Protein AF-0000000080280272 (afdb_homodimer)

Solvent-accessible surface area (backbone atoms only — not comparable to full-atom values): 47771 Å² total; per-residue (Å²): 114,67,60,37,51,72,66,42,39,46,51,68,63,62,46,38,87,38,37,56,60,39,36,35,36,41,32,33,30,38,40,74,53,14,82,92,42,67,44,68,71,60,43,50,52,50,46,50,56,43,48,66,49,36,34,73,67,39,31,17,63,40,65,55,88,79,52,85,66,66,37,31,58,22,53,43,90,76,69,52,69,73,82,30,49,41,77,34,12,34,30,75,77,12,43,72,66,44,43,24,52,44,49,14,53,58,67,36,50,78,74,60,65,91,36,36,47,52,37,37,37,41,35,26,48,32,62,85,69,37,36,36,35,42,42,37,30,34,50,62,62,30,60,73,48,8,69,56,44,53,49,51,61,55,32,29,78,37,46,79,49,72,71,75,87,61,56,76,80,64,35,55,56,50,70,67,77,54,72,60,64,61,58,62,63,52,80,70,74,66,70,63,54,76,57,52,60,50,48,50,45,44,51,62,48,48,57,43,43,60,58,48,47,46,53,62,66,72,76,27,67,74,75,66,72,68,21,63,84,44,66,34,44,40,86,55,52,39,50,41,24,37,30,60,40,76,44,55,37,66,59,50,48,50,39,17,63,51,71,70,54,48,66,66,38,46,51,49,31,22,52,19,44,12,48,28,52,45,29,46,77,65,74,54,59,55,84,55,42,42,22,26,38,27,40,38,70,48,80,69,73,72,80,62,81,83,76,78,81,52,47,44,60,42,78,40,74,29,48,35,46,48,83,50,55,56,58,28,38,51,52,42,45,51,52,47,50,57,46,38,77,74,38,75,81,78,57,75,68,56,62,70,44,50,77,71,63,28,54,7,38,24,54,45,23,29,51,49,41,45,65,68,54,71,55,44,84,86,50,77,50,60,34,32,29,39,40,38,80,33,82,47,57,73,55,62,44,9,52,64,10,16,36,52,78,38,54,28,39,25,45,51,50,43,59,28,18,17,33,12,40,24,34,29,31,44,47,61,30,35,17,32,8,34,22,25,19,26,94,42,54,44,77,40,51,69,38,34,58,27,38,61,54,26,46,50,48,38,55,68,54,43,114,119,68,60,40,51,74,65,44,44,45,51,68,63,62,46,38,88,37,38,55,60,40,36,35,36,41,33,32,30,39,41,77,52,14,83,92,41,70,43,69,70,59,43,50,52,50,48,48,55,44,48,68,49,36,32,73,67,39,31,18,63,40,66,56,89,79,52,88,65,69,40,32,63,22,52,42,89,78,67,52,69,74,81,31,50,41,75,33,12,32,30,76,79,12,45,72,66,44,42,24,51,44,49,14,54,57,67,35,52,79,74,60,64,92,35,38,46,51,36,37,36,42,34,27,47,31,62,85,69,38,36,34,34,42,40,36,31,34,52,63,62,30,61,77,48,4,68,50,40,52,50,52,59,53,32,31,78,37,44,80,48,72,73,73,88,60,57,75,80,65,35,55,57,55,72,68,77,53,74,59,64,62,57,61,63,54,81,72,78,62,74,67,54,74,56,54,59,51,49,49,44,44,51,62,48,48,57,42,43,59,58,48,46,44,54,64,66,74,77,25,70,76,75,70,71,68,21,63,86,45,64,35,45,39,85,56,52,38,51,41,22,37,30,61,40,75,42,55,37,64,58,49,48,50,39,16,62,50,71,70,54,48,65,65,38,46,50,50,32,21,52,19,44,12,47,29,52,45,28,44,78,64,73,53,59,55,85,54,41,42,21,26,38,28,37,37,66,49,78,72,75,71,79,68,82,79,78,79,80,52,48,46,59,42,79,41,74,28,48,35,47,50,82,50,54,58,59,28,39,51,53,39,43,52,51,48,50,58,44,37,78,74,39,76,82,80,60,76,67,52,64,71,41,51,78,71,52,29,46,7,46,35,49,35,19,28,47,50,30,53,63,68,50,73,59,36,82,92,48,77,50,62,35,33,28,38,39,39,81,38,74,46,55,72,56,62,42,9,52,65,9,16,36,52,79,39,56,27,39,27,46,52,48,43,55,27,17,16,33,12,40,24,34,31,30,45,46,61,29,35,17,31,8,35,21,24,20,27,93,43,54,43,77,41,53,69,39,33,59,27,39,60,54,27,45,50,47,38,55,70,54,43,113

Sequence (926 aa):
MQRLSGLDASFLYLETPAQALHVCGLLILDGSTMPGGYEFARFKEKLAERVGLIPAFRRKLHNPLWNLTHPVWVEDEDFDLEAHVHRIGVPAPGDRRELAELCAHIAGQRLDRAKPLWQLHVIEGLADGGIAVLLKMHHASVDGVGGASLITALAGLEPDAPPPEIARDERRNADVPGRRALFGAGLTSFVKSPLELAKLLPDLFGLAPKWIAKALQGKGMPVPFTAPRTSLNGTITAHRSVAYASLGLDEVKQVKNAFGVTVNDVVLAVVSGALRRFLRDRDELPDDPLVATVPVSVHGRTGREHGSNKVSAFFASLPTHLEDPAARVFMLAESNRLSKDHHYDIDADMLGDWAQFSAATLFGLAVRAYSALRLAERHPVVHNLVVSNVPGPPMPLYLLGCRVTGLYPLGPVFHGAGLNVTVLSNAGRVDVGLLGARELTGDLWPLADHFQDALQELIKAAPMQRLSGLDASFLYLETPAQALHVCGLLILDGSTMPGGYEFARFKEKLAERVGLIPAFRRKLHNPLWNLTHPVWVEDEDFDLEAHVHRIGVPAPGDRRELAELCAHIAGQRLDRAKPLWQLHVIEGLADGGIAVLLKMHHASVDGVGGASLITALAGLEPDAPPPEIARDERRNADVPGRRALFGAGLTSFVKSPLELAKLLPDLFGLAPKWIAKALQGKGMPVPFTAPRTSLNGTITAHRSVAYASLGLDEVKQVKNAFGVTVNDVVLAVVSGALRRFLRDRDELPDDPLVATVPVSVHGRTGREHGSNKVSAFFASLPTHLEDPAARVFMLAESNRLSKDHHYDIDADMLGDWAQFSAATLFGLAVRAYSALRLAERHPVVHNLVVSNVPGPPMPLYLLGCRVTGLYPLGPVFHGAGLNVTVLSNAGRVDVGLLGARELTGDLWPLADHFQDALQELIKAAP

Structure (mmCIF, N/CA/C/O backbone):
data_AF-0000000080280272-model_v1
#
loop_
_entity.id
_entity.type
_entity.pdbx_description
1 polymer 'Diacylglycerol O-acyltransferase'
#
loop_
_atom_site.group_PDB
_atom_site.id
_atom_site.type_symbol
_atom_site.label_atom_id
_atom_site.label_alt_id
_atom_site.label_comp_id
_atom_site.label_asym_id
_atom_site.label_entity_id
_atom_site.label_seq_id
_atom_site.pdbx_PDB_ins_code
_atom_site.Cartn_x
_atom_site.Cartn_y
_atom_site.Cartn_z
_atom_site.occupancy
_atom_site.B_iso_or_equiv
_atom_site.auth_seq_id
_atom_site.auth_comp_id
_atom_site.auth_asym_id
_atom_site.auth_atom_id
_atom_site.pdbx_PDB_model_num
ATOM 1 N N . MET A 1 1 ? -10.555 -23.828 20.953 1 22.78 1 MET A N 1
ATOM 2 C CA . MET A 1 1 ? -9.25 -23.188 20.75 1 22.78 1 MET A CA 1
ATOM 3 C C . MET A 1 1 ? -8.5 -23.844 19.594 1 22.78 1 MET A C 1
ATOM 5 O O . MET A 1 1 ? -8.18 -25.031 19.656 1 22.78 1 MET A O 1
ATOM 9 N N . GLN A 1 2 ? -8.93 -23.656 18.531 1 28.88 2 GLN A N 1
ATOM 10 C CA . GLN A 1 2 ? -8.305 -24.516 17.531 1 28.88 2 GLN A CA 1
ATOM 11 C C . GLN A 1 2 ? -6.824 -24.188 17.375 1 28.88 2 GLN A C 1
ATOM 13 O O . GLN A 1 2 ? -6.469 -23.031 17.078 1 28.88 2 GLN A O 1
ATOM 18 N N . ARG A 1 3 ? -6.02 -24.859 18.094 1 30.73 3 ARG A N 1
ATOM 19 C CA . ARG A 1 3 ? -4.562 -24.828 18.109 1 30.73 3 ARG A CA 1
ATOM 20 C C . ARG A 1 3 ? -3.996 -24.891 16.703 1 30.73 3 ARG A C 1
ATOM 22 O O . ARG A 1 3 ? -4.559 -25.562 15.828 1 30.73 3 ARG A O 1
ATOM 29 N N . LEU A 1 4 ? -3.33 -23.844 16.422 1 39.28 4 LEU A N 1
ATOM 30 C CA . LEU A 1 4 ? -2.598 -24.031 15.18 1 39.28 4 LEU A CA 1
ATOM 31 C C . LEU A 1 4 ? -1.95 -25.406 15.125 1 39.28 4 LEU A C 1
ATOM 33 O O . LEU A 1 4 ? -1.438 -25.891 16.125 1 39.28 4 LEU A O 1
ATOM 37 N N . SER A 1 5 ? -2.312 -26.172 14.359 1 36.41 5 SER A N 1
ATOM 38 C CA . SER A 1 5 ? -1.513 -27.391 14.305 1 36.41 5 SER A CA 1
ATOM 39 C C . SER A 1 5 ? -0.021 -27.078 14.312 1 36.41 5 SER A C 1
ATOM 41 O O . SER A 1 5 ? 0.383 -25.969 13.953 1 36.41 5 SER A O 1
ATOM 43 N N . GLY A 1 6 ? 0.789 -27.734 15.133 1 34.16 6 GLY A N 1
ATOM 44 C CA . GLY A 1 6 ? 2.238 -27.625 15.188 1 34.16 6 GLY A CA 1
ATOM 45 C C . GLY A 1 6 ? 2.854 -27.234 13.859 1 34.16 6 GLY A C 1
ATOM 46 O O . GLY A 1 6 ? 3.803 -26.438 13.82 1 34.16 6 GLY A O 1
ATOM 47 N N . LEU A 1 7 ? 2.217 -27.656 12.828 1 34 7 LEU A N 1
ATOM 48 C CA . LEU A 1 7 ? 2.727 -27.391 11.492 1 34 7 LEU A CA 1
ATOM 49 C C . LEU A 1 7 ? 2.404 -25.969 11.062 1 34 7 LEU A C 1
ATOM 51 O O . LEU A 1 7 ? 3.238 -25.297 10.445 1 34 7 LEU A O 1
ATOM 55 N N . ASP A 1 8 ? 1.336 -25.453 11.484 1 39.09 8 ASP A N 1
ATOM 56 C CA . ASP A 1 8 ? 0.949 -24.094 11.141 1 39.09 8 ASP A CA 1
ATOM 57 C C . ASP A 1 8 ? 1.87 -23.078 11.82 1 39.09 8 ASP A C 1
ATOM 59 O O . ASP A 1 8 ? 2.234 -22.062 11.219 1 39.09 8 ASP A O 1
ATOM 63 N N . ALA A 1 9 ? 2.193 -23.438 13.008 1 38.38 9 ALA A N 1
ATOM 64 C CA . ALA A 1 9 ? 3.105 -22.578 13.758 1 38.38 9 ALA A CA 1
ATOM 65 C C . ALA A 1 9 ? 4.484 -22.547 13.109 1 38.38 9 ALA A C 1
ATOM 67 O O . ALA A 1 9 ? 5.16 -21.516 13.133 1 38.38 9 ALA A O 1
ATOM 68 N N . SER A 1 10 ? 4.863 -23.656 12.531 1 36.69 10 SER A N 1
ATOM 69 C CA . SER A 1 10 ? 6.18 -23.719 11.906 1 36.69 10 SER A CA 1
ATOM 70 C C . SER A 1 10 ? 6.266 -22.797 10.703 1 36.69 10 SER A C 1
ATOM 72 O O . SER A 1 10 ? 7.332 -22.234 10.414 1 36.69 10 SER A O 1
ATOM 74 N N . PHE A 1 11 ? 5.145 -22.594 10.188 1 42.34 11 PHE A N 1
ATOM 75 C CA . PHE A 1 11 ?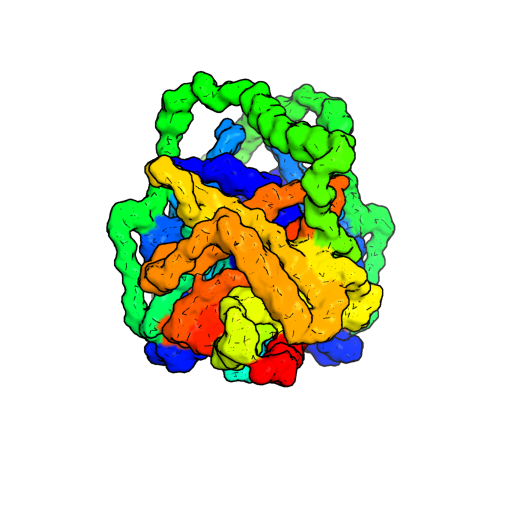 5.141 -21.719 9.023 1 42.34 11 PHE A CA 1
ATOM 76 C C . PHE A 1 11 ? 5.414 -20.281 9.414 1 42.34 11 PHE A C 1
ATOM 78 O O . PHE A 1 11 ? 6.102 -19.547 8.695 1 42.34 11 PHE A O 1
ATOM 85 N N . LEU A 1 12 ? 4.867 -19.875 10.461 1 42.5 12 LEU A N 1
ATOM 86 C CA . LEU A 1 12 ? 5.098 -18.531 10.953 1 42.5 12 LEU A CA 1
ATOM 87 C C . LEU A 1 12 ? 6.562 -18.328 11.32 1 42.5 12 LEU A C 1
ATOM 89 O O . LEU A 1 12 ? 7.117 -17.25 11.109 1 42.5 12 LEU A O 1
ATOM 93 N N . TYR A 1 13 ? 7.094 -19.594 11.719 1 38.53 13 TYR A N 1
ATOM 94 C CA . TYR A 1 13 ? 8.477 -19.5 12.172 1 38.53 13 TYR A CA 1
ATOM 95 C C . TYR A 1 13 ? 9.445 -19.562 11 1 38.53 13 TYR A C 1
ATOM 97 O O . TYR A 1 13 ? 10.562 -19.047 11.07 1 38.53 13 TYR A O 1
ATOM 105 N N . LEU A 1 14 ? 9.016 -20.141 9.969 1 41.66 14 LEU A N 1
ATOM 106 C CA . LEU A 1 14 ? 9.898 -20.297 8.82 1 41.66 14 LEU A CA 1
ATOM 107 C C . LEU A 1 14 ? 9.922 -19.031 7.973 1 41.66 14 LEU A C 1
ATOM 109 O O . LEU A 1 14 ? 10.734 -18.906 7.055 1 41.66 14 LEU A O 1
ATOM 113 N N . GLU A 1 15 ? 9.164 -18.141 8.375 1 47.12 15 GLU A N 1
ATOM 114 C CA . GLU A 1 15 ? 9.125 -16.922 7.57 1 47.12 15 GLU A CA 1
ATOM 115 C C . GLU A 1 15 ? 10.367 -16.062 7.805 1 47.12 15 GLU A C 1
ATOM 117 O O . GLU A 1 15 ? 10.766 -15.852 8.953 1 47.12 15 GLU A O 1
ATOM 122 N N . THR A 1 16 ? 11.188 -16.234 6.789 1 49.25 16 THR A N 1
ATOM 123 C CA . THR A 1 16 ? 12.258 -15.242 6.734 1 49.25 16 THR A CA 1
ATOM 124 C C . THR A 1 16 ? 11.836 -14.031 5.91 1 49.25 16 THR A C 1
ATOM 126 O O . THR A 1 16 ? 10.875 -14.102 5.137 1 49.25 16 THR A O 1
ATOM 129 N N . PRO A 1 17 ? 12.438 -12.984 6.246 1 51.25 17 PRO A N 1
ATOM 130 C CA . PRO A 1 17 ? 12.117 -11.812 5.426 1 51.25 17 PRO A CA 1
ATOM 131 C C . PRO A 1 17 ? 12.133 -12.125 3.93 1 51.25 17 PRO A C 1
ATOM 133 O O . PRO A 1 17 ? 11.414 -11.484 3.156 1 51.25 17 PRO A O 1
ATOM 136 N N . ALA A 1 18 ? 12.789 -13.18 3.604 1 50.41 18 ALA A N 1
ATOM 137 C CA . ALA A 1 18 ? 12.914 -13.484 2.182 1 50.41 18 ALA A CA 1
ATOM 138 C C . ALA A 1 18 ? 11.812 -14.438 1.725 1 50.41 18 ALA A C 1
ATOM 140 O O . ALA A 1 18 ? 11.445 -14.453 0.546 1 50.41 18 ALA A O 1
ATOM 141 N N . GLN A 1 19 ? 11.391 -15.062 2.691 1 57.31 19 GLN A N 1
ATOM 142 C CA . GLN A 1 19 ? 10.398 -16.062 2.307 1 57.31 19 GLN A CA 1
ATOM 143 C C . GLN A 1 19 ? 9.039 -15.758 2.912 1 57.31 19 GLN A C 1
ATOM 145 O O . GLN A 1 19 ? 8.719 -16.219 4.008 1 57.31 19 GLN A O 1
ATOM 150 N N . ALA A 1 20 ? 8.414 -14.883 2.217 1 61.28 20 ALA A N 1
ATOM 151 C CA . ALA A 1 20 ? 7.031 -14.641 2.627 1 61.28 20 ALA A CA 1
ATOM 152 C C . ALA A 1 20 ? 6.117 -15.773 2.172 1 61.28 20 ALA A C 1
ATOM 154 O O . ALA A 1 20 ? 6.141 -16.172 1.002 1 61.28 20 ALA A O 1
ATOM 155 N N . LEU A 1 21 ? 5.492 -16.484 3.033 1 69.56 21 LEU A N 1
ATOM 156 C CA . LEU A 1 21 ? 4.582 -17.578 2.699 1 69.56 21 LEU A CA 1
ATOM 157 C C . LEU A 1 21 ? 3.189 -17.031 2.379 1 69.56 21 LEU A C 1
ATOM 159 O O . LEU A 1 21 ? 2.211 -17.406 3.031 1 69.56 21 LEU A O 1
ATOM 163 N N . HIS A 1 22 ? 3.201 -16.188 1.346 1 78.5 22 HIS A N 1
ATOM 164 C CA . HIS A 1 22 ? 1.945 -15.602 0.898 1 78.5 22 HIS A CA 1
ATOM 165 C C . HIS A 1 22 ? 1.411 -16.312 -0.341 1 78.5 22 HIS A C 1
ATOM 167 O O . HIS A 1 22 ? 2.184 -16.703 -1.217 1 78.5 22 HIS A O 1
ATOM 173 N N . VAL A 1 23 ? 0.173 -16.547 -0.311 1 81.06 23 VAL A N 1
ATOM 174 C CA . VAL A 1 23 ? -0.555 -16.938 -1.515 1 81.06 23 VAL A CA 1
ATOM 175 C C . VAL A 1 23 ? -1.397 -15.766 -2.008 1 81.06 23 VAL A C 1
ATOM 177 O O . VAL A 1 23 ? -2.072 -15.102 -1.218 1 81.06 23 VAL A O 1
ATOM 180 N N . CYS A 1 24 ? -1.247 -15.555 -3.318 1 90.12 24 CYS A N 1
ATOM 181 C CA . CYS A 1 24 ? -2.018 -14.461 -3.893 1 90.12 24 CYS A CA 1
ATOM 182 C C . CYS A 1 24 ? -2.953 -14.961 -4.984 1 90.12 24 CYS A C 1
ATOM 184 O O . CYS A 1 24 ? -2.746 -16.047 -5.531 1 90.12 24 CYS A O 1
ATOM 186 N N . GLY A 1 25 ? -4.031 -14.328 -5.16 1 91.88 25 GLY A N 1
ATOM 187 C CA . GLY A 1 25 ? -4.938 -14.5 -6.285 1 91.88 25 GLY A CA 1
ATOM 188 C C . GLY A 1 25 ? -5.242 -13.195 -7.004 1 91.88 25 GLY A C 1
ATOM 189 O O . GLY A 1 25 ? -5.727 -12.242 -6.391 1 91.88 25 GLY A O 1
ATOM 190 N N . LEU A 1 26 ? -4.863 -13.164 -8.258 1 96.69 26 LEU A N 1
ATOM 191 C CA . LEU A 1 26 ? -5.195 -12.016 -9.094 1 96.69 26 LEU A CA 1
ATOM 192 C C . LEU A 1 26 ? -6.48 -12.266 -9.867 1 96.69 26 LEU A C 1
ATOM 194 O O . LEU A 1 26 ? -6.566 -13.211 -10.656 1 96.69 26 LEU A O 1
ATOM 198 N N . LEU A 1 27 ? -7.504 -11.461 -9.625 1 96.62 27 LEU A N 1
ATOM 199 C CA . LEU A 1 27 ? -8.781 -11.555 -10.32 1 96.62 27 LEU A CA 1
ATOM 200 C C . LEU A 1 27 ? -9.016 -10.336 -11.203 1 96.62 27 LEU A C 1
ATOM 202 O O . LEU A 1 27 ? -8.797 -9.203 -10.766 1 96.62 27 LEU A O 1
ATOM 206 N N . ILE A 1 28 ? -9.352 -10.609 -12.391 1 97.62 28 ILE A N 1
ATOM 207 C CA . ILE A 1 28 ? -9.836 -9.555 -13.273 1 97.62 28 ILE A CA 1
ATOM 208 C C . ILE A 1 28 ? -11.367 -9.547 -13.289 1 97.62 28 ILE A C 1
ATOM 210 O O . ILE A 1 28 ? -11.992 -10.594 -13.453 1 97.62 28 ILE A O 1
ATOM 214 N N . LEU A 1 29 ? -11.953 -8.328 -13.125 1 97.06 29 LEU A N 1
ATOM 215 C CA . LEU A 1 29 ? -13.398 -8.227 -12.922 1 97.06 29 LEU A CA 1
ATOM 216 C C . LEU A 1 29 ? -14.039 -7.328 -13.977 1 97.06 29 LEU A C 1
ATOM 218 O O . LEU A 1 29 ? -13.438 -6.332 -14.391 1 97.06 29 LEU A O 1
ATOM 222 N N . ASP A 1 30 ? -15.203 -7.75 -14.344 1 96.25 30 ASP A N 1
ATOM 223 C CA . ASP A 1 30 ? -16.094 -6.879 -15.117 1 96.25 30 ASP A CA 1
ATOM 224 C C . ASP A 1 30 ? -17.031 -6.102 -14.195 1 96.25 30 ASP A C 1
ATOM 226 O O . ASP A 1 30 ? -18.078 -6.617 -13.789 1 96.25 30 ASP A O 1
ATOM 230 N N . GLY A 1 31 ? -16.719 -4.875 -14 1 94.88 31 GLY A N 1
ATOM 231 C CA . GLY A 1 31 ? -17.453 -4.043 -13.07 1 94.88 31 GLY A CA 1
ATOM 232 C C . GLY A 1 31 ? -18.859 -3.725 -13.539 1 94.88 31 GLY A C 1
ATOM 233 O O . GLY A 1 31 ? -19.719 -3.34 -12.734 1 94.88 31 GLY A O 1
ATOM 234 N N . SER A 1 32 ? -19.156 -3.896 -14.828 1 94.75 32 SER A N 1
ATOM 235 C CA . SER A 1 32 ? -20.453 -3.547 -15.383 1 94.75 32 SER A CA 1
ATOM 236 C C . SER A 1 32 ? -21.531 -4.516 -14.906 1 94.75 32 SER A C 1
ATOM 238 O O . SER A 1 32 ? -22.719 -4.215 -14.984 1 94.75 32 SER A O 1
ATOM 240 N N . THR A 1 33 ? -21.141 -5.652 -14.414 1 95.5 33 THR A N 1
ATOM 241 C CA . THR A 1 33 ? -22.109 -6.668 -14.023 1 95.5 33 THR A CA 1
ATOM 242 C C . THR A 1 33 ? -22.625 -6.414 -12.609 1 95.5 33 THR A C 1
ATOM 244 O O . THR A 1 33 ? -23.625 -7.008 -12.188 1 95.5 33 THR A O 1
ATOM 247 N N . MET A 1 34 ? -21.938 -5.598 -11.859 1 94.81 34 MET A N 1
ATOM 248 C CA . MET A 1 34 ? -22.438 -5.254 -10.531 1 94.81 34 MET A CA 1
ATOM 249 C C . MET A 1 34 ? -23.766 -4.52 -10.625 1 94.81 34 MET A C 1
ATOM 251 O O . MET A 1 34 ? -23.906 -3.555 -11.383 1 94.81 34 MET A O 1
ATOM 255 N N . PRO A 1 35 ? -24.75 -5.008 -9.898 1 92.56 35 PRO A N 1
ATOM 256 C CA . PRO A 1 35 ? -26.016 -4.262 -9.922 1 92.56 35 PRO A CA 1
ATOM 257 C C . PRO A 1 35 ? -25.828 -2.783 -9.578 1 92.56 35 PRO A C 1
ATOM 259 O O . PRO A 1 35 ? -25.312 -2.453 -8.508 1 92.56 35 PRO A O 1
ATOM 262 N N . GLY A 1 36 ? -26.219 -1.897 -10.484 1 92.88 36 GLY A N 1
ATOM 263 C CA . GLY A 1 36 ? -26.047 -0.466 -10.281 1 92.88 36 GLY A CA 1
ATOM 264 C C . GLY A 1 36 ? -24.719 0.059 -10.766 1 92.88 36 GLY A C 1
ATOM 265 O O . GLY A 1 36 ? -24.453 1.259 -10.688 1 92.88 36 GLY A O 1
ATOM 266 N N . GLY A 1 37 ? -23.891 -0.809 -11.32 1 93.56 37 GLY A N 1
ATOM 267 C CA . GLY A 1 37 ? -22.578 -0.413 -11.781 1 93.56 37 GLY A CA 1
ATOM 268 C C . GLY A 1 37 ? -21.531 -0.425 -10.68 1 93.56 37 GLY A C 1
ATOM 269 O O . GLY A 1 37 ? -21.859 -0.282 -9.5 1 93.56 37 GLY A O 1
ATOM 270 N N . TYR A 1 38 ? -20.328 -0.482 -11.047 1 95 38 TYR A N 1
ATOM 271 C CA . TYR A 1 38 ? -19.25 -0.615 -10.07 1 95 38 TYR A CA 1
ATOM 272 C C . TYR A 1 38 ? -19.047 0.685 -9.305 1 95 38 TYR A C 1
ATOM 274 O O . TYR A 1 38 ? -18.953 1.758 -9.906 1 95 38 TYR A O 1
ATOM 282 N N . GLU A 1 39 ? -19.047 0.584 -8.117 1 94.81 39 GLU A N 1
ATOM 283 C CA . GLU A 1 39 ? -18.641 1.602 -7.152 1 94.81 39 GLU A CA 1
ATOM 284 C C . GLU A 1 39 ? -17.875 0.981 -5.988 1 94.81 39 GLU A C 1
ATOM 286 O O . GLU A 1 39 ? -18.344 0.012 -5.379 1 94.81 39 GLU A O 1
ATOM 291 N N . PHE A 1 40 ? -16.797 1.593 -5.738 1 95.69 40 PHE A N 1
ATOM 292 C CA . PHE A 1 40 ? -15.953 1.023 -4.699 1 95.69 40 PHE A CA 1
ATOM 293 C C . PHE A 1 40 ? -16.703 0.934 -3.375 1 95.69 40 PHE A C 1
ATOM 295 O O . PHE A 1 40 ? -16.562 -0.044 -2.639 1 95.69 40 PHE A O 1
ATOM 302 N N . ALA A 1 41 ? -17.406 1.962 -3.01 1 94.81 41 ALA A N 1
ATOM 303 C CA . ALA A 1 41 ? -18.141 1.965 -1.748 1 94.81 41 ALA A CA 1
ATOM 304 C C . ALA A 1 41 ? -19.094 0.768 -1.66 1 94.81 41 ALA A C 1
ATOM 306 O O . ALA A 1 41 ? -19.188 0.125 -0.612 1 94.81 41 ALA A O 1
ATOM 307 N N . ARG A 1 42 ? -19.797 0.475 -2.734 1 95 42 ARG A N 1
ATOM 308 C CA . ARG A 1 42 ? -20.703 -0.67 -2.783 1 95 42 ARG A CA 1
ATOM 309 C C . ARG A 1 42 ? -19.922 -1.981 -2.701 1 95 42 ARG A C 1
ATOM 311 O O . ARG A 1 42 ? -20.344 -2.912 -2.01 1 95 42 ARG A O 1
ATOM 318 N N . PHE A 1 43 ? -18.859 -2.08 -3.432 1 95.69 43 PHE A N 1
ATOM 319 C CA . PHE A 1 43 ? -17.984 -3.244 -3.393 1 95.69 43 PHE A CA 1
ATOM 320 C C . PHE A 1 43 ? -17.531 -3.527 -1.967 1 95.69 43 PHE A C 1
ATOM 322 O O . PHE A 1 43 ? -17.609 -4.664 -1.496 1 95.69 43 PHE A O 1
ATOM 329 N N . LYS A 1 44 ? -17.062 -2.492 -1.313 1 96.12 44 LYS A N 1
ATOM 330 C CA . LYS A 1 44 ? -16.562 -2.592 0.053 1 96.12 44 LYS A CA 1
ATOM 331 C C . LYS A 1 44 ? -17.656 -3.004 1.019 1 96.12 44 LYS A C 1
ATOM 333 O O . LYS A 1 44 ? -17.422 -3.773 1.952 1 96.12 44 LYS A O 1
ATOM 338 N N . GLU A 1 45 ? -18.844 -2.479 0.876 1 94.69 45 GLU A N 1
ATOM 339 C CA . GLU A 1 45 ? -19.969 -2.824 1.724 1 94.69 45 GLU A CA 1
ATOM 340 C C . GLU A 1 45 ? -20.312 -4.305 1.61 1 94.69 45 GLU A C 1
ATOM 342 O O . GLU A 1 45 ? -20.547 -4.973 2.621 1 94.69 45 GLU A O 1
ATOM 347 N N . LYS A 1 46 ? -20.359 -4.781 0.418 1 93.06 46 LYS A N 1
ATOM 348 C CA . LYS A 1 46 ? -20.641 -6.195 0.2 1 93.06 46 LYS A CA 1
ATOM 349 C C . LYS A 1 46 ? -19.547 -7.07 0.803 1 93.06 46 LYS A C 1
ATOM 351 O O . LYS A 1 46 ? -19.828 -8.125 1.367 1 93.06 46 LYS A O 1
ATOM 356 N N . LEU A 1 47 ? -18.312 -6.648 0.632 1 94.12 47 LEU A N 1
ATOM 357 C CA . LEU A 1 47 ? -17.188 -7.363 1.23 1 94.12 47 LEU A CA 1
ATOM 358 C C . LEU A 1 47 ? -17.312 -7.398 2.75 1 94.12 47 LEU A C 1
ATOM 360 O O . LEU A 1 47 ? -17.094 -8.438 3.373 1 94.12 47 LEU A O 1
ATOM 364 N N . ALA A 1 48 ? -17.656 -6.277 3.322 1 93.88 48 ALA A N 1
ATOM 365 C CA . ALA A 1 48 ? -17.812 -6.168 4.77 1 93.88 48 ALA A CA 1
ATOM 366 C C . ALA A 1 48 ? -18.859 -7.156 5.285 1 93.88 48 ALA A C 1
ATOM 368 O O . ALA A 1 48 ? -18.656 -7.785 6.328 1 93.88 48 ALA A O 1
ATOM 369 N N . GLU A 1 49 ? -19.906 -7.266 4.57 1 90.31 49 GLU A N 1
ATOM 370 C CA . GLU A 1 49 ? -20.984 -8.195 4.941 1 90.31 49 GLU A CA 1
ATOM 371 C C . GLU A 1 49 ? -20.469 -9.633 4.977 1 90.31 49 GLU A C 1
ATOM 373 O O . GLU A 1 49 ? -20.734 -10.359 5.934 1 90.31 49 GLU A O 1
ATOM 378 N N . ARG A 1 50 ? -19.766 -9.992 4.023 1 88.25 50 ARG A N 1
ATOM 379 C CA . ARG A 1 50 ? -19.297 -11.367 3.922 1 88.25 50 ARG A CA 1
ATOM 380 C C . ARG A 1 50 ? -18.172 -11.641 4.934 1 88.25 50 ARG A C 1
ATOM 382 O O . ARG A 1 50 ? -18.156 -12.695 5.562 1 88.25 50 ARG A O 1
ATOM 389 N N . VAL A 1 51 ? -17.266 -10.695 5.051 1 87.56 51 VAL A N 1
ATOM 390 C CA . VAL A 1 51 ? -16.172 -10.828 6.004 1 87.56 51 VAL A CA 1
ATOM 391 C C . VAL A 1 51 ? -16.734 -10.961 7.418 1 87.56 51 VAL A C 1
ATOM 393 O O . VAL A 1 51 ? -16.188 -11.695 8.242 1 87.56 51 VAL A O 1
ATOM 396 N N . GLY A 1 52 ? -17.828 -10.266 7.699 1 85.88 52 GLY A N 1
ATOM 397 C CA . GLY A 1 52 ? -18.484 -10.352 8.992 1 85.88 52 GLY A CA 1
ATOM 398 C C . GLY A 1 52 ? -19.016 -11.734 9.305 1 85.88 52 GLY A C 1
ATOM 399 O O . GLY A 1 52 ? -19.094 -12.133 10.469 1 85.88 52 GLY A O 1
ATOM 400 N N . LEU A 1 53 ? -19.281 -12.5 8.273 1 81.19 53 LEU A N 1
ATOM 401 C CA . LEU A 1 53 ? -19.906 -13.812 8.422 1 81.19 53 LEU A CA 1
ATOM 402 C C . LEU A 1 53 ? -18.844 -14.914 8.461 1 81.19 53 LEU A C 1
ATOM 404 O O . LEU A 1 53 ? -19.125 -16.031 8.898 1 81.19 53 LEU A O 1
ATOM 408 N N . ILE A 1 54 ? -17.672 -14.602 8.008 1 79.38 54 ILE A N 1
ATOM 409 C CA . ILE A 1 54 ? -16.625 -15.625 7.883 1 79.38 54 ILE A CA 1
ATOM 410 C C . ILE A 1 54 ? -15.539 -15.375 8.93 1 79.38 54 ILE A C 1
ATOM 412 O O . ILE A 1 54 ? -14.672 -14.523 8.742 1 79.38 54 ILE A O 1
ATOM 416 N N . PRO A 1 55 ? -15.453 -16.109 9.906 1 78.25 55 PRO A N 1
ATOM 417 C CA . PRO A 1 55 ? -14.539 -15.867 11.023 1 78.25 55 PRO A CA 1
ATOM 418 C C . PRO A 1 55 ? -13.07 -15.914 10.609 1 78.25 55 PRO A C 1
ATOM 420 O O . PRO A 1 55 ? -12.227 -15.258 11.234 1 78.25 55 PRO A O 1
ATOM 423 N N . ALA A 1 56 ? -12.797 -16.641 9.617 1 75.19 56 ALA A N 1
ATOM 424 C CA . ALA A 1 56 ? -11.414 -16.797 9.18 1 75.19 56 ALA A CA 1
ATOM 425 C C . ALA A 1 56 ? -10.797 -15.453 8.805 1 75.19 56 ALA A C 1
ATOM 427 O O . ALA A 1 56 ? -9.586 -15.266 8.938 1 75.19 56 ALA A O 1
ATOM 428 N N . PHE A 1 57 ? -11.594 -14.5 8.461 1 84.62 57 PHE A N 1
ATOM 429 C CA . PHE A 1 57 ? -11.102 -13.188 8.062 1 84.62 57 PHE A CA 1
ATOM 430 C C . PHE A 1 57 ? -10.797 -12.32 9.281 1 84.62 57 PHE A C 1
ATOM 432 O O . PHE A 1 57 ? -10.125 -11.289 9.164 1 84.62 57 PHE A O 1
ATOM 439 N N . ARG A 1 58 ? -11.203 -12.758 10.398 1 84.81 58 ARG A N 1
ATOM 440 C CA . ARG A 1 58 ? -11.078 -11.914 11.578 1 84.81 58 ARG A CA 1
ATOM 441 C C . ARG A 1 58 ? -10.195 -12.578 12.633 1 84.81 58 ARG A C 1
ATOM 443 O O . ARG A 1 58 ? -10.234 -12.195 13.805 1 84.81 58 ARG A O 1
ATOM 450 N N . ARG A 1 59 ? -9.461 -13.578 12.242 1 78 59 ARG A N 1
ATOM 451 C CA . ARG A 1 59 ? -8.586 -14.281 13.18 1 78 59 ARG A CA 1
ATOM 452 C C . ARG A 1 59 ? -7.141 -13.812 13.023 1 78 59 ARG A C 1
ATOM 454 O O . ARG A 1 59 ? -6.668 -13.594 11.906 1 78 59 ARG A O 1
ATOM 461 N N . LYS A 1 60 ? -6.605 -13.555 14.242 1 74.25 60 LYS A N 1
ATOM 462 C CA . LYS A 1 60 ? -5.195 -13.172 14.227 1 74.25 60 LYS A CA 1
ATOM 463 C C . LYS A 1 60 ? -4.363 -14.141 15.07 1 74.25 60 LYS A C 1
ATOM 465 O O . LYS A 1 60 ? -4.906 -14.898 15.875 1 74.25 60 LYS A O 1
ATOM 470 N N . LEU A 1 61 ? -3.059 -14.109 14.75 1 62.03 61 LEU A N 1
ATOM 471 C CA . LEU A 1 61 ? -2.119 -14.961 15.477 1 62.03 61 LEU A CA 1
ATOM 472 C C . LEU A 1 61 ? -1.806 -14.375 16.844 1 62.03 61 LEU A C 1
ATOM 474 O O . LEU A 1 61 ? -1.591 -13.164 16.984 1 62.03 61 LEU A O 1
ATOM 478 N N . HIS A 1 62 ? -2.195 -14.984 17.859 1 55.19 62 HIS A N 1
ATOM 479 C CA . HIS A 1 62 ? -1.852 -14.547 19.203 1 55.19 62 HIS A CA 1
ATOM 480 C C . HIS A 1 62 ? -0.701 -15.367 19.766 1 55.19 62 HIS A C 1
ATOM 482 O O . HIS A 1 62 ? -0.796 -16.594 19.859 1 55.19 62 HIS A O 1
ATOM 488 N N . ASN A 1 63 ? 0.505 -14.75 19.734 1 45.97 63 ASN A N 1
ATOM 489 C CA . ASN A 1 63 ? 1.606 -15.391 20.438 1 45.97 63 ASN A CA 1
ATOM 490 C C . ASN A 1 63 ? 1.702 -14.898 21.891 1 45.97 63 ASN A C 1
ATOM 492 O O . ASN A 1 63 ? 2.217 -13.812 22.141 1 45.97 63 ASN A O 1
ATOM 496 N N . PRO A 1 64 ? 1.021 -15.43 22.766 1 40 64 PRO A N 1
ATOM 497 C CA . PRO A 1 64 ? 1.245 -14.938 24.125 1 40 64 PRO A CA 1
ATOM 498 C C . PRO A 1 64 ? 2.715 -14.992 24.547 1 40 64 PRO A C 1
ATOM 500 O O . PRO A 1 64 ? 3.451 -15.875 24.094 1 40 64 PRO A O 1
ATOM 503 N N . LEU A 1 65 ? 3.352 -13.82 24.828 1 39.28 65 LEU A N 1
ATOM 504 C CA . LEU A 1 65 ? 4.727 -13.688 25.297 1 39.28 65 LEU A CA 1
ATOM 505 C C . LEU A 1 65 ? 5.152 -14.93 26.078 1 39.28 65 LEU A C 1
ATOM 507 O O . LEU A 1 65 ? 6.332 -15.297 26.078 1 39.28 65 LEU A O 1
ATOM 511 N N . TRP A 1 66 ? 4.387 -15.32 27 1 34.94 66 TRP A N 1
ATOM 512 C CA . TRP A 1 66 ? 4.82 -16.375 27.922 1 34.94 66 TRP A CA 1
ATOM 513 C C . TRP A 1 66 ? 4.656 -17.75 27.281 1 34.94 66 TRP A C 1
ATOM 515 O O . TRP A 1 66 ? 5.035 -18.766 27.875 1 34.94 66 TRP A O 1
ATOM 525 N N . ASN A 1 67 ? 3.709 -17.812 26.531 1 35.25 67 ASN A N 1
ATOM 526 C CA . ASN A 1 67 ? 3.453 -19.188 26.125 1 35.25 67 ASN A CA 1
ATOM 527 C C . ASN A 1 67 ? 4.367 -19.609 24.969 1 35.25 67 ASN A C 1
ATOM 529 O O . ASN A 1 67 ? 4.266 -19.078 23.859 1 35.25 67 ASN A O 1
ATOM 533 N N . LEU A 1 68 ? 5.605 -19.984 25.203 1 36.5 68 LEU A N 1
ATOM 534 C CA . LEU A 1 68 ? 6.609 -20.703 24.422 1 36.5 68 LEU A CA 1
ATOM 535 C C . LEU A 1 68 ? 5.949 -21.578 23.359 1 36.5 68 LEU A C 1
ATOM 537 O O . LEU A 1 68 ? 6.637 -22.219 22.562 1 36.5 68 LEU A O 1
ATOM 541 N N . THR A 1 69 ? 4.688 -22 23.484 1 40.16 69 THR A N 1
ATOM 542 C CA . THR A 1 69 ? 4.137 -23.016 22.594 1 40.16 69 THR A CA 1
ATOM 543 C C . THR A 1 69 ? 3.539 -22.391 21.344 1 40.16 69 THR A C 1
ATOM 545 O O . THR A 1 69 ? 3.768 -21.203 21.062 1 40.16 69 THR A O 1
ATOM 548 N N . HIS A 1 70 ? 2.344 -23.094 20.75 1 46.25 70 HIS A N 1
ATOM 549 C CA . HIS A 1 70 ? 1.7 -22.984 19.438 1 46.25 70 HIS A CA 1
ATOM 550 C C . HIS A 1 70 ? 0.826 -21.734 19.359 1 46.25 70 HIS A C 1
ATOM 552 O O . HIS A 1 70 ? 0.011 -21.484 20.25 1 46.25 70 HIS A O 1
ATOM 558 N N . PRO A 1 71 ? 1.325 -20.641 18.656 1 52.69 71 PRO A N 1
ATOM 559 C CA . PRO A 1 71 ? 0.428 -19.516 18.422 1 52.69 71 PRO A CA 1
ATOM 560 C C . PRO A 1 71 ? -1.019 -19.938 18.188 1 52.69 71 PRO A C 1
ATOM 562 O O . PRO A 1 71 ? -1.265 -21.031 17.656 1 52.69 71 PRO A O 1
ATOM 565 N N . VAL A 1 72 ? -1.927 -19.453 18.984 1 55.16 72 VAL A N 1
ATOM 566 C CA . VAL A 1 72 ? -3.346 -19.766 18.828 1 55.16 72 VAL A CA 1
ATOM 567 C C . VAL A 1 72 ? -4.039 -18.641 18.062 1 55.16 72 VAL A C 1
ATOM 569 O O . VAL A 1 72 ? -3.645 -17.469 18.156 1 55.16 72 VAL A O 1
ATOM 572 N N . TRP A 1 73 ? -4.879 -19.062 17.125 1 60.06 73 TRP A N 1
ATOM 573 C CA . TRP A 1 73 ? -5.711 -18.094 16.406 1 60.06 73 TRP A CA 1
ATOM 574 C C . TRP A 1 73 ? -6.789 -17.531 17.328 1 60.06 73 TRP A C 1
ATOM 576 O O . TRP A 1 73 ? -7.492 -18.281 18 1 60.06 73 TRP A O 1
ATOM 586 N N . VAL A 1 74 ? -6.77 -16.219 17.5 1 67.12 74 VAL A N 1
ATOM 587 C CA . VAL A 1 74 ? -7.785 -15.586 18.344 1 67.12 74 VAL A CA 1
ATOM 588 C C . VAL A 1 74 ? -8.531 -14.531 17.516 1 67.12 74 VAL A C 1
ATOM 590 O O . VAL A 1 74 ? -8.016 -14.023 16.531 1 67.12 74 VAL A O 1
ATOM 593 N N . GLU A 1 75 ? -9.734 -14.297 17.953 1 72.19 75 GLU A N 1
ATOM 594 C CA . GLU A 1 75 ? -10.508 -13.227 17.328 1 72.19 75 GLU A CA 1
ATOM 595 C C . GLU A 1 75 ? -9.82 -11.875 17.5 1 72.19 75 GLU A C 1
ATOM 597 O O . GLU A 1 75 ? -9.305 -11.57 18.578 1 72.19 75 GLU A O 1
ATOM 602 N N . ASP A 1 76 ? -9.781 -11.172 16.453 1 73.25 76 ASP A N 1
ATOM 603 C CA . ASP A 1 76 ? -9.273 -9.805 16.547 1 73.25 76 ASP A CA 1
ATOM 604 C C . ASP A 1 76 ? -10.359 -8.844 17.016 1 73.25 76 ASP A C 1
ATOM 606 O O . ASP A 1 76 ? -11.203 -8.406 16.234 1 73.25 76 ASP A O 1
ATOM 610 N N . GLU A 1 77 ? -10.344 -8.477 18.141 1 75 77 GLU A N 1
ATOM 611 C CA . GLU A 1 77 ? -11.352 -7.594 18.719 1 75 77 GLU A CA 1
ATOM 612 C C . GLU A 1 77 ? -11.297 -6.199 18.109 1 75 77 GLU A C 1
ATOM 614 O O . GLU A 1 77 ? -12.273 -5.453 18.156 1 75 77 GLU A O 1
ATOM 619 N N . ASP A 1 78 ? -10.266 -5.941 17.531 1 79.62 78 ASP A N 1
ATOM 620 C CA . ASP A 1 78 ? -10.078 -4.621 16.938 1 79.62 78 ASP A CA 1
ATOM 621 C C . ASP A 1 78 ? -10.078 -4.707 15.414 1 79.62 78 ASP A C 1
ATOM 623 O O . ASP A 1 78 ? -9.453 -3.889 14.742 1 79.62 78 ASP A O 1
ATOM 627 N N . PHE A 1 79 ? -10.828 -5.734 14.977 1 88.62 79 PHE A N 1
ATOM 628 C CA . PHE A 1 79 ? -10.836 -5.914 13.531 1 88.62 79 PHE A CA 1
ATOM 629 C C . PHE A 1 79 ? -11.359 -4.664 12.836 1 88.62 79 PHE A C 1
ATOM 631 O O . PHE A 1 79 ? -12.406 -4.137 13.195 1 88.62 79 PHE A O 1
ATOM 638 N N . ASP A 1 80 ? -10.578 -4.184 11.906 1 90.81 80 ASP A N 1
ATOM 639 C CA . ASP A 1 80 ? -10.922 -3.045 11.062 1 90.81 80 ASP A CA 1
ATOM 640 C C . ASP A 1 80 ? -10.727 -3.379 9.586 1 90.81 80 ASP A C 1
ATOM 642 O O . ASP A 1 80 ? -9.602 -3.568 9.125 1 90.81 80 ASP A O 1
ATOM 646 N N . LEU A 1 81 ? -11.812 -3.383 8.836 1 93.56 81 LEU A N 1
ATOM 647 C CA . LEU A 1 81 ? -11.781 -3.752 7.43 1 93.56 81 LEU A CA 1
ATOM 648 C C . LEU A 1 81 ? -10.852 -2.824 6.645 1 93.56 81 LEU A C 1
ATOM 650 O O . LEU A 1 81 ? -10.195 -3.254 5.699 1 93.56 81 LEU A O 1
ATOM 654 N N . GLU A 1 82 ? -10.742 -1.63 7.059 1 92.69 82 GLU A N 1
ATOM 655 C CA . GLU A 1 82 ? -9.953 -0.635 6.332 1 92.69 82 GLU A CA 1
ATOM 656 C C . GLU A 1 82 ? -8.461 -0.925 6.438 1 92.69 82 GLU A C 1
ATOM 658 O O . GLU A 1 82 ? -7.668 -0.417 5.645 1 92.69 82 GLU A O 1
ATOM 663 N N . ALA A 1 83 ? -8.133 -1.688 7.395 1 92.31 83 ALA A N 1
ATOM 664 C CA . ALA A 1 83 ? -6.738 -2.1 7.52 1 92.31 83 ALA A CA 1
ATOM 665 C C . ALA A 1 83 ? -6.391 -3.176 6.496 1 92.31 83 ALA A C 1
ATOM 667 O O . ALA A 1 83 ? -5.211 -3.455 6.254 1 92.31 83 ALA A O 1
ATOM 668 N N . HIS A 1 84 ? -7.375 -3.762 5.844 1 94.44 84 HIS A N 1
ATOM 669 C CA . HIS A 1 84 ? -7.164 -4.938 5.008 1 94.44 84 HIS A CA 1
ATOM 670 C C . HIS A 1 84 ? -7.508 -4.648 3.551 1 94.44 84 HIS A C 1
ATOM 672 O O . HIS A 1 84 ? -7.043 -5.352 2.648 1 94.44 84 HIS A O 1
ATOM 678 N N . VAL A 1 85 ? -8.352 -3.65 3.35 1 97 85 VAL A N 1
ATOM 679 C CA . VAL A 1 85 ? -8.852 -3.377 2.004 1 97 85 VAL A CA 1
ATOM 680 C C . VAL A 1 85 ? -8.25 -2.072 1.486 1 97 85 VAL A C 1
ATOM 682 O O . VAL A 1 85 ? -8.406 -1.019 2.107 1 97 85 VAL A O 1
ATOM 685 N N . HIS A 1 86 ? -7.574 -2.162 0.393 1 97.62 86 HIS A N 1
ATOM 686 C CA . HIS A 1 86 ? -6.863 -1.021 -0.169 1 97.62 86 HIS A CA 1
ATOM 687 C C . HIS A 1 86 ? -7.344 -0.71 -1.581 1 97.62 86 HIS A C 1
ATOM 689 O O . HIS A 1 86 ? -7.309 -1.575 -2.459 1 97.62 86 HIS A O 1
ATOM 695 N N . ARG A 1 87 ? -7.836 0.479 -1.77 1 98.06 87 ARG A N 1
ATOM 696 C CA . ARG A 1 87 ? -8.211 0.958 -3.096 1 98.06 87 ARG A CA 1
ATOM 697 C C . ARG A 1 87 ? -7.059 1.724 -3.746 1 98.06 87 ARG A C 1
ATOM 699 O O . ARG A 1 87 ? -6.664 2.787 -3.262 1 98.06 87 ARG A O 1
ATOM 706 N N . ILE A 1 88 ? -6.508 1.166 -4.824 1 97.62 88 ILE A N 1
ATOM 707 C CA . ILE A 1 88 ? -5.379 1.798 -5.5 1 97.62 88 ILE A CA 1
ATOM 708 C C . ILE A 1 88 ? -5.598 1.76 -7.012 1 97.62 88 ILE A C 1
ATOM 710 O O . ILE A 1 88 ? -6.516 1.097 -7.496 1 97.62 88 ILE A O 1
ATOM 714 N N . GLY A 1 89 ? -4.809 2.553 -7.734 1 96.25 89 GLY A N 1
ATOM 715 C CA . GLY A 1 89 ? -4.766 2.475 -9.188 1 96.25 89 GLY A CA 1
ATOM 716 C C . GLY A 1 89 ? -3.508 1.808 -9.711 1 96.25 89 GLY A C 1
ATOM 717 O O . GLY A 1 89 ? -2.521 1.669 -8.984 1 96.25 89 GLY A O 1
ATOM 718 N N . VAL A 1 90 ? -3.605 1.307 -10.867 1 95.62 90 VAL A N 1
ATOM 719 C CA . VAL A 1 90 ? -2.416 0.811 -11.555 1 95.62 90 VAL A CA 1
ATOM 720 C C . VAL A 1 90 ? -1.684 1.97 -12.227 1 95.62 90 VAL A C 1
ATOM 722 O O . VAL A 1 90 ? -2.314 2.863 -12.789 1 95.62 90 VAL A O 1
ATOM 725 N N . PRO A 1 91 ? -0.358 2.031 -12.047 1 93.12 91 PRO A N 1
ATOM 726 C CA . PRO A 1 91 ? 0.368 3.092 -12.75 1 93.12 91 PRO A CA 1
ATOM 727 C C . PRO A 1 91 ? 0.109 3.09 -14.258 1 93.12 91 PRO A C 1
ATOM 729 O O . PRO A 1 91 ? -0.229 2.049 -14.828 1 93.12 91 PRO A O 1
ATOM 732 N N . ALA A 1 92 ? 0.227 4.273 -14.859 1 86.56 92 ALA A N 1
ATOM 733 C CA . ALA A 1 92 ? 0.035 4.383 -16.297 1 86.56 92 ALA A CA 1
ATOM 734 C C . ALA A 1 92 ? 1.096 3.588 -17.062 1 86.56 92 ALA A C 1
ATOM 736 O O . ALA A 1 92 ? 2.238 3.479 -16.609 1 86.56 92 ALA A O 1
ATOM 737 N N . PRO A 1 93 ? 0.721 2.947 -18.188 1 89.5 93 PRO A N 1
ATOM 738 C CA . PRO A 1 93 ? -0.553 3.084 -18.891 1 89.5 93 PRO A CA 1
ATOM 739 C C . PRO A 1 93 ? -1.609 2.094 -18.406 1 89.5 93 PRO A C 1
ATOM 741 O O . PRO A 1 93 ? -2.732 2.084 -18.922 1 89.5 93 PRO A O 1
ATOM 744 N N . GLY A 1 94 ? -1.247 1.229 -17.5 1 92.19 94 GLY A N 1
ATOM 745 C CA . GLY A 1 94 ? -2.223 0.347 -16.875 1 92.19 94 GLY A CA 1
ATOM 746 C C . GLY A 1 94 ? -2.457 -0.929 -17.656 1 92.19 94 GLY A C 1
ATOM 747 O O . GLY A 1 94 ? -3.557 -1.487 -17.625 1 92.19 94 GLY A O 1
ATOM 748 N N . ASP A 1 95 ? -1.51 -1.353 -18.406 1 94.69 95 ASP A N 1
ATOM 749 C CA . ASP A 1 95 ? -1.587 -2.604 -19.156 1 94.69 95 ASP A CA 1
ATOM 750 C C . ASP A 1 95 ? -1.232 -3.795 -18.266 1 94.69 95 ASP A C 1
ATOM 752 O O . ASP A 1 95 ? -1.007 -3.637 -17.062 1 94.69 95 ASP A O 1
ATOM 756 N N . ARG A 1 96 ? -1.244 -4.926 -18.891 1 96.06 96 ARG A N 1
ATOM 757 C CA . ARG A 1 96 ? -1.021 -6.152 -18.125 1 96.06 96 ARG A CA 1
ATOM 758 C C . ARG A 1 96 ? 0.353 -6.145 -17.469 1 96.06 96 ARG A C 1
ATOM 760 O O . ARG A 1 96 ? 0.529 -6.703 -16.391 1 96.06 96 ARG A O 1
ATOM 767 N N . ARG A 1 97 ? 1.326 -5.492 -18.109 1 96.5 97 ARG A N 1
ATOM 768 C CA . ARG A 1 97 ? 2.68 -5.473 -17.562 1 96.5 97 ARG A CA 1
ATOM 769 C C . ARG A 1 97 ? 2.742 -4.645 -16.297 1 96.5 97 ARG A C 1
ATOM 771 O O . ARG A 1 97 ? 3.344 -5.066 -15.297 1 96.5 97 ARG A O 1
ATOM 778 N N . GLU A 1 98 ? 2.154 -3.445 -16.328 1 96.38 98 GLU A N 1
ATOM 779 C CA . GLU A 1 98 ? 2.137 -2.602 -15.133 1 96.38 98 GLU A CA 1
ATOM 780 C C . GLU A 1 98 ? 1.352 -3.26 -14 1 96.38 98 GLU A C 1
ATOM 782 O O . GLU A 1 98 ? 1.722 -3.145 -12.836 1 96.38 98 GLU A O 1
ATOM 787 N N . LEU A 1 99 ? 0.276 -3.891 -14.375 1 97.81 99 LEU A N 1
ATOM 788 C CA . LEU A 1 99 ? -0.509 -4.605 -13.375 1 97.81 99 LEU A CA 1
ATOM 789 C C . LEU A 1 99 ? 0.312 -5.715 -12.727 1 97.81 99 LEU A C 1
ATOM 791 O O . LEU A 1 99 ? 0.319 -5.859 -11.5 1 97.81 99 LEU A O 1
ATOM 795 N N . ALA A 1 100 ? 0.994 -6.492 -13.562 1 98.5 100 ALA A N 1
ATOM 796 C CA . ALA A 1 100 ? 1.824 -7.582 -13.055 1 98.5 100 ALA A CA 1
ATOM 797 C C . ALA A 1 100 ? 2.934 -7.055 -12.156 1 98.5 100 ALA A C 1
ATOM 799 O O . ALA A 1 100 ? 3.24 -7.652 -11.117 1 98.5 100 ALA A O 1
ATOM 800 N N . GLU A 1 101 ? 3.508 -5.953 -12.562 1 97.69 101 GLU A N 1
ATOM 801 C CA . GLU A 1 101 ? 4.555 -5.336 -11.75 1 97.69 101 GLU A CA 1
ATOM 802 C C . GLU A 1 101 ? 4.02 -4.906 -10.391 1 97.69 101 GLU A C 1
ATOM 804 O O . GLU A 1 101 ? 4.676 -5.105 -9.367 1 97.69 101 GLU A O 1
ATOM 809 N N . LEU A 1 102 ? 2.891 -4.297 -10.414 1 98 102 LEU A N 1
ATOM 810 C CA . LEU A 1 102 ? 2.25 -3.881 -9.172 1 98 102 LEU A CA 1
ATOM 811 C C . LEU A 1 102 ? 1.951 -5.082 -8.281 1 98 102 LEU A C 1
ATOM 813 O O . LEU A 1 102 ? 2.229 -5.059 -7.082 1 98 102 LEU A O 1
ATOM 817 N N . CYS A 1 103 ? 1.437 -6.129 -8.859 1 98.06 103 CYS A N 1
ATOM 818 C CA . CYS A 1 103 ? 1.12 -7.344 -8.117 1 98.06 103 CYS A CA 1
ATOM 819 C C . CYS A 1 103 ? 2.381 -7.973 -7.535 1 98.06 103 CYS A C 1
ATOM 821 O O . CYS A 1 103 ? 2.377 -8.445 -6.398 1 98.06 103 CYS A O 1
ATOM 823 N N . ALA A 1 104 ? 3.414 -8.008 -8.359 1 97.69 104 ALA A N 1
ATOM 824 C CA . ALA A 1 104 ? 4.684 -8.547 -7.887 1 97.69 104 ALA A CA 1
ATOM 825 C C . ALA A 1 104 ? 5.191 -7.785 -6.668 1 97.69 104 ALA A C 1
ATOM 827 O O . ALA A 1 104 ? 5.641 -8.391 -5.691 1 97.69 104 ALA A O 1
ATOM 828 N N . HIS A 1 105 ? 5.066 -6.52 -6.754 1 96.69 105 HIS A N 1
ATOM 829 C CA . HIS A 1 105 ? 5.516 -5.664 -5.66 1 96.69 105 HIS A CA 1
ATOM 830 C C . HIS A 1 105 ? 4.727 -5.941 -4.387 1 96.69 105 HIS A C 1
ATOM 832 O O . HIS A 1 105 ? 5.312 -6.094 -3.311 1 96.69 105 HIS A O 1
ATOM 838 N N . ILE A 1 106 ? 3.445 -5.984 -4.492 1 96.5 106 ILE A N 1
ATOM 839 C CA . ILE A 1 106 ? 2.574 -6.219 -3.346 1 96.5 106 ILE A CA 1
ATOM 840 C C . ILE A 1 106 ? 2.834 -7.613 -2.777 1 96.5 106 ILE A C 1
ATOM 842 O O . ILE A 1 106 ? 2.902 -7.793 -1.559 1 96.5 106 ILE A O 1
ATOM 846 N N . ALA A 1 107 ? 2.979 -8.562 -3.643 1 93.75 107 ALA A N 1
ATOM 847 C CA . ALA A 1 107 ? 3.217 -9.945 -3.225 1 93.75 107 ALA A CA 1
ATOM 848 C C . ALA A 1 107 ? 4.508 -10.055 -2.422 1 93.75 107 ALA A C 1
ATOM 850 O O . ALA A 1 107 ? 4.621 -10.906 -1.537 1 93.75 107 ALA A O 1
ATOM 851 N N . GLY A 1 108 ? 5.434 -9.242 -2.723 1 91.38 108 GLY A N 1
ATOM 852 C CA . GLY A 1 108 ? 6.734 -9.312 -2.076 1 91.38 108 GLY A CA 1
ATOM 853 C C . GLY A 1 108 ? 6.758 -8.648 -0.711 1 91.38 108 GLY A C 1
ATOM 854 O O . GLY A 1 108 ? 7.707 -8.828 0.056 1 91.38 108 GLY A O 1
ATOM 855 N N . GLN A 1 109 ? 5.73 -7.895 -0.423 1 90.62 109 GLN A N 1
ATOM 856 C CA . GLN A 1 109 ? 5.668 -7.207 0.862 1 90.62 109 GLN A CA 1
ATOM 857 C C . GLN A 1 109 ? 5.125 -8.125 1.953 1 90.62 109 GLN A C 1
ATOM 859 O O . GLN A 1 109 ? 4.172 -8.875 1.725 1 90.62 109 GLN A O 1
ATOM 864 N N . ARG A 1 110 ? 5.668 -8.07 3.133 1 84.69 110 ARG A N 1
ATOM 865 C CA . ARG A 1 110 ? 5.223 -8.922 4.234 1 84.69 110 ARG A CA 1
ATOM 866 C C . ARG A 1 110 ? 3.922 -8.398 4.836 1 84.69 110 ARG A C 1
ATOM 868 O O . ARG A 1 110 ? 3.641 -7.195 4.77 1 84.69 110 ARG A O 1
ATOM 875 N N . LEU A 1 111 ? 3.193 -9.289 5.426 1 86.88 111 LEU A N 1
ATOM 876 C CA . LEU A 1 111 ? 1.979 -8.938 6.152 1 86.88 111 LEU A CA 1
ATOM 877 C C . LEU A 1 111 ? 2.291 -8.625 7.613 1 86.88 111 LEU A C 1
ATOM 879 O O . LEU A 1 111 ? 3.219 -9.195 8.188 1 86.88 111 LEU A O 1
ATOM 883 N N . ASP A 1 112 ? 1.536 -7.719 8.141 1 80.44 112 ASP A N 1
ATOM 884 C CA . ASP A 1 112 ? 1.657 -7.375 9.555 1 80.44 112 ASP A CA 1
ATOM 885 C C . ASP A 1 112 ? 1.096 -8.484 10.438 1 80.44 112 ASP A C 1
ATOM 887 O O . ASP A 1 112 ? -0.113 -8.727 10.453 1 80.44 112 ASP A O 1
ATOM 891 N N . ARG A 1 113 ? 1.839 -8.992 11.289 1 76.44 113 ARG A N 1
ATOM 892 C CA . ARG A 1 113 ? 1.46 -10.156 12.078 1 76.44 113 ARG A CA 1
ATOM 893 C C . ARG A 1 113 ? 0.555 -9.758 13.242 1 76.44 113 ARG A C 1
ATOM 895 O O . ARG A 1 113 ? -0.051 -10.617 13.883 1 76.44 113 ARG A O 1
ATOM 902 N N . ALA A 1 114 ? 0.423 -8.508 13.422 1 74.38 114 ALA A N 1
ATOM 903 C CA . ALA A 1 114 ? -0.445 -8.039 14.5 1 74.38 114 ALA A CA 1
ATOM 904 C C . ALA A 1 114 ? -1.907 -8.031 14.062 1 74.38 114 ALA A C 1
ATOM 906 O O . ALA A 1 114 ? -2.805 -7.82 14.883 1 74.38 114 ALA A O 1
ATOM 907 N N . LYS A 1 115 ? -2.117 -8.367 12.828 1 84.56 115 LYS A N 1
ATOM 908 C CA . LYS A 1 115 ? -3.455 -8.391 12.25 1 84.56 115 LYS A CA 1
ATOM 909 C C . LYS A 1 115 ? -3.736 -9.727 11.57 1 84.56 115 LYS A C 1
ATOM 911 O O . LYS A 1 115 ? -2.824 -10.523 11.359 1 84.56 115 LYS A O 1
ATOM 916 N N . PRO A 1 116 ? -5.094 -9.914 11.344 1 85.31 116 PRO A N 1
ATOM 917 C CA . PRO A 1 116 ? -5.348 -11.062 10.484 1 85.31 116 PRO A CA 1
ATOM 918 C C . PRO A 1 116 ? -4.527 -11.039 9.195 1 85.31 116 PRO A C 1
ATOM 920 O O . PRO A 1 116 ? -4.336 -9.969 8.609 1 85.31 116 PRO A O 1
ATOM 923 N N . LEU A 1 117 ? -4.074 -12.078 8.766 1 85.81 117 LEU A N 1
ATOM 924 C CA . LEU A 1 117 ? -2.994 -12.133 7.789 1 85.81 117 LEU A CA 1
ATOM 925 C C . LEU A 1 117 ? -3.551 -12.203 6.367 1 85.81 117 LEU A C 1
ATOM 927 O O . LEU A 1 117 ? -3.295 -13.172 5.645 1 85.81 117 LEU A O 1
ATOM 931 N N . TRP A 1 118 ? -4.215 -11.164 5.969 1 89.12 118 TRP A N 1
ATOM 932 C CA . TRP A 1 118 ? -4.703 -11.039 4.602 1 89.12 118 TRP A CA 1
ATOM 933 C C . TRP A 1 118 ? -4.844 -9.57 4.203 1 89.12 118 TRP A C 1
ATOM 935 O O . TRP A 1 118 ? -4.918 -8.695 5.066 1 89.12 118 TRP A O 1
ATOM 945 N N . GLN A 1 119 ? -4.789 -9.344 2.926 1 94.5 119 GLN A N 1
ATOM 946 C CA . GLN A 1 119 ? -5.031 -8.047 2.307 1 94.5 119 GLN A CA 1
ATOM 947 C C . GLN A 1 119 ? -5.762 -8.195 0.977 1 94.5 119 GLN A C 1
ATOM 949 O O . GLN A 1 119 ? -5.559 -9.18 0.258 1 94.5 119 GLN A O 1
ATOM 954 N N . LEU A 1 120 ? -6.625 -7.301 0.763 1 96.19 120 LEU A N 1
ATOM 955 C CA . LEU A 1 120 ? -7.324 -7.223 -0.514 1 96.19 120 LEU A CA 1
ATOM 956 C C . LEU A 1 120 ? -7.094 -5.871 -1.181 1 96.19 120 LEU A C 1
ATOM 958 O O . LEU A 1 120 ? -7.441 -4.832 -0.618 1 96.19 120 LEU A O 1
ATOM 962 N N . HIS A 1 121 ? -6.465 -5.859 -2.314 1 98 121 HIS A N 1
ATOM 963 C CA . HIS A 1 121 ? -6.238 -4.645 -3.086 1 98 121 HIS A CA 1
ATOM 964 C C . HIS A 1 121 ? -7.199 -4.551 -4.262 1 98 121 HIS A C 1
ATOM 966 O O . HIS A 1 121 ? -7.219 -5.43 -5.129 1 98 121 HIS A O 1
ATOM 972 N N . VAL A 1 122 ? -8.031 -3.561 -4.23 1 98.12 122 VAL A N 1
ATOM 973 C CA . VAL A 1 122 ? -8.852 -3.229 -5.391 1 98.12 122 VAL A CA 1
ATOM 974 C C . VAL A 1 122 ? -8.086 -2.281 -6.309 1 98.12 122 VAL A C 1
ATOM 976 O O . VAL A 1 122 ? -7.805 -1.138 -5.941 1 98.12 122 VAL A O 1
ATOM 979 N N . ILE A 1 123 ? -7.766 -2.754 -7.469 1 98 123 ILE A N 1
ATOM 980 C CA . ILE A 1 123 ? -6.887 -2.029 -8.383 1 98 123 ILE A CA 1
ATOM 981 C C . ILE A 1 123 ? -7.699 -1.483 -9.555 1 98 123 ILE A C 1
ATOM 983 O O . ILE A 1 123 ? -8.203 -2.248 -10.375 1 98 123 ILE A O 1
ATOM 987 N N . GLU A 1 124 ? -7.777 -0.193 -9.648 1 96.56 124 GLU A N 1
ATOM 988 C CA . GLU A 1 124 ? -8.539 0.482 -10.695 1 96.56 124 GLU A CA 1
ATOM 989 C C . GLU A 1 124 ? -7.605 1.1 -11.734 1 96.56 124 GLU A C 1
ATOM 991 O O . GLU A 1 124 ? -6.383 1.085 -11.57 1 96.56 124 GLU A O 1
ATOM 996 N N . GLY A 1 125 ? -8.195 1.487 -12.883 1 91.25 125 GLY A N 1
ATOM 997 C CA . GLY A 1 125 ? -7.434 2.211 -13.891 1 91.25 125 GLY A CA 1
ATOM 998 C C . GLY A 1 125 ? -6.781 1.301 -14.914 1 91.25 125 GLY A C 1
ATOM 999 O O . GLY A 1 125 ? -5.766 1.659 -15.516 1 91.25 125 GLY A O 1
ATOM 1000 N N . LEU A 1 126 ? -7.254 0.103 -15.039 1 93.69 126 LEU A N 1
ATOM 1001 C CA . LEU A 1 126 ? -6.75 -0.75 -16.109 1 93.69 126 LEU A CA 1
ATOM 1002 C C . LEU A 1 126 ? -7.016 -0.123 -17.484 1 93.69 126 LEU A C 1
ATOM 1004 O O . LEU A 1 126 ? -8.031 0.552 -17.672 1 93.69 126 LEU A O 1
ATOM 1008 N N . ALA A 1 127 ? -6.168 -0.344 -18.406 1 90.88 127 ALA A N 1
ATOM 1009 C CA . ALA A 1 127 ? -6.242 0.266 -19.719 1 90.88 127 ALA A CA 1
ATOM 1010 C C . ALA A 1 127 ? -7.57 -0.067 -20.406 1 90.88 127 ALA A C 1
ATOM 1012 O O . ALA A 1 127 ? -8.117 0.754 -21.141 1 90.88 127 ALA A O 1
ATOM 1013 N N . ASP A 1 128 ? -8.102 -1.17 -20.141 1 90.19 128 ASP A N 1
ATOM 1014 C CA . ASP A 1 128 ? -9.336 -1.589 -20.797 1 90.19 128 ASP A CA 1
ATOM 1015 C C . ASP A 1 128 ? -10.562 -1.195 -19.969 1 90.19 128 ASP A C 1
ATOM 1017 O O . ASP A 1 128 ? -11.68 -1.6 -20.281 1 90.19 128 ASP A O 1
ATOM 1021 N N . GLY A 1 129 ? -10.305 -0.502 -18.875 1 86.81 129 GLY A N 1
ATOM 1022 C CA . GLY A 1 129 ? -11.414 -0.032 -18.062 1 86.81 129 GLY A CA 1
ATOM 1023 C C . GLY A 1 129 ? -11.859 -1.044 -17.016 1 86.81 129 GLY A C 1
ATOM 1024 O O . GLY A 1 129 ? -12.75 -0.763 -16.219 1 86.81 129 GLY A O 1
ATOM 1025 N N . GLY A 1 130 ? -11.289 -2.17 -17.031 1 90.94 130 GLY A N 1
ATOM 1026 C CA . GLY A 1 130 ? -11.625 -3.201 -16.062 1 90.94 130 GLY A CA 1
ATOM 1027 C C . GLY A 1 130 ? -11.062 -2.93 -14.672 1 90.94 130 GLY A C 1
ATOM 1028 O O . GLY A 1 130 ? -10.453 -1.882 -14.438 1 90.94 130 GLY A O 1
ATOM 1029 N N . ILE A 1 131 ? -11.453 -3.803 -13.734 1 96.19 131 ILE A N 1
ATOM 1030 C CA . ILE A 1 131 ? -10.992 -3.76 -12.352 1 96.19 131 ILE A CA 1
ATOM 1031 C C . ILE A 1 131 ? -10.242 -5.047 -12.016 1 96.19 131 ILE A C 1
ATOM 1033 O O . ILE A 1 131 ? -10.594 -6.121 -12.516 1 96.19 131 ILE A O 1
ATOM 1037 N N . ALA A 1 132 ? -9.188 -4.875 -11.305 1 98.19 132 ALA A N 1
ATOM 1038 C CA . ALA A 1 132 ? -8.484 -6.051 -10.805 1 98.19 132 ALA A CA 1
ATOM 1039 C C . ALA A 1 132 ? -8.523 -6.105 -9.281 1 98.19 132 ALA A C 1
ATOM 1041 O O . ALA A 1 132 ? -8.648 -5.074 -8.617 1 98.19 132 ALA A O 1
ATOM 1042 N N . VAL A 1 133 ? -8.531 -7.273 -8.758 1 97.62 133 VAL A N 1
ATOM 1043 C CA . VAL A 1 133 ? -8.438 -7.504 -7.32 1 97.62 133 VAL A CA 1
ATOM 1044 C C . VAL A 1 133 ? -7.285 -8.453 -7.023 1 97.62 133 VAL A C 1
ATOM 1046 O O . VAL A 1 133 ? -7.156 -9.508 -7.66 1 97.62 133 VAL A O 1
ATOM 1049 N N . LEU A 1 134 ? -6.371 -8.047 -6.184 1 97.38 134 LEU A N 1
ATOM 1050 C CA . LEU A 1 134 ? -5.332 -8.938 -5.672 1 97.38 134 LEU A CA 1
ATOM 1051 C C . LEU A 1 134 ? -5.613 -9.32 -4.223 1 97.38 134 LEU A C 1
ATOM 1053 O O . LEU A 1 134 ? -5.594 -8.469 -3.334 1 97.38 134 LEU A O 1
ATOM 1057 N N . LEU A 1 135 ? -5.969 -10.578 -4.035 1 93.56 135 LEU A N 1
ATOM 1058 C CA . LEU A 1 135 ? -6.137 -11.125 -2.691 1 93.56 135 LEU A CA 1
ATOM 1059 C C . LEU A 1 135 ? -4.855 -11.805 -2.215 1 93.56 135 LEU A C 1
ATOM 1061 O O . LEU A 1 135 ? -4.367 -12.734 -2.857 1 93.56 135 LEU A O 1
ATOM 1065 N N . LYS A 1 136 ? -4.316 -11.242 -1.173 1 91.81 136 LYS A N 1
ATOM 1066 C CA . LYS A 1 136 ? -3.09 -11.758 -0.576 1 91.81 136 LYS A CA 1
ATOM 1067 C C . LYS A 1 136 ? -3.355 -12.344 0.807 1 91.81 136 LYS A C 1
ATOM 1069 O O . LYS A 1 136 ? -3.965 -11.695 1.658 1 91.81 136 LYS A O 1
ATOM 1074 N N . MET A 1 137 ? -2.928 -13.555 1.016 1 84.38 137 MET A N 1
ATOM 1075 C CA . MET A 1 137 ? -3.143 -14.211 2.301 1 84.38 137 MET A CA 1
ATOM 1076 C C . MET A 1 137 ? -1.91 -15.016 2.715 1 84.38 137 MET A C 1
ATOM 1078 O O . MET A 1 137 ? -1.186 -15.531 1.863 1 84.38 137 MET A O 1
ATOM 1082 N N . HIS A 1 138 ? -1.757 -14.914 4 1 78.88 138 HIS A N 1
ATOM 1083 C CA . HIS A 1 138 ? -0.712 -15.797 4.512 1 78.88 138 HIS A CA 1
ATOM 1084 C C . HIS A 1 138 ? -1.134 -17.266 4.426 1 78.88 138 HIS A C 1
ATOM 1086 O O . HIS A 1 138 ? -2.287 -17.594 4.699 1 78.88 138 HIS A O 1
ATOM 1092 N N . HIS A 1 139 ? -0.23 -17.969 4.168 1 64.31 139 HIS A N 1
ATOM 1093 C CA . HIS A 1 139 ? -0.521 -19.391 3.977 1 64.31 139 HIS A CA 1
ATOM 1094 C C . HIS A 1 139 ? -1.07 -20.016 5.254 1 64.31 139 HIS A C 1
ATOM 1096 O O . HIS A 1 139 ? -1.885 -20.938 5.195 1 64.31 139 HIS A O 1
ATOM 1102 N N . ALA A 1 140 ? -0.666 -19.531 6.426 1 61.91 140 ALA A N 1
ATOM 1103 C CA . ALA A 1 140 ? -1.073 -20.078 7.715 1 61.91 140 ALA A CA 1
ATOM 1104 C C . ALA A 1 140 ? -2.531 -19.75 8.023 1 61.91 140 ALA A C 1
ATOM 1106 O O . ALA A 1 140 ? -3.164 -20.406 8.852 1 61.91 140 ALA A O 1
ATOM 1107 N N . SER A 1 141 ? -2.92 -18.625 7.605 1 59.09 141 SER A N 1
ATOM 1108 C CA . SER A 1 141 ? -4.293 -18.203 7.871 1 59.09 141 SER A CA 1
ATOM 1109 C C . SER A 1 141 ? -5.293 -19.078 7.121 1 59.09 141 SER A C 1
ATOM 1111 O O . SER A 1 141 ? -6.48 -19.094 7.445 1 59.09 141 SER A O 1
ATOM 1113 N N . VAL A 1 142 ? -4.867 -19.625 6.16 1 49.62 142 VAL A N 1
ATOM 1114 C CA . VAL A 1 142 ? -5.754 -20.453 5.344 1 49.62 142 VAL A CA 1
ATOM 1115 C C . VAL A 1 142 ? -5.809 -21.859 5.918 1 49.62 142 VAL A C 1
ATOM 1117 O O . VAL A 1 142 ? -4.918 -22.672 5.668 1 49.62 142 VAL A O 1
ATOM 1120 N N . ASP A 1 143 ? -6.086 -21.719 7.359 1 41.25 143 ASP A N 1
ATOM 1121 C CA . ASP A 1 143 ? -6.242 -23 8.023 1 41.25 143 ASP A CA 1
ATOM 1122 C C . ASP A 1 143 ? -7.078 -23.969 7.176 1 41.25 143 ASP A C 1
ATOM 1124 O O . ASP A 1 143 ? -8.273 -23.75 6.988 1 41.25 143 ASP A O 1
ATOM 1128 N N . GLY A 1 144 ? -6.559 -24.781 6.598 1 39.25 144 GLY A N 1
ATOM 1129 C CA . GLY A 1 144 ? -7.219 -25.906 5.945 1 39.25 144 GLY A CA 1
ATOM 1130 C C . GLY A 1 144 ? -8.195 -25.469 4.863 1 39.25 144 GLY A C 1
ATOM 1131 O O . GLY A 1 144 ? -8.664 -26.312 4.082 1 39.25 144 GLY A O 1
ATOM 1132 N N . VAL A 1 145 ? -8.766 -24.328 5.148 1 39.19 145 VAL A N 1
ATOM 1133 C CA . VAL A 1 145 ? -9.695 -23.953 4.086 1 39.19 145 VAL A CA 1
ATOM 1134 C C . VAL A 1 145 ? -8.953 -23.172 3.002 1 39.19 145 VAL A C 1
ATOM 1136 O O . VAL A 1 145 ? -8.234 -22.219 3.299 1 39.19 145 VAL A O 1
ATOM 1139 N N . GLY A 1 146 ? -8.219 -23.609 2.086 1 45.25 146 GLY A N 1
ATOM 1140 C CA . GLY A 1 146 ? -7.438 -23.125 0.957 1 45.25 146 GLY A CA 1
ATOM 1141 C C . GLY A 1 146 ? -7.824 -21.734 0.516 1 45.25 146 GLY A C 1
ATOM 1142 O O . GLY A 1 146 ? -8.945 -21.281 0.755 1 45.25 146 GLY A O 1
ATOM 1143 N N . GLY A 1 147 ? -6.84 -20.672 0.286 1 50.41 147 GLY A N 1
ATOM 1144 C CA . GLY A 1 147 ? -7.059 -19.359 -0.3 1 50.41 147 GLY A CA 1
ATOM 1145 C C . GLY A 1 147 ? -8.211 -19.328 -1.291 1 50.41 147 GLY A C 1
ATOM 1146 O O . GLY A 1 147 ? -9.023 -18.406 -1.274 1 50.41 147 GLY A O 1
ATOM 1147 N N . ALA A 1 148 ? -8.391 -20.359 -2.094 1 52.84 148 ALA A N 1
ATOM 1148 C CA . ALA A 1 148 ? -9.492 -20.453 -3.051 1 52.84 148 ALA A CA 1
ATOM 1149 C C . ALA A 1 148 ? -10.836 -20.547 -2.338 1 52.84 148 ALA A C 1
ATOM 1151 O O . ALA A 1 148 ? -11.836 -20 -2.812 1 52.84 148 ALA A O 1
ATOM 1152 N N . SER A 1 149 ? -10.734 -21.125 -1.086 1 58.66 149 SER A N 1
ATOM 1153 C CA . SER A 1 149 ? -11.969 -21.203 -0.304 1 58.66 149 SER A CA 1
ATOM 1154 C C . SER A 1 149 ? -12.414 -19.812 0.151 1 58.66 149 SER A C 1
ATOM 1156 O O . SER A 1 149 ? -13.609 -19.531 0.213 1 58.66 149 SER A O 1
ATOM 1158 N N . LEU A 1 150 ? -11.391 -19.156 0.23 1 65.94 150 LEU A N 1
ATOM 1159 C CA . LEU A 1 150 ? -11.742 -17.812 0.69 1 65.94 150 LEU A CA 1
ATOM 1160 C C . LEU A 1 150 ? -12.32 -16.984 -0.451 1 65.94 150 LEU A C 1
ATOM 1162 O O . LEU A 1 150 ? -13.273 -16.234 -0.253 1 65.94 150 LEU A O 1
ATOM 1166 N N . ILE A 1 151 ? -11.797 -17.234 -1.638 1 73.5 151 ILE A N 1
ATOM 1167 C CA . ILE A 1 151 ? -12.336 -16.547 -2.803 1 73.5 151 ILE A CA 1
ATOM 1168 C C . ILE A 1 151 ? -13.758 -17.031 -3.076 1 73.5 151 ILE A C 1
ATOM 1170 O O . ILE A 1 151 ? -14.648 -16.219 -3.375 1 73.5 151 ILE A O 1
ATOM 1174 N N . THR A 1 152 ? -13.914 -18.281 -2.877 1 69.56 152 THR A N 1
ATOM 1175 C CA . THR A 1 152 ? -15.234 -18.844 -3.117 1 69.56 152 THR A CA 1
ATOM 1176 C C . THR A 1 152 ? -16.234 -18.344 -2.076 1 69.56 152 THR A C 1
ATOM 1178 O O . THR A 1 152 ? -17.406 -18.125 -2.387 1 69.56 152 THR A O 1
ATOM 1181 N N . ALA A 1 153 ? -15.68 -18.172 -0.947 1 73.62 153 ALA A N 1
ATOM 1182 C CA . ALA A 1 153 ? -16.547 -17.656 0.11 1 73.62 153 ALA A CA 1
ATOM 1183 C C . ALA A 1 153 ? -16.953 -16.219 -0.176 1 73.62 153 ALA A C 1
ATOM 1185 O O . ALA A 1 153 ? -18.031 -15.773 0.239 1 73.62 153 ALA A O 1
ATOM 1186 N N . LEU A 1 154 ? -16.125 -15.594 -0.886 1 84.06 154 LEU A N 1
ATOM 1187 C CA . LEU A 1 154 ? -16.406 -14.195 -1.202 1 84.06 154 LEU A CA 1
ATOM 1188 C C . LEU A 1 154 ? -17.172 -14.078 -2.52 1 84.06 154 LEU A C 1
ATOM 1190 O O . LEU A 1 154 ? -17.75 -13.031 -2.812 1 84.06 154 LEU A O 1
ATOM 1194 N N . ALA A 1 155 ? -17.156 -15.188 -3.275 1 83.75 155 ALA A N 1
ATOM 1195 C CA . ALA A 1 155 ? -17.734 -15.148 -4.613 1 83.75 155 ALA A CA 1
ATOM 1196 C C . ALA A 1 155 ? -19.094 -15.852 -4.645 1 83.75 155 ALA A C 1
ATOM 1198 O O . ALA A 1 155 ? -19.469 -16.516 -3.676 1 83.75 155 ALA A O 1
ATOM 1199 N N . GLY A 1 156 ? -19.875 -15.578 -5.73 1 81.44 156 GLY A N 1
ATOM 1200 C CA . GLY A 1 156 ? -21.156 -16.219 -6.004 1 81.44 156 GLY A CA 1
ATOM 1201 C C . GLY A 1 156 ? -21.328 -16.594 -7.461 1 81.44 156 GLY A C 1
ATOM 1202 O O . GLY A 1 156 ? -20.469 -16.312 -8.289 1 81.44 156 GLY A O 1
ATOM 1203 N N . LEU A 1 157 ? -22.484 -17.266 -7.68 1 85.06 157 LEU A N 1
ATOM 1204 C CA . LEU A 1 157 ? -22.75 -17.734 -9.031 1 85.06 157 LEU A CA 1
ATOM 1205 C C . LEU A 1 157 ? -23.609 -16.734 -9.797 1 85.06 157 LEU A C 1
ATOM 1207 O O . LEU A 1 157 ? -23.828 -16.891 -11 1 85.06 157 LEU A O 1
ATOM 1211 N N . GLU A 1 158 ? -24.062 -15.75 -9.031 1 87.94 158 GLU A N 1
ATOM 1212 C CA . GLU A 1 158 ? -24.844 -14.672 -9.617 1 87.94 158 GLU A CA 1
ATOM 1213 C C . GLU A 1 158 ? -24.391 -13.305 -9.102 1 87.94 158 GLU A C 1
ATOM 1215 O O . GLU A 1 158 ? -23.828 -13.211 -8.008 1 87.94 158 GLU A O 1
ATOM 1220 N N . PRO A 1 159 ? -24.609 -12.281 -9.898 1 87.56 159 PRO A N 1
ATOM 1221 C CA . PRO A 1 159 ? -24.172 -10.953 -9.477 1 87.56 159 PRO A CA 1
ATOM 1222 C C . PRO A 1 159 ? -24.781 -10.531 -8.133 1 87.56 159 PRO A C 1
ATOM 1224 O O . PRO A 1 159 ? -24.141 -9.82 -7.359 1 87.56 159 PRO A O 1
ATOM 1227 N N . ASP A 1 160 ? -25.953 -10.945 -7.898 1 83.69 160 ASP A N 1
ATOM 1228 C CA . ASP A 1 160 ? -26.625 -10.562 -6.656 1 83.69 160 ASP A CA 1
ATOM 1229 C C . ASP A 1 160 ? -26.734 -11.758 -5.711 1 83.69 160 ASP A C 1
ATOM 1231 O O . ASP A 1 160 ? -27.688 -11.836 -4.922 1 83.69 160 ASP A O 1
ATOM 1235 N N . ALA A 1 161 ? -25.828 -12.656 -5.797 1 80.19 161 ALA A N 1
ATOM 1236 C CA . ALA A 1 161 ? -25.859 -13.828 -4.922 1 80.19 161 ALA A CA 1
ATOM 1237 C C . ALA A 1 161 ? -25.812 -13.414 -3.453 1 80.19 161 ALA A C 1
ATOM 1239 O O . ALA A 1 161 ? -25.047 -12.531 -3.074 1 80.19 161 ALA A O 1
ATOM 1240 N N . PRO A 1 162 ? -26.672 -14 -2.721 1 77 162 PRO A N 1
ATOM 1241 C CA . PRO A 1 162 ? -26.625 -13.695 -1.288 1 77 162 PRO A CA 1
ATOM 1242 C C . PRO A 1 162 ? -25.359 -14.211 -0.604 1 77 162 PRO A C 1
ATOM 1244 O O . PRO A 1 162 ? -24.688 -15.094 -1.137 1 77 162 PRO A O 1
ATOM 1247 N N . PRO A 1 163 ? -25.062 -13.609 0.51 1 75.81 163 PRO A N 1
ATOM 1248 C CA . PRO A 1 163 ? -23.922 -14.125 1.272 1 75.81 163 PRO A CA 1
ATOM 1249 C C . PRO A 1 163 ? -24.109 -15.578 1.7 1 75.81 163 PRO A C 1
ATOM 1251 O O . PRO A 1 163 ? -25.234 -16.062 1.77 1 75.81 163 PRO A O 1
ATOM 1254 N N . PRO A 1 164 ? -23 -16.25 1.853 1 67.44 164 PRO A N 1
ATOM 1255 C CA . PRO A 1 164 ? -23.094 -17.656 2.27 1 67.44 164 PRO A CA 1
ATOM 1256 C C . PRO A 1 164 ? -23.828 -17.812 3.602 1 67.44 164 PRO A C 1
ATOM 1258 O O . PRO A 1 164 ? -23.734 -16.938 4.473 1 67.44 164 PRO A O 1
ATOM 1261 N N . GLU A 1 165 ? -24.625 -18.781 3.57 1 64.44 165 GLU A N 1
ATOM 1262 C CA . GLU A 1 165 ? -25.312 -19.094 4.824 1 64.44 165 GLU A CA 1
ATOM 1263 C C . GLU A 1 165 ? -24.375 -19.828 5.781 1 64.44 165 GLU A C 1
ATOM 1265 O O . GLU A 1 165 ? -23.953 -20.953 5.508 1 64.44 165 GLU A O 1
ATOM 1270 N N . ILE A 1 166 ? -23.734 -19.125 6.598 1 63.09 166 ILE A N 1
ATOM 1271 C CA . ILE A 1 166 ? -22.906 -19.734 7.637 1 63.09 166 ILE A CA 1
ATOM 1272 C C . ILE A 1 166 ? -23.703 -19.828 8.938 1 63.09 166 ILE A C 1
ATOM 1274 O O . ILE A 1 166 ? -24.297 -18.828 9.383 1 63.09 166 ILE A O 1
ATOM 1278 N N . ALA A 1 167 ? -23.703 -21.109 9.438 1 56.75 167 ALA A N 1
ATOM 1279 C CA . ALA A 1 167 ? -24.422 -21.328 10.688 1 56.75 167 ALA A CA 1
ATOM 1280 C C . ALA A 1 167 ? -23.891 -20.422 11.797 1 56.75 167 ALA A C 1
ATOM 1282 O O . ALA A 1 167 ? -22.703 -20.109 11.828 1 56.75 167 ALA A O 1
ATOM 1283 N N . ARG A 1 168 ? -24.797 -19.969 12.602 1 53.84 168 ARG A N 1
ATOM 1284 C CA . ARG A 1 168 ? -24.516 -19 13.664 1 53.84 168 ARG A CA 1
ATOM 1285 C C . ARG A 1 168 ? -23.344 -19.469 14.531 1 53.84 168 ARG A C 1
ATOM 1287 O O . ARG A 1 168 ? -22.531 -18.672 14.961 1 53.84 168 ARG A O 1
ATOM 1294 N N . ASP A 1 169 ? -23.328 -20.75 14.789 1 52.41 169 ASP A N 1
ATOM 1295 C CA . ASP A 1 169 ? -22.312 -21.297 15.68 1 52.41 169 ASP A CA 1
ATOM 1296 C C . ASP A 1 169 ? -20.938 -21.266 15.016 1 52.41 169 ASP A C 1
ATOM 1298 O O . ASP A 1 169 ? -19.906 -21.281 15.703 1 52.41 169 ASP A O 1
ATOM 1302 N N . GLU A 1 170 ? -20.922 -21.172 13.742 1 51.59 170 GLU A N 1
ATOM 1303 C CA . GLU A 1 170 ? -19.656 -21.203 13.016 1 51.59 170 GLU A CA 1
ATOM 1304 C C . GLU A 1 170 ? -19.156 -19.797 12.703 1 51.59 170 GLU A C 1
ATOM 1306 O O . GLU A 1 170 ? -18.062 -19.625 12.148 1 51.59 170 GLU A O 1
ATOM 1311 N N . ARG A 1 171 ? -19.938 -18.922 13.172 1 53.34 171 ARG A N 1
ATOM 1312 C CA . ARG A 1 171 ? -19.609 -17.547 12.82 1 53.34 171 ARG A CA 1
ATOM 1313 C C . ARG A 1 171 ? -18.672 -16.922 13.852 1 53.34 171 ARG A C 1
ATOM 1315 O O . ARG A 1 171 ? -18.203 -15.797 13.68 1 53.34 171 ARG A O 1
ATOM 1322 N N . ARG A 1 172 ? -18.469 -17.75 14.875 1 56.88 172 ARG A N 1
ATOM 1323 C CA . ARG A 1 172 ? -17.672 -17.141 15.945 1 56.88 172 ARG A CA 1
ATOM 1324 C C . ARG A 1 172 ? -16.328 -17.844 16.094 1 56.88 172 ARG A C 1
ATOM 1326 O O . ARG A 1 172 ? -16.25 -19.062 15.992 1 56.88 172 ARG A O 1
ATOM 1333 N N . ASN A 1 173 ? -15.25 -16.938 16.094 1 58.47 173 ASN A N 1
ATOM 1334 C CA . ASN A 1 173 ? -13.945 -17.438 16.5 1 58.47 173 ASN A CA 1
ATOM 1335 C C . ASN A 1 173 ? -13.883 -17.703 18 1 58.47 173 ASN A C 1
ATOM 1337 O O . ASN A 1 173 ? -14.688 -17.156 18.766 1 58.47 173 ASN A O 1
ATOM 1341 N N . ALA A 1 174 ? -13.164 -18.859 18.359 1 49.66 174 ALA A N 1
ATOM 1342 C CA . ALA A 1 174 ? -12.977 -19.062 19.797 1 49.66 174 ALA A CA 1
ATOM 1343 C C . ALA A 1 174 ? -12.477 -17.797 20.484 1 49.66 174 ALA A C 1
ATOM 1345 O O . ALA A 1 174 ? -11.727 -17.016 19.891 1 49.66 174 ALA A O 1
ATOM 1346 N N . ASP A 1 175 ? -13.148 -17.359 21.656 1 45.5 175 ASP A N 1
ATOM 1347 C CA . ASP A 1 175 ? -12.766 -16.203 22.453 1 45.5 175 ASP A CA 1
ATOM 1348 C C . ASP A 1 175 ? -11.312 -16.312 22.922 1 45.5 175 ASP A C 1
ATOM 1350 O O . ASP A 1 175 ? -10.742 -17.406 22.938 1 45.5 175 ASP A O 1
ATOM 1354 N N . VAL A 1 176 ? -10.586 -15.203 23.078 1 42.97 176 VAL A N 1
ATOM 1355 C CA . VAL A 1 176 ? -9.305 -15.188 23.781 1 42.97 176 VAL A CA 1
ATOM 1356 C C . VAL A 1 176 ? -9.414 -15.969 25.078 1 42.97 176 VAL A C 1
ATOM 1358 O O . VAL A 1 176 ? -10.344 -15.758 25.859 1 42.97 176 VAL A O 1
ATOM 1361 N N . PRO A 1 177 ? -8.898 -17.141 25.297 1 41.88 177 PRO A N 1
ATOM 1362 C CA . PRO A 1 177 ? -8.984 -17.734 26.625 1 41.88 177 PRO A CA 1
ATOM 1363 C C . PRO A 1 177 ? -8.773 -16.719 27.75 1 41.88 177 PRO A C 1
ATOM 1365 O O . PRO A 1 177 ? -7.93 -15.828 27.609 1 41.88 177 PRO A O 1
ATOM 1368 N N . GLY A 1 178 ? -9.758 -16.391 28.594 1 36.41 178 GLY A N 1
ATOM 1369 C CA . GLY A 1 178 ? -9.57 -15.539 29.75 1 36.41 178 GLY A CA 1
ATOM 1370 C C . GLY A 1 178 ? -8.25 -15.773 30.469 1 36.41 178 GLY A C 1
ATOM 1371 O O . GLY A 1 178 ? -7.652 -16.844 30.328 1 36.41 178 GLY A O 1
ATOM 1372 N N . ARG A 1 179 ? -7.621 -14.766 30.984 1 36.16 179 ARG A N 1
ATOM 1373 C CA . ARG A 1 179 ? -6.395 -14.812 31.781 1 36.16 179 ARG A CA 1
ATOM 1374 C C . ARG A 1 179 ? -6.422 -15.977 32.75 1 36.16 179 ARG A C 1
ATOM 1376 O O . ARG A 1 179 ? -5.371 -16.438 33.219 1 36.16 179 ARG A O 1
ATOM 1383 N N . ARG A 1 180 ? -7.582 -16.266 33.375 1 32.97 180 ARG A N 1
ATOM 1384 C CA . ARG A 1 180 ? -7.637 -17.234 34.438 1 32.97 180 ARG A CA 1
ATOM 1385 C C . ARG A 1 180 ? -7.449 -18.656 33.938 1 32.97 180 ARG A C 1
ATOM 1387 O O . ARG A 1 180 ? -6.992 -19.547 34.656 1 32.97 180 ARG A O 1
ATOM 1394 N N . ALA A 1 181 ? -8.141 -18.969 32.875 1 33.22 181 ALA A N 1
ATOM 1395 C CA . ALA A 1 181 ? -7.961 -20.344 32.406 1 33.22 181 ALA A CA 1
ATOM 1396 C C . ALA A 1 181 ? -6.551 -20.562 31.859 1 33.22 181 ALA A C 1
ATOM 1398 O O . ALA A 1 181 ? -6.047 -21.688 31.859 1 33.22 181 ALA A O 1
ATOM 1399 N N . LEU A 1 182 ? -5.992 -19.469 31.375 1 33.94 182 LEU A N 1
ATOM 1400 C CA . LEU A 1 182 ? -4.59 -19.609 31.016 1 33.94 182 LEU A CA 1
ATOM 1401 C C . LEU A 1 182 ? -3.717 -19.797 32.25 1 33.94 182 LEU A C 1
ATOM 1403 O O . LEU A 1 182 ? -2.697 -20.484 32.188 1 33.94 182 LEU A O 1
ATOM 1407 N N . PHE A 1 183 ? -4.125 -19.094 33.406 1 32.34 183 PHE A N 1
ATOM 1408 C CA . PHE A 1 183 ? -3.342 -19.281 34.625 1 32.34 183 PHE A CA 1
ATOM 1409 C C . PHE A 1 183 ? -3.633 -20.625 35.25 1 32.34 183 PHE A C 1
ATOM 1411 O O . PHE A 1 183 ? -2.795 -21.172 35.969 1 32.34 183 PHE A O 1
ATOM 1418 N N . GLY A 1 184 ? -4.879 -21.109 35.344 1 30.44 184 GLY A N 1
ATOM 1419 C CA . GLY A 1 184 ? -5.055 -22.359 36.062 1 30.44 184 GLY A CA 1
ATOM 1420 C C . GLY A 1 184 ? -4.559 -23.562 35.281 1 30.44 184 GLY A C 1
ATOM 1421 O O . GLY A 1 184 ? -4.586 -24.688 35.812 1 30.44 184 GLY A O 1
ATOM 1422 N N . ALA A 1 185 ? -4.852 -23.797 34.031 1 31.42 185 ALA A N 1
ATOM 1423 C CA . ALA A 1 185 ? -4.129 -24.953 33.5 1 31.42 185 ALA A CA 1
ATOM 1424 C C . ALA A 1 185 ? -2.625 -24.797 33.688 1 31.42 185 ALA A C 1
ATOM 1426 O O . ALA A 1 185 ? -2.02 -23.875 33.156 1 31.42 185 ALA A O 1
ATOM 1427 N N . GLY A 1 186 ? -2.111 -24.875 34.938 1 27.81 186 GLY A N 1
ATOM 1428 C CA . GLY A 1 186 ? -0.808 -24.953 35.562 1 27.81 186 GLY A CA 1
ATOM 1429 C C . GLY A 1 186 ? 0.311 -25.312 34.594 1 27.81 186 GLY A C 1
ATOM 1430 O O . GLY A 1 186 ? 0.062 -25.844 33.531 1 27.81 186 GLY A O 1
ATOM 1431 N N . LEU A 1 187 ? 1.566 -24.688 34.812 1 29.91 187 LEU A N 1
ATOM 1432 C CA . LEU A 1 187 ? 2.965 -24.906 34.469 1 29.91 187 LEU A CA 1
ATOM 1433 C C . LEU A 1 187 ? 3.27 -26.391 34.312 1 29.91 187 LEU A C 1
ATOM 1435 O O . LEU A 1 187 ? 4.418 -26.766 34.094 1 29.91 187 LEU A O 1
ATOM 1439 N N . THR A 1 188 ? 2.486 -27.234 35.031 1 27.45 188 THR A N 1
ATOM 1440 C CA . THR A 1 188 ? 3.027 -28.578 35.125 1 27.45 188 THR A CA 1
ATOM 1441 C C . THR A 1 188 ? 3.166 -29.234 33.75 1 27.45 188 THR A C 1
ATOM 1443 O O . THR A 1 188 ? 4.09 -30.016 33.531 1 27.45 188 THR A O 1
ATOM 1446 N N . SER A 1 189 ? 2.045 -29.406 33.156 1 29 189 SER A N 1
ATOM 1447 C CA . SER A 1 189 ? 2.189 -30.359 32.062 1 29 189 SER A CA 1
ATOM 1448 C C . SER A 1 189 ? 2.947 -29.75 30.891 1 29 189 SER A C 1
ATOM 1450 O O . SER A 1 189 ? 3.025 -30.328 29.812 1 29 189 SER A O 1
ATOM 1452 N N . PHE A 1 190 ? 3.07 -28.438 30.984 1 28.59 190 PHE A N 1
ATOM 1453 C CA . PHE A 1 190 ? 3.381 -27.797 29.719 1 28.59 190 PHE A CA 1
ATOM 1454 C C . PHE A 1 190 ? 4.734 -28.266 29.188 1 28.59 190 PHE A C 1
ATOM 1456 O O . PHE A 1 190 ? 4.895 -28.469 27.984 1 28.59 190 PHE A O 1
ATOM 1463 N N . VAL A 1 191 ? 5.797 -27.969 30.094 1 29.72 191 VAL A N 1
ATOM 1464 C CA . VAL A 1 191 ? 7.137 -28.078 29.531 1 29.72 191 VAL A CA 1
ATOM 1465 C C . VAL A 1 191 ? 7.477 -29.547 29.281 1 29.72 191 VAL A C 1
ATOM 1467 O O . VAL A 1 191 ? 7.938 -30.25 30.188 1 29.72 191 VAL A O 1
ATOM 1470 N N . LYS A 1 192 ? 6.633 -30.406 29.031 1 29.16 192 LYS A N 1
ATOM 1471 C CA . LYS A 1 192 ? 7.34 -31.656 28.719 1 29.16 192 LYS A CA 1
ATOM 1472 C C . LYS A 1 192 ? 8.602 -31.375 27.906 1 29.16 192 LYS A C 1
ATOM 1474 O O . LYS A 1 192 ? 8.656 -30.422 27.141 1 29.16 192 LYS A O 1
ATOM 1479 N N . SER A 1 193 ? 9.82 -32.062 28.234 1 28.45 193 SER A N 1
ATOM 1480 C CA . SER A 1 193 ? 11.258 -31.891 28.094 1 28.45 193 SER A CA 1
ATOM 1481 C C . SER A 1 193 ? 11.641 -31.5 26.672 1 28.45 193 SER A C 1
ATOM 1483 O O . SER A 1 193 ? 10.969 -31.891 25.719 1 28.45 193 SER A O 1
ATOM 1485 N N . PRO A 1 194 ? 12.367 -30.453 26.484 1 32.78 194 PRO A N 1
ATOM 1486 C CA . PRO A 1 194 ? 13.18 -30.281 25.281 1 32.78 194 PRO A CA 1
ATOM 1487 C C . PRO A 1 194 ? 13.625 -31.609 24.672 1 32.78 194 PRO A C 1
ATOM 1489 O O . PRO A 1 194 ? 13.984 -31.656 23.5 1 32.78 194 PRO A O 1
ATOM 1492 N N . LEU A 1 195 ? 13.641 -32.656 25.531 1 29.73 195 LEU A N 1
ATOM 1493 C CA . LEU A 1 195 ? 14.039 -34 25.125 1 29.73 195 LEU A CA 1
ATOM 1494 C C . LEU A 1 195 ? 13.008 -34.625 24.188 1 29.73 195 LEU A C 1
ATOM 1496 O O . LEU A 1 195 ? 13.352 -35.438 23.344 1 29.73 195 LEU A O 1
ATOM 1500 N N . GLU A 1 196 ? 11.727 -34.281 24.484 1 30.78 196 GLU A N 1
ATOM 1501 C CA . GLU A 1 196 ? 10.773 -34.906 23.578 1 30.78 196 GLU A CA 1
ATOM 1502 C C . GLU A 1 196 ? 10.75 -34.219 22.219 1 30.78 196 GLU A C 1
ATOM 1504 O O . GLU A 1 196 ? 10.539 -34.875 21.188 1 30.78 196 GLU A O 1
ATOM 1509 N N . LEU A 1 197 ? 10.922 -32.906 22.219 1 30.58 197 LEU A N 1
ATOM 1510 C CA . LEU A 1 197 ? 11.18 -32.312 20.906 1 30.58 197 LEU A CA 1
ATOM 1511 C C . LEU A 1 197 ? 12.484 -32.844 20.328 1 30.58 197 LEU A C 1
ATOM 1513 O O . LEU A 1 197 ? 12.578 -33.062 19.109 1 30.58 197 LEU A O 1
ATOM 1517 N N . ALA A 1 198 ? 13.492 -33.094 21.219 1 32.81 198 ALA A N 1
ATOM 1518 C CA . ALA A 1 198 ? 14.711 -33.812 20.812 1 32.81 198 ALA A CA 1
ATOM 1519 C C . ALA A 1 198 ? 14.391 -35.219 20.359 1 32.81 198 ALA A C 1
ATOM 1521 O O . ALA A 1 198 ? 15.164 -35.844 19.625 1 32.81 198 ALA A O 1
ATOM 1522 N N . LYS A 1 199 ? 13.344 -35.812 21 1 33.16 199 LYS A N 1
ATOM 1523 C CA . LYS A 1 199 ? 12.961 -37.156 20.578 1 33.16 199 LYS A CA 1
ATOM 1524 C C . LYS A 1 199 ? 12.234 -37.125 19.234 1 33.16 199 LYS A C 1
ATOM 1526 O O . LYS A 1 199 ? 12.102 -38.156 18.562 1 33.16 199 LYS A O 1
ATOM 1531 N N . LEU A 1 200 ? 11.492 -36 19.094 1 30.06 200 LEU A N 1
ATOM 1532 C CA . LEU A 1 200 ? 10.859 -35.906 17.781 1 30.06 200 LEU A CA 1
ATOM 1533 C C . LEU A 1 200 ? 11.906 -35.688 16.688 1 30.06 200 LEU A C 1
ATOM 1535 O O . LEU A 1 200 ? 11.703 -36.062 15.531 1 30.06 200 LEU A O 1
ATOM 1539 N N . LEU A 1 201 ? 12.992 -35.125 17.141 1 30.81 201 LEU A N 1
ATOM 1540 C CA . LEU A 1 201 ? 14.094 -34.906 16.203 1 30.81 201 LEU A CA 1
ATOM 1541 C C . LEU A 1 201 ? 14.68 -36.25 15.766 1 30.81 201 LEU A C 1
ATOM 1543 O O . LEU A 1 201 ? 15.133 -36.406 14.625 1 30.81 201 LEU A O 1
ATOM 1547 N N . PRO A 1 202 ? 14.805 -37.156 16.781 1 31.92 202 PRO A N 1
ATOM 1548 C CA . PRO A 1 202 ? 15.398 -38.406 16.312 1 31.92 202 PRO A CA 1
ATOM 1549 C C . PRO A 1 202 ? 14.539 -39.125 15.25 1 31.92 202 PRO A C 1
ATOM 1551 O O . PRO A 1 202 ? 15.078 -39.781 14.352 1 31.92 202 PRO A O 1
ATOM 1554 N N . ASP A 1 203 ? 13.227 -39.094 15.531 1 31.89 203 ASP A N 1
ATOM 1555 C CA . ASP A 1 203 ? 12.438 -39.844 14.555 1 31.89 203 ASP A CA 1
ATOM 1556 C C . ASP A 1 203 ? 12.445 -39.156 13.195 1 31.89 203 ASP A C 1
ATOM 1558 O O . ASP A 1 203 ? 12.32 -39.812 12.156 1 31.89 203 ASP A O 1
ATOM 1562 N N . LEU A 1 204 ? 12.391 -37.812 13.242 1 30.23 204 LEU A N 1
ATOM 1563 C CA . LEU A 1 204 ? 12.594 -37.188 11.938 1 30.23 204 LEU A CA 1
ATOM 1564 C C . LEU A 1 204 ? 13.969 -37.531 11.383 1 30.23 204 LEU A C 1
ATOM 1566 O O . LEU A 1 204 ? 14.125 -37.688 10.172 1 30.23 204 LEU A O 1
ATOM 1570 N N . PHE A 1 205 ? 14.969 -37.625 12.312 1 29.77 205 PHE A N 1
ATOM 1571 C CA . PHE A 1 205 ? 16.281 -38.094 11.891 1 29.77 205 PHE A CA 1
ATOM 1572 C C . PHE A 1 205 ? 16.234 -39.594 11.594 1 29.77 205 PHE A C 1
ATOM 1574 O O . PHE A 1 205 ? 17.109 -40.125 10.922 1 29.77 205 PHE A O 1
ATOM 1581 N N . GLY A 1 206 ? 15.375 -40.281 12.398 1 30.72 206 GLY A N 1
ATOM 1582 C CA . GLY A 1 206 ? 15.328 -41.688 12.117 1 30.72 206 GLY A CA 1
ATOM 1583 C C . GLY A 1 206 ? 14.82 -42 10.719 1 30.72 206 GLY A C 1
ATOM 1584 O O . GLY A 1 206 ? 14.867 -43.156 10.289 1 30.72 206 GLY A O 1
ATOM 1585 N N . LEU A 1 207 ? 13.867 -41.156 10.375 1 30.11 207 LEU A N 1
ATOM 1586 C CA . LEU A 1 207 ? 13.414 -41.469 9.031 1 30.11 207 LEU A CA 1
ATOM 1587 C C . LEU A 1 207 ? 14.531 -41.25 8.016 1 30.11 207 LEU A C 1
ATOM 1589 O O . LEU A 1 207 ? 14.461 -41.781 6.891 1 30.11 207 LEU A O 1
ATOM 1593 N N . ALA A 1 208 ? 15.555 -40.5 8.445 1 30.75 208 ALA A N 1
ATOM 1594 C CA . ALA A 1 208 ? 16.703 -40.281 7.578 1 30.75 208 ALA A CA 1
ATOM 1595 C C . ALA A 1 208 ? 17.531 -41.562 7.438 1 30.75 208 ALA A C 1
ATOM 1597 O O . ALA A 1 208 ? 18.188 -41.781 6.414 1 30.75 208 ALA A O 1
ATOM 1598 N N . PRO A 1 209 ? 17.547 -42.375 8.547 1 32.62 209 PRO A N 1
ATOM 1599 C CA . PRO A 1 209 ? 18.516 -43.438 8.344 1 32.62 209 PRO A CA 1
ATOM 1600 C C . PRO A 1 209 ? 18.109 -44.406 7.242 1 32.62 209 PRO A C 1
ATOM 1602 O O . PRO A 1 209 ? 18.969 -44.906 6.512 1 32.62 209 PRO A O 1
ATOM 1605 N N . LYS A 1 210 ? 16.844 -44.844 7.355 1 34.12 210 LYS A N 1
ATOM 1606 C CA . LYS A 1 210 ? 16.562 -45.938 6.41 1 34.12 210 LYS A CA 1
ATOM 1607 C C . LYS A 1 210 ? 16.688 -45.438 4.969 1 34.12 210 LYS A C 1
ATOM 1609 O O . LYS A 1 210 ? 17.125 -46.188 4.09 1 34.12 210 LYS A O 1
ATOM 1614 N N . TRP A 1 211 ? 16.281 -44.156 4.797 1 32.88 211 TRP A N 1
ATOM 1615 C CA . TRP A 1 211 ? 16.438 -43.688 3.426 1 32.88 211 TRP A CA 1
ATOM 1616 C C . TRP A 1 211 ? 17.906 -43.438 3.102 1 32.88 211 TRP A C 1
ATOM 1618 O O . TRP A 1 211 ? 18.359 -43.75 2.002 1 32.88 211 TRP A O 1
ATOM 1628 N N . ILE A 1 212 ? 18.688 -43.031 4.078 1 33.62 212 ILE A N 1
ATOM 1629 C CA . ILE A 1 212 ? 20.125 -42.875 3.854 1 33.62 212 ILE A CA 1
ATOM 1630 C C . ILE A 1 212 ? 20.766 -44.25 3.754 1 33.62 212 ILE A C 1
ATOM 1632 O O . ILE A 1 212 ? 21.625 -44.5 2.891 1 33.62 212 ILE A O 1
ATOM 1636 N N . ALA A 1 213 ? 20.391 -45.156 4.641 1 33.47 213 ALA A N 1
ATOM 1637 C CA . ALA A 1 213 ? 21.031 -46.469 4.602 1 33.47 213 ALA A CA 1
ATOM 1638 C C . ALA A 1 213 ? 20.75 -47.156 3.281 1 33.47 213 ALA A C 1
ATOM 1640 O O . ALA A 1 213 ? 21.625 -47.812 2.713 1 33.47 213 ALA A O 1
ATOM 1641 N N . LYS A 1 214 ? 19.469 -47.25 2.873 1 35.41 214 LYS A N 1
ATOM 1642 C CA . LYS A 1 214 ? 19.219 -47.938 1.596 1 35.41 214 LYS A CA 1
ATOM 1643 C C . LYS A 1 214 ? 19.922 -47.188 0.456 1 35.41 214 LYS A C 1
ATOM 1645 O O . LYS A 1 214 ? 20.391 -47.812 -0.5 1 35.41 214 LYS A O 1
ATOM 1650 N N . ALA A 1 215 ? 20.172 -45.875 0.579 1 33.91 215 ALA A N 1
ATOM 1651 C CA . ALA A 1 215 ? 20.984 -45.156 -0.399 1 33.91 215 ALA A CA 1
ATOM 1652 C C . ALA A 1 215 ? 22.438 -45.625 -0.331 1 33.91 215 ALA A C 1
ATOM 1654 O O . ALA A 1 215 ? 23.125 -45.688 -1.354 1 33.91 215 ALA A O 1
ATOM 1655 N N . LEU A 1 216 ? 22.906 -45.938 0.763 1 32.31 216 LEU A N 1
ATOM 1656 C CA . LEU A 1 216 ? 24.281 -46.375 0.896 1 32.31 216 LEU A CA 1
ATOM 1657 C C . LEU A 1 216 ? 24.438 -47.812 0.375 1 32.31 216 LEU A C 1
ATOM 1659 O O . LEU A 1 216 ? 25.562 -48.25 0.117 1 32.31 216 LEU A O 1
ATOM 1663 N N . GLN A 1 217 ? 23.578 -48.688 0.791 1 33.62 217 GLN A N 1
ATOM 1664 C CA . GLN A 1 217 ? 23.875 -50.094 0.462 1 33.62 217 GLN A CA 1
ATOM 1665 C C . GLN A 1 217 ? 23.672 -50.344 -1.026 1 33.62 217 GLN A C 1
ATOM 1667 O O . GLN A 1 217 ? 23.766 -51.5 -1.476 1 33.62 217 GLN A O 1
ATOM 1672 N N . GLY A 1 218 ? 24.281 -49.688 -1.965 1 33.84 218 GLY A N 1
ATOM 1673 C CA . GLY A 1 218 ? 24.547 -49.812 -3.389 1 33.84 218 GLY A CA 1
ATOM 1674 C C . GLY A 1 218 ? 23.297 -50.062 -4.207 1 33.84 218 GLY A C 1
ATOM 1675 O O . GLY A 1 218 ? 23.359 -50.188 -5.43 1 33.84 218 GLY A O 1
ATOM 1676 N N . LYS A 1 219 ? 22.562 -51.062 -3.863 1 35.16 219 LYS A N 1
ATOM 1677 C CA . LYS A 1 219 ? 21.328 -51.375 -4.602 1 35.16 219 LYS A CA 1
ATOM 1678 C C . LYS A 1 219 ? 20.328 -50.219 -4.512 1 35.16 219 LYS A C 1
ATOM 1680 O O . LYS A 1 219 ? 19.312 -50.344 -3.836 1 35.16 219 LYS A O 1
ATOM 1685 N N . GLY A 1 220 ? 20.781 -49.062 -4.156 1 32.03 220 GLY A N 1
ATOM 1686 C CA . GLY A 1 220 ? 20.062 -47.844 -3.793 1 32.03 220 GLY A CA 1
ATOM 1687 C C . GLY A 1 220 ? 18.953 -47.5 -4.762 1 32.03 220 GLY A C 1
ATOM 1688 O O . GLY A 1 220 ? 18.969 -47.938 -5.918 1 32.03 220 GLY A O 1
ATOM 1689 N N . MET A 1 221 ? 17.656 -47.688 -4.383 1 31.94 221 MET A N 1
ATOM 1690 C CA . MET A 1 221 ? 16.641 -47.125 -5.281 1 31.94 221 MET A CA 1
ATOM 1691 C C . MET A 1 221 ? 17.234 -46.031 -6.16 1 31.94 221 MET A C 1
ATOM 1693 O O . MET A 1 221 ? 18.156 -45.312 -5.738 1 31.94 221 MET A O 1
ATOM 1697 N N . PRO A 1 222 ? 17.234 -46.219 -7.574 1 32.69 222 PRO A N 1
ATOM 1698 C CA . PRO A 1 222 ? 17.719 -45.062 -8.312 1 32.69 222 PRO A CA 1
ATOM 1699 C C . PRO A 1 222 ? 17.688 -43.781 -7.496 1 32.69 222 PRO A C 1
ATOM 1701 O O . PRO A 1 222 ? 16.828 -43.625 -6.617 1 32.69 222 PRO A O 1
ATOM 1704 N N . VAL A 1 223 ? 18.812 -43.375 -6.941 1 37.09 223 VAL A N 1
ATOM 1705 C CA . VAL A 1 223 ? 18.953 -42.031 -6.371 1 37.09 223 VAL A CA 1
ATOM 1706 C C . VAL A 1 223 ? 17.75 -41.188 -6.746 1 37.09 223 VAL A C 1
ATOM 1708 O O . VAL A 1 223 ? 17.453 -41 -7.93 1 37.09 223 VAL A O 1
ATOM 1711 N N . PRO A 1 224 ? 16.766 -41.156 -5.875 1 42.12 224 PRO A N 1
ATOM 1712 C CA . PRO A 1 224 ? 15.578 -40.344 -6.109 1 42.12 224 PRO A CA 1
ATOM 1713 C C . PRO A 1 224 ? 15.828 -39.219 -7.109 1 42.12 224 PRO A C 1
ATOM 1715 O O . PRO A 1 224 ? 16.984 -38.906 -7.43 1 42.12 224 PRO A O 1
ATOM 1718 N N . PHE A 1 225 ? 14.75 -38.438 -7.574 1 47.59 225 PHE A N 1
ATOM 1719 C CA . PHE A 1 225 ? 14.648 -37.375 -8.57 1 47.59 225 PHE A CA 1
ATOM 1720 C C . PHE A 1 225 ? 15.719 -36.312 -8.336 1 47.59 225 PHE A C 1
ATOM 1722 O O . PHE A 1 225 ? 15.812 -35.75 -7.25 1 47.59 225 PHE A O 1
ATOM 1729 N N . THR A 1 226 ? 16.922 -36.562 -8.781 1 62.94 226 THR A N 1
ATOM 1730 C CA . THR A 1 226 ? 17.812 -35.406 -8.844 1 62.94 226 THR A CA 1
ATOM 1731 C C . THR A 1 226 ? 17.391 -34.438 -9.961 1 62.94 226 THR A C 1
ATOM 1733 O O . THR A 1 226 ? 17.391 -34.844 -11.133 1 62.94 226 THR A O 1
ATOM 1736 N N . ALA A 1 227 ? 16.781 -33.469 -9.758 1 78.38 227 ALA A N 1
ATOM 1737 C CA . ALA A 1 227 ? 16.422 -32.438 -10.719 1 78.38 227 ALA A CA 1
ATOM 1738 C C . ALA A 1 227 ? 17.656 -31.688 -11.203 1 78.38 227 ALA A C 1
ATOM 1740 O O . ALA A 1 227 ? 18.594 -31.453 -10.438 1 78.38 227 ALA A O 1
ATOM 1741 N N . PRO A 1 228 ? 17.781 -31.531 -12.5 1 89.62 228 PRO A N 1
ATOM 1742 C CA . PRO A 1 228 ? 18.875 -30.703 -13 1 89.62 228 PRO A CA 1
ATOM 1743 C C . PRO A 1 228 ? 18.859 -29.281 -12.438 1 89.62 228 PRO A C 1
ATOM 1745 O O . PRO A 1 228 ? 17.797 -28.703 -12.234 1 89.62 228 PRO A O 1
ATOM 1748 N N . ARG A 1 229 ? 20.031 -28.812 -12.219 1 89.19 229 ARG A N 1
ATOM 1749 C CA . ARG A 1 229 ? 20.109 -27.453 -11.688 1 89.19 229 ARG A CA 1
ATOM 1750 C C . ARG A 1 229 ? 19.938 -26.422 -12.797 1 89.19 229 ARG A C 1
ATOM 1752 O O . ARG A 1 229 ? 20.484 -26.578 -13.891 1 89.19 229 ARG A O 1
ATOM 1759 N N . THR A 1 230 ? 19.141 -25.422 -12.602 1 93.06 230 THR A N 1
ATOM 1760 C CA . THR A 1 230 ? 18.938 -24.25 -13.453 1 93.06 230 THR A CA 1
ATOM 1761 C C . THR A 1 230 ? 18.969 -22.969 -12.633 1 93.06 230 THR A C 1
ATOM 1763 O O . THR A 1 230 ? 19.141 -23.016 -11.414 1 93.06 230 THR A O 1
ATOM 1766 N N . SER A 1 231 ? 18.828 -21.844 -13.32 1 93.75 231 SER A N 1
ATOM 1767 C CA . SER A 1 231 ? 18.781 -20.562 -12.641 1 93.75 231 SER A CA 1
ATOM 1768 C C . SER A 1 231 ? 17.594 -20.469 -11.688 1 93.75 231 SER A C 1
ATOM 1770 O O . SER A 1 231 ? 17.578 -19.641 -10.781 1 93.75 231 SER A O 1
ATOM 1772 N N . LEU A 1 232 ? 16.625 -21.328 -11.867 1 94.25 232 LEU A N 1
ATOM 1773 C CA . LEU A 1 232 ? 15.414 -21.312 -11.055 1 94.25 232 LEU A CA 1
ATOM 1774 C C . LEU A 1 232 ? 15.703 -21.844 -9.648 1 94.25 232 LEU A C 1
ATOM 1776 O O . LEU A 1 232 ? 14.859 -21.734 -8.758 1 94.25 232 LEU A O 1
ATOM 1780 N N . ASN A 1 233 ? 16.891 -22.406 -9.516 1 90.62 233 ASN A N 1
ATOM 1781 C CA . ASN A 1 233 ? 17.203 -23.109 -8.281 1 90.62 233 ASN A CA 1
ATOM 1782 C C . ASN A 1 233 ? 18.281 -22.375 -7.48 1 90.62 233 ASN A C 1
ATOM 1784 O O . ASN A 1 233 ? 19.469 -22.578 -7.707 1 90.62 233 ASN A O 1
ATOM 1788 N N . GLY A 1 234 ? 17.969 -21.391 -6.684 1 85.44 234 GLY A N 1
ATOM 1789 C CA . GLY A 1 234 ? 18.844 -20.594 -5.84 1 85.44 234 GLY A CA 1
ATOM 1790 C C . GLY A 1 234 ? 18.156 -20.016 -4.621 1 85.44 234 GLY A C 1
ATOM 1791 O O . GLY A 1 234 ? 17 -20.375 -4.332 1 85.44 234 GLY A O 1
ATOM 1792 N N . THR A 1 235 ? 18.938 -19.266 -3.977 1 84.69 235 THR A N 1
ATOM 1793 C CA . THR A 1 235 ? 18.375 -18.547 -2.84 1 84.69 235 THR A CA 1
ATOM 1794 C C . THR A 1 235 ? 17.469 -17.406 -3.314 1 84.69 235 THR A C 1
ATOM 1796 O O . THR A 1 235 ? 17.781 -16.734 -4.293 1 84.69 235 THR A O 1
ATOM 1799 N N . ILE A 1 236 ? 16.406 -17.266 -2.584 1 85.5 236 ILE A N 1
ATOM 1800 C CA . ILE A 1 236 ? 15.438 -16.266 -3.037 1 85.5 236 ILE A CA 1
ATOM 1801 C C . ILE A 1 236 ? 15.469 -15.062 -2.107 1 85.5 236 ILE A C 1
ATOM 1803 O O . ILE A 1 236 ? 15.977 -15.148 -0.986 1 85.5 236 ILE A O 1
ATOM 1807 N N . THR A 1 237 ? 15.047 -13.898 -2.633 1 87.81 237 THR A N 1
ATOM 1808 C CA . THR A 1 237 ? 14.844 -12.664 -1.88 1 87.81 237 THR A CA 1
ATOM 1809 C C . THR A 1 237 ? 13.359 -12.328 -1.792 1 87.81 237 THR A C 1
ATOM 1811 O O . THR A 1 237 ? 12.508 -13.156 -2.105 1 87.81 237 THR A O 1
ATOM 1814 N N . ALA A 1 238 ? 13.078 -11.102 -1.324 1 88.19 238 ALA A N 1
ATOM 1815 C CA . ALA A 1 238 ? 11.688 -10.672 -1.177 1 88.19 238 ALA A CA 1
ATOM 1816 C C . ALA A 1 238 ? 11.117 -10.18 -2.506 1 88.19 238 ALA A C 1
ATOM 1818 O O . ALA A 1 238 ? 9.906 -10.008 -2.645 1 88.19 238 ALA A O 1
ATOM 1819 N N . HIS A 1 239 ? 11.945 -10.031 -3.477 1 93.19 239 HIS A N 1
ATOM 1820 C CA . HIS A 1 239 ? 11.508 -9.484 -4.758 1 93.19 239 HIS A CA 1
ATOM 1821 C C . HIS A 1 239 ? 10.836 -10.555 -5.609 1 93.19 239 HIS A C 1
ATOM 1823 O O . HIS A 1 239 ? 11.297 -11.695 -5.664 1 93.19 239 HIS A O 1
ATOM 1829 N N . ARG A 1 240 ? 9.75 -10.156 -6.203 1 96.38 240 ARG A N 1
ATOM 1830 C CA . ARG A 1 240 ? 8.969 -11.109 -6.988 1 96.38 240 ARG A CA 1
ATOM 1831 C C . ARG A 1 240 ? 8.797 -10.625 -8.422 1 96.38 240 ARG A C 1
ATOM 1833 O O . ARG A 1 240 ? 8.969 -9.438 -8.703 1 96.38 240 ARG A O 1
ATOM 1840 N N . SER A 1 241 ? 8.562 -11.586 -9.234 1 97.75 241 SER A N 1
ATOM 1841 C CA . SER A 1 241 ? 8.102 -11.375 -10.602 1 97.75 241 SER A CA 1
ATOM 1842 C C . SER A 1 241 ? 6.773 -12.086 -10.859 1 97.75 241 SER A C 1
ATOM 1844 O O . SER A 1 241 ? 6.562 -13.203 -10.383 1 97.75 241 SER A O 1
ATOM 1846 N N . VAL A 1 242 ? 5.914 -11.391 -11.547 1 98.44 242 VAL A N 1
ATOM 1847 C CA . VAL A 1 242 ? 4.594 -11.945 -11.82 1 98.44 242 VAL A CA 1
ATOM 1848 C C . VAL A 1 242 ? 4.297 -11.836 -13.32 1 98.44 242 VAL A C 1
ATOM 1850 O O . VAL A 1 242 ? 4.664 -10.852 -13.961 1 98.44 242 VAL A O 1
ATOM 1853 N N . ALA A 1 243 ? 3.717 -12.789 -13.875 1 98.69 243 ALA A N 1
ATOM 1854 C CA . ALA A 1 243 ? 3.09 -12.812 -15.195 1 98.69 243 ALA A CA 1
ATOM 1855 C C . ALA A 1 243 ? 1.913 -13.781 -15.227 1 98.69 243 ALA A C 1
ATOM 1857 O O . ALA A 1 243 ? 1.691 -14.531 -14.266 1 98.69 243 ALA A O 1
ATOM 1858 N N . TYR A 1 244 ? 1.147 -13.695 -16.234 1 98.44 244 TYR A N 1
ATOM 1859 C CA . TYR A 1 244 ? -0.014 -14.578 -16.328 1 98.44 244 TYR A CA 1
ATOM 1860 C C . TYR A 1 244 ? -0.444 -14.773 -17.766 1 98.44 244 TYR A C 1
ATOM 1862 O O . TYR A 1 244 ? -0.105 -13.961 -18.641 1 98.44 244 TYR A O 1
ATOM 1870 N N . ALA A 1 245 ? -1.099 -15.852 -18 1 98.19 245 ALA A N 1
ATOM 1871 C CA . ALA A 1 245 ? -1.61 -16.219 -19.328 1 98.19 245 ALA A CA 1
ATOM 1872 C C . ALA A 1 245 ? -2.963 -16.922 -19.219 1 98.19 245 ALA A C 1
ATOM 1874 O O . ALA A 1 245 ? -3.355 -17.344 -18.125 1 98.19 245 ALA A O 1
ATOM 1875 N N . SER A 1 246 ? -3.666 -16.906 -20.281 1 97.88 246 SER A N 1
ATOM 1876 C CA . SER A 1 246 ? -4.957 -17.578 -20.359 1 97.88 246 SER A CA 1
ATOM 1877 C C . SER A 1 246 ? -5.062 -18.438 -21.609 1 97.88 246 SER A C 1
ATOM 1879 O O . SER A 1 246 ? -4.684 -18 -22.703 1 97.88 246 SER A O 1
ATOM 1881 N N . LEU A 1 247 ? -5.461 -19.688 -21.422 1 97.94 247 LEU A N 1
ATOM 1882 C CA . LEU A 1 247 ? -5.695 -20.625 -22.516 1 97.94 247 LEU A CA 1
ATOM 1883 C C . LEU A 1 247 ? -7.168 -21 -22.609 1 97.94 247 LEU A C 1
ATOM 1885 O O . LEU A 1 247 ? -7.91 -20.844 -21.625 1 97.94 247 LEU A O 1
ATOM 1889 N N . GLY A 1 248 ? -7.527 -21.453 -23.828 1 97.06 248 GLY A N 1
ATOM 1890 C CA . GLY A 1 248 ? -8.891 -21.938 -23.984 1 97.06 248 GLY A CA 1
ATOM 1891 C C . GLY A 1 248 ? -9.07 -23.375 -23.531 1 97.06 248 GLY A C 1
ATOM 1892 O O . GLY A 1 248 ? -8.305 -24.25 -23.938 1 97.06 248 GLY A O 1
ATOM 1893 N N . LEU A 1 249 ? -10.055 -23.578 -22.672 1 95.12 249 LEU A N 1
ATOM 1894 C CA . LEU A 1 249 ? -10.32 -24.922 -22.203 1 95.12 249 LEU A CA 1
ATOM 1895 C C . LEU A 1 249 ? -10.719 -25.844 -23.344 1 95.12 249 LEU A C 1
ATOM 1897 O O . LEU A 1 249 ? -10.383 -27.031 -23.344 1 95.12 249 LEU A O 1
ATOM 1901 N N . ASP A 1 250 ? -11.414 -25.297 -24.344 1 95.75 250 ASP A N 1
ATOM 1902 C CA . ASP A 1 250 ? -11.828 -26.078 -25.5 1 95.75 250 ASP A CA 1
ATOM 1903 C C . ASP A 1 250 ? -10.625 -26.609 -26.266 1 95.75 250 ASP A C 1
ATOM 1905 O O . ASP A 1 250 ? -10.633 -27.75 -26.719 1 95.75 250 ASP A O 1
ATOM 1909 N N . GLU A 1 251 ? -9.703 -25.797 -26.375 1 97.38 251 GLU A N 1
ATOM 1910 C CA . GLU A 1 251 ? -8.492 -26.219 -27.062 1 97.38 251 GLU A CA 1
ATOM 1911 C C . GLU A 1 251 ? -7.754 -27.297 -26.266 1 97.38 251 GLU A C 1
ATOM 1913 O O . GLU A 1 251 ? -7.223 -28.25 -26.844 1 97.38 251 GLU A O 1
ATOM 1918 N N . VAL A 1 252 ? -7.715 -27.125 -25 1 96.5 252 VAL A N 1
ATOM 1919 C CA . VAL A 1 252 ? -7.09 -28.125 -24.125 1 96.5 252 VAL A CA 1
ATOM 1920 C C . VAL A 1 252 ? -7.816 -29.453 -24.266 1 96.5 252 VAL A C 1
ATOM 1922 O O . VAL A 1 252 ? -7.184 -30.5 -24.375 1 96.5 252 VAL A O 1
ATOM 1925 N N . LYS A 1 253 ? -9.078 -29.406 -24.312 1 94.81 253 LYS A N 1
ATOM 1926 C CA . LYS A 1 253 ? -9.891 -30.625 -24.453 1 94.81 253 LYS A CA 1
ATOM 1927 C C . LYS A 1 253 ? -9.688 -31.266 -25.812 1 94.81 253 LYS A C 1
ATOM 1929 O O . LYS A 1 253 ? -9.727 -32.5 -25.938 1 94.81 253 LYS A O 1
ATOM 1934 N N . GLN A 1 254 ? -9.547 -30.453 -26.766 1 97 254 GLN A N 1
ATOM 1935 C CA . GLN A 1 254 ? -9.258 -30.969 -28.094 1 97 254 GLN A CA 1
ATOM 1936 C C . GLN A 1 254 ? -7.996 -31.828 -28.078 1 97 254 GLN A C 1
ATOM 1938 O O . GLN A 1 254 ? -7.98 -32.938 -28.641 1 97 254 GLN A O 1
ATOM 1943 N N . VAL A 1 255 ? -6.988 -31.312 -27.453 1 97 255 VAL A N 1
ATOM 1944 C CA . VAL A 1 255 ? -5.727 -32.062 -27.375 1 97 255 VAL A CA 1
ATOM 1945 C C . VAL A 1 255 ? -5.918 -33.312 -26.547 1 97 255 VAL A C 1
ATOM 1947 O O . VAL A 1 255 ? -5.457 -34.406 -26.938 1 97 255 VAL A O 1
ATOM 1950 N N . LYS A 1 256 ? -6.555 -33.219 -25.422 1 95.38 256 LYS A N 1
ATOM 1951 C CA . LYS A 1 256 ? -6.863 -34.344 -24.547 1 95.38 256 LYS A CA 1
ATOM 1952 C C . LYS A 1 256 ? -7.543 -35.469 -25.328 1 95.38 256 LYS A C 1
ATOM 1954 O O . LYS A 1 256 ? -7.145 -36.625 -25.219 1 95.38 256 LYS A O 1
ATOM 1959 N N . ASN A 1 257 ? -8.516 -35.156 -26.109 1 95.88 257 ASN A N 1
ATOM 1960 C CA . ASN A 1 257 ? -9.289 -36.125 -26.859 1 95.88 257 ASN A CA 1
ATOM 1961 C C . ASN A 1 257 ? -8.469 -36.75 -28 1 95.88 257 ASN A C 1
ATOM 1963 O O . ASN A 1 257 ? -8.555 -37.938 -28.25 1 95.88 257 ASN A O 1
ATOM 1967 N N . ALA A 1 258 ? -7.762 -35.938 -28.609 1 96.62 258 ALA A N 1
ATOM 1968 C CA . ALA A 1 258 ? -6.965 -36.438 -29.75 1 96.62 258 ALA A CA 1
ATOM 1969 C C . ALA A 1 258 ? -5.906 -37.438 -29.297 1 96.62 258 ALA A C 1
ATOM 1971 O O . ALA A 1 258 ? -5.645 -38.406 -29.984 1 96.62 258 ALA A O 1
ATOM 1972 N N . PHE A 1 259 ? -5.27 -37.188 -28.156 1 95.19 259 PHE A N 1
ATOM 1973 C CA . PHE A 1 259 ? -4.188 -38.031 -27.672 1 95.19 259 PHE A CA 1
ATOM 1974 C C . PHE A 1 259 ? -4.727 -39.125 -26.75 1 95.19 259 PHE A C 1
ATOM 1976 O O . PHE A 1 259 ? -4.016 -40.062 -26.438 1 95.19 259 PHE A O 1
ATOM 1983 N N . GLY A 1 260 ? -5.969 -39.031 -26.25 1 93.81 260 GLY A N 1
ATOM 1984 C CA . GLY A 1 260 ? -6.551 -39.969 -25.297 1 93.81 260 GLY A CA 1
ATOM 1985 C C . GLY A 1 260 ? -5.938 -39.875 -23.922 1 93.81 260 GLY A C 1
ATOM 1986 O O . GLY A 1 260 ? -5.637 -40.906 -23.297 1 93.81 260 GLY A O 1
ATOM 1987 N N . VAL A 1 261 ? -5.641 -38.719 -23.453 1 91.56 261 VAL A N 1
ATOM 1988 C CA . VAL A 1 261 ? -5.02 -38.5 -22.156 1 91.56 261 VAL A CA 1
ATOM 1989 C C . VAL A 1 261 ? -5.922 -37.594 -21.312 1 91.56 261 VAL A C 1
ATOM 1991 O O . VAL A 1 261 ? -7.078 -37.344 -21.656 1 91.56 261 VAL A O 1
ATOM 1994 N N . THR A 1 262 ? -5.484 -37.219 -20.094 1 89.06 262 THR A N 1
ATOM 1995 C CA . THR A 1 262 ? -6.285 -36.406 -19.203 1 89.06 262 THR A CA 1
ATOM 1996 C C . THR A 1 262 ? -5.961 -34.938 -19.406 1 89.06 262 THR A C 1
ATOM 1998 O O . THR A 1 262 ? -4.957 -34.594 -20.031 1 89.06 262 THR A O 1
ATOM 2001 N N . VAL A 1 263 ? -6.816 -34.031 -18.891 1 88.88 263 VAL A N 1
ATOM 2002 C CA . VAL A 1 263 ? -6.586 -32.594 -18.922 1 88.88 263 VAL A CA 1
ATOM 2003 C C . VAL A 1 263 ? -5.281 -32.25 -18.203 1 88.88 263 VAL A C 1
ATOM 2005 O O . VAL A 1 263 ? -4.516 -31.406 -18.656 1 88.88 263 VAL A O 1
ATOM 2008 N N . ASN A 1 264 ? -5.02 -32.906 -17.094 1 85.94 264 ASN A N 1
ATOM 2009 C CA . ASN A 1 264 ? -3.795 -32.688 -16.344 1 85.94 264 ASN A CA 1
ATOM 2010 C C . ASN A 1 264 ? -2.555 -32.969 -17.172 1 85.94 264 ASN A C 1
ATOM 2012 O O . ASN A 1 264 ? -1.561 -32.25 -17.109 1 85.94 264 ASN A O 1
ATOM 2016 N N . ASP A 1 265 ? -2.617 -34.094 -17.938 1 89.88 265 ASP A N 1
ATOM 2017 C CA . ASP A 1 265 ? -1.502 -34.438 -18.812 1 89.88 265 ASP A CA 1
ATOM 2018 C C . ASP A 1 265 ? -1.227 -33.344 -19.828 1 89.88 265 ASP A C 1
ATOM 2020 O O . ASP A 1 265 ? -0.07 -33 -20.078 1 89.88 265 ASP A O 1
ATOM 2024 N N . VAL A 1 266 ? -2.324 -32.844 -20.359 1 94.75 266 VAL A N 1
ATOM 2025 C CA . VAL A 1 266 ? -2.188 -31.812 -21.375 1 94.75 266 VAL A CA 1
ATOM 2026 C C . VAL A 1 266 ? -1.592 -30.547 -20.734 1 94.75 266 VAL A C 1
ATOM 2028 O O . VAL A 1 266 ? -0.681 -29.938 -21.297 1 94.75 266 VAL A O 1
ATOM 2031 N N . VAL A 1 267 ? -2.098 -30.172 -19.547 1 93.81 267 VAL A N 1
ATOM 2032 C CA . VAL A 1 267 ? -1.618 -28.984 -18.859 1 93.81 267 VAL A CA 1
ATOM 2033 C C . VAL A 1 267 ? -0.13 -29.125 -18.547 1 93.81 267 VAL A C 1
ATOM 2035 O O . VAL A 1 267 ? 0.655 -28.203 -18.812 1 93.81 267 VAL A O 1
ATOM 2038 N N . LEU A 1 268 ? 0.285 -30.234 -18.062 1 93.81 268 LEU A N 1
ATOM 2039 C CA . LEU A 1 268 ? 1.69 -30.453 -17.75 1 93.81 268 LEU A CA 1
ATOM 2040 C C . LEU A 1 268 ? 2.545 -30.438 -19 1 93.81 268 LEU A C 1
ATOM 2042 O O . LEU A 1 268 ? 3.695 -30 -18.984 1 93.81 268 LEU A O 1
ATOM 2046 N N . ALA A 1 269 ? 2.006 -30.969 -20.078 1 96.56 269 ALA A N 1
ATOM 2047 C CA . ALA A 1 269 ? 2.721 -30.938 -21.359 1 96.56 269 ALA A CA 1
ATOM 2048 C C . ALA A 1 269 ? 2.912 -29.5 -21.828 1 96.56 269 ALA A C 1
ATOM 2050 O O . ALA A 1 269 ? 3.977 -29.141 -22.344 1 96.56 269 ALA A O 1
ATOM 2051 N N . VAL A 1 270 ? 1.854 -28.734 -21.672 1 98.06 270 VAL A N 1
ATOM 2052 C CA . VAL A 1 270 ? 1.931 -27.312 -22.047 1 98.06 270 VAL A CA 1
ATOM 2053 C C . VAL A 1 270 ? 2.967 -26.609 -21.172 1 98.06 270 VAL A C 1
ATOM 2055 O O . VAL A 1 270 ? 3.799 -25.859 -21.672 1 98.06 270 VAL A O 1
ATOM 2058 N N . VAL A 1 271 ? 2.908 -26.844 -19.875 1 97.75 271 VAL A N 1
ATOM 2059 C CA . VAL A 1 271 ? 3.877 -26.25 -18.953 1 97.75 271 VAL A CA 1
ATOM 2060 C C . VAL A 1 271 ? 5.289 -26.672 -19.359 1 97.75 271 VAL A C 1
ATOM 2062 O O . VAL A 1 271 ? 6.199 -25.828 -19.391 1 97.75 271 VAL A O 1
ATOM 2065 N N . SER A 1 272 ? 5.504 -27.938 -19.703 1 97.5 272 SER A N 1
ATOM 2066 C CA . SER A 1 272 ? 6.805 -28.453 -20.109 1 97.5 272 SER A CA 1
ATOM 2067 C C . SER A 1 272 ? 7.301 -27.75 -21.375 1 97.5 272 SER A C 1
ATOM 2069 O O . SER A 1 272 ? 8.477 -27.391 -21.469 1 97.5 272 SER A O 1
ATOM 2071 N N . GLY A 1 273 ? 6.402 -27.672 -22.297 1 98.25 273 GLY A N 1
ATOM 2072 C CA . GLY A 1 273 ? 6.77 -27 -23.531 1 98.25 273 GLY A CA 1
ATOM 2073 C C . GLY A 1 273 ? 7.152 -25.547 -23.328 1 98.25 273 GLY A C 1
ATOM 2074 O O . GLY A 1 273 ? 8.133 -25.062 -23.906 1 98.25 273 GLY A O 1
ATOM 2075 N N . ALA A 1 274 ? 6.328 -24.828 -22.578 1 98.56 274 ALA A N 1
ATOM 2076 C CA . ALA A 1 274 ? 6.609 -23.422 -22.297 1 98.56 274 ALA A CA 1
ATOM 2077 C C . ALA A 1 274 ? 7.945 -23.266 -21.578 1 98.56 274 ALA A C 1
ATOM 2079 O O . ALA A 1 274 ? 8.75 -22.406 -21.938 1 98.56 274 ALA A O 1
ATOM 2080 N N . LEU A 1 275 ? 8.211 -24.109 -20.578 1 98.31 275 LEU A N 1
ATOM 2081 C CA . LEU A 1 275 ? 9.453 -24.062 -19.812 1 98.31 275 LEU A CA 1
ATOM 2082 C C . LEU A 1 275 ? 10.648 -24.391 -20.703 1 98.31 275 LEU A C 1
ATOM 2084 O O . LEU A 1 275 ? 11.711 -23.797 -20.562 1 98.31 275 LEU A O 1
ATOM 2088 N N . ARG A 1 276 ? 10.516 -25.406 -21.547 1 98.12 276 ARG A N 1
ATOM 2089 C CA . ARG A 1 276 ? 11.586 -25.766 -22.484 1 98.12 276 ARG A CA 1
ATOM 2090 C C . ARG A 1 276 ? 12.031 -24.562 -23.297 1 98.12 276 ARG A C 1
ATOM 2092 O O . ARG A 1 276 ? 13.227 -24.266 -23.375 1 98.12 276 ARG A O 1
ATOM 2099 N N . ARG A 1 277 ? 11.078 -23.906 -23.891 1 97.94 277 ARG A N 1
ATOM 2100 C CA . ARG A 1 277 ? 11.406 -22.75 -24.719 1 97.94 277 ARG A CA 1
ATOM 2101 C C . ARG A 1 277 ? 12.023 -21.641 -23.875 1 97.94 277 ARG A C 1
ATOM 2103 O O . ARG A 1 277 ? 12.984 -21 -24.297 1 97.94 277 ARG A O 1
ATOM 2110 N N . PHE A 1 278 ? 11.438 -21.422 -22.734 1 98 278 PHE A N 1
ATOM 2111 C CA . PHE A 1 278 ? 11.914 -20.391 -21.828 1 98 278 PHE A CA 1
ATOM 2112 C C . PHE A 1 278 ? 13.375 -20.625 -21.453 1 98 278 PHE A C 1
ATOM 2114 O O . PHE A 1 278 ? 14.188 -19.703 -21.5 1 98 278 PHE A O 1
ATOM 2121 N N . LEU A 1 279 ? 13.75 -21.828 -21.094 1 97.75 279 LEU A N 1
ATOM 2122 C CA . LEU A 1 279 ? 15.109 -22.172 -20.688 1 97.75 279 LEU A CA 1
ATOM 2123 C C . LEU A 1 279 ? 16.047 -22.203 -21.891 1 97.75 279 LEU A C 1
ATOM 2125 O O . LEU A 1 279 ? 17.219 -21.859 -21.781 1 97.75 279 LEU A O 1
ATOM 2129 N N . ARG A 1 280 ? 15.516 -22.609 -23 1 97.56 280 ARG A N 1
ATOM 2130 C CA . ARG A 1 280 ? 16.312 -22.609 -24.234 1 97.56 280 ARG A CA 1
ATOM 2131 C C . ARG A 1 280 ? 16.703 -21.188 -24.609 1 97.56 280 ARG A C 1
ATOM 2133 O O . ARG A 1 280 ? 17.859 -20.922 -24.969 1 97.56 280 ARG A O 1
ATOM 2140 N N . ASP A 1 281 ? 15.75 -20.312 -24.547 1 96.88 281 ASP A N 1
ATOM 2141 C CA . ASP A 1 281 ? 16 -18.906 -24.891 1 96.88 281 ASP A CA 1
ATOM 2142 C C . ASP A 1 281 ? 17.062 -18.312 -23.969 1 96.88 281 ASP A C 1
ATOM 2144 O O . ASP A 1 281 ? 17.75 -17.359 -24.344 1 96.88 281 ASP A O 1
ATOM 2148 N N . ARG A 1 282 ? 17.203 -18.906 -22.859 1 95.69 282 ARG A N 1
ATOM 2149 C CA . ARG A 1 282 ? 18.156 -18.422 -21.859 1 95.69 282 ARG A CA 1
ATOM 2150 C C . ARG A 1 282 ? 19.438 -19.234 -21.906 1 95.69 282 ARG A C 1
ATOM 2152 O O . ARG A 1 282 ? 20.328 -19.047 -21.078 1 95.69 282 ARG A O 1
ATOM 2159 N N . ASP A 1 283 ? 19.562 -20.172 -22.75 1 96.06 283 ASP A N 1
ATOM 2160 C CA . ASP A 1 283 ? 20.703 -21.078 -22.891 1 96.06 283 ASP A CA 1
ATOM 2161 C C . ASP A 1 283 ? 20.938 -21.875 -21.609 1 96.06 283 ASP A C 1
ATOM 2163 O O . ASP A 1 283 ? 22.078 -22.031 -21.172 1 96.06 283 ASP A O 1
ATOM 2167 N N . GLU A 1 284 ? 19.812 -22.344 -20.969 1 95.88 284 GLU A N 1
ATOM 2168 C CA . GLU A 1 284 ? 19.891 -23.062 -19.703 1 95.88 284 GLU A CA 1
ATOM 2169 C C . GLU A 1 284 ? 19.141 -24.375 -19.781 1 95.88 284 GLU A C 1
ATOM 2171 O O . GLU A 1 284 ? 18.875 -25.016 -18.75 1 95.88 284 GLU A O 1
ATOM 2176 N N . LEU A 1 285 ? 18.75 -24.781 -20.953 1 97.25 285 LEU A N 1
ATOM 2177 C CA . LEU A 1 285 ? 17.938 -25.984 -21.078 1 97.25 285 LEU A CA 1
ATOM 2178 C C . LEU A 1 285 ? 18.766 -27.234 -20.766 1 97.25 285 LEU A C 1
ATOM 2180 O O . LEU A 1 285 ? 19.719 -27.547 -21.469 1 97.25 285 LEU A O 1
ATOM 2184 N N . PRO A 1 286 ? 18.359 -27.953 -19.766 1 95.62 286 PRO A N 1
ATOM 2185 C CA . PRO A 1 286 ? 19.094 -29.172 -19.422 1 95.62 286 PRO A CA 1
ATOM 2186 C C . PRO A 1 286 ? 18.766 -30.328 -20.359 1 95.62 286 PRO A C 1
ATOM 2188 O O . PRO A 1 286 ? 17.734 -30.328 -21.031 1 95.62 286 PRO A O 1
ATOM 2191 N N . ASP A 1 287 ? 19.594 -31.359 -20.281 1 94.5 287 ASP A N 1
ATOM 2192 C CA . ASP A 1 287 ? 19.375 -32.562 -21.047 1 94.5 287 ASP A CA 1
ATOM 2193 C C . ASP A 1 287 ? 18.406 -33.5 -20.344 1 94.5 287 ASP A C 1
ATOM 2195 O O . ASP A 1 287 ? 17.844 -34.406 -20.969 1 94.5 287 ASP A O 1
ATOM 2199 N N . ASP A 1 288 ? 18.219 -33.281 -19.078 1 93.75 288 ASP A N 1
ATOM 2200 C CA . ASP A 1 288 ? 17.297 -34.094 -18.281 1 93.75 288 ASP A CA 1
ATOM 2201 C C . ASP A 1 288 ? 15.984 -33.344 -18.047 1 93.75 288 ASP A C 1
ATOM 2203 O O . ASP A 1 288 ? 15.938 -32.125 -18.109 1 93.75 288 ASP A O 1
ATOM 2207 N N . PRO A 1 289 ? 14.914 -34.125 -17.906 1 93.81 289 PRO A N 1
ATOM 2208 C CA . PRO A 1 289 ? 13.648 -33.469 -17.594 1 93.81 289 PRO A CA 1
ATOM 2209 C C . PRO A 1 289 ? 13.688 -32.688 -16.281 1 93.81 289 PRO A C 1
ATOM 2211 O O . PRO A 1 289 ? 14.391 -33.062 -15.352 1 93.81 289 PRO A O 1
ATOM 2214 N N . LEU A 1 290 ? 12.992 -31.531 -16.266 1 94.25 290 LEU A N 1
ATOM 2215 C CA . LEU A 1 290 ? 12.805 -30.844 -15 1 94.25 290 LEU A CA 1
ATOM 2216 C C . LEU A 1 290 ? 11.906 -31.641 -14.07 1 94.25 290 LEU A C 1
ATOM 2218 O O . LEU A 1 290 ? 11.188 -32.531 -14.516 1 94.25 290 LEU A O 1
ATOM 2222 N N . VAL A 1 291 ? 12.039 -31.375 -12.797 1 88.81 291 VAL A N 1
ATOM 2223 C CA . VAL A 1 291 ? 11.219 -32.031 -11.789 1 88.81 291 VAL A CA 1
ATOM 2224 C C . VAL A 1 291 ? 10.375 -30.984 -11.055 1 88.81 291 VAL A C 1
ATOM 2226 O O . VAL A 1 291 ? 10.906 -30 -10.555 1 88.81 291 VAL A O 1
ATOM 2229 N N . ALA A 1 292 ? 9.078 -31.203 -11.086 1 87.44 292 ALA A N 1
ATOM 2230 C CA . ALA A 1 292 ? 8.164 -30.297 -10.398 1 87.44 292 ALA A CA 1
ATOM 2231 C C . ALA A 1 292 ? 7.543 -30.969 -9.18 1 87.44 292 ALA A C 1
ATOM 2233 O O . ALA A 1 292 ? 7.32 -32.188 -9.172 1 87.44 292 ALA A O 1
ATOM 2234 N N . THR A 1 293 ? 7.398 -30.156 -8.172 1 78.5 293 THR A N 1
ATOM 2235 C CA . THR A 1 293 ? 6.543 -30.578 -7.07 1 78.5 293 THR A CA 1
ATOM 2236 C C . THR A 1 293 ? 5.086 -30.219 -7.344 1 78.5 293 THR A C 1
ATOM 2238 O O . THR A 1 293 ? 4.773 -29.078 -7.66 1 78.5 293 THR A O 1
ATOM 2241 N N . VAL A 1 294 ? 4.273 -31.234 -7.371 1 64.25 294 VAL A N 1
ATOM 2242 C CA . VAL A 1 294 ? 2.85 -31.047 -7.621 1 64.25 294 VAL A CA 1
ATOM 2243 C C . VAL A 1 294 ? 2.053 -31.422 -6.375 1 64.25 294 VAL A C 1
ATOM 2245 O O . VAL A 1 294 ? 1.958 -32.594 -6.016 1 64.25 294 VAL A O 1
ATOM 2248 N N . PRO A 1 295 ? 1.557 -30.375 -5.766 1 56.81 295 PRO A N 1
ATOM 2249 C CA . PRO A 1 295 ? 0.757 -30.719 -4.586 1 56.81 295 PRO A CA 1
ATOM 2250 C C . PRO A 1 295 ? -0.542 -31.438 -4.941 1 56.81 295 PRO A C 1
ATOM 2252 O O . PRO A 1 295 ? -1.225 -31.062 -5.895 1 56.81 295 PRO A O 1
ATOM 2255 N N . VAL A 1 296 ? -0.686 -32.875 -4.594 1 45.53 296 VAL A N 1
ATOM 2256 C CA . VAL A 1 296 ? -1.92 -33.594 -4.859 1 45.53 296 VAL A CA 1
ATOM 2257 C C . VAL A 1 296 ? -2.619 -33.938 -3.545 1 45.53 296 VAL A C 1
ATOM 2259 O O . VAL A 1 296 ? -1.964 -34.188 -2.527 1 45.53 296 VAL A O 1
ATOM 2262 N N . SER A 1 297 ? -3.879 -33.625 -3.484 1 39.94 297 SER A N 1
ATOM 2263 C CA . SER A 1 297 ? -4.672 -34.094 -2.346 1 39.94 297 SER A CA 1
ATOM 2264 C C . SER A 1 297 ? -4.785 -35.594 -2.32 1 39.94 297 SER A C 1
ATOM 2266 O O . SER A 1 297 ? -5.156 -36.219 -3.32 1 39.94 297 SER A O 1
ATOM 2268 N N . VAL A 1 298 ? -4.043 -36.406 -1.573 1 34.75 298 VAL A N 1
ATOM 2269 C CA . VAL A 1 298 ? -4.281 -37.844 -1.474 1 34.75 298 VAL A CA 1
ATOM 2270 C C . VAL A 1 298 ? -5.383 -38.094 -0.451 1 34.75 298 VAL A C 1
ATOM 2272 O O . VAL A 1 298 ? -5.238 -37.781 0.729 1 34.75 298 VAL A O 1
ATOM 2275 N N . HIS A 1 299 ? -6.633 -38.031 -0.803 1 36.38 299 HIS A N 1
ATOM 2276 C CA . HIS A 1 299 ? -7.648 -38.562 0.094 1 36.38 299 HIS A CA 1
ATOM 2277 C C . HIS A 1 299 ? -7.449 -40.062 0.314 1 36.38 299 HIS A C 1
ATOM 2279 O O . HIS A 1 299 ? -7.734 -40.875 -0.575 1 36.38 299 HIS A O 1
ATOM 2285 N N . GLY A 1 300 ? -6.445 -40.656 0.429 1 33 300 GLY A N 1
ATOM 2286 C CA . GLY A 1 300 ? -6.457 -42.125 0.562 1 33 300 GLY A CA 1
ATOM 2287 C C . GLY A 1 300 ? -7.312 -42.594 1.718 1 33 300 GLY A C 1
ATOM 2288 O O . GLY A 1 300 ? -7.645 -41.812 2.617 1 33 300 GLY A O 1
ATOM 2289 N N . ARG A 1 301 ? -7.699 -44.031 1.525 1 34.94 301 ARG A N 1
ATOM 2290 C CA . ARG A 1 301 ? -8.5 -45.094 2.137 1 34.94 301 ARG A CA 1
ATOM 2291 C C . ARG A 1 301 ? -8.109 -45.281 3.598 1 34.94 301 ARG A C 1
ATOM 2293 O O . ARG A 1 301 ? -8.516 -46.281 4.223 1 34.94 301 ARG A O 1
ATOM 2300 N N . THR A 1 302 ? -7.082 -44.812 4.129 1 32.06 302 THR A N 1
ATOM 2301 C CA . THR A 1 302 ? -7.023 -45.594 5.359 1 32.06 302 THR A CA 1
ATOM 2302 C C . THR A 1 302 ? -8.32 -45.438 6.156 1 32.06 302 THR A C 1
ATOM 2304 O O . THR A 1 302 ? -8.828 -44.344 6.312 1 32.06 302 THR A O 1
ATOM 2307 N N . GLY A 1 303 ? -9.219 -46.406 6.062 1 30.73 303 GLY A N 1
ATOM 2308 C CA . GLY A 1 303 ? -10.352 -46.688 6.93 1 30.73 303 GLY A CA 1
ATOM 2309 C C . GLY A 1 303 ? -10.258 -45.969 8.266 1 30.73 303 GLY A C 1
ATOM 2310 O O . GLY A 1 303 ? -11.047 -46.25 9.18 1 30.73 303 GLY A O 1
ATOM 2311 N N . ARG A 1 304 ? -9.109 -45.906 8.734 1 33.31 304 ARG A N 1
ATOM 2312 C CA . ARG A 1 304 ? -9.227 -45.406 10.102 1 33.31 304 ARG A CA 1
ATOM 2313 C C . ARG A 1 304 ? -9.781 -44 10.125 1 33.31 304 ARG A C 1
ATOM 2315 O O . ARG A 1 304 ? -9.617 -43.25 9.164 1 33.31 304 ARG A O 1
ATOM 2322 N N . GLU A 1 305 ? -10.461 -43.594 11.148 1 31.95 305 GLU A N 1
ATOM 2323 C CA . GLU A 1 305 ? -11.297 -42.469 11.516 1 31.95 305 GLU A CA 1
ATOM 2324 C C . GLU A 1 305 ? -10.805 -41.156 10.875 1 31.95 305 GLU A C 1
ATOM 2326 O O . GLU A 1 305 ? -10.617 -41.094 9.664 1 31.95 305 GLU A O 1
ATOM 2331 N N . HIS A 1 306 ? -10.859 -40.062 11.609 1 33.19 306 HIS A N 1
ATOM 2332 C CA . HIS A 1 306 ? -10.984 -38.594 11.562 1 33.19 306 HIS A CA 1
ATOM 2333 C C . HIS A 1 306 ? -9.75 -37.969 10.93 1 33.19 306 HIS A C 1
ATOM 2335 O O . HIS A 1 306 ? -9.641 -36.719 10.883 1 33.19 306 HIS A O 1
ATOM 2341 N N . GLY A 1 307 ? -8.602 -38.562 11.047 1 29.75 307 GLY A N 1
ATOM 2342 C CA . GLY A 1 307 ? -7.477 -37.656 11.242 1 29.75 307 GLY A CA 1
ATOM 2343 C C . GLY A 1 307 ? -7.102 -36.906 9.984 1 29.75 307 GLY A C 1
ATOM 2344 O O . GLY A 1 307 ? -7.828 -36.938 8.984 1 29.75 307 GLY A O 1
ATOM 2345 N N . SER A 1 308 ? -5.664 -36.844 9.711 1 30.59 308 SER A N 1
ATOM 2346 C CA . SER A 1 308 ? -4.781 -35.844 9.141 1 30.59 308 SER A CA 1
ATOM 2347 C C . SER A 1 308 ? -4.781 -35.906 7.617 1 30.59 308 SER A C 1
ATOM 2349 O O . SER A 1 308 ? -4.691 -36.969 7.031 1 30.59 308 SER A O 1
ATOM 2351 N N . ASN A 1 309 ? -5.527 -35.188 6.945 1 34.03 309 ASN A N 1
ATOM 2352 C CA . ASN A 1 309 ? -5.398 -34.844 5.535 1 34.03 309 ASN A CA 1
ATOM 2353 C C . ASN A 1 309 ? -3.941 -34.875 5.082 1 34.03 309 ASN A C 1
ATOM 2355 O O . ASN A 1 309 ? -3.133 -34.062 5.535 1 34.03 309 ASN A O 1
ATOM 2359 N N . LYS A 1 310 ? -3.432 -36.062 4.797 1 35.06 310 LYS A N 1
ATOM 2360 C CA . LYS A 1 310 ? -2.045 -36.219 4.375 1 35.06 310 LYS A CA 1
ATOM 2361 C C . LYS A 1 310 ? -1.807 -35.562 3.01 1 35.06 310 LYS A C 1
ATOM 2363 O O . LYS A 1 310 ? -2.518 -35.875 2.047 1 35.06 310 LYS A O 1
ATOM 2368 N N . VAL A 1 311 ? -1.441 -34.312 2.9 1 38.84 311 VAL A N 1
ATOM 2369 C CA . VAL A 1 311 ? -0.952 -33.625 1.711 1 38.84 311 VAL A CA 1
ATOM 2370 C C . VAL A 1 311 ? 0.274 -34.344 1.161 1 38.84 311 VAL A C 1
ATOM 2372 O O . VAL A 1 311 ? 1.24 -34.594 1.89 1 38.84 311 VAL A O 1
ATOM 2375 N N . SER A 1 312 ? 0.125 -35.312 0.14 1 40.59 312 SER A N 1
ATOM 2376 C CA . SER A 1 312 ? 1.292 -35.938 -0.468 1 40.59 312 SER A CA 1
ATOM 2377 C C . SER A 1 312 ? 1.774 -35.156 -1.685 1 40.59 312 SER A C 1
ATOM 2379 O O . SER A 1 312 ? 0.965 -34.656 -2.459 1 40.59 312 SER A O 1
ATOM 2381 N N . ALA A 1 313 ? 2.951 -34.344 -1.561 1 50.22 313 ALA A N 1
ATOM 2382 C CA . ALA A 1 313 ? 3.635 -33.781 -2.715 1 50.22 313 ALA A CA 1
ATOM 2383 C C . ALA A 1 313 ? 4.23 -34.875 -3.604 1 50.22 313 ALA A C 1
ATOM 2385 O O . ALA A 1 313 ? 4.84 -35.812 -3.105 1 50.22 313 ALA A O 1
ATOM 2386 N N . PHE A 1 314 ? 3.588 -34.969 -4.875 1 58.34 314 PHE A N 1
ATOM 2387 C CA . PHE A 1 314 ? 4.211 -35.875 -5.844 1 58.34 314 PHE A CA 1
ATOM 2388 C C . PHE A 1 314 ? 5.191 -35.125 -6.727 1 58.34 314 PHE A C 1
ATOM 2390 O O . PHE A 1 314 ? 4.984 -33.938 -7.031 1 58.34 314 PHE A O 1
ATOM 2397 N N . PHE A 1 315 ? 6.379 -35.688 -6.871 1 70.94 315 PHE A N 1
ATOM 2398 C CA . PHE A 1 315 ? 7.336 -35.188 -7.836 1 70.94 315 PHE A CA 1
ATOM 2399 C C . PHE A 1 315 ? 6.977 -35.625 -9.25 1 70.94 315 PHE A C 1
ATOM 2401 O O . PHE A 1 315 ? 6.707 -36.781 -9.492 1 70.94 315 PHE A O 1
ATOM 2408 N N . ALA A 1 316 ? 6.684 -34.688 -10.086 1 78.25 316 ALA A N 1
ATOM 2409 C CA . ALA A 1 316 ? 6.375 -34.969 -11.484 1 78.25 316 ALA A CA 1
ATOM 2410 C C . ALA A 1 316 ? 7.543 -34.594 -12.391 1 78.25 316 ALA A C 1
ATOM 2412 O O . ALA A 1 316 ? 8.094 -33.5 -12.281 1 78.25 316 ALA A O 1
ATOM 2413 N N . SER A 1 317 ? 7.918 -35.531 -13.164 1 87.44 317 SER A N 1
ATOM 2414 C CA . SER A 1 317 ? 8.914 -35.25 -14.188 1 87.44 317 SER A CA 1
ATOM 2415 C C . SER A 1 317 ? 8.305 -34.469 -15.352 1 87.44 317 SER A C 1
ATOM 2417 O O . SER A 1 317 ? 7.332 -34.906 -15.953 1 87.44 317 SER A O 1
ATOM 2419 N N . LEU A 1 318 ? 8.844 -33.25 -15.625 1 94 318 LEU A N 1
ATOM 2420 C CA . LEU A 1 318 ? 8.438 -32.469 -16.766 1 94 318 LEU A CA 1
ATOM 2421 C C . LEU A 1 318 ? 9.375 -32.688 -17.953 1 94 318 LEU A C 1
ATOM 2423 O O . LEU A 1 318 ? 10.547 -32.312 -17.891 1 94 318 LEU A O 1
ATOM 2427 N N . PRO A 1 319 ? 8.883 -33.25 -19 1 95.75 319 PRO A N 1
ATOM 2428 C CA . PRO A 1 319 ? 9.766 -33.656 -20.094 1 95.75 319 PRO A CA 1
ATOM 2429 C C . PRO A 1 319 ? 10.227 -32.469 -20.938 1 95.75 319 PRO A C 1
ATOM 2431 O O . PRO A 1 319 ? 10.039 -32.469 -22.156 1 95.75 319 PRO A O 1
ATOM 2434 N N . THR A 1 320 ? 10.898 -31.578 -20.328 1 97 320 THR A N 1
ATOM 2435 C CA . THR A 1 320 ? 11.414 -30.391 -21 1 97 320 THR A CA 1
ATOM 2436 C C . THR A 1 320 ? 12.523 -30.766 -21.984 1 97 320 THR A C 1
ATOM 2438 O O . THR A 1 320 ? 12.836 -30 -22.891 1 97 320 THR A O 1
ATOM 2441 N N . HIS A 1 321 ? 13.141 -31.953 -21.812 1 95.06 321 HIS A N 1
ATOM 2442 C CA . HIS A 1 321 ? 14.25 -32.375 -22.656 1 95.06 321 HIS A CA 1
ATOM 2443 C C . HIS A 1 321 ? 13.75 -32.844 -24.016 1 95.06 321 HIS A C 1
ATOM 2445 O O . HIS A 1 321 ? 14.531 -32.969 -24.953 1 95.06 321 HIS A O 1
ATOM 2451 N N . LEU A 1 322 ? 12.508 -33.156 -24.141 1 96.5 322 LEU A N 1
ATOM 2452 C CA . LEU A 1 322 ? 11.938 -33.688 -25.375 1 96.5 322 LEU A CA 1
ATOM 2453 C C . LEU A 1 322 ? 11.477 -32.531 -26.281 1 96.5 322 LEU A C 1
ATOM 2455 O O . LEU A 1 322 ? 10.625 -31.734 -25.891 1 96.5 322 LEU A O 1
ATOM 2459 N N . GLU A 1 323 ? 11.945 -32.438 -27.453 1 95.75 323 GLU A N 1
ATOM 2460 C CA . GLU A 1 323 ? 11.586 -31.406 -28.406 1 95.75 323 GLU A CA 1
ATOM 2461 C C . GLU A 1 323 ? 10.219 -31.688 -29.031 1 95.75 323 GLU A C 1
ATOM 2463 O O . GLU A 1 323 ? 9.453 -30.75 -29.281 1 95.75 323 GLU A O 1
ATOM 2468 N N . ASP A 1 324 ? 9.914 -32.906 -29.266 1 96.06 324 ASP A N 1
ATOM 2469 C CA . ASP A 1 324 ? 8.664 -33.312 -29.906 1 96.06 324 ASP A CA 1
ATOM 2470 C C . ASP A 1 324 ? 7.492 -33.188 -28.938 1 96.06 324 ASP A C 1
ATOM 2472 O O . ASP A 1 324 ? 7.449 -33.875 -27.922 1 96.06 324 ASP A O 1
ATOM 2476 N N . PRO A 1 325 ? 6.523 -32.406 -29.312 1 96.81 325 PRO A N 1
ATOM 2477 C CA . PRO A 1 325 ? 5.406 -32.188 -28.391 1 96.81 325 PRO A CA 1
ATOM 2478 C C . PRO A 1 325 ? 4.605 -33.438 -28.109 1 96.81 325 PRO A C 1
ATOM 2480 O O . PRO A 1 325 ? 4.141 -33.656 -26.984 1 96.81 325 PRO A O 1
ATOM 2483 N N . ALA A 1 326 ? 4.406 -34.281 -29.078 1 96.12 326 ALA A N 1
ATOM 2484 C CA . ALA A 1 326 ? 3.66 -35.531 -28.875 1 96.12 326 ALA A CA 1
ATOM 2485 C C . ALA A 1 326 ? 4.387 -36.438 -27.891 1 96.12 326 ALA A C 1
ATOM 2487 O O . ALA A 1 326 ? 3.756 -37.094 -27.062 1 96.12 326 ALA A O 1
ATOM 2488 N N . ALA A 1 327 ? 5.688 -36.5 -28.062 1 96 327 ALA A N 1
ATOM 2489 C CA . ALA A 1 327 ? 6.496 -37.312 -27.156 1 96 327 ALA A CA 1
ATOM 2490 C C . ALA A 1 327 ? 6.34 -36.875 -25.719 1 96 327 ALA A C 1
ATOM 2492 O O . ALA A 1 327 ? 6.344 -37.688 -24.797 1 96 327 ALA A O 1
ATOM 2493 N N . ARG A 1 328 ? 6.254 -35.562 -25.484 1 96 328 ARG A N 1
ATOM 2494 C CA . ARG A 1 328 ? 6.07 -35.031 -24.141 1 96 328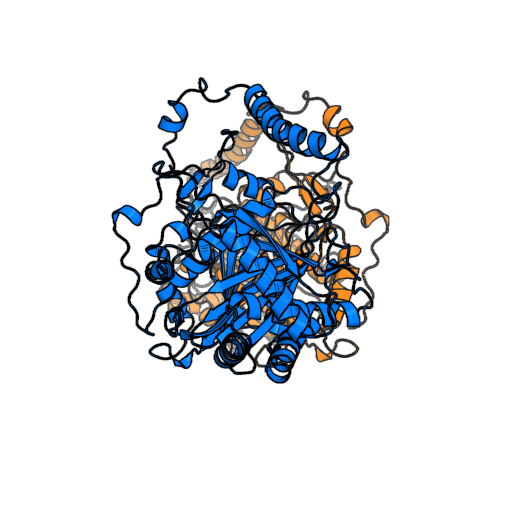 ARG A CA 1
ATOM 2495 C C . ARG A 1 328 ? 4.75 -35.5 -23.547 1 96 328 ARG A C 1
ATOM 2497 O O . ARG A 1 328 ? 4.703 -35.906 -22.375 1 96 328 ARG A O 1
ATOM 2504 N N . VAL A 1 329 ? 3.666 -35.438 -24.328 1 94.81 329 VAL A N 1
ATOM 2505 C CA . VAL A 1 329 ? 2.348 -35.875 -23.875 1 94.81 329 VAL A CA 1
ATOM 2506 C C . VAL A 1 329 ? 2.383 -37.344 -23.484 1 94.81 329 VAL A C 1
ATOM 2508 O O . VAL A 1 329 ? 1.872 -37.719 -22.422 1 94.81 329 VAL A O 1
ATOM 2511 N N . PHE A 1 330 ? 3.016 -38.156 -24.281 1 92.94 330 PHE A N 1
ATOM 2512 C CA . PHE A 1 330 ? 3.045 -39.625 -24.047 1 92.94 330 PHE A CA 1
ATOM 2513 C C . PHE A 1 330 ? 3.861 -39.938 -22.812 1 92.94 330 PHE A C 1
ATOM 2515 O O . PHE A 1 330 ? 3.479 -40.812 -22.016 1 92.94 330 PHE A O 1
ATOM 2522 N N . MET A 1 331 ? 4.934 -39.312 -22.672 1 92.56 331 MET A N 1
ATOM 2523 C CA . MET A 1 331 ? 5.758 -39.562 -21.484 1 92.56 331 MET A CA 1
ATOM 2524 C C . MET A 1 331 ? 4.996 -39.219 -20.203 1 92.56 331 MET A C 1
ATOM 2526 O O . MET A 1 331 ? 5.066 -39.938 -19.219 1 92.56 331 MET A O 1
ATOM 2530 N N . LEU A 1 332 ? 4.375 -38.125 -20.219 1 90.44 332 LEU A N 1
ATOM 2531 C CA . LEU A 1 332 ? 3.607 -37.688 -19.062 1 90.44 332 LEU A CA 1
ATOM 2532 C C . LEU A 1 332 ? 2.445 -38.625 -18.797 1 90.44 332 LEU A C 1
ATOM 2534 O O . LEU A 1 332 ? 2.162 -38.969 -17.641 1 90.44 332 LEU A O 1
ATOM 2538 N N . ALA A 1 333 ? 1.741 -39.062 -19.828 1 87 333 ALA A N 1
ATOM 2539 C CA . ALA A 1 333 ? 0.632 -40 -19.688 1 87 333 ALA A CA 1
ATOM 2540 C C . ALA A 1 333 ? 1.103 -41.312 -19.078 1 87 333 ALA A C 1
ATOM 2542 O O . ALA A 1 333 ? 0.424 -41.875 -18.219 1 87 333 ALA A O 1
ATOM 2543 N N . GLU A 1 334 ? 2.229 -41.75 -19.516 1 83.56 334 GLU A N 1
ATOM 2544 C CA . GLU A 1 334 ? 2.799 -43 -19 1 83.56 334 GLU A CA 1
ATOM 2545 C C . GLU A 1 334 ? 3.197 -42.875 -17.531 1 83.56 334 GLU A C 1
ATOM 2547 O O . GLU A 1 334 ? 2.957 -43.781 -16.734 1 83.56 334 GLU A O 1
ATOM 2552 N N . SER A 1 335 ? 3.803 -41.812 -17.234 1 77.31 335 SER A N 1
ATOM 2553 C CA . SER A 1 335 ? 4.223 -41.562 -15.867 1 77.31 335 SER A CA 1
ATOM 2554 C C . SER A 1 335 ? 3.023 -41.469 -14.93 1 77.31 335 SER A C 1
ATOM 2556 O O . SER A 1 335 ? 3.072 -41.938 -13.797 1 77.31 335 SER A O 1
ATOM 2558 N N . ASN A 1 336 ? 2.041 -40.75 -15.375 1 71.88 336 ASN A N 1
ATOM 2559 C CA . ASN A 1 336 ? 0.838 -40.594 -14.562 1 71.88 336 ASN A CA 1
ATOM 2560 C C . ASN A 1 336 ? 0.093 -41.906 -14.391 1 71.88 336 ASN A C 1
ATOM 2562 O O . ASN A 1 336 ? -0.48 -42.156 -13.328 1 71.88 336 ASN A O 1
ATOM 2566 N N . ARG A 1 337 ? 0.029 -42.656 -15.445 1 62.59 337 ARG A N 1
ATOM 2567 C CA . ARG A 1 337 ? -0.583 -44 -15.359 1 62.59 337 ARG A CA 1
ATOM 2568 C C . ARG A 1 337 ? 0.137 -44.844 -14.336 1 62.59 337 ARG A C 1
ATOM 2570 O O . ARG A 1 337 ? -0.503 -45.562 -13.547 1 62.59 337 ARG A O 1
ATOM 2577 N N . LEU A 1 338 ? 1.416 -44.75 -14.312 1 53.62 338 LEU A N 1
ATOM 2578 C CA . LEU A 1 338 ? 2.225 -45.531 -13.391 1 53.62 338 LEU A CA 1
ATOM 2579 C C . LEU A 1 338 ? 2.014 -45.062 -11.953 1 53.62 338 LEU A C 1
ATOM 2581 O O . LEU A 1 338 ? 2.01 -45.875 -11.023 1 53.62 338 LEU A O 1
ATOM 2585 N N . SER A 1 339 ? 1.85 -43.75 -11.867 1 54.19 339 SER A N 1
ATOM 2586 C CA . SER A 1 339 ? 1.609 -43.188 -10.539 1 54.19 339 SER A CA 1
ATOM 2587 C C . SER A 1 339 ? 0.206 -43.531 -10.047 1 54.19 339 SER A C 1
ATOM 2589 O O . SER A 1 339 ? -0.004 -43.719 -8.852 1 54.19 339 SER A O 1
ATOM 2591 N N . LYS A 1 340 ? -0.83 -43.438 -10.961 1 49.16 340 LYS A N 1
ATOM 2592 C CA . LYS A 1 340 ? -2.191 -43.844 -10.609 1 49.16 340 LYS A CA 1
ATOM 2593 C C . LYS A 1 340 ? -2.26 -45.312 -10.25 1 49.16 340 LYS A C 1
ATOM 2595 O O . LYS A 1 340 ? -3.049 -45.719 -9.391 1 49.16 340 LYS A O 1
ATOM 2600 N N . ASP A 1 341 ? -1.589 -46.188 -11.062 1 41.84 341 ASP A N 1
ATOM 2601 C CA . ASP A 1 341 ? -1.575 -47.562 -10.664 1 41.84 341 ASP A CA 1
ATOM 2602 C C . ASP A 1 341 ? -1.05 -47.75 -9.242 1 41.84 341 ASP A C 1
ATOM 2604 O O . ASP A 1 341 ? -1.382 -48.719 -8.555 1 41.84 341 ASP A O 1
ATOM 2608 N N . HIS A 1 342 ? -0.156 -46.875 -8.734 1 34.56 342 HIS A N 1
ATOM 2609 C CA . HIS A 1 342 ? 0.208 -46.844 -7.32 1 34.56 342 HIS A CA 1
ATOM 2610 C C . HIS A 1 342 ? -0.735 -45.938 -6.527 1 34.56 342 HIS A C 1
ATOM 2612 O O . HIS A 1 342 ? -0.799 -46.031 -5.297 1 34.56 342 HIS A O 1
ATOM 2618 N N . HIS A 1 343 ? -1.22 -44.812 -7.086 1 35.44 343 HIS A N 1
ATOM 2619 C CA . HIS A 1 343 ? -2.176 -43.906 -6.48 1 35.44 343 HIS A CA 1
ATOM 2620 C C . HIS A 1 343 ? -3.592 -44.156 -6.98 1 35.44 343 HIS A C 1
ATOM 2622 O O . HIS A 1 343 ? -3.797 -44.406 -8.172 1 35.44 343 HIS A O 1
ATOM 2628 N N . TYR A 1 344 ? -4.477 -44.906 -6.199 1 29.67 344 TYR A N 1
ATOM 2629 C CA . TYR A 1 344 ? -5.852 -45.312 -6.469 1 29.67 344 TYR A CA 1
ATOM 2630 C C . TYR A 1 344 ? -6.605 -44.188 -7.195 1 29.67 344 TYR A C 1
ATOM 2632 O O . TYR A 1 344 ? -6.25 -43.031 -7.086 1 29.67 344 TYR A O 1
ATOM 2640 N N . ASP A 1 345 ? -7.574 -44.594 -8.094 1 28.19 345 ASP A N 1
ATOM 2641 C CA . ASP A 1 345 ? -8.547 -43.875 -8.906 1 28.19 345 ASP A CA 1
ATOM 2642 C C . ASP A 1 345 ? -9.219 -42.75 -8.094 1 28.19 345 ASP A C 1
ATOM 2644 O O . ASP A 1 345 ? -9.891 -43.031 -7.102 1 28.19 345 ASP A O 1
ATOM 2648 N N . ILE A 1 346 ? -8.695 -41.656 -7.887 1 30.8 346 ILE A N 1
ATOM 2649 C CA . ILE A 1 346 ? -9.523 -40.562 -7.422 1 30.8 346 ILE A CA 1
ATOM 2650 C C . ILE A 1 346 ? -10.828 -40.531 -8.227 1 30.8 346 ILE A C 1
ATOM 2652 O O . ILE A 1 346 ? -10.805 -40.312 -9.438 1 30.8 346 ILE A O 1
ATOM 2656 N N . ASP A 1 347 ? -11.859 -41.375 -7.953 1 27.3 347 ASP A N 1
ATOM 2657 C CA . ASP A 1 347 ? -13.195 -41.469 -8.539 1 27.3 347 ASP A CA 1
ATOM 2658 C C . ASP A 1 347 ? -13.734 -40.094 -8.938 1 27.3 347 ASP A C 1
ATOM 2660 O O . ASP A 1 347 ? -13.484 -39.094 -8.242 1 27.3 347 ASP A O 1
ATOM 2664 N N . ALA A 1 348 ? -14.203 -39.969 -10.172 1 31.03 348 ALA A N 1
ATOM 2665 C CA . ALA A 1 348 ? -14.992 -38.938 -10.852 1 31.03 348 ALA A CA 1
ATOM 2666 C C . ALA A 1 348 ? -15.977 -38.281 -9.891 1 31.03 348 ALA A C 1
ATOM 2668 O O . ALA A 1 348 ? -16.422 -37.156 -10.117 1 31.03 348 ALA A O 1
ATOM 2669 N N . ASP A 1 349 ? -16.547 -39.094 -8.969 1 28.56 349 ASP A N 1
ATOM 2670 C CA . ASP A 1 349 ? -17.578 -38.594 -8.055 1 28.56 349 ASP A CA 1
ATOM 2671 C C . ASP A 1 349 ? -17.016 -37.531 -7.125 1 28.56 349 ASP A C 1
ATOM 2673 O O . ASP A 1 349 ? -17.734 -36.969 -6.281 1 28.56 349 ASP A O 1
ATOM 2677 N N . MET A 1 350 ? -15.781 -37.562 -6.969 1 28.62 350 MET A N 1
ATOM 2678 C CA . MET A 1 350 ? -15.219 -36.531 -6.129 1 28.62 350 MET A CA 1
ATOM 2679 C C . MET A 1 350 ? -15.367 -35.156 -6.785 1 28.62 350 MET A C 1
ATOM 2681 O O . MET A 1 350 ? -14.984 -34.125 -6.207 1 28.62 350 MET A O 1
ATOM 2685 N N . LEU A 1 351 ? -15.789 -35.188 -8.078 1 29.09 351 LEU A N 1
ATOM 2686 C CA . LEU A 1 351 ? -16.188 -33.938 -8.711 1 29.09 351 LEU A CA 1
ATOM 2687 C C . LEU A 1 351 ? -17.375 -33.312 -7.992 1 29.09 351 LEU A C 1
ATOM 2689 O O . LEU A 1 351 ? -17.672 -32.125 -8.172 1 29.09 351 LEU A O 1
ATOM 2693 N N . GLY A 1 352 ? -18.281 -34.281 -7.57 1 28.78 352 GLY A N 1
ATOM 2694 C CA . GLY A 1 352 ? -19.422 -33.688 -6.871 1 28.78 352 GLY A CA 1
ATOM 2695 C C . GLY A 1 352 ? -19.016 -32.781 -5.719 1 28.78 352 GLY A C 1
ATOM 2696 O O . GLY A 1 352 ? -19.734 -31.844 -5.395 1 28.78 352 GLY A O 1
ATOM 2697 N N . ASP A 1 353 ? -18.219 -33.438 -4.723 1 29.12 353 ASP A N 1
ATOM 2698 C CA . ASP A 1 353 ? -17.922 -32.625 -3.551 1 29.12 353 ASP A CA 1
ATOM 2699 C C . ASP A 1 353 ? -16.891 -31.547 -3.877 1 29.12 353 ASP A C 1
ATOM 2701 O O . ASP A 1 353 ? -15.695 -31.719 -3.6 1 29.12 353 ASP A O 1
ATOM 2705 N N . TRP A 1 354 ? -16.891 -31.094 -5.023 1 30.58 354 TRP A N 1
ATOM 2706 C CA . TRP A 1 354 ? -16.156 -29.859 -5.324 1 30.58 354 TRP A CA 1
ATOM 2707 C C . TRP A 1 354 ? -16.047 -28.984 -4.086 1 30.58 354 TRP A C 1
ATOM 2709 O O . TRP A 1 354 ? -15.18 -28.094 -4.02 1 30.58 354 TRP A O 1
ATOM 2719 N N . ALA A 1 355 ? -17.141 -29.094 -3.271 1 31.38 355 ALA A N 1
ATOM 2720 C CA . ALA A 1 355 ? -17.094 -28.359 -2.004 1 31.38 355 ALA A CA 1
ATOM 2721 C C . ALA A 1 355 ? -15.844 -28.719 -1.211 1 31.38 355 ALA A C 1
ATOM 2723 O O . ALA A 1 355 ? -15.258 -27.859 -0.547 1 31.38 355 ALA A O 1
ATOM 2724 N N . GLN A 1 356 ? -15.562 -30.062 -1.007 1 31.95 356 GLN A N 1
ATOM 2725 C CA . GLN A 1 356 ? -14.516 -30.516 -0.099 1 31.95 356 GLN A CA 1
ATOM 2726 C C . GLN A 1 356 ? -13.141 -30.438 -0.765 1 31.95 356 GLN A C 1
ATOM 2728 O O . GLN A 1 356 ? -12.117 -30.422 -0.084 1 31.95 356 GLN A O 1
ATOM 2733 N N . PHE A 1 357 ? -12.961 -31.031 -1.95 1 32.84 357 PHE A N 1
ATOM 2734 C CA . PHE A 1 357 ? -11.656 -31 -2.59 1 32.84 357 PHE A CA 1
ATOM 2735 C C . PHE A 1 357 ? -11.211 -29.562 -2.83 1 32.84 357 PHE A C 1
ATOM 2737 O O . PHE A 1 357 ? -11.461 -29 -3.9 1 32.84 357 PHE A O 1
ATOM 2744 N N . SER A 1 358 ? -11.516 -28.75 -1.938 1 36.16 358 SER A N 1
ATOM 2745 C CA . SER A 1 358 ? -11.18 -27.344 -2.148 1 36.16 358 SER A CA 1
ATOM 2746 C C . SER A 1 358 ? -9.758 -27.188 -2.676 1 36.16 358 SER A C 1
ATOM 2748 O O . SER A 1 358 ? -8.836 -27.844 -2.186 1 36.16 358 SER A O 1
ATOM 2750 N N . ALA A 1 359 ? -9.594 -27.047 -3.969 1 36.78 359 ALA A N 1
ATOM 2751 C CA . ALA A 1 359 ? -8.375 -26.469 -4.539 1 36.78 359 ALA A CA 1
ATOM 2752 C C . ALA A 1 359 ? -7.527 -25.797 -3.467 1 36.78 359 ALA A C 1
ATOM 2754 O O . ALA A 1 359 ? -6.297 -25.828 -3.523 1 36.78 359 ALA A O 1
ATOM 2755 N N . ALA A 1 360 ? -8.258 -25.359 -2.48 1 37.06 360 ALA A N 1
ATOM 2756 C CA . ALA A 1 360 ? -7.676 -24.656 -1.338 1 37.06 360 ALA A CA 1
ATOM 2757 C C . ALA A 1 360 ? -6.809 -25.594 -0.503 1 37.06 360 ALA A C 1
ATOM 2759 O O . ALA A 1 360 ? -5.711 -25.219 -0.08 1 37.06 360 ALA A O 1
ATOM 2760 N N . THR A 1 361 ? -7.418 -26.812 -0.273 1 38.41 361 THR A N 1
ATOM 2761 C CA . THR A 1 361 ? -6.691 -27.781 0.544 1 38.41 361 THR A CA 1
ATOM 2762 C C . THR A 1 361 ? -5.43 -28.25 -0.17 1 38.41 361 THR A C 1
ATOM 2764 O O . THR A 1 361 ? -4.375 -28.391 0.453 1 38.41 361 THR A O 1
ATOM 2767 N N . LEU A 1 362 ? -5.625 -28.281 -1.404 1 39.75 362 LEU A N 1
ATOM 2768 C CA . LEU A 1 362 ? -4.477 -28.828 -2.121 1 39.75 362 LEU A CA 1
ATOM 2769 C C . LEU A 1 362 ? -3.344 -27.812 -2.18 1 39.75 362 LEU A C 1
ATOM 2771 O O . LEU A 1 362 ? -2.172 -28.172 -2.033 1 39.75 362 LEU A O 1
ATOM 2775 N N . PHE A 1 363 ? -3.721 -26.5 -2.354 1 41 363 PHE A N 1
ATOM 2776 C CA . PHE A 1 363 ? -2.703 -25.453 -2.375 1 41 363 PHE A CA 1
ATOM 2777 C C . PHE A 1 363 ? -2.016 -25.344 -1.02 1 41 363 PHE A C 1
ATOM 2779 O O . PHE A 1 363 ? -0.792 -25.219 -0.948 1 41 363 PHE A O 1
ATOM 2786 N N . GLY A 1 364 ? -2.848 -25.375 0.045 1 41 364 GLY A N 1
ATOM 2787 C CA . GLY A 1 364 ? -2.281 -25.391 1.385 1 41 364 GLY A CA 1
ATOM 2788 C C . GLY A 1 364 ? -1.391 -26.594 1.64 1 41 364 GLY A C 1
ATOM 2789 O O . GLY A 1 364 ? -0.346 -26.469 2.283 1 41 364 GLY A O 1
ATOM 2790 N N . LEU A 1 365 ? -1.803 -27.703 1.082 1 39.66 365 LEU A N 1
ATOM 2791 C CA . LEU A 1 365 ? -1.049 -28.938 1.285 1 39.66 365 LEU A CA 1
ATOM 2792 C C . LEU A 1 365 ? 0.265 -28.906 0.511 1 39.66 365 LEU A C 1
ATOM 2794 O O . LEU A 1 365 ? 1.292 -29.375 1.003 1 39.66 365 LEU A O 1
ATOM 2798 N N . ALA A 1 366 ? 0.205 -28.359 -0.598 1 41.53 366 ALA A N 1
ATOM 2799 C CA . ALA A 1 366 ? 1.427 -28.281 -1.393 1 41.53 366 ALA A CA 1
ATOM 2800 C C . ALA A 1 366 ? 2.465 -27.391 -0.706 1 41.53 366 ALA A C 1
ATOM 2802 O O . ALA A 1 366 ? 3.646 -27.734 -0.65 1 41.53 366 ALA A O 1
ATOM 2803 N N . VAL A 1 367 ? 1.963 -26.391 -0.192 1 41.34 367 VAL A N 1
ATOM 2804 C CA . VAL A 1 367 ? 2.842 -25.453 0.518 1 41.34 367 VAL A CA 1
ATOM 2805 C C . VAL A 1 367 ? 3.375 -26.125 1.785 1 41.34 367 VAL A C 1
ATOM 2807 O O . VAL A 1 367 ? 4.559 -25.984 2.111 1 41.34 367 VAL A O 1
ATOM 2810 N N . ARG A 1 368 ? 2.43 -26.891 2.428 1 42.03 368 ARG A N 1
ATOM 2811 C CA . ARG A 1 368 ? 2.846 -27.609 3.625 1 42.03 368 ARG A CA 1
ATOM 2812 C C . ARG A 1 368 ? 3.92 -28.641 3.297 1 42.03 368 ARG A C 1
ATOM 2814 O O . ARG A 1 368 ? 4.859 -28.844 4.07 1 42.03 368 ARG A O 1
ATOM 2821 N N . ALA A 1 369 ? 3.639 -29.281 2.301 1 39.31 369 ALA A N 1
ATOM 2822 C CA . ALA A 1 369 ? 4.617 -30.297 1.935 1 39.31 369 ALA A CA 1
ATOM 2823 C C . ALA A 1 369 ? 5.992 -29.672 1.689 1 39.31 369 ALA A C 1
ATOM 2825 O O . ALA A 1 369 ? 7.008 -30.219 2.125 1 39.31 369 ALA A O 1
ATOM 2826 N N . TYR A 1 370 ? 5.945 -28.625 1.101 1 39.91 370 TYR A N 1
ATOM 2827 C CA . TYR A 1 370 ? 7.211 -28 0.716 1 39.91 370 TYR A CA 1
ATOM 2828 C C . TYR A 1 370 ? 7.918 -27.406 1.926 1 39.91 370 TYR A C 1
ATOM 2830 O O . TYR A 1 370 ? 9.141 -27.516 2.057 1 39.91 370 TYR A O 1
ATOM 2838 N N . SER A 1 371 ? 7.148 -26.672 2.697 1 38.84 371 SER A N 1
ATOM 2839 C CA . SER A 1 371 ? 7.773 -26.078 3.879 1 38.84 371 SER A CA 1
ATOM 2840 C C . SER A 1 371 ? 8.414 -27.141 4.754 1 38.84 371 SER A C 1
ATOM 2842 O O . SER A 1 371 ? 9.383 -26.875 5.469 1 38.84 371 SER A O 1
ATOM 2844 N N . ALA A 1 372 ? 7.828 -28.203 4.723 1 35.06 372 ALA A N 1
ATOM 2845 C CA . ALA A 1 372 ? 8.43 -29.312 5.457 1 35.06 372 ALA A CA 1
ATOM 2846 C C . ALA A 1 372 ? 9.742 -29.75 4.816 1 35.06 372 ALA A C 1
ATOM 2848 O O . ALA A 1 372 ? 10.609 -30.328 5.48 1 35.06 372 ALA A O 1
ATOM 2849 N N . LEU A 1 373 ? 9.859 -29.453 3.545 1 36.56 373 LEU A N 1
ATOM 2850 C CA . LEU A 1 373 ? 11.102 -29.891 2.908 1 36.56 373 LEU A CA 1
ATOM 2851 C C . LEU A 1 373 ? 12.195 -28.844 3.064 1 36.56 373 LEU A C 1
ATOM 2853 O O . LEU A 1 373 ? 12.148 -27.797 2.422 1 36.56 373 LEU A O 1
ATOM 2857 N N . ARG A 1 374 ? 12.461 -28.219 4.129 1 37.47 374 ARG A N 1
ATOM 2858 C CA . ARG A 1 374 ? 13.602 -27.406 4.531 1 37.47 374 ARG A CA 1
ATOM 2859 C C . ARG A 1 374 ? 14.844 -27.75 3.725 1 37.47 374 ARG A C 1
ATOM 2861 O O . ARG A 1 374 ? 15.969 -27.438 4.125 1 37.47 374 ARG A O 1
ATOM 2868 N N . LEU A 1 375 ? 14.867 -28.484 2.68 1 36.12 375 LEU A N 1
ATOM 2869 C CA . LEU A 1 375 ? 16.078 -29.109 2.148 1 36.12 375 LEU A CA 1
ATOM 2870 C C . LEU A 1 375 ? 16.859 -28.125 1.3 1 36.12 375 LEU A C 1
ATOM 2872 O O . LEU A 1 375 ? 17.812 -28.5 0.61 1 36.12 375 LEU A O 1
ATOM 2876 N N . ALA A 1 376 ? 16.641 -26.844 1.252 1 37.09 376 ALA A N 1
ATOM 2877 C CA . ALA A 1 376 ? 17.203 -26.078 0.144 1 37.09 376 ALA A CA 1
ATOM 2878 C C . ALA A 1 376 ? 18.719 -25.891 0.315 1 37.09 376 ALA A C 1
ATOM 2880 O O . ALA A 1 376 ? 19.453 -25.844 -0.669 1 37.09 376 ALA A O 1
ATOM 2881 N N . GLU A 1 377 ? 19.156 -25.453 1.432 1 36.72 377 GLU A N 1
ATOM 2882 C CA . GLU A 1 377 ? 20.531 -24.953 1.391 1 36.72 377 GLU A CA 1
ATOM 2883 C C . GLU A 1 377 ? 21.5 -26.047 0.94 1 36.72 377 GLU A C 1
ATOM 2885 O O . GLU A 1 377 ? 22.578 -25.75 0.421 1 36.72 377 GLU A O 1
ATOM 2890 N N . ARG A 1 378 ? 21.672 -27.109 1.772 1 36.94 378 ARG A N 1
ATOM 2891 C CA . ARG A 1 378 ? 22.844 -27.969 1.593 1 36.94 378 ARG A CA 1
ATOM 2892 C C . ARG A 1 378 ? 22.547 -29.062 0.579 1 36.94 378 ARG A C 1
ATOM 2894 O O . ARG A 1 378 ? 23.391 -29.938 0.345 1 36.94 378 ARG A O 1
ATOM 2901 N N . HIS A 1 379 ? 21.391 -29.547 0.36 1 43.72 379 HIS A N 1
ATOM 2902 C CA . HIS A 1 379 ? 21.172 -30.828 -0.276 1 43.72 379 HIS A CA 1
ATOM 2903 C C . HIS A 1 379 ? 20.891 -30.672 -1.77 1 43.72 379 HIS A C 1
ATOM 2905 O O . HIS A 1 379 ? 20.578 -29.578 -2.234 1 43.72 379 HIS A O 1
ATOM 2911 N N . PRO A 1 380 ? 21.172 -31.688 -2.664 1 48.72 380 PRO A N 1
ATOM 2912 C CA . PRO A 1 380 ? 20.859 -31.812 -4.094 1 48.72 380 PRO A CA 1
ATOM 2913 C C . PRO A 1 380 ? 19.469 -31.297 -4.445 1 48.72 380 PRO A C 1
ATOM 2915 O O . PRO A 1 380 ? 18.578 -31.312 -3.602 1 48.72 380 PRO A O 1
ATOM 2918 N N . VAL A 1 381 ? 19.453 -30.375 -5.414 1 57.34 381 VAL A N 1
ATOM 2919 C CA . VAL A 1 381 ? 18.188 -29.859 -5.945 1 57.34 381 VAL A CA 1
ATOM 2920 C C . VAL A 1 381 ? 17.188 -31 -6.074 1 57.34 381 VAL A C 1
ATOM 2922 O O . VAL A 1 381 ? 17.391 -31.922 -6.855 1 57.34 381 VAL A O 1
ATOM 2925 N N . VAL A 1 382 ? 16.234 -31.109 -5.254 1 66.69 382 VAL A N 1
ATOM 2926 C CA . VAL A 1 382 ? 15.242 -32.188 -5.262 1 66.69 382 VAL A CA 1
ATOM 2927 C C . VAL A 1 382 ? 14.141 -31.844 -6.266 1 66.69 382 VAL A C 1
ATOM 2929 O O . VAL A 1 382 ? 13.625 -32.75 -6.941 1 66.69 382 VAL A O 1
ATOM 2932 N N . HIS A 1 383 ? 13.906 -30.562 -6.539 1 80.06 383 HIS A N 1
ATOM 2933 C CA . HIS A 1 383 ? 12.906 -30.109 -7.504 1 80.06 383 HIS A CA 1
ATOM 2934 C C . HIS A 1 383 ? 13.25 -28.734 -8.062 1 80.06 383 HIS A C 1
ATOM 2936 O O . HIS A 1 383 ? 14.047 -28 -7.469 1 80.06 383 HIS A O 1
ATOM 2942 N N . ASN A 1 384 ? 12.766 -28.516 -9.211 1 89.5 384 ASN A N 1
ATOM 2943 C CA . ASN A 1 384 ? 13.117 -27.281 -9.891 1 89.5 384 ASN A CA 1
ATOM 2944 C C . ASN A 1 384 ? 12.094 -26.188 -9.617 1 89.5 384 ASN A C 1
ATOM 2946 O O . ASN A 1 384 ? 12.445 -25 -9.523 1 89.5 384 ASN A O 1
ATOM 2950 N N . LEU A 1 385 ? 10.844 -26.578 -9.578 1 90.62 385 LEU A N 1
ATOM 2951 C CA . LEU A 1 385 ? 9.773 -25.594 -9.445 1 90.62 385 LEU A CA 1
ATOM 2952 C C . LEU A 1 385 ? 8.516 -26.25 -8.883 1 90.62 385 LEU A C 1
ATOM 2954 O O . LEU A 1 385 ? 8.461 -27.469 -8.727 1 90.62 385 LEU A O 1
ATOM 2958 N N . VAL A 1 386 ? 7.555 -25.391 -8.57 1 86.06 386 VAL A N 1
ATOM 2959 C CA . VAL A 1 386 ? 6.262 -25.875 -8.102 1 86.06 386 VAL A CA 1
ATOM 2960 C C . VAL A 1 386 ? 5.207 -25.688 -9.188 1 86.06 386 VAL A C 1
ATOM 2962 O O . VAL A 1 386 ? 5.141 -24.609 -9.812 1 86.06 386 VAL A O 1
ATOM 2965 N N . VAL A 1 387 ? 4.465 -26.75 -9.477 1 89.19 387 VAL A N 1
ATOM 2966 C CA . VAL A 1 387 ? 3.369 -26.688 -10.438 1 89.19 387 VAL A CA 1
ATOM 2967 C C . VAL A 1 387 ? 2.086 -27.203 -9.797 1 89.19 387 VAL A C 1
ATOM 2969 O O . VAL A 1 387 ? 2.084 -28.281 -9.188 1 89.19 387 VAL A O 1
ATOM 2972 N N . SER A 1 388 ? 1.052 -26.375 -9.922 1 83.5 388 SER A N 1
ATOM 2973 C CA . SER A 1 388 ? -0.255 -26.797 -9.43 1 83.5 388 SER A CA 1
ATOM 2974 C C . SER A 1 388 ? -1.325 -26.656 -10.508 1 83.5 388 SER A C 1
ATOM 2976 O O . SER A 1 388 ? -1.34 -25.672 -11.25 1 83.5 388 SER A O 1
ATOM 2978 N N . ASN A 1 389 ? -2.076 -27.719 -10.656 1 81.81 389 ASN A N 1
ATOM 2979 C CA . ASN A 1 389 ? -3.258 -27.703 -11.516 1 81.81 389 ASN A CA 1
ATOM 2980 C C . ASN A 1 389 ? -4.539 -27.875 -10.703 1 81.81 389 ASN A C 1
ATOM 2982 O O . ASN A 1 389 ? -4.805 -28.953 -10.172 1 81.81 389 ASN A O 1
ATOM 2986 N N . VAL A 1 390 ? -5.312 -26.797 -10.664 1 74.69 390 VAL A N 1
ATOM 2987 C CA . VAL A 1 390 ? -6.508 -26.781 -9.828 1 74.69 390 VAL A CA 1
ATOM 2988 C C . VAL A 1 390 ? -7.75 -26.609 -10.703 1 74.69 390 VAL A C 1
ATOM 2990 O O . VAL A 1 390 ? -7.906 -25.594 -11.375 1 74.69 390 VAL A O 1
ATOM 2993 N N . PRO A 1 391 ? -8.562 -27.688 -10.766 1 78.19 391 PRO A N 1
ATOM 2994 C CA . PRO A 1 391 ? -9.836 -27.484 -11.469 1 78.19 391 PRO A CA 1
ATOM 2995 C C . PRO A 1 391 ? -10.75 -26.5 -10.758 1 78.19 391 PRO A C 1
ATOM 2997 O O . PRO A 1 391 ? -10.953 -26.594 -9.539 1 78.19 391 PRO A O 1
ATOM 3000 N N . GLY A 1 392 ? -11.219 -25.453 -11.422 1 75.06 392 GLY A N 1
ATOM 3001 C CA . GLY A 1 392 ? -12.156 -24.484 -10.859 1 75.06 392 GLY A CA 1
ATOM 3002 C C . GLY A 1 392 ? -13.586 -24.734 -11.305 1 75.06 392 GLY A C 1
ATOM 3003 O O . GLY A 1 392 ? -13.867 -25.688 -12.031 1 75.06 392 GLY A O 1
ATOM 3004 N N . PRO A 1 393 ? -14.492 -23.891 -10.82 1 75.81 393 PRO A N 1
ATOM 3005 C CA . PRO A 1 393 ? -15.891 -24.031 -11.211 1 75.81 393 PRO A CA 1
ATOM 3006 C C . PRO A 1 393 ? -16.109 -23.828 -12.711 1 75.81 393 PRO A C 1
ATOM 3008 O O . PRO A 1 393 ? -15.531 -22.906 -13.305 1 75.81 393 PRO A O 1
ATOM 3011 N N . PRO A 1 394 ? -16.938 -24.75 -13.289 1 84.69 394 PRO A N 1
ATOM 3012 C CA . PRO A 1 394 ? -17.156 -24.641 -14.727 1 84.69 394 PRO A CA 1
ATOM 3013 C C . PRO A 1 394 ? -18.078 -23.469 -15.086 1 84.69 394 PRO A C 1
ATOM 3015 O O . PRO A 1 394 ? -18.188 -23.094 -16.25 1 84.69 394 PRO A O 1
ATOM 3018 N N . MET A 1 395 ? -18.734 -22.938 -14.117 1 88.19 395 MET A N 1
ATOM 3019 C CA . MET A 1 395 ? -19.641 -21.812 -14.344 1 88.19 395 MET A CA 1
ATOM 3020 C C . MET A 1 395 ? -18.953 -20.5 -14.008 1 88.19 395 MET A C 1
ATOM 3022 O O . MET A 1 395 ? -18.016 -20.469 -13.211 1 88.19 395 MET A O 1
ATOM 3026 N N . PRO A 1 396 ? -19.547 -19.422 -14.547 1 90.44 396 PRO A N 1
ATOM 3027 C CA . PRO A 1 396 ? -18.984 -18.109 -14.219 1 90.44 396 PRO A CA 1
ATOM 3028 C C . PRO A 1 396 ? -19.094 -17.766 -12.734 1 90.44 396 PRO A C 1
ATOM 3030 O O . PRO A 1 396 ? -20.109 -18.109 -12.102 1 90.44 396 PRO A O 1
ATOM 3033 N N . LEU A 1 397 ? -18.078 -17.141 -12.211 1 90.25 397 LEU A N 1
ATOM 3034 C CA . LEU A 1 397 ? -18.047 -16.672 -10.828 1 90.25 397 LEU A CA 1
ATOM 3035 C C . LEU A 1 397 ? -18.219 -15.164 -10.758 1 90.25 397 LEU A C 1
ATOM 3037 O O . LEU A 1 397 ? -17.812 -14.445 -11.68 1 90.25 397 LEU A O 1
ATOM 3041 N N . TYR A 1 398 ? -18.859 -14.742 -9.789 1 93.06 398 TYR A N 1
ATOM 3042 C CA . TYR A 1 398 ? -19 -13.32 -9.516 1 93.06 398 TYR A CA 1
ATOM 3043 C C . TYR A 1 398 ? -18.422 -12.961 -8.156 1 93.06 398 TYR A C 1
ATOM 3045 O O . TYR A 1 398 ? -18.828 -13.523 -7.129 1 93.06 398 TYR A O 1
ATOM 3053 N N . LEU A 1 399 ? -17.453 -12.078 -8.133 1 94.44 399 LEU A N 1
ATOM 3054 C CA . LEU A 1 399 ? -16.906 -11.562 -6.875 1 94.44 399 LEU A CA 1
ATOM 3055 C C . LEU A 1 399 ? -17.641 -10.297 -6.453 1 94.44 399 LEU A C 1
ATOM 3057 O O . LEU A 1 399 ? -17.469 -9.242 -7.07 1 94.44 399 LEU A O 1
ATOM 3061 N N . LEU A 1 400 ? -18.453 -10.391 -5.465 1 94.19 400 LEU A N 1
ATOM 3062 C CA . LEU A 1 400 ? -19.203 -9.266 -4.898 1 94.19 400 LEU A CA 1
ATOM 3063 C C . LEU A 1 400 ? -19.969 -8.523 -5.984 1 94.19 400 LEU A C 1
ATOM 3065 O O . LEU A 1 400 ? -19.938 -7.289 -6.035 1 94.19 400 LEU A O 1
ATOM 3069 N N . GLY A 1 401 ? -20.484 -9.227 -6.953 1 94.12 401 GLY A N 1
ATOM 3070 C CA . GLY A 1 401 ? -21.344 -8.672 -7.984 1 94.12 401 GLY A CA 1
ATOM 3071 C C . GLY A 1 401 ? -20.641 -8.5 -9.32 1 94.12 401 GLY A C 1
ATOM 3072 O O . GLY A 1 401 ? -21.297 -8.273 -10.344 1 94.12 401 GLY A O 1
ATOM 3073 N N . CYS A 1 402 ? -19.375 -8.578 -9.367 1 96.44 402 CYS A N 1
ATOM 3074 C CA . CYS A 1 402 ? -18.609 -8.398 -10.594 1 96.44 402 CYS A CA 1
ATOM 3075 C C . CYS A 1 402 ? -18.188 -9.742 -11.18 1 96.44 402 CYS A C 1
ATOM 3077 O O . CYS A 1 402 ? -17.641 -10.594 -10.477 1 96.44 402 CYS A O 1
ATOM 3079 N N . ARG A 1 403 ? -18.422 -9.922 -12.414 1 96.12 403 ARG A N 1
ATOM 3080 C CA . ARG A 1 403 ? -18.062 -11.172 -13.078 1 96.12 403 ARG A CA 1
ATOM 3081 C C . ARG A 1 403 ? -16.547 -11.328 -13.172 1 96.12 403 ARG A C 1
ATOM 3083 O O . ARG A 1 403 ? -15.836 -10.391 -13.531 1 96.12 403 ARG A O 1
ATOM 3090 N N . VAL A 1 404 ? -16.109 -12.539 -12.789 1 94.56 404 VAL A N 1
ATOM 3091 C CA . VAL A 1 404 ? -14.68 -12.828 -12.883 1 94.56 404 VAL A CA 1
ATOM 3092 C C . VAL A 1 404 ? -14.328 -13.219 -14.32 1 94.56 404 VAL A C 1
ATOM 3094 O O . VAL A 1 404 ? -14.836 -14.211 -14.844 1 94.56 404 VAL A O 1
ATOM 3097 N N . THR A 1 405 ? -13.445 -12.398 -14.961 1 96 405 THR A N 1
ATOM 3098 C CA . THR A 1 405 ? -13.07 -12.648 -16.344 1 96 405 THR A CA 1
ATOM 3099 C C . THR A 1 405 ? -11.648 -13.195 -16.438 1 96 405 THR A C 1
ATOM 3101 O O . THR A 1 405 ? -11.211 -13.625 -17.5 1 96 405 THR A O 1
ATOM 3104 N N . GLY A 1 406 ? -10.961 -13.203 -15.375 1 95.06 406 GLY A N 1
ATOM 3105 C CA . GLY A 1 406 ? -9.641 -13.797 -15.188 1 95.06 406 GLY A CA 1
ATOM 3106 C C . GLY A 1 406 ? -9.359 -14.172 -13.75 1 95.06 406 GLY A C 1
ATOM 3107 O O . GLY A 1 406 ? -9.727 -13.438 -12.828 1 95.06 406 GLY A O 1
ATOM 3108 N N . LEU A 1 407 ? -8.859 -15.312 -13.531 1 93.5 407 LEU A N 1
ATOM 3109 C CA . LEU A 1 407 ? -8.516 -15.812 -12.203 1 93.5 407 LEU A CA 1
ATOM 3110 C C . LEU A 1 407 ? -7.133 -16.453 -12.211 1 93.5 407 LEU A C 1
ATOM 3112 O O . LEU A 1 407 ? -6.988 -17.625 -12.578 1 93.5 407 LEU A O 1
ATOM 3116 N N . TYR A 1 408 ? -6.148 -15.719 -11.719 1 94.81 408 TYR A N 1
ATOM 3117 C CA . TYR A 1 408 ? -4.754 -16.141 -11.797 1 94.81 408 TYR A CA 1
ATOM 3118 C C . TYR A 1 408 ? -4.18 -16.391 -10.406 1 94.81 408 TYR A C 1
ATOM 3120 O O . TYR A 1 408 ? -3.797 -15.445 -9.711 1 94.81 408 TYR A O 1
ATOM 3128 N N . PRO A 1 409 ? -4.105 -17.641 -10.016 1 90.25 409 PRO A N 1
ATOM 3129 C CA . PRO A 1 409 ? -3.488 -17.953 -8.727 1 90.25 409 PRO A CA 1
ATOM 3130 C C . PRO A 1 409 ? -1.974 -17.75 -8.734 1 90.25 409 PRO A C 1
ATOM 3132 O O . PRO A 1 409 ? -1.309 -18.109 -9.711 1 90.25 409 PRO A O 1
ATOM 3135 N N . LEU A 1 410 ? -1.48 -17.141 -7.766 1 92.62 410 LEU A N 1
ATOM 3136 C CA . LEU A 1 410 ? -0.05 -16.922 -7.586 1 92.62 410 LEU A CA 1
ATOM 3137 C C . LEU A 1 410 ? 0.463 -17.641 -6.344 1 92.62 410 LEU A C 1
ATOM 3139 O O . LEU A 1 410 ? 0.349 -17.109 -5.23 1 92.62 410 LEU A O 1
ATOM 3143 N N . GLY A 1 411 ? 1 -18.781 -6.57 1 85.5 411 GLY A N 1
ATOM 3144 C CA . GLY A 1 411 ? 1.517 -19.578 -5.461 1 85.5 411 GLY A CA 1
ATOM 3145 C C . GLY A 1 411 ? 2.857 -19.078 -4.953 1 85.5 411 GLY A C 1
ATOM 3146 O O . GLY A 1 411 ? 3.529 -18.297 -5.621 1 85.5 411 GLY A O 1
ATOM 3147 N N . PRO A 1 412 ? 3.234 -19.562 -3.855 1 83.94 412 PRO A N 1
ATOM 3148 C CA . PRO A 1 412 ? 4.48 -19.094 -3.236 1 83.94 412 PRO A CA 1
ATOM 3149 C C . PRO A 1 412 ? 5.719 -19.734 -3.869 1 83.94 412 PRO A C 1
ATOM 3151 O O . PRO A 1 412 ? 5.609 -20.719 -4.594 1 83.94 412 PRO A O 1
ATOM 3154 N N . VAL A 1 413 ? 6.832 -19.109 -3.684 1 85.88 413 VAL A N 1
ATOM 3155 C CA . VAL A 1 413 ? 8.133 -19.641 -4.082 1 85.88 413 VAL A CA 1
ATOM 3156 C C . VAL A 1 413 ? 8.969 -19.938 -2.844 1 85.88 413 VAL A C 1
ATOM 3158 O O . VAL A 1 413 ? 8.688 -19.422 -1.758 1 85.88 413 VAL A O 1
ATOM 3161 N N . PHE A 1 414 ? 10.008 -20.781 -3.062 1 76.94 414 PHE A N 1
ATOM 3162 C CA . PHE A 1 414 ? 10.859 -21.234 -1.969 1 76.94 414 PHE A CA 1
ATOM 3163 C C . PHE A 1 414 ? 12.32 -21.25 -2.389 1 76.94 414 PHE A C 1
ATOM 3165 O O . PHE A 1 414 ? 12.633 -21.188 -3.58 1 76.94 414 PHE A O 1
ATOM 3172 N N . HIS A 1 415 ? 13.109 -21.312 -1.298 1 79.19 415 HIS A N 1
ATOM 3173 C CA . HIS A 1 415 ? 14.516 -21.547 -1.614 1 79.19 415 HIS A CA 1
ATOM 3174 C C . HIS A 1 415 ? 14.695 -22.828 -2.424 1 79.19 415 HIS A C 1
ATOM 3176 O O . HIS A 1 415 ? 14.117 -23.859 -2.096 1 79.19 415 HIS A O 1
ATOM 3182 N N . GLY A 1 416 ? 15.375 -22.734 -3.521 1 81.38 416 GLY A N 1
ATOM 3183 C CA . GLY A 1 416 ? 15.617 -23.875 -4.379 1 81.38 416 GLY A CA 1
ATOM 3184 C C . GLY A 1 416 ? 14.578 -24.031 -5.48 1 81.38 416 GLY A C 1
ATOM 3185 O O . GLY A 1 416 ? 14.797 -24.75 -6.449 1 81.38 416 GLY A O 1
ATOM 3186 N N . ALA A 1 417 ? 13.516 -23.422 -5.305 1 87.44 417 ALA A N 1
ATOM 3187 C CA . ALA A 1 417 ? 12.445 -23.422 -6.301 1 87.44 417 ALA A CA 1
ATOM 3188 C C . ALA A 1 417 ? 11.875 -22.016 -6.492 1 87.44 417 ALA A C 1
ATOM 3190 O O . ALA A 1 417 ? 10.828 -21.688 -5.934 1 87.44 417 ALA A O 1
ATOM 3191 N N . GLY A 1 418 ? 12.461 -21.328 -7.371 1 92.38 418 GLY A N 1
ATOM 3192 C CA . GLY A 1 418 ? 12.195 -19.906 -7.496 1 92.38 418 GLY A CA 1
ATOM 3193 C C . GLY A 1 418 ? 11.062 -19.594 -8.453 1 92.38 418 GLY A C 1
ATOM 3194 O O . GLY A 1 418 ? 10.828 -18.422 -8.781 1 92.38 418 GLY A O 1
ATOM 3195 N N . LEU A 1 419 ? 10.367 -20.641 -8.891 1 95.88 419 LEU A N 1
ATOM 3196 C CA . LEU A 1 419 ? 9.25 -20.438 -9.812 1 95.88 419 LEU A CA 1
ATOM 3197 C C . LEU A 1 419 ? 8.047 -21.281 -9.398 1 95.88 419 LEU A C 1
ATOM 3199 O O . LEU A 1 419 ? 8.195 -22.453 -9.047 1 95.88 419 LEU A O 1
ATOM 3203 N N . ASN A 1 420 ? 6.914 -20.609 -9.336 1 93.31 420 ASN A N 1
ATOM 3204 C CA . ASN A 1 420 ? 5.637 -21.281 -9.109 1 93.31 420 ASN A CA 1
ATOM 3205 C C . ASN A 1 420 ? 4.684 -21.078 -10.281 1 93.31 420 ASN A C 1
ATOM 3207 O O . ASN A 1 420 ? 4.473 -19.953 -10.734 1 93.31 420 ASN A O 1
ATOM 3211 N N . VAL A 1 421 ? 4.195 -22.188 -10.805 1 95.38 421 VAL A N 1
ATOM 3212 C CA . VAL A 1 421 ? 3.191 -22.188 -11.867 1 95.38 421 VAL A CA 1
ATOM 3213 C C . VAL A 1 421 ? 1.886 -22.781 -11.344 1 95.38 421 VAL A C 1
ATOM 3215 O O . VAL A 1 421 ? 1.827 -23.953 -11 1 95.38 421 VAL A O 1
ATOM 3218 N N . THR A 1 422 ? 0.901 -21.953 -11.266 1 91.69 422 THR A N 1
ATOM 3219 C CA . THR A 1 422 ? -0.402 -22.438 -10.82 1 91.69 422 THR A CA 1
ATOM 3220 C C . THR A 1 422 ? -1.452 -22.234 -11.914 1 91.69 422 THR A C 1
ATOM 3222 O O . THR A 1 422 ? -1.645 -21.125 -12.398 1 91.69 422 THR A O 1
ATOM 3225 N N . VAL A 1 423 ? -2.045 -23.344 -12.25 1 91.69 423 VAL A N 1
ATOM 3226 C CA . VAL A 1 423 ? -3.043 -23.344 -13.312 1 91.69 423 VAL A CA 1
ATOM 3227 C C . VAL A 1 423 ? -4.43 -23.578 -12.719 1 91.69 423 VAL A C 1
ATOM 3229 O O . VAL A 1 423 ? -4.609 -24.469 -11.883 1 91.69 423 VAL A O 1
ATOM 3232 N N . LEU A 1 424 ? -5.371 -22.719 -13.133 1 88 424 LEU A N 1
ATOM 3233 C CA . LEU A 1 424 ? -6.746 -22.828 -12.648 1 88 424 LEU A CA 1
ATOM 3234 C C . LEU A 1 424 ? -7.738 -22.703 -13.797 1 88 424 LEU A C 1
ATOM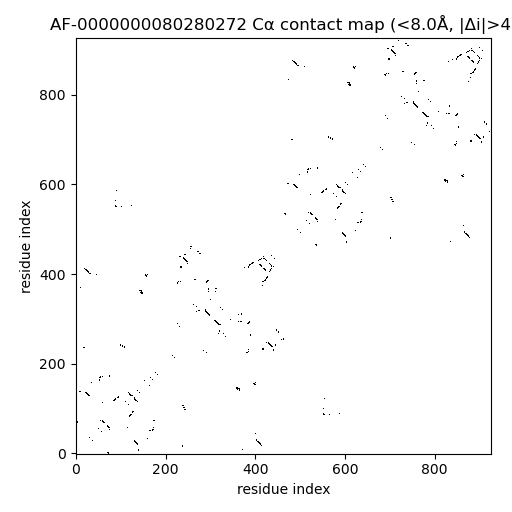 3236 O O . LEU A 1 424 ? -7.633 -21.797 -14.625 1 88 424 LEU A O 1
ATOM 3240 N N . SER A 1 425 ? -8.641 -23.703 -13.859 1 89.62 425 SER A N 1
ATOM 3241 C CA . SER A 1 425 ? -9.68 -23.641 -14.883 1 89.62 425 SER A CA 1
ATOM 3242 C C . SER A 1 425 ? -10.961 -23.016 -14.328 1 89.62 425 SER A C 1
ATOM 3244 O O . SER A 1 425 ? -11.336 -23.281 -13.18 1 89.62 425 SER A O 1
ATOM 3246 N N . ASN A 1 426 ? -11.539 -22.109 -15.07 1 87.44 426 ASN A N 1
ATOM 3247 C CA . ASN A 1 426 ? -12.805 -21.469 -14.695 1 87.44 426 ASN A CA 1
ATOM 3248 C C . ASN A 1 426 ? -13.594 -21.031 -15.93 1 87.44 426 ASN A C 1
ATOM 3250 O O . ASN A 1 426 ? -13.078 -20.297 -16.781 1 87.44 426 ASN A O 1
ATOM 3254 N N . ALA A 1 427 ? -14.852 -21.5 -16.016 1 91.12 427 ALA A N 1
ATOM 3255 C CA . ALA A 1 427 ? -15.828 -21.047 -17 1 91.12 427 ALA A CA 1
ATOM 3256 C C . ALA A 1 427 ? -15.219 -21.031 -18.406 1 91.12 427 ALA A C 1
ATOM 3258 O O . ALA A 1 427 ? -15.281 -20.016 -19.109 1 91.12 427 ALA A O 1
ATOM 3259 N N . GLY A 1 428 ? -14.555 -22.078 -18.812 1 92.88 428 GLY A N 1
ATOM 3260 C CA . GLY A 1 428 ? -14.094 -22.25 -20.172 1 92.88 428 GLY A CA 1
ATOM 3261 C C . GLY A 1 428 ? -12.68 -21.734 -20.391 1 92.88 428 GLY A C 1
ATOM 3262 O O . GLY A 1 428 ? -12.156 -21.797 -21.5 1 92.88 428 GLY A O 1
ATOM 3263 N N . ARG A 1 429 ? -12.125 -21.297 -19.297 1 95.44 429 ARG A N 1
ATOM 3264 C CA . ARG A 1 429 ? -10.766 -20.766 -19.391 1 95.44 429 ARG A CA 1
ATOM 3265 C C . ARG A 1 429 ? -9.805 -21.594 -18.531 1 95.44 429 ARG A C 1
ATOM 3267 O O . ARG A 1 429 ? -10.211 -22.172 -17.531 1 95.44 429 ARG A O 1
ATOM 3274 N N . VAL A 1 430 ? -8.578 -21.672 -18.969 1 95.75 430 VAL A N 1
ATOM 3275 C CA . VAL A 1 430 ? -7.461 -22.203 -18.188 1 95.75 430 VAL A CA 1
ATOM 3276 C C . VAL A 1 430 ? -6.457 -21.094 -17.906 1 95.75 430 VAL A C 1
ATOM 3278 O O . VAL A 1 430 ? -5.609 -20.781 -18.75 1 95.75 430 VAL A O 1
ATOM 3281 N N . ASP A 1 431 ? -6.598 -20.547 -16.734 1 96.19 431 ASP A N 1
ATOM 3282 C CA . ASP A 1 431 ? -5.773 -19.391 -16.344 1 96.19 431 ASP A CA 1
ATOM 3283 C C . ASP A 1 431 ? -4.496 -19.844 -15.648 1 96.19 431 ASP A C 1
ATOM 3285 O O . ASP A 1 431 ? -4.531 -20.734 -14.797 1 96.19 431 ASP A O 1
ATOM 3289 N N . VAL A 1 432 ? -3.369 -19.266 -16.094 1 97.5 432 VAL A N 1
ATOM 3290 C CA . VAL A 1 432 ? -2.055 -19.625 -15.578 1 97.5 432 VAL A CA 1
ATOM 3291 C C . VAL A 1 432 ? -1.457 -18.438 -14.82 1 97.5 432 VAL A C 1
ATOM 3293 O O . VAL A 1 432 ? -1.257 -17.375 -15.391 1 97.5 432 VAL A O 1
ATOM 3296 N N . GLY A 1 433 ? -1.255 -18.609 -13.562 1 97.38 433 GLY A N 1
ATOM 3297 C CA . GLY A 1 433 ? -0.517 -17.641 -12.773 1 97.38 433 GLY A CA 1
ATOM 3298 C C . GLY A 1 433 ? 0.933 -18.031 -12.547 1 97.38 433 GLY A C 1
ATOM 3299 O O . GLY A 1 433 ? 1.225 -19.172 -12.18 1 97.38 433 GLY A O 1
ATOM 3300 N N . LEU A 1 434 ? 1.864 -17.078 -12.859 1 98.31 434 LEU A N 1
ATOM 3301 C CA . LEU A 1 434 ? 3.297 -17.266 -12.664 1 98.31 434 LEU A CA 1
ATOM 3302 C C . LEU A 1 434 ? 3.836 -16.328 -11.602 1 98.31 434 LEU A C 1
ATOM 3304 O O . LEU A 1 434 ? 3.639 -15.109 -11.68 1 98.31 434 LEU A O 1
ATOM 3308 N N . LEU A 1 435 ? 4.395 -16.875 -10.617 1 96.62 435 LEU A N 1
ATOM 3309 C CA . LEU A 1 435 ? 5.102 -16.094 -9.609 1 96.62 435 LEU A CA 1
ATOM 3310 C C . LEU A 1 435 ? 6.535 -16.594 -9.438 1 96.62 435 LEU A C 1
ATOM 3312 O O . LEU A 1 435 ? 6.762 -17.781 -9.25 1 96.62 435 LEU A O 1
ATOM 3316 N N . GLY A 1 436 ? 7.508 -15.711 -9.586 1 96.69 436 GLY A N 1
ATOM 3317 C CA . GLY A 1 436 ? 8.914 -16.078 -9.477 1 96.69 436 GLY A CA 1
ATOM 3318 C C . GLY A 1 436 ? 9.703 -15.148 -8.57 1 96.69 436 GLY A C 1
ATOM 3319 O O . GLY A 1 436 ? 9.273 -14.023 -8.305 1 96.69 436 GLY A O 1
ATOM 3320 N N . ALA A 1 437 ? 10.773 -15.734 -8.039 1 94.31 437 ALA A N 1
ATOM 3321 C CA . ALA A 1 437 ? 11.789 -14.875 -7.43 1 94.31 437 ALA A CA 1
ATOM 3322 C C . ALA A 1 437 ? 12.547 -14.086 -8.492 1 94.31 437 ALA A C 1
ATOM 3324 O O . ALA A 1 437 ? 13.234 -14.664 -9.336 1 94.31 437 ALA A O 1
ATOM 3325 N N . ARG A 1 438 ? 12.508 -12.82 -8.352 1 96.31 438 ARG A N 1
ATOM 3326 C CA . ARG A 1 438 ? 12.953 -11.945 -9.43 1 96.31 438 ARG A CA 1
ATOM 3327 C C . ARG A 1 438 ? 14.414 -12.211 -9.781 1 96.31 438 ARG A C 1
ATOM 3329 O O . ARG A 1 438 ? 14.781 -12.242 -10.953 1 96.31 438 ARG A O 1
ATOM 3336 N N . GLU A 1 439 ? 15.281 -12.414 -8.805 1 94.19 439 GLU A N 1
ATOM 3337 C CA . GLU A 1 439 ? 16.703 -12.602 -9.039 1 94.19 439 GLU A CA 1
ATOM 3338 C C . GLU A 1 439 ? 16.984 -13.922 -9.758 1 94.19 439 GLU A C 1
ATOM 3340 O O . GLU A 1 439 ? 18 -14.062 -10.43 1 94.19 439 GLU A O 1
ATOM 3345 N N . LEU A 1 440 ? 16.078 -14.836 -9.648 1 94.56 440 LEU A N 1
ATOM 3346 C CA . LEU A 1 440 ? 16.266 -16.156 -10.25 1 94.56 440 LEU A CA 1
ATOM 3347 C C . LEU A 1 440 ? 15.578 -16.234 -11.609 1 94.56 440 LEU A C 1
ATOM 3349 O O . LEU A 1 440 ? 16.156 -16.734 -12.578 1 94.56 440 LEU A O 1
ATOM 3353 N N . THR A 1 441 ? 14.422 -15.734 -11.758 1 96.69 441 THR A N 1
ATOM 3354 C CA . THR A 1 441 ? 13.617 -15.938 -12.961 1 96.69 441 THR A CA 1
ATOM 3355 C C . THR A 1 441 ? 13.75 -14.742 -13.906 1 96.69 441 THR A C 1
ATOM 3357 O O . THR A 1 441 ? 13.57 -14.883 -15.117 1 96.69 441 THR A O 1
ATOM 3360 N N . GLY A 1 442 ? 14.039 -13.547 -13.312 1 96.31 442 GLY A N 1
ATOM 3361 C CA . GLY A 1 442 ? 13.938 -12.352 -14.133 1 96.31 442 GLY A CA 1
ATOM 3362 C C . GLY A 1 442 ? 12.523 -12.078 -14.609 1 96.31 442 GLY A C 1
ATOM 3363 O O . GLY A 1 442 ? 11.555 -12.281 -13.867 1 96.31 442 GLY A O 1
ATOM 3364 N N . ASP A 1 443 ? 12.445 -11.578 -15.82 1 97.31 443 ASP A N 1
ATOM 3365 C CA . ASP A 1 443 ? 11.148 -11.297 -16.438 1 97.31 443 ASP A CA 1
ATOM 3366 C C . ASP A 1 443 ? 10.438 -12.594 -16.828 1 97.31 443 ASP A C 1
ATOM 3368 O O . ASP A 1 443 ? 11.016 -13.461 -17.469 1 97.31 443 ASP A O 1
ATOM 3372 N N . LEU A 1 444 ? 9.164 -12.695 -16.453 1 98.38 444 LEU A N 1
ATOM 3373 C CA . LEU A 1 444 ? 8.438 -13.945 -16.656 1 98.38 444 LEU A CA 1
ATOM 3374 C C . LEU A 1 444 ? 7.516 -13.844 -17.859 1 98.38 444 LEU A C 1
ATOM 3376 O O . LEU A 1 444 ? 6.91 -14.844 -18.266 1 98.38 444 LEU A O 1
ATOM 3380 N N . TRP A 1 445 ? 7.41 -12.742 -18.469 1 98.38 445 TRP A N 1
ATOM 3381 C CA . TRP A 1 445 ? 6.469 -12.57 -19.562 1 98.38 445 TRP A CA 1
ATOM 3382 C C . TRP A 1 445 ? 6.859 -13.438 -20.766 1 98.38 445 TRP A C 1
ATOM 3384 O O . TRP A 1 445 ? 5.996 -14.016 -21.422 1 98.38 445 TRP A O 1
ATOM 3394 N N . PRO A 1 446 ? 8.156 -13.539 -21.078 1 98.12 446 PRO A N 1
ATOM 3395 C CA . PRO A 1 446 ? 8.5 -14.484 -22.141 1 98.12 446 PRO A CA 1
ATOM 3396 C C . PRO A 1 446 ? 7.969 -15.891 -21.875 1 98.12 446 PRO A C 1
ATOM 3398 O O . PRO A 1 446 ? 7.496 -16.562 -22.781 1 98.12 446 PRO A O 1
ATOM 3401 N N . LEU A 1 447 ? 8.047 -16.344 -20.641 1 98.5 447 LEU A N 1
ATOM 3402 C CA . LEU A 1 447 ? 7.488 -17.641 -20.281 1 98.5 447 LEU A CA 1
ATOM 3403 C C . LEU A 1 447 ? 5.977 -17.656 -20.484 1 98.5 447 LEU A C 1
ATOM 3405 O O . LEU A 1 447 ? 5.438 -18.609 -21.062 1 98.5 447 LEU A O 1
ATOM 3409 N N . ALA A 1 448 ? 5.305 -16.656 -19.969 1 98.56 448 ALA A N 1
ATOM 3410 C CA . ALA A 1 448 ? 3.854 -16.562 -20.109 1 98.56 448 ALA A CA 1
ATOM 3411 C C . ALA A 1 448 ? 3.445 -16.641 -21.578 1 98.56 448 ALA A C 1
ATOM 3413 O O . ALA A 1 448 ? 2.469 -17.297 -21.922 1 98.56 448 ALA A O 1
ATOM 3414 N N . ASP A 1 449 ? 4.199 -16 -22.422 1 97.5 449 ASP A N 1
ATOM 3415 C CA . ASP A 1 449 ? 3.887 -15.961 -23.859 1 97.5 449 ASP A CA 1
ATOM 3416 C C . ASP A 1 449 ? 4.066 -17.328 -24.5 1 97.5 449 ASP A C 1
ATOM 3418 O O . ASP A 1 449 ? 3.424 -17.641 -25.5 1 97.5 449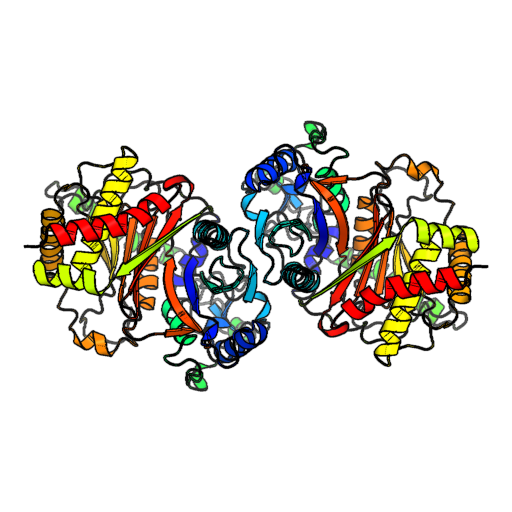 ASP A O 1
ATOM 3422 N N . HIS A 1 450 ? 4.867 -18.109 -23.953 1 98.31 450 HIS A N 1
ATOM 3423 C CA . HIS A 1 450 ? 5.156 -19.406 -24.531 1 98.31 450 HIS A CA 1
ATOM 3424 C C . HIS A 1 450 ? 4.039 -20.406 -24.234 1 98.31 450 HIS A C 1
ATOM 3426 O O . HIS A 1 450 ? 3.982 -21.484 -24.844 1 98.31 450 HIS A O 1
ATOM 3432 N N . PHE A 1 451 ? 3.141 -20.156 -23.328 1 98.56 451 PHE A N 1
ATOM 3433 C CA . PHE A 1 451 ? 2.082 -21.094 -23 1 98.56 451 PHE A CA 1
ATOM 3434 C C . PHE A 1 451 ? 1.152 -21.312 -24.188 1 98.56 451 PHE A C 1
ATOM 3436 O O . PHE A 1 451 ? 0.822 -22.453 -24.516 1 98.56 451 PHE A O 1
ATOM 3443 N N . GLN A 1 452 ? 0.772 -20.234 -24.797 1 97.69 452 GLN A N 1
ATOM 3444 C CA . GLN A 1 452 ? -0.087 -20.359 -25.969 1 97.69 452 GLN A CA 1
ATOM 3445 C C . GLN A 1 452 ? 0.631 -21.078 -27.109 1 97.69 452 GLN A C 1
ATOM 3447 O O . GLN A 1 452 ? 0.032 -21.906 -27.797 1 97.69 452 GLN A O 1
ATOM 3452 N N . ASP A 1 453 ? 1.882 -20.734 -27.281 1 97.69 453 ASP A N 1
ATOM 3453 C CA . ASP A 1 453 ? 2.684 -21.406 -28.312 1 97.69 453 ASP A CA 1
ATOM 3454 C C . ASP A 1 453 ? 2.756 -22.906 -28.047 1 97.69 453 ASP A C 1
ATOM 3456 O O . ASP A 1 453 ? 2.645 -23.703 -28.984 1 97.69 453 ASP A O 1
ATOM 3460 N N . ALA A 1 454 ? 2.988 -23.234 -26.828 1 98.12 454 ALA A N 1
ATOM 3461 C CA . ALA A 1 454 ? 3.094 -24.641 -26.453 1 98.12 454 ALA A CA 1
ATOM 3462 C C . ALA A 1 454 ? 1.789 -25.375 -26.719 1 98.12 454 ALA A C 1
ATOM 3464 O O . ALA A 1 454 ? 1.803 -26.516 -27.188 1 98.12 454 ALA A O 1
ATOM 3465 N N . LEU A 1 455 ? 0.66 -24.766 -26.406 1 98.12 455 LEU A N 1
ATOM 3466 C CA . LEU A 1 455 ? -0.633 -25.391 -26.672 1 98.12 455 LEU A CA 1
ATOM 3467 C C . LEU A 1 455 ? -0.851 -25.578 -28.172 1 98.12 455 LEU A C 1
ATOM 3469 O O . LEU A 1 455 ? -1.322 -26.625 -28.609 1 98.12 455 LEU A O 1
ATOM 3473 N N . GLN A 1 456 ? -0.489 -24.609 -28.953 1 97.81 456 GLN A N 1
ATOM 3474 C CA . GLN A 1 456 ? -0.649 -24.688 -30.391 1 97.81 456 GLN A CA 1
ATOM 3475 C C . GLN A 1 456 ? 0.214 -25.797 -30.984 1 97.81 456 GLN A C 1
ATOM 3477 O O . GLN A 1 456 ? -0.199 -26.484 -31.922 1 97.81 456 GLN A O 1
ATOM 3482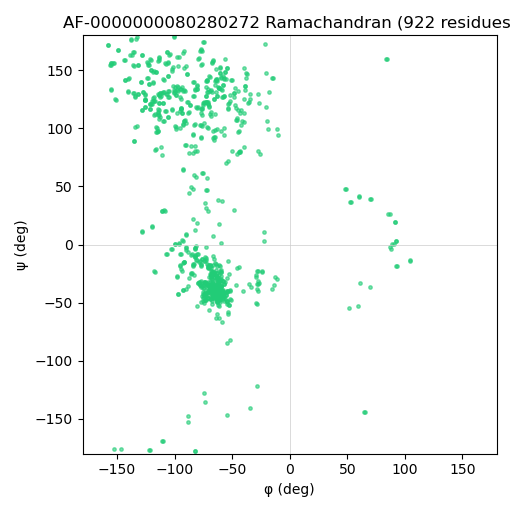 N N . GLU A 1 457 ? 1.366 -25.938 -30.453 1 97.62 457 GLU A N 1
ATOM 3483 C CA . GLU A 1 457 ? 2.23 -27.031 -30.891 1 97.62 457 GLU A CA 1
ATOM 3484 C C . GLU A 1 457 ? 1.563 -28.375 -30.672 1 97.62 457 GLU A C 1
ATOM 3486 O O . GLU A 1 457 ? 1.685 -29.281 -31.5 1 97.62 457 GLU A O 1
ATOM 3491 N N . LEU A 1 458 ? 0.931 -28.516 -29.547 1 97.81 458 LEU A N 1
ATOM 3492 C CA . LEU A 1 458 ? 0.263 -29.766 -29.219 1 97.81 458 LEU A CA 1
ATOM 3493 C C . LEU A 1 458 ? -0.933 -30 -30.141 1 97.81 458 LEU A C 1
ATOM 3495 O O . LEU A 1 458 ? -1.188 -31.125 -30.562 1 97.81 458 LEU A O 1
ATOM 3499 N N . ILE A 1 459 ? -1.65 -28.953 -30.453 1 97.25 459 ILE A N 1
ATOM 3500 C CA . ILE A 1 459 ? -2.799 -29.047 -31.344 1 97.25 459 ILE A CA 1
ATOM 3501 C C . ILE A 1 459 ? -2.336 -29.516 -32.719 1 97.25 459 ILE A C 1
ATOM 3503 O O . ILE A 1 459 ? -2.959 -30.375 -33.344 1 97.25 459 ILE A O 1
ATOM 3507 N N . LYS A 1 460 ? -1.229 -28.969 -33.188 1 97 460 LYS A N 1
ATOM 3508 C CA . LYS A 1 460 ? -0.688 -29.328 -34.469 1 97 460 LYS A CA 1
ATOM 3509 C C . LYS A 1 460 ? -0.164 -30.75 -34.5 1 97 460 LYS A C 1
ATOM 3511 O O . LYS A 1 460 ? -0.217 -31.438 -35.531 1 97 460 LYS A O 1
ATOM 3516 N N . ALA A 1 461 ? 0.321 -31.172 -33.375 1 95.94 461 ALA A N 1
ATOM 3517 C CA . ALA A 1 461 ? 0.946 -32.469 -33.281 1 95.94 461 ALA A CA 1
ATOM 3518 C C . ALA A 1 461 ? -0.099 -33.562 -33.031 1 95.94 461 ALA A C 1
ATOM 3520 O O . ALA A 1 461 ? 0.21 -34.75 -33.094 1 95.94 461 ALA A O 1
ATOM 3521 N N . ALA A 1 462 ? -1.259 -33.156 -32.781 1 91.69 462 ALA A N 1
ATOM 3522 C CA . ALA A 1 462 ? -2.307 -34.125 -32.469 1 91.69 462 ALA A CA 1
ATOM 3523 C C . ALA A 1 462 ? -2.594 -35.062 -33.625 1 91.69 462 ALA A C 1
ATOM 3525 O O . ALA A 1 462 ? -2.592 -34.625 -34.781 1 91.69 462 ALA A O 1
ATOM 3526 N N . PRO A 1 463 ? -2.84 -36.312 -33.438 1 86.25 463 PRO A N 1
ATOM 3527 C CA . PRO A 1 463 ? -3.109 -37.281 -34.5 1 86.25 463 PRO A CA 1
ATOM 3528 C C . PRO A 1 463 ? -4.434 -37 -35.219 1 86.25 463 PRO A C 1
ATOM 3530 O O . PRO A 1 463 ? -5.348 -36.406 -34.625 1 86.25 463 PRO A O 1
ATOM 3533 N N . MET B 1 1 ? 26.266 5.406 20.047 1 22.84 1 MET B N 1
ATOM 3534 C CA . MET B 1 1 ? 24.969 4.754 20.234 1 22.84 1 MET B CA 1
ATOM 3535 C C . MET B 1 1 ? 23.875 5.777 20.516 1 22.84 1 MET B C 1
ATOM 3537 O O . MET B 1 1 ? 23.922 6.477 21.531 1 22.84 1 MET B O 1
ATOM 3541 N N . GLN B 1 2 ? 23.547 6.449 19.641 1 28.84 2 GLN B N 1
ATOM 3542 C CA . GLN B 1 2 ? 22.688 7.559 20.047 1 28.84 2 GLN B CA 1
ATOM 3543 C C . GLN B 1 2 ? 21.359 7.051 20.562 1 28.84 2 GLN B C 1
ATOM 3545 O O . GLN B 1 2 ? 20.641 6.34 19.859 1 28.84 2 GLN B O 1
ATOM 3550 N N . ARG B 1 3 ? 21.281 6.859 21.844 1 30.59 3 ARG B N 1
ATOM 3551 C CA . ARG B 1 3 ? 20.125 6.461 22.625 1 30.59 3 ARG B CA 1
ATOM 3552 C C . ARG B 1 3 ? 18.906 7.297 22.266 1 30.59 3 ARG B C 1
ATOM 3554 O O . ARG B 1 3 ? 19.031 8.484 21.969 1 30.59 3 ARG B O 1
ATOM 3561 N N . LEU B 1 4 ? 17.969 6.578 21.828 1 39.75 4 LEU B N 1
ATOM 3562 C CA . LEU B 1 4 ? 16.734 7.34 21.703 1 39.75 4 LEU B CA 1
ATOM 3563 C C . LEU B 1 4 ? 16.5 8.203 22.938 1 39.75 4 LEU B C 1
ATOM 3565 O O . LEU B 1 4 ? 16.766 7.762 24.062 1 39.75 4 LEU B O 1
ATOM 3569 N N . SER B 1 5 ? 16.5 9.352 22.875 1 37.03 5 SER B N 1
ATOM 3570 C CA . SER B 1 5 ? 16.125 10.078 24.078 1 37.03 5 SER B CA 1
ATOM 3571 C C . SER B 1 5 ? 14.852 9.492 24.688 1 37.03 5 SER B C 1
ATOM 3573 O O . SER B 1 5 ? 14.078 8.82 24 1 37.03 5 SER B O 1
ATOM 3575 N N . GLY B 1 6 ? 14.797 9.281 26 1 34.44 6 GLY B N 1
ATOM 3576 C CA . GLY B 1 6 ? 13.641 8.828 26.766 1 34.44 6 GLY B CA 1
ATOM 3577 C C . GLY B 1 6 ? 12.32 9.242 26.141 1 34.44 6 GLY B C 1
ATOM 3578 O O . GLY B 1 6 ? 11.367 8.469 26.125 1 34.44 6 GLY B O 1
ATOM 3579 N N . LEU B 1 7 ? 12.352 10.359 25.562 1 34.12 7 LEU B N 1
ATOM 3580 C CA . LEU B 1 7 ? 11.133 10.898 24.953 1 34.12 7 LEU B CA 1
ATOM 3581 C C . LEU B 1 7 ? 10.836 10.211 23.625 1 34.12 7 LEU B C 1
ATOM 3583 O O . LEU B 1 7 ? 9.68 9.922 23.312 1 34.12 7 LEU B O 1
ATOM 3587 N N . ASP B 1 8 ? 11.836 9.805 22.953 1 39.62 8 ASP B N 1
ATOM 3588 C CA . ASP B 1 8 ? 11.656 9.125 21.672 1 39.62 8 ASP B CA 1
ATOM 3589 C C . ASP B 1 8 ? 11.055 7.738 21.875 1 39.62 8 ASP B C 1
ATOM 3591 O O . ASP B 1 8 ? 10.195 7.316 21.094 1 39.62 8 ASP B O 1
ATOM 3595 N N . ALA B 1 9 ? 11.523 7.16 22.906 1 38.47 9 ALA B N 1
ATOM 3596 C CA . ALA B 1 9 ? 11.016 5.836 23.25 1 38.47 9 ALA B CA 1
ATOM 3597 C C . ALA B 1 9 ? 9.547 5.898 23.656 1 38.47 9 ALA B C 1
ATOM 3599 O O . ALA B 1 9 ? 8.773 4.977 23.359 1 38.47 9 ALA B O 1
ATOM 3600 N N . SER B 1 10 ? 9.195 6.98 24.297 1 36.81 10 SER B N 1
ATOM 3601 C CA . SER B 1 10 ? 7.809 7.125 24.734 1 36.81 10 SER B CA 1
ATOM 3602 C C . SER B 1 10 ? 6.852 7.184 23.547 1 36.81 10 SER B C 1
ATOM 3604 O O . SER B 1 10 ? 5.723 6.699 23.625 1 36.81 10 SER B O 1
ATOM 3606 N N . PHE B 1 11 ? 7.391 7.602 22.547 1 42.06 11 PHE B N 1
ATOM 3607 C CA . PHE B 1 11 ? 6.539 7.734 21.375 1 42.06 11 PHE B CA 1
ATOM 3608 C C . PHE B 1 11 ? 6.207 6.367 20.781 1 42.06 11 PHE B C 1
ATOM 3610 O O . PHE B 1 11 ? 5.082 6.137 20.328 1 42.06 11 PHE B O 1
ATOM 3617 N N . LEU B 1 12 ? 7.164 5.559 20.75 1 42.88 12 LEU B N 1
ATOM 3618 C CA . LEU B 1 12 ? 6.938 4.207 20.25 1 42.88 12 LEU B CA 1
ATOM 3619 C C . LEU B 1 12 ? 5.938 3.463 21.125 1 42.88 12 LEU B C 1
ATOM 3621 O O . LEU B 1 12 ? 5.125 2.684 20.625 1 42.88 12 LEU B O 1
ATOM 3625 N N . TYR B 1 13 ? 6.047 3.998 22.438 1 38 13 TYR B N 1
ATOM 3626 C CA . TYR B 1 13 ? 5.184 3.301 23.391 1 38 13 TYR B CA 1
ATOM 3627 C C . TYR B 1 13 ? 3.777 3.887 23.375 1 38 13 TYR B C 1
ATOM 3629 O O . TYR B 1 13 ? 2.807 3.191 23.688 1 38 13 TYR B O 1
ATOM 3637 N N . LEU B 1 14 ? 3.709 5.078 23 1 41.5 14 LEU B N 1
ATOM 3638 C CA . LEU B 1 14 ? 2.396 5.715 23 1 41.5 14 LEU B CA 1
ATOM 3639 C C . LEU B 1 14 ? 1.609 5.352 21.75 1 41.5 14 LEU B C 1
ATOM 3641 O O . LEU B 1 14 ? 0.424 5.672 21.641 1 41.5 14 LEU B O 1
ATOM 3645 N N . GLU B 1 15 ? 2.24 4.605 20.953 1 47.25 15 GLU B N 1
ATOM 3646 C CA . GLU B 1 15 ? 1.531 4.258 19.734 1 47.25 15 GLU B CA 1
ATOM 3647 C C . GLU B 1 15 ? 0.48 3.182 19.984 1 47.25 15 GLU B C 1
ATOM 3649 O O . GLU B 1 15 ? 0.758 2.182 20.656 1 47.25 15 GLU B O 1
ATOM 3654 N N . THR B 1 16 ? -0.702 3.721 20.016 1 49.16 16 THR B N 1
ATOM 3655 C CA . THR B 1 16 ? -1.814 2.781 19.938 1 49.16 16 THR B CA 1
ATOM 3656 C C . THR B 1 16 ? -2.24 2.568 18.484 1 49.16 16 THR B C 1
ATOM 3658 O O . THR B 1 16 ? -1.907 3.371 17.609 1 49.16 16 THR B O 1
ATOM 3661 N N . PRO B 1 17 ? -2.75 1.439 18.297 1 51.12 17 PRO B N 1
ATOM 3662 C CA . PRO B 1 17 ? -3.256 1.226 16.938 1 51.12 17 PRO B CA 1
ATOM 3663 C C . PRO B 1 17 ? -4.039 2.424 16.406 1 51.12 17 PRO B C 1
ATOM 3665 O O . PRO B 1 17 ? -4.055 2.662 15.203 1 51.12 17 PRO B O 1
ATOM 3668 N N . ALA B 1 18 ? -4.465 3.229 17.328 1 50.06 18 ALA B N 1
ATOM 3669 C CA . ALA B 1 18 ? -5.301 4.348 16.891 1 50.06 18 ALA B CA 1
ATOM 3670 C C . ALA B 1 18 ? -4.457 5.602 16.672 1 50.06 18 ALA B C 1
ATOM 3672 O O . ALA B 1 18 ? -4.844 6.48 15.891 1 50.06 18 ALA B O 1
ATOM 3673 N N . GLN B 1 19 ? -3.404 5.52 17.297 1 57.16 19 GLN B N 1
ATOM 3674 C CA . GLN B 1 19 ? -2.6 6.73 17.203 1 57.16 19 GLN B CA 1
ATOM 3675 C C . GLN B 1 19 ? -1.265 6.453 16.516 1 57.16 19 GLN B C 1
ATOM 3677 O O . GLN B 1 19 ? -0.273 6.145 17.188 1 57.16 19 GLN B O 1
ATOM 3682 N N . ALA B 1 20 ? -1.399 6.445 15.25 1 61.62 20 ALA B N 1
ATOM 3683 C CA . ALA B 1 20 ? -0.146 6.34 14.508 1 61.62 20 ALA B CA 1
ATOM 3684 C C . ALA B 1 20 ? 0.608 7.668 14.508 1 61.62 20 ALA B C 1
ATOM 3686 O O . ALA B 1 20 ? 0.031 8.719 14.219 1 61.62 20 ALA B O 1
ATOM 3687 N N . LEU B 1 21 ? 1.764 7.777 15.07 1 69.88 21 LEU B N 1
ATOM 3688 C CA . LEU B 1 21 ? 2.566 8.992 15.109 1 69.88 21 LEU B CA 1
ATOM 3689 C C . LEU B 1 21 ? 3.346 9.172 13.805 1 69.88 21 LEU B C 1
ATOM 3691 O O . LEU B 1 21 ? 4.574 9.289 13.828 1 69.88 21 LEU B O 1
ATOM 3695 N N . HIS B 1 22 ? 2.537 9.219 12.734 1 77.88 22 HIS B N 1
ATOM 3696 C CA . HIS B 1 22 ? 3.125 9.406 11.414 1 77.88 22 HIS B CA 1
ATOM 3697 C C . HIS B 1 22 ? 3.02 10.852 10.961 1 77.88 22 HIS B C 1
ATOM 3699 O O . HIS B 1 22 ? 2.012 11.516 11.219 1 77.88 22 HIS B O 1
ATOM 3705 N N . VAL B 1 23 ? 4.078 11.32 10.438 1 80.81 23 VAL B N 1
ATOM 3706 C CA . VAL B 1 23 ? 4.062 12.562 9.68 1 80.81 23 VAL B CA 1
ATOM 3707 C C . VAL B 1 23 ? 4.156 12.266 8.188 1 80.81 23 VAL B C 1
ATOM 3709 O O . VAL B 1 23 ? 4.965 11.438 7.766 1 80.81 23 VAL B O 1
ATOM 3712 N N . CYS B 1 24 ? 3.244 12.945 7.469 1 90 24 CYS B N 1
ATOM 3713 C CA . CYS B 1 24 ? 3.258 12.734 6.023 1 90 24 CYS B CA 1
ATOM 3714 C C . CYS B 1 24 ? 3.504 14.039 5.281 1 90 24 CYS B C 1
ATOM 3716 O O . CYS B 1 24 ? 3.305 15.117 5.84 1 90 24 CYS B O 1
ATOM 3718 N N . GLY B 1 25 ? 4.098 13.969 4.172 1 91.44 25 GLY B N 1
ATOM 3719 C CA . GLY B 1 25 ? 4.219 15.055 3.205 1 91.44 25 GLY B CA 1
ATOM 3720 C C . GLY B 1 25 ? 3.73 14.672 1.82 1 91.44 25 GLY B C 1
ATOM 3721 O O . GLY B 1 25 ? 4.227 13.711 1.225 1 91.44 25 GLY B O 1
ATOM 3722 N N . LEU B 1 26 ? 2.719 15.383 1.381 1 96.38 26 LEU B N 1
ATOM 3723 C CA . LEU B 1 26 ? 2.223 15.188 0.022 1 96.38 26 LEU B CA 1
ATOM 3724 C C . LEU B 1 26 ? 2.857 16.188 -0.935 1 96.38 26 LEU B C 1
ATOM 3726 O O . LEU B 1 26 ? 2.713 17.406 -0.755 1 96.38 26 LEU B O 1
ATOM 3730 N N . LEU B 1 27 ? 3.604 15.703 -1.919 1 96.31 27 LEU B N 1
ATOM 3731 C CA . LEU B 1 27 ? 4.238 16.547 -2.926 1 96.31 27 LEU B CA 1
ATOM 3732 C C . LEU B 1 27 ? 3.623 16.312 -4.301 1 96.31 27 LEU B C 1
ATOM 3734 O O . LEU B 1 27 ? 3.41 15.164 -4.703 1 96.31 27 LEU B O 1
ATOM 3738 N N . ILE B 1 28 ? 3.277 17.375 -4.906 1 97.56 28 ILE B N 1
ATOM 3739 C CA . ILE B 1 28 ? 2.895 17.312 -6.312 1 97.56 28 ILE B CA 1
ATOM 3740 C C . ILE B 1 28 ? 4.086 17.703 -7.188 1 97.56 28 ILE B C 1
ATOM 3742 O O . ILE B 1 28 ? 4.742 18.719 -6.941 1 97.56 28 ILE B O 1
ATOM 3746 N N . LEU B 1 29 ? 4.336 16.875 -8.242 1 97.06 29 LEU B N 1
ATOM 3747 C CA . LEU B 1 29 ? 5.559 17.031 -9.023 1 97.06 29 LEU B CA 1
ATOM 3748 C C . LEU B 1 29 ? 5.242 17.234 -10.5 1 97.06 29 LEU B C 1
ATOM 3750 O O . LEU B 1 29 ? 4.289 16.656 -11.023 1 97.06 29 LEU B O 1
ATOM 3754 N N . ASP B 1 30 ? 6.066 18.078 -11.078 1 96.25 30 ASP B N 1
ATOM 3755 C CA . ASP B 1 30 ? 6.113 18.172 -12.531 1 96.25 30 ASP B CA 1
ATOM 3756 C C . ASP B 1 30 ? 7.18 17.25 -13.109 1 96.25 30 ASP B C 1
ATOM 3758 O O . ASP B 1 30 ? 8.359 17.609 -13.164 1 96.25 30 ASP B O 1
ATOM 3762 N N . GLY B 1 31 ? 6.742 16.172 -13.641 1 94.88 31 GLY B N 1
ATOM 3763 C CA . GLY B 1 31 ? 7.648 15.141 -14.133 1 94.88 31 GLY B CA 1
ATOM 3764 C C . GLY B 1 31 ? 8.414 15.57 -15.375 1 94.88 31 GLY B C 1
ATOM 3765 O O . GLY B 1 31 ? 9.438 14.977 -15.711 1 94.88 31 GLY B O 1
ATOM 3766 N N . SER B 1 32 ? 7.949 16.609 -16.062 1 94.75 32 SER B N 1
ATOM 3767 C CA . SER B 1 32 ? 8.578 17.031 -17.297 1 94.75 32 SER B CA 1
ATOM 3768 C C . SER B 1 32 ? 9.938 17.688 -17.047 1 94.75 32 SER B C 1
ATOM 3770 O O . SER B 1 32 ? 10.75 17.828 -17.953 1 94.75 32 SER B O 1
ATOM 3772 N N . THR B 1 33 ? 10.195 18.094 -15.828 1 95.5 33 THR B N 1
ATOM 3773 C CA . THR B 1 33 ? 11.43 18.797 -15.516 1 95.5 33 THR B CA 1
ATOM 3774 C C . THR B 1 33 ? 12.57 17.812 -15.273 1 95.5 33 THR B C 1
ATOM 3776 O O . THR B 1 33 ? 13.742 18.203 -15.234 1 95.5 33 THR B O 1
ATOM 3779 N N . MET B 1 34 ? 12.25 16.562 -15.047 1 94.81 34 MET B N 1
ATOM 3780 C CA . MET B 1 34 ? 13.312 15.57 -14.891 1 94.81 34 MET B CA 1
ATOM 3781 C C . MET B 1 34 ? 14.125 15.438 -16.172 1 94.81 34 MET B C 1
ATOM 3783 O O . MET B 1 34 ? 13.562 15.273 -17.25 1 94.81 34 MET B O 1
ATOM 3787 N N . PRO B 1 35 ? 15.438 15.555 -16.047 1 92.69 35 PRO B N 1
ATOM 3788 C CA . PRO B 1 35 ? 16.234 15.344 -17.266 1 92.69 35 PRO B CA 1
ATOM 3789 C C . PRO B 1 35 ? 15.922 14.016 -17.953 1 92.69 35 PRO B C 1
ATOM 3791 O O . PRO B 1 35 ? 16.031 12.953 -17.328 1 92.69 35 PRO B O 1
ATOM 3794 N N . GLY B 1 36 ? 15.484 14.078 -19.203 1 92.88 36 GLY B N 1
ATOM 3795 C CA . GLY B 1 36 ? 15.125 12.875 -19.938 1 92.88 36 GLY B CA 1
ATOM 3796 C C . GLY B 1 36 ? 13.664 12.492 -19.781 1 92.88 36 GLY B C 1
ATOM 3797 O O . GLY B 1 36 ? 13.203 11.523 -20.375 1 92.88 36 GLY B O 1
ATOM 3798 N N . GLY B 1 37 ? 12.914 13.273 -19.031 1 93.56 37 GLY B N 1
ATOM 3799 C CA . GLY B 1 37 ? 11.516 12.969 -18.766 1 93.56 37 GLY B CA 1
ATOM 3800 C C . GLY B 1 37 ? 11.32 12 -17.625 1 93.56 37 GLY B C 1
ATOM 3801 O O . GLY B 1 37 ? 12.211 11.203 -17.312 1 93.56 37 GLY B O 1
ATOM 3802 N N . TYR B 1 38 ? 10.18 11.992 -17.094 1 95 38 TYR B N 1
ATOM 3803 C CA . TYR B 1 38 ? 9.914 11.188 -15.906 1 95 38 TYR B CA 1
ATOM 3804 C C . TYR B 1 38 ? 9.859 9.703 -16.266 1 95 38 TYR B C 1
ATOM 3806 O O . TYR B 1 38 ? 9.172 9.305 -17.203 1 95 38 TYR B O 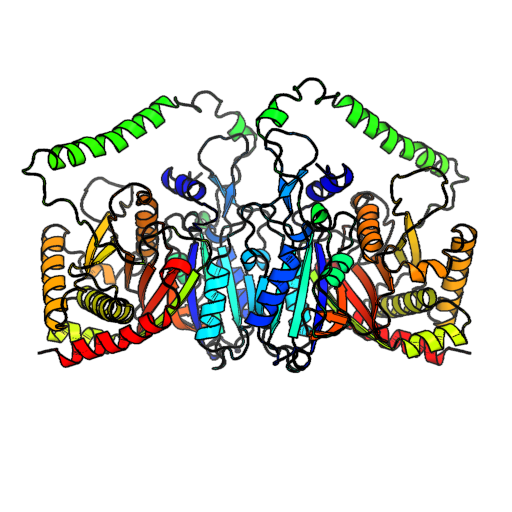1
ATOM 3814 N N . GLU B 1 39 ? 10.562 9 -15.602 1 94.88 39 GLU B N 1
ATOM 3815 C CA . GLU B 1 39 ? 10.531 7.539 -15.555 1 94.88 39 GLU B CA 1
ATOM 3816 C C . GLU B 1 39 ? 10.734 7.031 -14.133 1 94.88 39 GLU B C 1
ATOM 3818 O O . GLU B 1 39 ? 11.68 7.441 -13.453 1 94.88 39 GLU B O 1
ATOM 3823 N N . PHE B 1 40 ? 9.875 6.148 -13.805 1 95.75 40 PHE B N 1
ATOM 3824 C CA . PHE B 1 40 ? 9.938 5.66 -12.43 1 95.75 40 PHE B CA 1
ATOM 3825 C C . PHE B 1 40 ? 11.297 5.043 -12.141 1 95.75 40 PHE B C 1
ATOM 3827 O O . PHE B 1 40 ? 11.844 5.219 -11.047 1 95.75 40 PHE B O 1
ATOM 3834 N N . ALA B 1 41 ? 11.805 4.246 -13.023 1 94.88 41 ALA B N 1
ATOM 3835 C CA . ALA B 1 41 ? 13.102 3.602 -12.805 1 94.88 41 ALA B CA 1
ATOM 3836 C C . ALA B 1 41 ? 14.188 4.629 -12.516 1 94.88 41 ALA B C 1
ATOM 3838 O O . ALA B 1 41 ? 15.023 4.426 -11.625 1 94.88 41 ALA B O 1
ATOM 3839 N N . ARG B 1 42 ? 14.211 5.719 -13.258 1 95.06 42 ARG B N 1
ATOM 3840 C CA . ARG B 1 42 ? 15.172 6.789 -13.047 1 95.06 42 ARG B CA 1
ATOM 3841 C C . ARG B 1 42 ? 14.938 7.477 -11.703 1 95.06 42 ARG B C 1
ATOM 3843 O O . ARG B 1 42 ? 15.891 7.789 -10.984 1 95.06 42 ARG B O 1
ATOM 3850 N N . PHE B 1 43 ? 13.711 7.762 -11.391 1 95.75 43 PHE B N 1
ATOM 3851 C CA . PHE B 1 43 ? 13.336 8.344 -10.109 1 95.75 43 PHE B CA 1
ATOM 3852 C C . PHE B 1 43 ? 13.852 7.496 -8.953 1 95.75 43 PHE B C 1
ATOM 3854 O O . PHE B 1 43 ? 14.469 8.023 -8.023 1 95.75 43 PHE B O 1
ATOM 3861 N N . LYS B 1 44 ? 13.609 6.227 -9.055 1 96.12 44 LYS B N 1
ATOM 3862 C CA . LYS B 1 44 ? 14.008 5.273 -8.023 1 96.12 44 LYS B CA 1
ATOM 3863 C C . LYS B 1 44 ? 15.523 5.207 -7.895 1 96.12 44 LYS B C 1
ATOM 3865 O O . LYS B 1 44 ? 16.062 5.086 -6.789 1 96.12 44 LYS B O 1
ATOM 3870 N N . GLU B 1 45 ? 16.234 5.215 -8.977 1 94.62 45 GLU B N 1
ATOM 3871 C CA . GLU B 1 45 ? 17.688 5.184 -8.969 1 94.62 45 GLU B CA 1
ATOM 3872 C C . GLU B 1 45 ? 18.266 6.398 -8.242 1 94.62 45 GLU B C 1
ATOM 3874 O O . GLU B 1 45 ? 19.188 6.27 -7.434 1 94.62 45 GLU B O 1
ATOM 3879 N N . LYS B 1 46 ? 17.75 7.535 -8.547 1 93 46 LYS B N 1
ATOM 3880 C CA . LYS B 1 46 ? 18.188 8.758 -7.879 1 93 46 LYS B CA 1
ATOM 3881 C C . LYS B 1 46 ? 17.875 8.711 -6.387 1 93 46 LYS B C 1
ATOM 3883 O O . LYS B 1 46 ? 18.688 9.164 -5.566 1 93 46 LYS B O 1
ATOM 3888 N N . LEU B 1 47 ? 16.719 8.219 -6.059 1 94.06 47 LEU B N 1
ATOM 3889 C CA . LEU B 1 47 ? 16.344 8.055 -4.656 1 94.06 47 LEU B CA 1
ATOM 3890 C C . LEU B 1 47 ? 17.312 7.113 -3.943 1 94.06 47 LEU B C 1
ATOM 3892 O O . LEU B 1 47 ? 17.734 7.387 -2.82 1 94.06 47 LEU B O 1
ATOM 3896 N N . ALA B 1 48 ? 17.625 6.023 -4.586 1 93.81 48 ALA B N 1
ATOM 3897 C CA . ALA B 1 48 ? 18.531 5.031 -4.02 1 93.81 48 ALA B CA 1
ATOM 3898 C C . ALA B 1 48 ? 19.891 5.652 -3.701 1 93.81 48 ALA B C 1
ATOM 3900 O O . ALA B 1 48 ? 20.484 5.363 -2.658 1 93.81 48 ALA B O 1
ATOM 3901 N N . GLU B 1 49 ? 20.344 6.461 -4.578 1 89.88 49 GLU B N 1
ATOM 3902 C CA . GLU B 1 49 ? 21.625 7.145 -4.387 1 89.88 49 GLU B CA 1
ATOM 3903 C C . GLU B 1 49 ? 21.594 8.023 -3.139 1 89.88 49 GLU B C 1
ATOM 3905 O O . GLU B 1 49 ? 22.531 7.977 -2.328 1 89.88 49 GLU B O 1
ATOM 3910 N N . ARG B 1 50 ? 20.594 8.734 -2.988 1 87.62 50 ARG B N 1
ATOM 3911 C CA . ARG B 1 50 ? 20.5 9.664 -1.867 1 87.62 50 ARG B CA 1
ATOM 3912 C C . ARG B 1 50 ? 20.266 8.922 -0.558 1 87.62 50 ARG B C 1
ATOM 3914 O O . ARG B 1 50 ? 20.859 9.258 0.469 1 87.62 50 ARG B O 1
ATOM 3921 N N . VAL B 1 51 ? 19.375 7.941 -0.596 1 87.31 51 VAL B N 1
ATOM 3922 C CA . VAL B 1 51 ? 19.094 7.141 0.592 1 87.31 51 VAL B CA 1
ATOM 3923 C C . VAL B 1 51 ? 20.359 6.445 1.066 1 87.31 51 VAL B C 1
ATOM 3925 O O . VAL B 1 51 ? 20.578 6.289 2.27 1 87.31 51 VAL B O 1
ATOM 3928 N N . GLY B 1 52 ? 21.203 6.035 0.127 1 85.44 52 GLY B N 1
ATOM 3929 C CA . GLY B 1 52 ? 22.469 5.402 0.463 1 85.44 52 GLY B CA 1
ATOM 3930 C C . GLY B 1 52 ? 23.406 6.32 1.222 1 85.44 52 GLY B C 1
ATOM 3931 O O . GLY B 1 52 ? 24.234 5.855 2.023 1 85.44 52 GLY B O 1
ATOM 3932 N N . LEU B 1 53 ? 23.234 7.609 1.062 1 79.94 53 LEU B N 1
ATOM 3933 C CA . LEU B 1 53 ? 24.125 8.594 1.647 1 79.94 53 LEU B CA 1
ATOM 3934 C C . LEU B 1 53 ? 23.594 9.102 2.982 1 79.94 53 LEU B C 1
ATOM 3936 O O . LEU B 1 53 ? 24.344 9.68 3.777 1 79.94 53 LEU B O 1
ATOM 3940 N N . ILE B 1 54 ? 22.344 8.883 3.225 1 78.62 54 ILE B N 1
ATOM 3941 C CA . ILE B 1 54 ? 21.703 9.43 4.418 1 78.62 54 ILE B CA 1
ATOM 3942 C C . ILE B 1 54 ? 21.375 8.297 5.391 1 78.62 54 ILE B C 1
ATOM 3944 O O . ILE B 1 54 ? 20.375 7.594 5.223 1 78.62 54 ILE B O 1
ATOM 3948 N N . PRO B 1 55 ? 22.031 8.148 6.414 1 77.75 55 PRO B N 1
ATOM 3949 C CA . PRO B 1 55 ? 21.891 7.016 7.332 1 77.75 55 PRO B CA 1
ATOM 3950 C C . PRO B 1 55 ? 20.5 6.957 7.98 1 77.75 55 PRO B C 1
ATOM 3952 O O . PRO B 1 55 ? 20.031 5.875 8.336 1 77.75 55 PRO B O 1
ATOM 3955 N N . ALA B 1 56 ? 19.906 8.055 8.117 1 74.5 56 ALA B N 1
ATOM 3956 C CA . ALA B 1 56 ? 18.609 8.117 8.789 1 74.5 56 ALA B CA 1
ATOM 3957 C C . ALA B 1 56 ? 17.578 7.254 8.07 1 74.5 56 ALA B C 1
ATOM 3959 O O . ALA B 1 56 ? 16.672 6.723 8.695 1 74.5 56 ALA B O 1
ATOM 3960 N N . PHE B 1 57 ? 17.781 7 6.82 1 84.06 57 PHE B N 1
ATOM 3961 C CA . PHE B 1 57 ? 16.844 6.211 6.035 1 84.06 57 PHE B CA 1
ATOM 3962 C C . PHE B 1 57 ? 17.078 4.719 6.246 1 84.06 57 PHE B C 1
ATOM 3964 O O . PHE B 1 57 ? 16.234 3.896 5.887 1 84.06 57 PHE B O 1
ATOM 3971 N N . ARG B 1 58 ? 18.141 4.398 6.867 1 85 58 ARG B N 1
ATOM 3972 C CA . ARG B 1 58 ? 18.484 2.984 6.969 1 85 58 ARG B CA 1
ATOM 3973 C C . ARG B 1 58 ? 18.562 2.543 8.43 1 85 58 ARG B C 1
ATOM 3975 O O . ARG B 1 58 ? 19.156 1.51 8.742 1 85 58 ARG B O 1
ATOM 3982 N N . ARG B 1 59 ? 18.016 3.334 9.32 1 77.81 59 ARG B N 1
ATOM 3983 C CA . ARG B 1 59 ? 18.016 2.996 10.734 1 77.81 59 ARG B CA 1
ATOM 3984 C C . ARG B 1 59 ? 16.688 2.41 11.172 1 77.81 59 ARG B C 1
ATOM 3986 O O . ARG B 1 59 ? 15.625 2.877 10.742 1 77.81 59 ARG B O 1
ATOM 3993 N N . LYS B 1 60 ? 16.891 1.292 11.898 1 74.62 60 LYS B N 1
ATOM 3994 C CA . LYS B 1 60 ? 15.672 0.684 12.445 1 74.62 60 LYS B CA 1
ATOM 3995 C C . LYS B 1 60 ? 15.734 0.608 13.969 1 74.62 60 LYS B C 1
ATOM 3997 O O . LYS B 1 60 ? 16.797 0.753 14.555 1 74.62 60 LYS B O 1
ATOM 4002 N N . LEU B 1 61 ? 14.508 0.489 14.531 1 62.47 61 LEU B N 1
ATOM 4003 C CA . LEU B 1 61 ? 14.383 0.386 15.984 1 62.47 61 LEU B CA 1
ATOM 4004 C C . LEU B 1 61 ? 14.766 -1.01 16.469 1 62.47 61 LEU B C 1
ATOM 4006 O O . LEU B 1 61 ? 14.367 -2.01 15.859 1 62.47 61 LEU B O 1
ATOM 4010 N N . HIS B 1 62 ? 15.797 -1.137 17.141 1 55.38 62 HIS B N 1
ATOM 4011 C CA . HIS B 1 62 ? 16.172 -2.416 17.734 1 55.38 62 HIS B CA 1
ATOM 4012 C C . HIS B 1 62 ? 15.789 -2.486 19.203 1 55.38 62 HIS B C 1
ATOM 4014 O O . HIS B 1 62 ? 16.219 -1.65 20 1 55.38 62 HIS B O 1
ATOM 4020 N N . ASN B 1 63 ? 14.664 -3.195 19.453 1 45.88 63 ASN B N 1
ATOM 4021 C CA . ASN B 1 63 ? 14.352 -3.477 20.859 1 45.88 63 ASN B CA 1
ATOM 4022 C C . ASN B 1 63 ? 14.969 -4.797 21.312 1 45.88 63 ASN B C 1
ATOM 4024 O O . ASN B 1 63 ? 14.438 -5.867 21.016 1 45.88 63 ASN B O 1
ATOM 4028 N N . PRO B 1 64 ? 16.141 -4.836 21.719 1 40.16 64 PRO B N 1
ATOM 4029 C CA . PRO B 1 64 ? 16.609 -6.137 22.203 1 40.16 64 PRO B CA 1
ATOM 4030 C C . PRO B 1 64 ? 15.695 -6.723 23.281 1 40.16 64 PRO B C 1
ATOM 4032 O O . PRO B 1 64 ? 15.094 -5.98 24.047 1 40.16 64 PRO B O 1
ATOM 4035 N N . LEU B 1 65 ? 15.062 -7.91 23.016 1 39.47 65 LEU B N 1
ATOM 4036 C CA . LEU B 1 65 ? 14.211 -8.641 23.953 1 39.47 65 LEU B CA 1
ATOM 4037 C C . LEU B 1 65 ? 14.633 -8.383 25.391 1 39.47 65 LEU B C 1
ATOM 4039 O O . LEU B 1 65 ? 13.797 -8.398 26.297 1 39.47 65 LEU B O 1
ATOM 4043 N N . TRP B 1 66 ? 15.844 -8.531 25.672 1 35.12 66 TRP B N 1
ATOM 4044 C CA . TRP B 1 66 ? 16.281 -8.492 27.062 1 35.12 66 TRP B CA 1
ATOM 4045 C C . TRP B 1 66 ? 16.391 -7.059 27.562 1 35.12 66 TRP B C 1
ATOM 4047 O O . TRP B 1 66 ? 16.672 -6.824 28.734 1 35.12 66 TRP B O 1
ATOM 4057 N N . ASN B 1 67 ? 16.734 -6.297 26.688 1 35.22 67 ASN B N 1
ATOM 4058 C CA . ASN B 1 67 ? 17.047 -4.984 27.234 1 35.22 67 ASN B CA 1
ATOM 4059 C C . ASN B 1 67 ? 15.773 -4.16 27.469 1 35.22 67 ASN B C 1
ATOM 4061 O O . ASN B 1 67 ? 15.094 -3.785 26.516 1 35.22 67 ASN B O 1
ATOM 4065 N N . LEU B 1 68 ? 15.031 -4.352 28.531 1 36.56 68 LEU B N 1
ATOM 4066 C CA . LEU B 1 68 ? 13.992 -3.562 29.172 1 36.56 68 LEU B CA 1
ATOM 4067 C C . LEU B 1 68 ? 14.141 -2.084 28.828 1 36.56 68 LEU B C 1
ATOM 4069 O O . LEU B 1 68 ? 13.32 -1.263 29.25 1 36.56 68 LEU B O 1
ATOM 4073 N N . THR B 1 69 ? 15.32 -1.563 28.438 1 40.16 69 THR B N 1
ATOM 4074 C CA . THR B 1 69 ? 15.539 -0.125 28.344 1 40.16 69 THR B CA 1
ATOM 4075 C C . THR B 1 69 ? 15.148 0.386 26.953 1 40.16 69 THR B C 1
ATOM 4077 O O . THR B 1 69 ? 14.555 -0.348 26.172 1 40.16 69 THR B O 1
ATOM 4080 N N . HIS B 1 70 ? 15.859 1.61 26.469 1 46.44 70 HIS B N 1
ATOM 4081 C CA . HIS B 1 70 ? 15.594 2.545 25.375 1 46.44 70 HIS B CA 1
ATOM 4082 C C . HIS B 1 70 ? 15.93 1.924 24.031 1 46.44 70 HIS B C 1
ATOM 4084 O O . HIS B 1 70 ? 17.016 1.361 23.844 1 46.44 70 HIS B O 1
ATOM 4090 N N . PRO B 1 71 ? 14.875 1.508 23.234 1 52.75 71 PRO B N 1
ATOM 4091 C CA . PRO B 1 71 ? 15.164 1.07 21.859 1 52.75 71 PRO B CA 1
ATOM 4092 C C . PRO B 1 71 ? 16.281 1.882 21.219 1 52.75 71 PRO B C 1
ATOM 4094 O O . PRO B 1 71 ? 16.453 3.066 21.516 1 52.75 71 PRO B O 1
ATOM 4097 N N . VAL B 1 72 ? 17.328 1.23 20.797 1 55.56 72 VAL B N 1
ATOM 4098 C CA . VAL B 1 72 ? 18.438 1.896 20.125 1 55.56 72 VAL B CA 1
ATOM 4099 C C . VAL B 1 72 ? 18.281 1.774 18.609 1 55.56 72 VAL B C 1
ATOM 4101 O O . VAL B 1 72 ? 17.734 0.783 18.109 1 55.56 72 VAL B O 1
ATOM 4104 N N . TRP B 1 73 ? 18.516 2.898 17.938 1 60.12 73 TRP B N 1
ATOM 4105 C CA . TRP B 1 73 ? 18.531 2.881 16.484 1 60.12 73 TRP B CA 1
ATOM 4106 C C . TRP B 1 73 ? 19.766 2.146 15.961 1 60.12 73 TRP B C 1
ATOM 4108 O O . TRP B 1 73 ? 20.875 2.416 16.391 1 60.12 73 TRP B O 1
ATOM 4118 N N . VAL B 1 74 ? 19.531 1.11 15.203 1 67.19 74 VAL B N 1
ATOM 4119 C CA . VAL B 1 74 ? 20.625 0.357 14.625 1 67.19 74 VAL B CA 1
ATOM 4120 C C . VAL B 1 74 ? 20.5 0.333 13.102 1 67.19 74 VAL B C 1
ATOM 4122 O O . VAL B 1 74 ? 19.406 0.509 12.562 1 67.19 74 VAL B O 1
ATOM 4125 N N . GLU B 1 75 ? 21.641 0.167 12.484 1 72.12 75 GLU B N 1
ATOM 4126 C CA . GLU B 1 75 ? 21.625 0.005 11.031 1 72.12 75 GLU B CA 1
ATOM 4127 C C . GLU B 1 75 ? 20.844 -1.235 10.617 1 72.12 75 GLU B C 1
ATOM 4129 O O . GLU B 1 75 ? 20.969 -2.291 11.25 1 72.12 75 GLU B O 1
ATOM 4134 N N . ASP B 1 76 ? 20.047 -1.055 9.648 1 73.38 76 ASP B N 1
ATOM 4135 C CA . ASP B 1 76 ? 19.359 -2.207 9.078 1 73.38 76 ASP B CA 1
ATOM 4136 C C . ASP B 1 76 ? 20.25 -2.934 8.07 1 73.38 76 ASP B C 1
ATOM 4138 O O . ASP B 1 76 ? 20.359 -2.518 6.918 1 73.38 76 ASP B O 1
ATOM 4142 N N . GLU B 1 77 ? 20.766 -3.938 8.383 1 75 77 GLU B N 1
ATOM 4143 C CA . GLU B 1 77 ? 21.688 -4.695 7.531 1 75 77 GLU B CA 1
ATOM 4144 C C . GLU B 1 77 ? 20.938 -5.301 6.336 1 75 77 GLU B C 1
ATOM 4146 O O . GLU B 1 77 ? 21.562 -5.621 5.32 1 75 77 GLU B O 1
ATOM 4151 N N . ASP B 1 78 ? 19.75 -5.367 6.465 1 79.56 78 ASP B N 1
ATOM 4152 C CA . ASP B 1 78 ? 18.953 -5.957 5.398 1 79.56 78 ASP B CA 1
ATOM 4153 C C . ASP B 1 78 ? 18.109 -4.898 4.695 1 79.56 78 ASP B C 1
ATOM 4155 O O . ASP B 1 78 ? 17.031 -5.199 4.172 1 79.56 78 ASP B O 1
ATOM 4159 N N . PHE B 1 79 ? 18.688 -3.705 4.738 1 88.56 79 PHE B N 1
ATOM 4160 C CA . PHE B 1 79 ? 17.922 -2.623 4.129 1 88.56 79 PHE B CA 1
ATOM 4161 C C . PHE B 1 79 ? 17.625 -2.926 2.664 1 88.56 79 PHE B C 1
ATOM 4163 O O . PHE B 1 79 ? 18.531 -3.279 1.904 1 88.56 79 PHE B O 1
ATOM 4170 N N . ASP B 1 80 ? 16.375 -2.85 2.32 1 90.81 80 ASP B N 1
ATOM 4171 C CA . ASP B 1 80 ? 15.891 -3.021 0.956 1 90.81 80 ASP B CA 1
ATOM 4172 C C . ASP B 1 80 ? 14.992 -1.862 0.546 1 90.81 80 ASP B C 1
ATOM 4174 O O . ASP B 1 80 ? 13.891 -1.708 1.08 1 90.81 80 ASP B O 1
ATOM 4178 N N . LEU B 1 81 ? 15.422 -1.1 -0.435 1 93.56 81 LEU B N 1
ATOM 4179 C CA . LEU B 1 81 ? 14.688 0.081 -0.876 1 93.56 81 LEU B CA 1
ATOM 4180 C C . LEU B 1 81 ? 13.289 -0.295 -1.355 1 93.56 81 LEU B C 1
ATOM 4182 O O . LEU B 1 81 ? 12.344 0.47 -1.175 1 93.56 81 LEU B O 1
ATOM 4186 N N . GLU B 1 82 ? 13.141 -1.448 -1.861 1 92.62 82 GLU B N 1
ATOM 4187 C CA . GLU B 1 82 ? 11.867 -1.876 -2.436 1 92.62 82 GLU B CA 1
ATOM 4188 C C . GLU B 1 82 ? 10.82 -2.104 -1.349 1 92.62 82 GLU B C 1
ATOM 4190 O O . GLU B 1 82 ? 9.617 -2.137 -1.631 1 92.62 82 GLU B O 1
ATOM 4195 N N . ALA B 1 83 ? 11.297 -2.268 -0.193 1 92.31 83 ALA B N 1
ATOM 4196 C CA . ALA B 1 83 ? 10.367 -2.402 0.928 1 92.31 83 ALA B CA 1
ATOM 4197 C C . ALA B 1 83 ? 9.781 -1.049 1.32 1 92.31 83 ALA B C 1
ATOM 4199 O O . ALA B 1 83 ? 8.797 -0.983 2.057 1 92.31 83 ALA B O 1
ATOM 4200 N N . HIS B 1 84 ? 10.328 0.035 0.824 1 94.44 84 HIS B N 1
ATOM 4201 C CA . HIS B 1 84 ? 9.984 1.369 1.301 1 94.44 84 HIS B CA 1
ATOM 4202 C C . HIS B 1 84 ? 9.367 2.209 0.19 1 94.44 84 HIS B C 1
ATOM 4204 O O . HIS B 1 84 ? 8.68 3.195 0.462 1 94.44 84 HIS B O 1
ATOM 4210 N N . VAL B 1 85 ? 9.664 1.838 -1.046 1 96.94 85 VAL B N 1
ATOM 4211 C CA . VAL B 1 85 ? 9.227 2.648 -2.178 1 96.94 85 VAL B CA 1
ATOM 4212 C C . VAL B 1 85 ? 8.133 1.911 -2.951 1 96.94 85 VAL B C 1
ATOM 4214 O O . VAL B 1 85 ? 8.344 0.791 -3.422 1 96.94 85 VAL B O 1
ATOM 4217 N N . HIS B 1 86 ? 7.008 2.525 -3.059 1 97.62 86 HIS B N 1
ATOM 4218 C CA . HIS B 1 86 ? 5.848 1.905 -3.684 1 97.62 86 HIS B CA 1
ATOM 4219 C C . HIS B 1 86 ? 5.352 2.73 -4.867 1 97.62 86 HIS B C 1
ATOM 4221 O O . HIS B 1 86 ? 5.031 3.912 -4.715 1 97.62 86 HIS B O 1
ATOM 4227 N N . ARG B 1 87 ? 5.332 2.129 -6.016 1 98.06 87 ARG B N 1
ATOM 4228 C CA . ARG B 1 87 ? 4.758 2.752 -7.207 1 98.06 87 ARG B CA 1
ATOM 4229 C C . ARG B 1 87 ? 3.299 2.346 -7.387 1 98.06 87 ARG B C 1
ATOM 4231 O O . ARG B 1 87 ? 3 1.173 -7.625 1 98.06 87 ARG B O 1
ATOM 4238 N N . ILE B 1 88 ? 2.393 3.314 -7.246 1 97.62 88 ILE B N 1
ATOM 4239 C CA . ILE B 1 88 ? 0.966 3.025 -7.359 1 97.62 88 ILE B CA 1
ATOM 4240 C C . ILE B 1 88 ? 0.29 4.098 -8.211 1 97.62 88 ILE B C 1
ATOM 4242 O O . ILE B 1 88 ? 0.899 5.121 -8.531 1 97.62 88 ILE B O 1
ATOM 4246 N N . GLY B 1 89 ? -0.934 3.811 -8.648 1 96.31 89 GLY B N 1
ATOM 4247 C CA . GLY B 1 89 ? -1.77 4.809 -9.297 1 96.31 89 GLY B CA 1
ATOM 4248 C C . GLY B 1 89 ? -2.891 5.316 -8.414 1 96.31 89 GLY B C 1
ATOM 4249 O O . GLY B 1 89 ? -3.221 4.695 -7.398 1 96.31 89 GLY B O 1
ATOM 4250 N N . VAL B 1 90 ? -3.33 6.457 -8.719 1 95.69 90 VAL B N 1
ATOM 4251 C CA . VAL B 1 90 ? -4.531 6.965 -8.062 1 95.69 90 VAL B CA 1
ATOM 4252 C C . VAL B 1 90 ? -5.773 6.398 -8.742 1 95.69 90 VAL B C 1
ATOM 4254 O O . VAL B 1 90 ? -5.82 6.289 -9.969 1 95.69 90 VAL B O 1
ATOM 4257 N N . PRO B 1 91 ? -6.738 5.91 -7.949 1 93.12 91 PRO B N 1
ATOM 4258 C CA . PRO B 1 91 ? -7.969 5.438 -8.586 1 93.12 91 PRO B CA 1
ATOM 4259 C C . PRO B 1 91 ? -8.617 6.492 -9.484 1 93.12 91 PRO B C 1
ATOM 4261 O O . PRO B 1 91 ? -8.414 7.691 -9.281 1 93.12 91 PRO B O 1
ATOM 4264 N N . ALA B 1 92 ? -9.328 6.012 -10.492 1 86.56 92 ALA B N 1
ATOM 4265 C CA . ALA B 1 92 ? -10.023 6.926 -11.398 1 86.56 92 ALA B CA 1
ATOM 4266 C C . ALA B 1 92 ? -11.094 7.727 -10.656 1 86.56 92 ALA B C 1
ATOM 4268 O O . ALA B 1 92 ? -11.711 7.227 -9.711 1 86.56 92 ALA B O 1
ATOM 4269 N N . PRO B 1 93 ? -11.281 9.023 -11 1 89.62 93 PRO B N 1
ATOM 4270 C CA . PRO B 1 93 ? -10.711 9.703 -12.164 1 89.62 93 PRO B CA 1
ATOM 4271 C C . PRO B 1 93 ? -9.367 10.352 -11.867 1 89.62 93 PRO B C 1
ATOM 4273 O O . PRO B 1 93 ? -8.773 10.977 -12.75 1 89.62 93 PRO B O 1
ATOM 4276 N N . GLY B 1 94 ? -8.906 10.273 -10.641 1 92.31 94 GLY B N 1
ATOM 4277 C CA . GLY B 1 94 ? -7.57 10.742 -10.305 1 92.31 94 GLY B CA 1
ATOM 4278 C C . GLY B 1 94 ? -7.516 12.227 -9.992 1 92.31 94 GLY B C 1
ATOM 4279 O O . GLY B 1 94 ? -6.5 12.875 -10.242 1 92.31 94 GLY B O 1
ATOM 4280 N N . ASP B 1 95 ? -8.578 12.789 -9.555 1 94.69 95 ASP B N 1
ATOM 4281 C CA . ASP B 1 95 ? -8.633 14.195 -9.148 1 94.69 95 ASP B CA 1
ATOM 4282 C C . ASP B 1 95 ? -8.117 14.375 -7.723 1 94.69 95 ASP B C 1
ATOM 4284 O O . ASP B 1 95 ? -7.652 13.414 -7.098 1 94.69 95 ASP B O 1
ATOM 4288 N N . ARG B 1 96 ? -8.18 15.586 -7.301 1 96 96 ARG B N 1
ATOM 4289 C CA . ARG B 1 96 ? -7.625 15.906 -5.988 1 96 96 ARG B CA 1
ATOM 4290 C C . ARG B 1 96 ? -8.336 15.125 -4.887 1 96 96 ARG B C 1
ATOM 4292 O O . ARG B 1 96 ? -7.723 14.766 -3.879 1 96 96 ARG B O 1
ATOM 4299 N N . ARG B 1 97 ? -9.633 14.852 -5.094 1 96.56 97 ARG B N 1
ATOM 4300 C CA . ARG B 1 97 ? -10.391 14.141 -4.07 1 96.56 97 ARG B CA 1
ATOM 4301 C C . ARG B 1 97 ? -9.922 12.695 -3.943 1 96.56 97 ARG B C 1
ATOM 4303 O O . ARG B 1 97 ? -9.727 12.195 -2.832 1 96.56 97 ARG B O 1
ATOM 4310 N N . GLU B 1 98 ? -9.766 12.008 -5.07 1 96.44 98 GLU B N 1
ATOM 4311 C CA . GLU B 1 98 ? -9.289 10.625 -5.039 1 96.44 98 GLU B CA 1
ATOM 4312 C C . GLU B 1 98 ? -7.867 10.547 -4.488 1 96.44 98 GLU B C 1
ATOM 4314 O O . GLU B 1 98 ? -7.527 9.609 -3.768 1 96.44 98 GLU B O 1
ATOM 4319 N N . LEU B 1 99 ? -7.078 11.508 -4.867 1 97.88 99 LEU B N 1
ATOM 4320 C CA . LEU B 1 99 ? -5.719 11.555 -4.344 1 97.88 99 LEU B CA 1
ATOM 4321 C C . LEU B 1 99 ? -5.727 11.719 -2.828 1 97.88 99 LEU B C 1
ATOM 4323 O O . LEU B 1 99 ? -5.004 11.008 -2.119 1 97.88 99 LEU B O 1
ATOM 4327 N N . ALA B 1 100 ? -6.543 12.648 -2.348 1 98.5 100 ALA B N 1
ATOM 4328 C CA . ALA B 1 100 ? -6.637 12.891 -0.911 1 98.5 100 ALA B CA 1
ATOM 4329 C C . ALA B 1 100 ? -7.133 11.641 -0.179 1 98.5 100 ALA B C 1
ATOM 4331 O O . ALA B 1 100 ? -6.641 11.32 0.904 1 98.5 100 ALA B O 1
ATOM 4332 N N . GLU B 1 101 ? -8.086 10.992 -0.783 1 97.69 101 GLU B N 1
ATOM 4333 C CA . GLU B 1 101 ? -8.602 9.758 -0.187 1 97.69 101 GLU B CA 1
ATOM 4334 C C . GLU B 1 101 ? -7.52 8.688 -0.094 1 97.69 101 GLU B C 1
ATOM 4336 O O . GLU B 1 101 ? -7.41 8 0.92 1 97.69 101 GLU B O 1
ATOM 4341 N N . LEU B 1 102 ? -6.801 8.547 -1.144 1 98 102 LEU B N 1
ATOM 4342 C CA . LEU B 1 102 ? -5.699 7.59 -1.158 1 98 102 LEU B CA 1
ATOM 4343 C C . LEU B 1 102 ? -4.664 7.938 -0.095 1 98 102 LEU B C 1
ATOM 4345 O O . LEU B 1 102 ? -4.211 7.062 0.647 1 98 102 LEU B O 1
ATOM 4349 N N . CYS B 1 103 ? -4.316 9.203 0.018 1 98.06 103 CYS B N 1
ATOM 4350 C CA . CYS B 1 103 ? -3.348 9.656 1.008 1 98.06 103 CYS B CA 1
ATOM 4351 C C . CYS B 1 103 ? -3.855 9.406 2.422 1 98.06 103 CYS B C 1
ATOM 4353 O O . CYS B 1 103 ? -3.092 9 3.297 1 98.06 103 CYS B O 1
ATOM 4355 N N . ALA B 1 104 ? -5.125 9.711 2.623 1 97.75 104 ALA B N 1
ATOM 4356 C CA . ALA B 1 104 ? -5.727 9.477 3.934 1 97.75 104 ALA B CA 1
ATOM 4357 C C . ALA B 1 104 ? -5.629 8.008 4.328 1 97.75 104 ALA B C 1
ATOM 4359 O O . ALA B 1 104 ? -5.277 7.68 5.465 1 97.75 104 ALA B O 1
ATOM 4360 N N . HIS B 1 105 ? -5.891 7.191 3.383 1 96.75 105 HIS B N 1
ATOM 4361 C CA . HIS B 1 105 ? -5.836 5.754 3.623 1 96.75 105 HIS B CA 1
ATOM 4362 C C . HIS B 1 105 ? -4.426 5.309 3.996 1 96.75 105 HIS B C 1
ATOM 4364 O O . HIS B 1 105 ? -4.242 4.566 4.961 1 96.75 105 HIS B O 1
ATOM 4370 N N . ILE B 1 106 ? -3.467 5.723 3.242 1 96.56 106 ILE B N 1
ATOM 4371 C CA . ILE B 1 106 ? -2.076 5.352 3.479 1 96.56 106 ILE B CA 1
ATOM 4372 C C . ILE B 1 106 ? -1.616 5.906 4.824 1 96.56 106 ILE B C 1
ATOM 4374 O O . ILE B 1 106 ? -0.938 5.215 5.59 1 96.56 106 ILE B O 1
ATOM 4378 N N . ALA B 1 107 ? -1.984 7.129 5.105 1 93.69 107 ALA B N 1
ATOM 4379 C CA . ALA B 1 107 ? -1.594 7.781 6.355 1 93.69 107 ALA B CA 1
ATOM 4380 C C . ALA B 1 107 ? -2.129 7.016 7.562 1 93.69 107 ALA B C 1
ATOM 4382 O O . ALA B 1 107 ? -1.509 7.012 8.625 1 93.69 107 ALA B O 1
ATOM 4383 N N . GLY B 1 108 ? -3.23 6.395 7.398 1 91.69 108 GLY B N 1
ATOM 4384 C CA . GLY B 1 108 ? -3.873 5.699 8.5 1 91.69 108 GLY B CA 1
ATOM 4385 C C . GLY B 1 108 ? -3.283 4.324 8.766 1 91.69 108 GLY B C 1
ATOM 4386 O O . GLY B 1 108 ? -3.549 3.719 9.805 1 91.69 108 GLY B O 1
ATOM 4387 N N . GLN B 1 109 ? -2.504 3.854 7.832 1 90.81 109 GLN B N 1
ATOM 4388 C CA . GLN B 1 109 ? -1.9 2.535 7.988 1 90.81 109 GLN B CA 1
ATOM 4389 C C . GLN B 1 109 ? -0.631 2.607 8.828 1 90.81 109 GLN B C 1
ATOM 4391 O O . GLN B 1 109 ? 0.176 3.525 8.672 1 90.81 109 GLN B O 1
ATOM 4396 N N . ARG B 1 110 ? -0.406 1.661 9.703 1 85.06 110 ARG B N 1
ATOM 4397 C CA . ARG B 1 110 ? 0.778 1.65 10.555 1 85.06 110 ARG B CA 1
ATOM 4398 C C . ARG B 1 110 ? 2.012 1.208 9.773 1 85.06 110 ARG B C 1
ATOM 4400 O O . ARG B 1 110 ? 1.9 0.466 8.797 1 85.06 110 ARG B O 1
ATOM 4407 N N . LEU B 1 111 ? 3.133 1.627 10.242 1 86.81 111 LEU B N 1
ATOM 4408 C CA . LEU B 1 111 ? 4.414 1.199 9.688 1 86.81 111 LEU B CA 1
ATOM 4409 C C . LEU B 1 111 ? 4.914 -0.061 10.383 1 86.81 111 LEU B C 1
ATOM 4411 O O . LEU B 1 111 ? 4.652 -0.264 11.57 1 86.81 111 LEU B O 1
ATOM 4415 N N . ASP B 1 112 ? 5.578 -0.86 9.625 1 80.69 112 ASP B N 1
ATOM 4416 C CA . ASP B 1 112 ? 6.199 -2.062 10.172 1 80.69 112 ASP B CA 1
ATOM 4417 C C . ASP B 1 112 ? 7.418 -1.715 11.023 1 80.69 112 ASP B C 1
ATOM 4419 O O . ASP B 1 112 ? 8.43 -1.252 10.5 1 80.69 112 ASP B O 1
ATOM 4423 N N . ARG B 1 113 ? 7.441 -2.094 12.203 1 76.62 113 ARG B N 1
ATOM 4424 C CA . ARG B 1 113 ? 8.477 -1.692 13.148 1 76.62 113 ARG B CA 1
ATOM 4425 C C . ARG B 1 113 ? 9.75 -2.521 12.953 1 76.62 113 ARG B C 1
ATOM 4427 O O . ARG B 1 113 ? 10.797 -2.191 13.5 1 76.62 113 ARG B O 1
ATOM 4434 N N . ALA B 1 114 ? 9.633 -3.488 12.141 1 74.31 114 ALA B N 1
ATOM 4435 C CA . ALA B 1 114 ? 10.805 -4.32 11.875 1 74.31 114 ALA B CA 1
ATOM 4436 C C . ALA B 1 114 ? 11.711 -3.678 10.836 1 74.31 114 ALA B C 1
ATOM 4438 O O . ALA B 1 114 ? 12.828 -4.148 10.594 1 74.31 114 ALA B O 1
ATOM 4439 N N . LYS B 1 115 ? 11.273 -2.578 10.32 1 84.44 115 LYS B N 1
ATOM 4440 C CA . LYS B 1 115 ? 12.008 -1.849 9.289 1 84.44 115 LYS B CA 1
ATOM 4441 C C . LYS B 1 115 ? 12.172 -0.38 9.672 1 84.44 115 LYS B C 1
ATOM 4443 O O . LYS B 1 115 ? 11.531 0.099 10.609 1 84.44 115 LYS B O 1
ATOM 4448 N N . PRO B 1 116 ? 13.164 0.242 8.922 1 85.19 116 PRO B N 1
ATOM 4449 C CA . PRO B 1 116 ? 13.156 1.695 9.102 1 85.19 116 PRO B CA 1
ATOM 4450 C C . PRO B 1 116 ? 11.773 2.311 8.906 1 85.19 116 PRO B C 1
ATOM 4452 O O . PRO B 1 116 ? 11.031 1.89 8.023 1 85.19 116 PRO B O 1
ATOM 4455 N N . LEU B 1 117 ? 11.438 3.23 9.633 1 85.81 117 LEU B N 1
ATOM 4456 C CA . LEU B 1 117 ? 10.047 3.645 9.789 1 85.81 117 LEU B CA 1
ATOM 4457 C C . LEU B 1 117 ? 9.695 4.762 8.812 1 85.81 117 LEU B C 1
ATOM 4459 O O . LEU B 1 117 ? 9.328 5.863 9.219 1 85.81 117 LEU B O 1
ATOM 4463 N N . TRP B 1 118 ? 9.75 4.441 7.551 1 89 118 TRP B N 1
ATOM 4464 C CA . TRP B 1 118 ? 9.328 5.371 6.512 1 89 118 TRP B CA 1
ATOM 4465 C C . TRP B 1 118 ? 8.852 4.621 5.27 1 89 118 TRP B C 1
ATOM 4467 O O . TRP B 1 118 ? 9.172 3.445 5.086 1 89 118 TRP B O 1
ATOM 4477 N N . GLN B 1 119 ? 8.023 5.285 4.504 1 94.44 119 GLN B N 1
ATOM 4478 C CA . GLN B 1 119 ? 7.543 4.828 3.205 1 94.44 119 GLN B CA 1
ATOM 4479 C C . GLN B 1 119 ? 7.406 5.992 2.229 1 94.44 119 GLN B C 1
ATOM 4481 O O . GLN B 1 119 ? 7.078 7.113 2.631 1 94.44 119 GLN B O 1
ATOM 4486 N N . LEU B 1 120 ? 7.742 5.707 1.05 1 96.12 120 LEU B N 1
ATOM 4487 C CA . LEU B 1 120 ? 7.555 6.664 -0.035 1 96.12 120 LEU B CA 1
ATOM 4488 C C . LEU B 1 120 ? 6.664 6.082 -1.126 1 96.12 120 LEU B C 1
ATOM 4490 O O . LEU B 1 120 ? 7 5.055 -1.725 1 96.12 120 LEU B O 1
ATOM 4494 N N . HIS B 1 121 ? 5.523 6.66 -1.346 1 98 121 HIS B N 1
ATOM 4495 C CA . HIS B 1 121 ? 4.609 6.246 -2.4 1 98 121 HIS B CA 1
ATOM 4496 C C . HIS B 1 121 ? 4.68 7.188 -3.596 1 98 121 HIS B C 1
ATOM 4498 O O . HIS B 1 121 ? 4.426 8.391 -3.463 1 98 121 HIS B O 1
ATOM 4504 N N . VAL B 1 122 ? 5.098 6.664 -4.703 1 98.12 122 VAL B N 1
ATOM 4505 C CA . VAL B 1 122 ? 5.008 7.391 -5.965 1 98.12 122 VAL B CA 1
ATOM 4506 C C . VAL B 1 122 ? 3.65 7.129 -6.617 1 98.12 122 VAL B C 1
ATOM 4508 O O . VAL B 1 122 ? 3.359 6.004 -7.027 1 98.12 122 VAL B O 1
ATOM 4511 N N . ILE B 1 123 ? 2.861 8.141 -6.695 1 98 123 ILE B N 1
ATOM 4512 C CA . ILE B 1 123 ? 1.476 8.008 -7.133 1 98 123 ILE B CA 1
ATOM 4513 C C . ILE B 1 123 ? 1.318 8.586 -8.539 1 98 123 ILE B C 1
ATOM 4515 O O . ILE B 1 123 ? 1.435 9.797 -8.727 1 98 123 ILE B O 1
ATOM 4519 N N . GLU B 1 124 ? 1.006 7.754 -9.477 1 96.56 124 GLU B N 1
ATOM 4520 C CA . GLU B 1 124 ? 0.843 8.148 -10.875 1 96.56 124 GLU B CA 1
ATOM 4521 C C . GLU B 1 124 ? -0.629 8.164 -11.273 1 96.56 124 GLU B C 1
ATOM 4523 O O . GLU B 1 124 ? -1.495 7.77 -10.492 1 96.56 124 GLU B O 1
ATOM 4528 N N . GLY B 1 125 ? -0.909 8.789 -12.438 1 91.19 125 GLY B N 1
ATOM 4529 C CA . GLY B 1 125 ? -2.258 8.734 -12.984 1 91.19 125 GLY B CA 1
ATOM 4530 C C . GLY B 1 125 ? -3.125 9.898 -12.531 1 91.19 125 GLY B C 1
ATOM 4531 O O . GLY B 1 125 ? -4.352 9.789 -12.492 1 91.19 125 GLY B O 1
ATOM 4532 N N . LEU B 1 126 ? -2.525 10.945 -12.078 1 93.75 126 LEU B N 1
ATOM 4533 C CA . LEU B 1 126 ? -3.314 12.125 -11.766 1 93.75 126 LEU B CA 1
ATOM 4534 C C . LEU B 1 126 ? -4.031 12.648 -13.008 1 93.75 126 LEU B C 1
ATOM 4536 O O . LEU B 1 126 ? -3.508 12.539 -14.117 1 93.75 126 LEU B O 1
ATOM 4540 N N . ALA B 1 127 ? -5.172 13.211 -12.844 1 90.94 127 ALA B N 1
ATOM 4541 C CA . ALA B 1 127 ? -6.012 13.672 -13.953 1 90.94 127 ALA B CA 1
ATOM 4542 C C . ALA B 1 127 ? -5.27 14.68 -14.82 1 90.94 127 ALA B C 1
ATOM 4544 O O . ALA B 1 127 ? -5.461 14.719 -16.031 1 90.94 127 ALA B O 1
ATOM 4545 N N . ASP B 1 128 ? -4.418 15.422 -14.258 1 90.19 128 ASP B N 1
ATOM 4546 C CA . ASP B 1 128 ? -3.719 16.453 -15.008 1 90.19 128 ASP B CA 1
ATOM 4547 C C . ASP B 1 128 ? -2.387 15.945 -15.547 1 90.19 128 ASP B C 1
ATOM 4549 O O . ASP B 1 128 ? -1.582 16.719 -16.078 1 90.19 128 ASP B O 1
ATOM 4553 N N . GLY B 1 129 ? -2.137 14.672 -15.32 1 86.75 129 GLY B N 1
ATOM 4554 C CA . GLY B 1 129 ? -0.92 14.07 -15.844 1 86.75 129 GLY B CA 1
ATOM 4555 C C . GLY B 1 129 ? 0.268 14.227 -14.914 1 86.75 129 GLY B C 1
ATOM 4556 O O . GLY B 1 129 ? 1.354 13.719 -15.195 1 86.75 129 GLY B O 1
ATOM 4557 N N . GLY B 1 130 ? 0.09 14.883 -13.844 1 90.88 130 GLY B N 1
ATOM 4558 C CA . GLY B 1 130 ? 1.156 15.07 -12.875 1 90.88 130 GLY B CA 1
ATOM 4559 C C . GLY B 1 130 ? 1.428 13.828 -12.047 1 90.88 130 GLY B C 1
ATOM 4560 O O . GLY B 1 130 ? 0.822 12.781 -12.273 1 90.88 130 GLY B O 1
ATOM 4561 N N . ILE B 1 131 ? 2.488 13.938 -11.219 1 96.25 131 ILE B N 1
ATOM 4562 C CA . ILE B 1 131 ? 2.895 12.883 -10.289 1 96.25 131 ILE B CA 1
ATOM 4563 C C . ILE B 1 131 ? 2.811 13.398 -8.859 1 96.25 131 ILE B C 1
ATOM 4565 O O . ILE B 1 131 ? 3.076 14.57 -8.594 1 96.25 131 ILE B O 1
ATOM 4569 N N . ALA B 1 132 ? 2.342 12.531 -8.023 1 98.19 132 ALA B N 1
ATOM 4570 C CA . ALA B 1 132 ? 2.355 12.867 -6.602 1 98.19 132 ALA B CA 1
ATOM 4571 C C . ALA B 1 132 ? 3.264 11.914 -5.828 1 98.19 132 ALA B C 1
ATOM 4573 O O . ALA B 1 132 ? 3.479 10.773 -6.242 1 98.19 132 ALA B O 1
ATOM 4574 N N . VAL B 1 133 ? 3.855 12.406 -4.809 1 97.5 133 VAL B N 1
ATOM 4575 C CA . VAL B 1 133 ? 4.652 11.609 -3.889 1 97.5 133 VAL B CA 1
ATOM 4576 C C . VAL B 1 133 ? 4.148 11.805 -2.461 1 97.5 133 VAL B C 1
ATOM 4578 O O . VAL B 1 133 ? 3.947 12.938 -2.02 1 97.5 133 VAL B O 1
ATOM 4581 N N . LEU B 1 134 ? 3.807 10.734 -1.787 1 97.19 134 LEU B N 1
ATOM 4582 C CA . LEU B 1 134 ? 3.5 10.773 -0.362 1 97.19 134 LEU B CA 1
ATOM 4583 C C . LEU B 1 134 ? 4.633 10.164 0.456 1 97.19 134 LEU B C 1
ATOM 4585 O O . LEU B 1 134 ? 4.914 8.969 0.346 1 97.19 134 LEU B O 1
ATOM 4589 N N . LEU B 1 135 ? 5.332 11.031 1.185 1 93.25 135 LEU B N 1
ATOM 4590 C CA . LEU B 1 135 ? 6.355 10.578 2.117 1 93.25 135 LEU B CA 1
ATOM 4591 C C . LEU B 1 135 ? 5.785 10.43 3.523 1 93.25 135 LEU B C 1
ATOM 4593 O O . LEU B 1 135 ? 5.266 11.391 4.09 1 93.25 135 LEU B O 1
ATOM 4597 N N . LYS B 1 136 ? 5.812 9.211 3.984 1 91.5 136 LYS B N 1
ATOM 4598 C CA . LYS B 1 136 ? 5.309 8.883 5.312 1 91.5 136 LYS B CA 1
ATOM 4599 C C . LYS B 1 136 ? 6.441 8.453 6.242 1 91.5 136 LYS B C 1
ATOM 4601 O O . LYS B 1 136 ? 7.238 7.582 5.891 1 91.5 136 LYS B O 1
ATOM 4606 N N . MET B 1 137 ? 6.523 9.078 7.379 1 83.94 137 MET B N 1
ATOM 4607 C CA . MET B 1 137 ? 7.578 8.758 8.328 1 83.94 137 MET B CA 1
ATOM 4608 C C . MET B 1 137 ? 7.039 8.742 9.758 1 83.94 137 MET B C 1
ATOM 4610 O O . MET B 1 137 ? 6.109 9.484 10.078 1 83.94 137 MET B O 1
ATOM 4614 N N . HIS B 1 138 ? 7.625 7.797 10.438 1 78.56 138 HIS B N 1
ATOM 4615 C CA . HIS B 1 138 ? 7.301 7.824 11.859 1 78.56 138 HIS B CA 1
ATOM 4616 C C . HIS B 1 138 ? 7.949 9.023 12.547 1 78.56 138 HIS B C 1
ATOM 4618 O O . HIS B 1 138 ? 9.102 9.359 12.258 1 78.56 138 HIS B O 1
ATOM 4624 N N . HIS B 1 139 ? 7.281 9.477 13.414 1 64.56 139 HIS B N 1
ATOM 4625 C CA . HIS B 1 139 ? 7.754 10.68 14.094 1 64.56 139 HIS B CA 1
ATOM 4626 C C . HIS B 1 139 ? 9.055 10.414 14.844 1 64.56 139 HIS B C 1
ATOM 4628 O O . HIS B 1 139 ? 9.891 11.312 14.977 1 64.56 139 HIS B O 1
ATOM 4634 N N . ALA B 1 140 ? 9.281 9.195 15.312 1 61.72 140 ALA B N 1
ATOM 4635 C CA . ALA B 1 140 ? 10.461 8.844 16.094 1 61.72 140 ALA B CA 1
ATOM 4636 C C . ALA B 1 140 ? 11.703 8.758 15.211 1 61.72 140 ALA B C 1
ATOM 4638 O O . ALA B 1 140 ? 12.828 8.828 15.703 1 61.72 140 ALA B O 1
ATOM 4639 N N . SER B 1 141 ? 11.508 8.32 14.047 1 58.88 141 SER B N 1
ATOM 4640 C CA . SER B 1 141 ? 12.641 8.18 13.141 1 58.88 141 SER B CA 1
ATOM 4641 C C . SER B 1 141 ? 13.242 9.539 12.789 1 58.88 141 SER B C 1
ATOM 4643 O O . SER B 1 141 ? 14.375 9.609 12.297 1 58.88 141 SER B O 1
ATOM 4645 N N . VAL B 1 142 ? 12.516 10.453 12.906 1 49.38 142 VAL B N 1
ATOM 4646 C CA . VAL B 1 142 ? 12.984 11.797 12.562 1 49.38 142 VAL B CA 1
ATOM 4647 C C . VAL B 1 142 ? 13.727 12.406 13.75 1 49.38 142 VAL B C 1
ATOM 4649 O O . VAL B 1 142 ? 13.109 12.938 14.672 1 49.38 142 VAL B O 1
ATOM 4652 N N . ASP B 1 143 ? 14.695 11.359 14.227 1 41.22 143 ASP B N 1
ATOM 4653 C CA . ASP B 1 143 ? 15.531 11.836 15.328 1 41.22 143 ASP B CA 1
ATOM 4654 C C . ASP B 1 143 ? 16.047 13.25 15.062 1 41.22 143 ASP B C 1
ATOM 4656 O O . ASP B 1 143 ? 16.969 13.438 14.281 1 41.22 143 ASP B O 1
ATOM 4660 N N . GLY B 1 144 ? 15.477 14.094 15.531 1 39.09 144 GLY B N 1
ATOM 4661 C CA . GLY B 1 144 ? 16 15.453 15.547 1 39.09 144 GLY B CA 1
ATOM 4662 C C . GLY B 1 144 ? 16.031 16.094 14.164 1 39.09 144 GLY B C 1
ATOM 4663 O O . GLY B 1 144 ? 16.203 17.297 14.039 1 39.09 144 GLY B O 1
ATOM 4664 N N . VAL B 1 145 ? 16.344 15.156 13.234 1 39.81 145 VAL B N 1
ATOM 4665 C CA . VAL B 1 145 ? 16.344 15.789 11.914 1 39.81 145 VAL B CA 1
ATOM 4666 C C . VAL B 1 145 ? 14.93 15.797 11.344 1 39.81 145 VAL B C 1
ATOM 4668 O O . VAL B 1 145 ? 14.258 14.758 11.32 1 39.81 145 VAL B O 1
ATOM 4671 N N . GLY B 1 146 ? 14.023 16.625 11.539 1 45.94 146 GLY B N 1
ATOM 4672 C CA . GLY B 1 146 ? 12.641 16.859 11.148 1 45.94 146 GLY B CA 1
ATOM 4673 C C . GLY B 1 146 ? 12.297 16.266 9.797 1 45.94 146 GLY B C 1
ATOM 4674 O O . GLY B 1 146 ? 13.172 16.062 8.953 1 45.94 146 GLY B O 1
ATOM 4675 N N . GLY B 1 147 ? 11.117 15.398 9.547 1 51.81 147 GLY B N 1
ATOM 4676 C CA . GLY B 1 147 ? 10.594 14.898 8.289 1 51.81 147 GLY B CA 1
ATOM 4677 C C . GLY B 1 147 ? 10.914 15.812 7.113 1 51.81 147 GLY B C 1
ATOM 4678 O O . GLY B 1 147 ? 11.289 15.336 6.039 1 51.81 147 GLY B O 1
ATOM 4679 N N . ALA B 1 148 ? 10.852 17.094 7.262 1 52.88 148 ALA B N 1
ATOM 4680 C CA . ALA B 1 148 ? 11.172 18.062 6.211 1 52.88 148 ALA B CA 1
ATOM 4681 C C . ALA B 1 148 ? 12.648 17.984 5.836 1 52.88 148 ALA B C 1
ATOM 4683 O O . ALA B 1 148 ? 13.008 18.156 4.668 1 52.88 148 ALA B O 1
ATOM 4684 N N . SER B 1 149 ? 13.445 17.609 6.91 1 57.91 149 SER B N 1
ATOM 4685 C CA . SER B 1 149 ? 14.875 17.453 6.625 1 57.91 149 SER B CA 1
ATOM 4686 C C . SER B 1 149 ? 15.117 16.281 5.676 1 57.91 149 SER B C 1
ATOM 4688 O O . SER B 1 149 ? 16 16.344 4.82 1 57.91 149 SER B O 1
ATOM 4690 N N . LEU B 1 150 ? 14.188 15.539 5.863 1 65.12 150 LEU B N 1
ATOM 4691 C CA . LEU B 1 150 ? 14.375 14.375 5 1 65.12 150 LEU B CA 1
ATOM 4692 C C . LEU B 1 150 ? 13.977 14.695 3.564 1 65.12 150 LEU B C 1
ATOM 4694 O O . LEU B 1 150 ? 14.648 14.273 2.619 1 65.12 150 LEU B O 1
ATOM 4698 N N . ILE B 1 151 ? 12.945 15.555 3.434 1 72.5 151 ILE B N 1
ATOM 4699 C CA . ILE B 1 151 ? 12.531 15.969 2.098 1 72.5 151 ILE B CA 1
ATOM 4700 C C . ILE B 1 151 ? 13.617 16.844 1.473 1 72.5 151 ILE B C 1
ATOM 4702 O O . ILE B 1 151 ? 13.93 16.703 0.29 1 72.5 151 ILE B O 1
ATOM 4706 N N . THR B 1 152 ? 14.164 17.625 2.322 1 68.12 152 THR B N 1
ATOM 4707 C CA . THR B 1 152 ? 15.203 18.516 1.819 1 68.12 152 THR B CA 1
ATOM 4708 C C . THR B 1 152 ? 16.453 17.734 1.43 1 68.12 152 THR B C 1
ATOM 4710 O O . THR B 1 152 ? 17.141 18.078 0.467 1 68.12 152 THR B O 1
ATOM 4713 N N . ALA B 1 153 ? 16.625 16.75 2.199 1 72.06 153 ALA B N 1
ATOM 4714 C CA . ALA B 1 153 ? 17.766 15.906 1.884 1 72.06 153 ALA B CA 1
ATOM 4715 C C . ALA B 1 153 ? 17.562 15.18 0.56 1 72.06 153 ALA B C 1
ATOM 4717 O O . ALA B 1 153 ? 18.531 14.867 -0.136 1 72.06 153 ALA B O 1
ATOM 4718 N N . LEU B 1 154 ? 16.359 15.023 0.273 1 83.06 154 LEU B N 1
ATOM 4719 C CA . LEU B 1 154 ? 16.047 14.312 -0.96 1 83.06 154 LEU B CA 1
ATOM 4720 C C . LEU B 1 154 ? 15.875 15.281 -2.121 1 83.06 154 LEU B C 1
ATOM 4722 O O . LEU B 1 154 ? 15.906 14.875 -3.285 1 83.06 154 LEU B O 1
ATOM 4726 N N . ALA B 1 155 ? 15.695 16.562 -1.753 1 82.69 155 ALA B N 1
ATOM 4727 C CA . ALA B 1 155 ? 15.391 17.562 -2.77 1 82.69 155 ALA B CA 1
ATOM 4728 C C . ALA B 1 155 ? 16.609 18.422 -3.084 1 82.69 155 ALA B C 1
ATOM 4730 O O . ALA B 1 155 ? 17.609 18.359 -2.377 1 82.69 155 ALA B O 1
ATOM 4731 N N . GLY B 1 156 ? 16.547 19.156 -4.258 1 79.12 156 GLY B N 1
ATOM 4732 C CA . GLY B 1 156 ? 17.547 20.109 -4.691 1 79.12 156 GLY B CA 1
ATOM 4733 C C . GLY B 1 156 ? 16.953 21.375 -5.277 1 79.12 156 GLY B C 1
ATOM 4734 O O . GLY B 1 156 ? 15.742 21.5 -5.391 1 79.12 156 GLY B O 1
ATOM 4735 N N . LEU B 1 157 ? 17.906 22.266 -5.605 1 83.44 157 LEU B N 1
ATOM 4736 C CA . LEU B 1 157 ? 17.484 23.562 -6.125 1 83.44 157 LEU B CA 1
ATOM 4737 C C . LEU B 1 157 ? 17.484 23.547 -7.652 1 83.44 157 LEU B C 1
ATOM 4739 O O . LEU B 1 157 ? 17.016 24.5 -8.273 1 83.44 157 LEU B O 1
ATOM 4743 N N . GLU B 1 158 ? 18.016 22.453 -8.156 1 86.81 158 GLU B N 1
ATOM 4744 C CA . GLU B 1 158 ? 18.031 22.266 -9.602 1 86.81 158 GLU B CA 1
ATOM 4745 C C . GLU B 1 158 ? 17.625 20.844 -9.984 1 86.81 158 GLU B C 1
ATOM 4747 O O . GLU B 1 158 ? 17.781 19.922 -9.18 1 86.81 158 GLU B O 1
ATOM 4752 N N . PRO B 1 159 ? 17.109 20.688 -11.18 1 87.06 159 PRO B N 1
ATOM 4753 C CA . PRO B 1 159 ? 16.688 19.359 -11.594 1 87.06 159 PRO B CA 1
ATOM 4754 C C . PRO B 1 159 ? 17.812 18.328 -11.539 1 87.06 159 PRO B C 1
ATOM 4756 O O . PRO B 1 159 ? 17.562 17.156 -11.25 1 87.06 159 PRO B O 1
ATOM 4759 N N . ASP B 1 160 ? 18.969 18.766 -11.812 1 83.19 160 ASP B N 1
ATOM 4760 C CA . ASP B 1 160 ? 20.109 17.844 -11.812 1 83.19 160 ASP B CA 1
ATOM 4761 C C . ASP B 1 160 ? 21.031 18.109 -10.625 1 83.19 160 ASP B C 1
ATOM 4763 O O . ASP B 1 160 ? 22.25 17.875 -10.719 1 83.19 160 ASP B O 1
ATOM 4767 N N . ALA B 1 161 ? 20.484 18.578 -9.555 1 78.94 161 ALA B N 1
ATOM 4768 C CA . ALA B 1 161 ? 21.297 18.859 -8.367 1 78.94 161 ALA B CA 1
ATOM 4769 C C . ALA B 1 161 ? 21.984 17.578 -7.879 1 78.94 161 ALA B C 1
ATOM 4771 O O . ALA B 1 161 ? 21.375 16.516 -7.844 1 78.94 161 ALA B O 1
ATOM 4772 N N . PRO B 1 162 ? 23.219 17.734 -7.609 1 76.25 162 PRO B N 1
ATOM 4773 C CA . PRO B 1 162 ? 23.922 16.578 -7.074 1 76.25 162 PRO B CA 1
ATOM 4774 C C . PRO B 1 162 ? 23.438 16.172 -5.684 1 76.25 162 PRO B C 1
ATOM 4776 O O . PRO B 1 162 ? 22.812 16.984 -4.984 1 76.25 162 PRO B O 1
ATOM 4779 N N . PRO B 1 163 ? 23.688 14.93 -5.359 1 75.06 163 PRO B N 1
ATOM 4780 C CA . PRO B 1 163 ? 23.344 14.508 -3.998 1 75.06 163 PRO B CA 1
ATOM 4781 C C . PRO B 1 163 ? 24.094 15.312 -2.932 1 75.06 163 PRO B C 1
ATOM 4783 O O . PRO B 1 163 ? 25.141 15.891 -3.211 1 75.06 163 PRO B O 1
ATOM 4786 N N . PRO B 1 164 ? 23.469 15.414 -1.773 1 66.44 164 PRO B N 1
ATOM 4787 C CA . PRO B 1 164 ? 24.125 16.156 -0.702 1 66.44 164 PRO B CA 1
ATOM 4788 C C . PRO B 1 164 ? 25.5 15.586 -0.344 1 66.44 164 PRO B C 1
ATOM 4790 O O . PRO B 1 164 ? 25.703 14.375 -0.431 1 66.44 164 PRO B O 1
ATOM 4793 N N . GLU B 1 165 ? 26.344 16.484 -0.173 1 62.78 165 GLU B N 1
ATOM 4794 C CA . GLU B 1 165 ? 27.656 16.062 0.279 1 62.78 165 GLU B CA 1
ATOM 4795 C C . GLU B 1 165 ? 27.656 15.727 1.768 1 62.78 165 GLU B C 1
ATOM 4797 O O . GLU B 1 165 ? 27.438 16.609 2.605 1 62.78 165 GLU B O 1
ATOM 4802 N N . ILE B 1 166 ? 27.422 14.531 2.053 1 62.28 166 ILE B N 1
ATOM 4803 C CA . ILE B 1 166 ? 27.516 14.078 3.439 1 62.28 166 ILE B CA 1
ATOM 4804 C C . ILE B 1 166 ? 28.906 13.5 3.703 1 62.28 166 ILE B C 1
ATOM 4806 O O . ILE B 1 166 ? 29.391 12.656 2.945 1 62.28 166 ILE B O 1
ATOM 4810 N N . ALA B 1 167 ? 29.516 14.109 4.781 1 56.19 167 ALA B N 1
ATOM 4811 C CA . ALA B 1 167 ? 30.844 13.617 5.145 1 56.19 167 ALA B CA 1
ATOM 4812 C C . ALA B 1 167 ? 30.828 12.117 5.402 1 56.19 167 ALA B C 1
ATOM 4814 O O . ALA B 1 167 ? 29.828 11.578 5.895 1 56.19 167 ALA B O 1
ATOM 4815 N N . ARG B 1 168 ? 31.859 11.484 5.004 1 54.06 168 ARG B N 1
ATOM 4816 C CA . ARG B 1 168 ? 32 10.031 5.059 1 54.06 168 ARG B CA 1
ATOM 4817 C C . ARG B 1 168 ? 31.688 9.508 6.457 1 54.06 168 ARG B C 1
ATOM 4819 O O . ARG B 1 168 ? 31.094 8.438 6.605 1 54.06 168 ARG B O 1
ATOM 4826 N N . ASP B 1 169 ? 32.125 10.242 7.453 1 52.56 169 ASP B N 1
ATOM 4827 C CA . ASP B 1 169 ? 31.953 9.789 8.828 1 52.56 169 ASP B CA 1
ATOM 4828 C C . ASP B 1 169 ? 30.5 9.852 9.25 1 52.56 169 ASP B C 1
ATOM 4830 O O . ASP B 1 169 ? 30.078 9.164 10.188 1 52.56 169 ASP B O 1
ATOM 4834 N N . GLU B 1 170 ? 29.734 10.617 8.578 1 51.94 170 GLU B N 1
ATOM 4835 C CA . GLU B 1 170 ? 28.344 10.805 8.953 1 51.94 170 GLU B CA 1
ATOM 4836 C C . GLU B 1 170 ? 27.422 9.883 8.156 1 51.94 170 GLU B C 1
ATOM 4838 O O . GLU B 1 170 ? 26.203 9.852 8.383 1 51.94 170 GLU B O 1
ATOM 4843 N N . ARG B 1 171 ? 28.094 9.164 7.367 1 53.47 171 ARG B N 1
ATOM 4844 C CA . ARG B 1 171 ? 27.312 8.32 6.469 1 53.47 171 ARG B CA 1
ATOM 4845 C C . ARG B 1 171 ? 27 6.973 7.109 1 53.47 171 ARG B C 1
ATOM 4847 O O . ARG B 1 171 ? 26.266 6.16 6.539 1 53.47 171 ARG B O 1
ATOM 4854 N N . ARG B 1 172 ? 27.641 6.84 8.281 1 56.72 172 ARG B N 1
ATOM 4855 C CA . ARG B 1 172 ? 27.469 5.508 8.859 1 56.72 172 ARG B CA 1
ATOM 4856 C C . ARG B 1 172 ? 26.672 5.566 10.148 1 56.72 172 ARG B C 1
ATOM 4858 O O . ARG B 1 172 ? 26.844 6.48 10.961 1 56.72 172 ARG B O 1
ATOM 4865 N N . ASN B 1 173 ? 25.609 4.668 10.148 1 58.66 173 ASN B N 1
ATOM 4866 C CA . ASN B 1 173 ? 24.938 4.426 11.414 1 58.66 173 ASN B CA 1
ATOM 4867 C C . ASN B 1 173 ? 25.797 3.613 12.367 1 58.66 173 ASN B C 1
ATOM 4869 O O . ASN B 1 173 ? 26.734 2.938 11.945 1 58.66 173 ASN B O 1
ATOM 4873 N N . ALA B 1 174 ? 25.75 3.961 13.719 1 49.03 174 ALA B N 1
ATOM 4874 C CA . ALA B 1 174 ? 26.453 3.119 14.672 1 49.03 174 ALA B CA 1
ATOM 4875 C C . ALA B 1 174 ? 26.125 1.645 14.453 1 49.03 174 ALA B C 1
ATOM 4877 O O . ALA B 1 174 ? 25.016 1.3 14.07 1 49.03 174 ALA B O 1
ATOM 4878 N N . ASP B 1 175 ? 27.203 0.749 14.375 1 45.47 175 ASP B N 1
ATOM 4879 C CA . ASP B 1 175 ? 27.062 -0.697 14.234 1 45.47 175 ASP B CA 1
ATOM 4880 C C . ASP B 1 175 ? 26.219 -1.277 15.367 1 45.47 175 ASP B C 1
ATOM 4882 O O . ASP B 1 175 ? 26.094 -0.665 16.438 1 45.47 175 ASP B O 1
ATOM 4886 N N . VAL B 1 176 ? 25.469 -2.328 15.148 1 42.88 176 VAL B N 1
ATOM 4887 C CA . VAL B 1 176 ? 24.859 -3.121 16.203 1 42.88 176 VAL B CA 1
ATOM 4888 C C . VAL B 1 176 ? 25.891 -3.408 17.297 1 42.88 176 VAL B C 1
ATOM 4890 O O . VAL B 1 176 ? 27 -3.838 17 1 42.88 176 VAL B O 1
ATOM 4893 N N . PRO B 1 177 ? 25.906 -2.891 18.484 1 40.59 177 PRO B N 1
ATOM 4894 C CA . PRO B 1 177 ? 26.906 -3.338 19.469 1 40.59 177 PRO B CA 1
ATOM 4895 C C . PRO B 1 177 ? 27.094 -4.852 19.469 1 40.59 177 PRO B C 1
ATOM 4897 O O . PRO B 1 177 ? 26.125 -5.602 19.297 1 40.59 177 PRO B O 1
ATOM 4900 N N . GLY B 1 178 ? 28.266 -5.379 19.109 1 36.28 178 GLY B N 1
ATOM 4901 C CA . GLY B 1 178 ? 28.547 -6.801 19.25 1 36.28 178 GLY B CA 1
ATOM 4902 C C . GLY B 1 178 ? 28 -7.395 20.531 1 36.28 178 GLY B C 1
ATOM 4903 O O . GLY B 1 178 ? 27.703 -6.668 21.484 1 36.28 178 GLY B O 1
ATOM 4904 N N . ARG B 1 179 ? 27.672 -8.711 20.547 1 33.88 179 ARG B N 1
ATOM 4905 C CA . ARG B 1 179 ? 27.188 -9.453 21.719 1 33.88 179 ARG B CA 1
ATOM 4906 C C . ARG B 1 179 ? 28.047 -9.164 22.938 1 33.88 179 ARG B C 1
ATOM 4908 O O . ARG B 1 179 ? 27.609 -9.375 24.078 1 33.88 179 ARG B O 1
ATOM 4915 N N . ARG B 1 180 ? 29.406 -8.961 22.797 1 33.03 180 ARG B N 1
ATOM 4916 C CA . ARG B 1 180 ? 30.266 -8.914 23.969 1 33.03 180 ARG B CA 1
ATOM 4917 C C . ARG B 1 180 ? 30.094 -7.594 24.719 1 33.03 180 ARG B C 1
ATOM 4919 O O . ARG B 1 180 ? 30.281 -7.535 25.938 1 33.03 180 ARG B O 1
ATOM 4926 N N . ALA B 1 181 ? 30.078 -6.477 23.984 1 34.72 181 ALA B N 1
ATOM 4927 C CA . ALA B 1 181 ? 29.922 -5.23 24.734 1 34.72 181 ALA B CA 1
ATOM 4928 C C . ALA B 1 181 ? 28.531 -5.133 25.344 1 34.72 181 ALA B C 1
ATOM 4930 O O . ALA B 1 181 ? 28.344 -4.453 26.359 1 34.72 181 ALA B O 1
ATOM 4931 N N . LEU B 1 182 ? 27.578 -5.742 24.688 1 33.34 182 LEU B N 1
ATOM 4932 C CA . LEU B 1 182 ? 26.281 -5.789 25.359 1 33.34 182 LEU B CA 1
ATOM 4933 C C . LEU B 1 182 ? 26.359 -6.668 26.594 1 33.34 182 LEU B C 1
ATOM 4935 O O . LEU B 1 182 ? 25.672 -6.391 27.594 1 33.34 182 LEU B O 1
ATOM 4939 N N . PHE B 1 183 ? 27.156 -7.777 26.531 1 31.8 183 PHE B N 1
ATOM 4940 C CA . PHE B 1 183 ? 27.281 -8.633 27.719 1 31.8 183 PHE B CA 1
ATOM 4941 C C . PHE B 1 183 ? 28.188 -8 28.766 1 31.8 183 PHE B C 1
ATOM 4943 O O . PHE B 1 183 ? 28.047 -8.273 29.953 1 31.8 183 PHE B O 1
ATOM 4950 N N . GLY B 1 184 ? 29.359 -7.426 28.438 1 30.64 184 GLY B N 1
ATOM 4951 C CA . GLY B 1 184 ? 30.203 -6.949 29.531 1 30.64 184 GLY B CA 1
ATOM 4952 C C . GLY B 1 184 ? 29.672 -5.691 30.188 1 30.64 184 GLY B C 1
ATOM 4953 O O . GLY B 1 184 ? 30.266 -5.191 31.141 1 30.64 184 GLY B O 1
ATOM 4954 N N . ALA B 1 185 ? 29.266 -4.617 29.516 1 31.06 185 ALA B N 1
ATOM 4955 C CA . ALA B 1 185 ? 28.688 -3.617 30.406 1 31.06 185 ALA B CA 1
ATOM 4956 C C . ALA B 1 185 ? 27.578 -4.219 31.266 1 31.06 185 ALA B C 1
ATOM 4958 O O . ALA B 1 185 ? 26.562 -4.688 30.75 1 31.06 185 ALA B O 1
ATOM 4959 N N . GLY B 1 186 ? 27.906 -5.062 32.25 1 27.77 186 GLY B N 1
ATOM 4960 C CA . GLY B 1 186 ? 27.266 -5.75 33.375 1 27.77 186 GLY B CA 1
ATOM 4961 C C . GLY B 1 186 ? 25.906 -5.184 33.719 1 27.77 186 GLY B C 1
ATOM 4962 O O . GLY B 1 186 ? 25.594 -4.047 33.344 1 27.77 186 GLY B O 1
ATOM 4963 N N . LEU B 1 187 ? 24.922 -6.094 34.125 1 29.45 187 LEU B N 1
ATOM 4964 C CA . LEU B 1 187 ? 23.656 -6.07 34.875 1 29.45 187 LEU B CA 1
ATOM 4965 C C . LEU B 1 187 ? 23.641 -4.949 35.906 1 29.45 187 LEU B C 1
ATOM 4967 O O . LEU B 1 187 ? 22.672 -4.816 36.656 1 29.45 187 LEU B O 1
ATOM 4971 N N . THR B 1 188 ? 24.812 -4.547 36.375 1 27.17 188 THR B N 1
ATOM 4972 C CA . THR B 1 188 ? 24.75 -3.746 37.594 1 27.17 188 THR B CA 1
ATOM 4973 C C . THR B 1 188 ? 24.016 -2.434 37.344 1 27.17 188 THR B C 1
ATOM 4975 O O . THR B 1 188 ? 23.344 -1.902 38.25 1 27.17 188 THR B O 1
ATOM 4978 N N . SER B 1 189 ? 24.594 -1.668 36.5 1 28.81 189 SER B N 1
ATOM 4979 C CA . SER B 1 189 ? 24.047 -0.317 36.562 1 28.81 189 SER B CA 1
ATOM 4980 C C . SER B 1 189 ? 22.641 -0.264 35.938 1 28.81 189 SER B C 1
ATOM 4982 O O . SER B 1 189 ? 22.141 0.814 35.625 1 28.81 189 SER B O 1
ATOM 4984 N N . PHE B 1 190 ? 22.25 -1.432 35.438 1 28.3 190 PHE B N 1
ATOM 4985 C CA . PHE B 1 190 ? 21.062 -1.4 34.594 1 28.3 190 PHE B CA 1
ATOM 4986 C C . PHE B 1 190 ? 19.906 -0.705 35.281 1 28.3 190 PHE B C 1
ATOM 4988 O O . PHE B 1 190 ? 19.281 0.185 34.719 1 28.3 190 PHE B O 1
ATOM 4995 N N . VAL B 1 191 ? 19.219 -1.607 36.188 1 29.44 191 VAL B N 1
ATOM 4996 C CA . VAL B 1 191 ? 17.875 -1.322 36.656 1 29.44 191 VAL B CA 1
ATOM 4997 C C . VAL B 1 191 ? 17.922 -0.183 37.688 1 29.44 191 VAL B C 1
ATOM 4999 O O . VAL B 1 191 ? 18.219 -0.401 38.844 1 29.44 191 VAL B O 1
ATOM 5002 N N . LYS B 1 192 ? 18.703 0.766 37.625 1 29.23 192 LYS B N 1
ATOM 5003 C CA . LYS B 1 192 ? 18.312 1.714 38.688 1 29.23 192 LYS B CA 1
ATOM 5004 C C . LYS B 1 192 ? 16.797 1.791 38.812 1 29.23 192 LYS B C 1
ATOM 5006 O O . LYS B 1 192 ? 16.078 1.604 37.844 1 29.23 192 LYS B O 1
ATOM 5011 N N . SER B 1 193 ? 16.172 1.796 40.125 1 28.81 193 SER B N 1
ATOM 5012 C CA . SER B 1 193 ? 14.93 1.408 40.781 1 28.81 193 SER B CA 1
ATOM 5013 C C . SER B 1 193 ? 13.719 1.979 40.062 1 28.81 193 SER B C 1
ATOM 5015 O O . SER B 1 193 ? 13.805 3.041 39.438 1 28.81 193 SER B O 1
ATOM 5017 N N . PRO B 1 194 ? 12.727 1.194 39.719 1 32.78 194 PRO B N 1
ATOM 5018 C CA . PRO B 1 194 ? 11.367 1.677 39.5 1 32.78 194 PRO B CA 1
ATOM 5019 C C . PRO B 1 194 ? 11.039 2.932 40.312 1 32.78 194 PRO B C 1
ATOM 5021 O O . PRO B 1 194 ? 10.117 3.67 39.969 1 32.78 194 PRO B O 1
ATOM 5024 N N . LEU B 1 195 ? 11.789 3.123 41.406 1 29.89 195 LEU B N 1
ATOM 5025 C CA . LEU B 1 195 ? 11.617 4.266 42.281 1 29.89 195 LEU B CA 1
ATOM 5026 C C . LEU B 1 195 ? 12.062 5.559 41.625 1 29.89 195 LEU B C 1
ATOM 5028 O O . LEU B 1 195 ? 11.516 6.629 41.875 1 29.89 195 LEU B O 1
ATOM 5032 N N . GLU B 1 196 ? 13.148 5.426 40.812 1 30.94 196 GLU B N 1
ATOM 5033 C CA . GLU B 1 196 ? 13.562 6.688 40.219 1 30.94 196 GLU B CA 1
ATOM 5034 C C . GLU B 1 196 ? 12.656 7.066 39.062 1 30.94 196 GLU B C 1
ATOM 5036 O O . GLU B 1 196 ? 12.391 8.25 38.812 1 30.94 196 GLU B O 1
ATOM 5041 N N . LEU B 1 197 ? 12.18 6.066 38.312 1 30.83 197 LEU B N 1
ATOM 5042 C CA . LEU B 1 197 ? 11.094 6.426 37.406 1 30.83 197 LEU B CA 1
ATOM 5043 C C . LEU B 1 197 ? 9.859 6.871 38.188 1 30.83 197 LEU B C 1
ATOM 5045 O O . LEU B 1 197 ? 9.156 7.793 37.75 1 30.83 197 LEU B O 1
ATOM 5049 N N . ALA B 1 198 ? 9.617 6.242 39.375 1 33.22 198 ALA B N 1
ATOM 5050 C CA . ALA B 1 198 ? 8.609 6.719 40.312 1 33.22 198 ALA B CA 1
ATOM 5051 C C . ALA B 1 198 ? 8.953 8.117 40.812 1 33.22 198 ALA B C 1
ATOM 5053 O O . ALA B 1 198 ? 8.07 8.867 41.25 1 33.22 198 ALA B O 1
ATOM 5054 N N . LYS B 1 199 ? 10.273 8.375 40.938 1 33.66 199 LYS B N 1
ATOM 5055 C CA . LYS B 1 199 ? 10.664 9.711 41.375 1 33.66 199 LYS B CA 1
ATOM 5056 C C . LYS B 1 199 ? 10.484 10.734 40.25 1 33.66 199 LYS B C 1
ATOM 5058 O O . LYS B 1 199 ? 10.461 11.938 40.531 1 33.66 199 LYS B O 1
ATOM 5063 N N . LEU B 1 200 ? 10.703 10.195 39.031 1 30.52 200 LEU B N 1
ATOM 5064 C CA . LEU B 1 200 ? 10.445 11.141 37.938 1 30.52 200 LEU B CA 1
ATOM 5065 C C . LEU B 1 200 ? 8.953 11.438 37.844 1 30.52 200 LEU B C 1
ATOM 5067 O O . LEU B 1 200 ? 8.555 12.508 37.375 1 30.52 200 LEU B O 1
ATOM 5071 N N . LEU B 1 201 ? 8.195 10.453 38.281 1 31.27 201 LEU B N 1
ATOM 5072 C CA . LEU B 1 201 ? 6.75 10.656 38.281 1 31.27 201 LEU B CA 1
ATOM 5073 C C . LEU B 1 201 ? 6.363 11.758 39.281 1 31.27 201 LEU B C 1
ATOM 5075 O O . LEU B 1 201 ? 5.391 12.484 39.062 1 31.27 201 LEU B O 1
ATOM 5079 N N . PRO B 1 202 ? 7.035 11.711 40.5 1 32.84 202 PRO B N 1
ATOM 5080 C CA . PRO B 1 202 ? 6.609 12.781 41.375 1 32.84 202 PRO B CA 1
ATOM 5081 C C . PRO B 1 202 ? 6.879 14.172 40.812 1 32.84 202 PRO B C 1
ATOM 5083 O O . PRO B 1 202 ? 6.117 15.109 41.062 1 32.84 202 PRO B O 1
ATOM 5086 N N . ASP B 1 203 ? 8.078 14.281 40.219 1 32.22 203 ASP B N 1
ATOM 5087 C CA . ASP B 1 203 ? 8.344 15.641 39.75 1 32.22 203 ASP B CA 1
ATOM 5088 C C . ASP B 1 203 ? 7.422 16.016 38.594 1 32.22 203 ASP B C 1
ATOM 5090 O O . ASP B 1 203 ? 7.09 17.188 38.406 1 32.22 203 ASP B O 1
ATOM 5094 N N . LEU B 1 204 ? 7.168 15.047 37.719 1 30.61 204 LEU B N 1
ATOM 5095 C CA . LEU B 1 204 ? 6.137 15.383 36.719 1 30.61 204 LEU B CA 1
ATOM 5096 C C . LEU B 1 204 ? 4.801 15.641 37.438 1 30.61 204 LEU B C 1
ATOM 5098 O O . LEU B 1 204 ? 4.039 16.516 37 1 30.61 204 LEU B O 1
ATOM 5102 N N . PHE B 1 205 ? 4.523 14.828 38.5 1 30 205 PHE B N 1
ATOM 5103 C CA . PHE B 1 205 ? 3.352 15.117 39.312 1 30 205 PHE B CA 1
ATOM 5104 C C . PHE B 1 205 ? 3.564 16.375 40.125 1 30 205 PHE B C 1
ATOM 5106 O O . PHE B 1 205 ? 2.602 17 40.594 1 30 205 PHE B O 1
ATOM 5113 N N . GLY B 1 206 ? 4.836 16.547 40.562 1 31.12 206 GLY B N 1
ATOM 5114 C CA . GLY B 1 206 ? 5.043 17.75 41.344 1 31.12 206 GLY B CA 1
ATOM 5115 C C . GLY B 1 206 ? 4.758 19.016 40.562 1 31.12 206 GLY B C 1
ATOM 5116 O O . GLY B 1 206 ? 4.77 20.125 41.125 1 31.12 206 GLY B O 1
ATOM 5117 N N . LEU B 1 207 ? 5.133 18.891 39.312 1 30.73 207 LEU B N 1
ATOM 5118 C CA . LEU B 1 207 ? 4.82 20.125 38.594 1 30.73 207 LEU B CA 1
ATOM 5119 C C . LEU B 1 207 ? 3.314 20.359 38.531 1 30.73 207 LEU B C 1
ATOM 5121 O O . LEU B 1 207 ? 2.865 21.484 38.312 1 30.73 207 LEU B O 1
ATOM 5125 N N . ALA B 1 208 ? 2.555 19.281 38.812 1 31.34 208 ALA B N 1
ATOM 5126 C CA . ALA B 1 208 ? 1.101 19.406 38.844 1 31.34 208 ALA B CA 1
ATOM 5127 C C . ALA B 1 208 ? 0.664 20.172 40.094 1 31.34 208 ALA B C 1
ATOM 5129 O O . ALA B 1 208 ? -0.365 20.859 40.094 1 31.34 208 ALA B O 1
ATOM 5130 N N . PRO B 1 209 ? 1.446 19.969 41.188 1 33.78 209 PRO B N 1
ATOM 5131 C CA . PRO B 1 209 ? 0.814 20.609 42.344 1 33.78 209 PRO B CA 1
ATOM 5132 C C . PRO B 1 209 ? 0.787 22.125 42.25 1 33.78 209 PRO B C 1
ATOM 5134 O O . PRO B 1 209 ? -0.173 22.766 42.688 1 33.78 209 PRO B O 1
ATOM 5137 N N . LYS B 1 210 ? 1.996 22.688 41.969 1 34.97 210 LYS B N 1
ATOM 5138 C CA . LYS B 1 210 ? 1.971 24.141 42.031 1 34.97 210 LYS B CA 1
ATOM 5139 C C . LYS B 1 210 ? 0.978 24.734 41.062 1 34.97 210 LYS B C 1
ATOM 5141 O O . LYS B 1 210 ? 0.319 25.734 41.344 1 34.97 210 LYS B O 1
ATOM 5146 N N . TRP B 1 211 ? 0.896 24.031 39.875 1 33.75 211 TRP B N 1
ATOM 5147 C CA . TRP B 1 211 ? -0.094 24.578 38.938 1 33.75 211 TRP B CA 1
ATOM 5148 C C . TRP B 1 211 ? -1.51 24.266 39.406 1 33.75 211 TRP B C 1
ATOM 5150 O O . TRP B 1 211 ? -2.398 25.125 39.344 1 33.75 211 TRP B O 1
ATOM 5160 N N . ILE B 1 212 ? -1.723 23.141 40.062 1 34.31 212 ILE B N 1
ATOM 5161 C CA . ILE B 1 212 ? -3.029 22.844 40.625 1 34.31 212 ILE B CA 1
ATOM 5162 C C . ILE B 1 212 ? -3.264 23.703 41.875 1 34.31 212 ILE B C 1
ATOM 5164 O O . ILE B 1 212 ? -4.359 24.234 42.062 1 34.31 212 ILE B O 1
ATOM 5168 N N . ALA B 1 213 ? -2.275 23.797 42.688 1 34.53 213 ALA B N 1
ATOM 5169 C CA . ALA B 1 213 ? -2.475 24.594 43.906 1 34.53 213 ALA B CA 1
ATOM 5170 C C . ALA B 1 213 ? -2.785 26.047 43.562 1 34.53 213 ALA B C 1
ATOM 5172 O O . ALA B 1 213 ? -3.641 26.656 44.219 1 34.53 213 ALA B O 1
ATOM 5173 N N . LYS B 1 214 ? -1.961 26.719 42.75 1 36.31 214 LYS B N 1
ATOM 5174 C CA . LYS B 1 214 ? -2.283 28.094 42.438 1 36.31 214 LYS B CA 1
ATOM 5175 C C . LYS B 1 214 ? -3.646 28.203 41.75 1 36.31 214 LYS B C 1
ATOM 5177 O O . LYS B 1 214 ? -4.371 29.172 41.938 1 36.31 214 LYS B O 1
ATOM 5182 N N . ALA B 1 215 ? -4.102 27.141 41.031 1 35.06 215 ALA B N 1
ATOM 5183 C CA . ALA B 1 215 ? -5.457 27.125 40.5 1 35.06 215 ALA B CA 1
ATOM 5184 C C . ALA B 1 215 ? -6.492 27.047 41.625 1 35.06 215 ALA B C 1
ATOM 5186 O O . ALA B 1 215 ? -7.578 27.625 41.5 1 35.06 215 ALA B O 1
ATOM 5187 N N . LEU B 1 216 ? -6.211 26.422 42.625 1 32.81 216 LEU B N 1
ATOM 5188 C CA . LEU B 1 216 ? -7.141 26.312 43.719 1 32.81 216 LEU B CA 1
ATOM 5189 C C . LEU B 1 216 ? -7.199 27.625 44.531 1 32.81 216 LEU B C 1
ATOM 5191 O O . LEU B 1 216 ? -8.141 27.844 45.281 1 32.81 216 LEU B O 1
ATOM 5195 N N . GLN B 1 217 ? -6.059 28.172 44.844 1 34.94 217 GLN B N 1
ATOM 5196 C CA . GLN B 1 217 ? -6.125 29.281 45.781 1 34.94 217 GLN B CA 1
ATOM 5197 C C . GLN B 1 217 ? -6.711 30.531 45.125 1 34.94 217 GLN B C 1
ATOM 5199 O O . GLN B 1 217 ? -6.746 31.609 45.75 1 34.94 217 GLN B O 1
ATOM 5204 N N . GLY B 1 218 ? -7.781 30.531 44.406 1 35.16 218 GLY B N 1
ATOM 5205 C CA . GLY B 1 218 ? -8.68 31.562 43.906 1 35.16 218 GLY B CA 1
ATOM 5206 C C . GLY B 1 218 ? -7.988 32.594 43.031 1 35.16 218 GLY B C 1
ATOM 5207 O O . GLY B 1 218 ? -8.625 33.5 42.531 1 35.16 218 GLY B O 1
ATOM 5208 N N . LYS B 1 219 ? -6.969 33.188 43.469 1 37.12 219 LYS B N 1
ATOM 5209 C CA . LYS B 1 219 ? -6.238 34.219 42.719 1 37.12 219 LYS B CA 1
ATOM 5210 C C . LYS B 1 219 ? -5.562 33.625 41.5 1 37.12 219 LYS B C 1
ATOM 5212 O O . LYS B 1 219 ? -4.566 34.156 41 1 37.12 219 LYS B O 1
ATOM 5217 N N . GLY B 1 220 ? -5.805 32.406 41.188 1 32.78 220 GLY B N 1
ATOM 5218 C CA . GLY B 1 220 ? -5.152 31.531 40.219 1 32.78 220 GLY B CA 1
ATOM 5219 C C . GLY B 1 220 ? -5.051 32.156 38.844 1 32.78 220 GLY B C 1
ATOM 5220 O O . GLY B 1 220 ? -5.742 33.156 38.531 1 32.78 220 GLY B O 1
ATOM 5221 N N . MET B 1 221 ? -3.82 32.281 38.25 1 32.59 221 MET B N 1
ATOM 5222 C CA . MET B 1 221 ? -3.744 32.719 36.875 1 32.59 221 MET B CA 1
ATOM 5223 C C . MET B 1 221 ? -5.027 32.344 36.125 1 32.59 221 MET B C 1
ATOM 5225 O O . MET B 1 221 ? -5.68 31.359 36.438 1 32.59 221 MET B O 1
ATOM 5229 N N . PRO B 1 222 ? -5.738 33.438 35.531 1 33 222 PRO B N 1
ATOM 5230 C CA . PRO B 1 222 ? -6.895 33 34.75 1 33 222 PRO B CA 1
ATOM 5231 C C . PRO B 1 222 ? -6.809 31.516 34.344 1 33 222 PRO B C 1
ATOM 5233 O O . PRO B 1 222 ? -5.711 30.969 34.219 1 33 222 PRO B O 1
ATOM 5236 N N . VAL B 1 223 ? -7.586 30.641 34.969 1 37.03 223 VAL B N 1
ATOM 5237 C CA . VAL B 1 223 ? -7.805 29.266 34.562 1 37.03 223 VAL B CA 1
ATOM 5238 C C . VAL B 1 223 ? -7.219 29.047 33.156 1 37.03 223 VAL B C 1
ATOM 5240 O O . VAL B 1 223 ? -7.547 29.781 32.219 1 37.03 223 VAL B O 1
ATOM 5243 N N . PRO B 1 224 ? -6.039 28.484 33.094 1 42.16 224 PRO B N 1
ATOM 5244 C CA . PRO B 1 224 ? -5.457 28.094 31.797 1 42.16 224 PRO B CA 1
ATOM 5245 C C . PRO B 1 224 ? -6.504 27.953 30.703 1 42.16 224 PRO B C 1
ATOM 5247 O O . PRO B 1 224 ? -7.688 27.781 30.984 1 42.16 224 PRO B O 1
ATOM 5250 N N . PHE B 1 225 ? -6.176 28.25 29.453 1 48.53 225 PHE B N 1
ATOM 5251 C CA . PHE B 1 225 ? -6.949 28.219 28.219 1 48.53 225 PHE B CA 1
ATOM 5252 C C . PHE B 1 225 ? -7.859 26.984 28.188 1 48.53 225 PHE B C 1
ATOM 5254 O O . PHE B 1 225 ? -7.391 25.859 28.344 1 48.53 225 PHE B O 1
ATOM 5261 N N . THR B 1 226 ? -9 27.062 28.781 1 63.72 226 THR B N 1
ATOM 5262 C CA . THR B 1 226 ? -9.977 26.016 28.469 1 63.72 226 THR B CA 1
ATOM 5263 C C . THR B 1 226 ? -10.523 26.188 27.062 1 63.72 226 THR B C 1
ATOM 5265 O O . THR B 1 226 ? -11.102 27.234 26.734 1 63.72 226 THR B O 1
ATOM 5268 N N . ALA B 1 227 ? -10.125 25.531 26.172 1 78.94 227 ALA B N 1
ATOM 5269 C CA . ALA B 1 227 ? -10.648 25.5 24.812 1 78.94 227 ALA B CA 1
ATOM 5270 C C . ALA B 1 227 ? -12.086 24.969 24.781 1 78.94 227 ALA B C 1
ATOM 5272 O O . ALA B 1 227 ? -12.445 24.078 25.547 1 78.94 227 ALA B O 1
ATOM 5273 N N . PRO B 1 228 ? -12.945 25.672 24.094 1 89.81 228 PRO B N 1
ATOM 5274 C CA . PRO B 1 228 ? -14.297 25.141 23.938 1 89.81 228 PRO B CA 1
ATOM 5275 C C . PRO B 1 228 ? -14.312 23.766 23.281 1 89.81 228 PRO B C 1
ATOM 5277 O O . PRO B 1 228 ? -13.5 23.484 22.391 1 89.81 228 PRO B O 1
ATOM 5280 N N . ARG B 1 229 ? -15.219 22.984 23.719 1 89.5 229 ARG B N 1
ATOM 5281 C CA . ARG B 1 229 ? -15.328 21.641 23.141 1 89.5 229 ARG B CA 1
ATOM 5282 C C . ARG B 1 229 ? -16.078 21.672 21.812 1 89.5 229 ARG B C 1
ATOM 5284 O O . ARG B 1 229 ? -17.078 22.375 21.672 1 89.5 229 ARG B O 1
ATOM 5291 N N . THR B 1 230 ? -15.594 21.031 20.812 1 93.25 230 THR B N 1
ATOM 5292 C CA . THR B 1 230 ? -16.203 20.812 19.5 1 93.25 230 THR B CA 1
ATOM 5293 C C . THR B 1 230 ? -16.078 19.359 19.094 1 93.25 230 THR B C 1
ATOM 5295 O O . THR B 1 230 ? -15.523 18.531 19.828 1 93.25 230 THR B O 1
ATOM 5298 N N . SER B 1 231 ? -16.656 19.031 17.938 1 94 231 SER B N 1
ATOM 5299 C CA . SER B 1 231 ? -16.547 17.672 17.406 1 94 231 SER B CA 1
ATOM 5300 C C . SER B 1 231 ? -15.102 17.281 17.156 1 94 231 SER B C 1
ATOM 5302 O O . SER B 1 231 ? -14.781 16.094 17.047 1 94 231 SER B O 1
ATOM 5304 N N . LEU B 1 232 ? -14.211 18.25 17.078 1 94.44 232 LEU B N 1
ATOM 5305 C CA . LEU B 1 232 ? -12.805 18 16.797 1 94.44 232 LEU B CA 1
ATOM 5306 C C . LEU B 1 232 ? -12.109 17.375 18.016 1 94.44 232 LEU B C 1
ATOM 5308 O O . LEU B 1 232 ? -10.969 16.922 17.906 1 94.44 232 LEU B O 1
ATOM 5312 N N . ASN B 1 233 ? -12.797 17.406 19.109 1 90.75 233 ASN B N 1
ATOM 5313 C CA . ASN B 1 233 ? -12.172 17.031 20.375 1 90.75 233 ASN B CA 1
ATOM 5314 C C . ASN B 1 233 ? -12.727 15.719 20.922 1 90.75 233 ASN B C 1
ATOM 5316 O O . ASN B 1 233 ? -13.641 15.727 21.75 1 90.75 233 ASN B O 1
ATOM 5320 N N . GLY B 1 234 ? -12.352 14.578 20.422 1 86.06 234 GLY B N 1
ATOM 5321 C CA . GLY B 1 234 ? -12.75 13.242 20.844 1 86.06 234 GLY B CA 1
ATOM 5322 C C . GLY B 1 234 ? -11.648 12.211 20.672 1 86.06 234 GLY B C 1
ATOM 5323 O O . GLY B 1 234 ? -10.5 12.562 20.406 1 86.06 234 GLY B O 1
ATOM 5324 N N . THR B 1 235 ? -12.07 11.047 20.969 1 85.56 235 THR B N 1
ATOM 5325 C CA . THR B 1 235 ? -11.156 9.93 20.75 1 85.56 235 THR B CA 1
ATOM 5326 C C . THR B 1 235 ? -10.992 9.648 19.266 1 85.56 235 THR B C 1
ATOM 5328 O O . THR B 1 235 ? -11.961 9.711 18.5 1 85.56 235 THR B O 1
ATOM 5331 N N . ILE B 1 236 ? -9.781 9.336 18.938 1 86.06 236 ILE B N 1
ATOM 5332 C CA . ILE B 1 236 ? -9.523 9.156 17.516 1 86.06 236 ILE B CA 1
ATOM 5333 C C . ILE B 1 236 ? -9.328 7.676 17.203 1 86.06 236 ILE B C 1
ATOM 5335 O O . ILE B 1 236 ? -9.062 6.879 18.109 1 86.06 236 ILE B O 1
ATOM 5339 N N . THR B 1 237 ? -9.594 7.305 15.938 1 88.25 237 THR B N 1
ATOM 5340 C CA . THR B 1 237 ? -9.312 5.98 15.391 1 88.25 237 THR B CA 1
ATOM 5341 C C . THR B 1 237 ? -8.172 6.047 14.375 1 88.25 237 THR B C 1
ATOM 5343 O O . THR B 1 237 ? -7.469 7.051 14.289 1 88.25 237 THR B O 1
ATOM 5346 N N . ALA B 1 238 ? -7.992 4.918 13.641 1 88.62 238 ALA B N 1
ATOM 5347 C CA . ALA B 1 238 ? -6.918 4.859 12.656 1 88.62 238 ALA B CA 1
ATOM 5348 C C . ALA B 1 238 ? -7.344 5.516 11.344 1 88.62 238 ALA B C 1
ATOM 5350 O O . ALA B 1 238 ? -6.508 5.781 10.477 1 88.62 238 ALA B O 1
ATOM 5351 N N . HIS B 1 239 ? -8.578 5.844 11.219 1 93.38 239 HIS B N 1
ATOM 5352 C CA . HIS B 1 239 ? -9.086 6.398 9.969 1 93.38 239 HIS B CA 1
ATOM 5353 C C . HIS B 1 239 ? -8.773 7.887 9.867 1 93.38 239 HIS B C 1
ATOM 5355 O O . HIS B 1 239 ? -8.891 8.625 10.852 1 93.38 239 HIS B O 1
ATOM 5361 N N . ARG B 1 240 ? -8.359 8.266 8.695 1 96.44 240 ARG B N 1
ATOM 5362 C CA . ARG B 1 240 ? -7.953 9.656 8.484 1 96.44 240 ARG B CA 1
ATOM 5363 C C . ARG B 1 240 ? -8.75 10.289 7.348 1 96.44 240 ARG B C 1
ATOM 5365 O O . ARG B 1 240 ? -9.344 9.586 6.527 1 96.44 240 ARG B O 1
ATOM 5372 N N . SER B 1 241 ? -8.781 11.57 7.441 1 97.81 241 SER B N 1
ATOM 5373 C CA . SER B 1 241 ? -9.25 12.43 6.359 1 97.81 241 SER B CA 1
ATOM 5374 C C . SER B 1 241 ? -8.172 13.43 5.945 1 97.81 241 SER B C 1
ATOM 5376 O O . SER B 1 241 ? -7.461 13.969 6.797 1 97.81 241 SER B O 1
ATOM 5378 N N . VAL B 1 242 ? -8.062 13.594 4.656 1 98.44 242 VAL B N 1
ATOM 5379 C CA . VAL B 1 242 ? -7.047 14.5 4.137 1 98.44 242 VAL B CA 1
ATOM 5380 C C . VAL B 1 242 ? -7.684 15.477 3.148 1 98.44 242 VAL B C 1
ATOM 5382 O O . VAL B 1 242 ? -8.586 15.109 2.391 1 98.44 242 VAL B O 1
ATOM 5385 N N . ALA B 1 243 ? -7.305 16.672 3.17 1 98.69 243 ALA B N 1
ATOM 5386 C CA . ALA B 1 243 ? -7.551 17.703 2.168 1 98.69 243 ALA B CA 1
ATOM 5387 C C . ALA B 1 243 ? -6.402 18.703 2.123 1 98.69 243 ALA B C 1
ATOM 5389 O O . ALA B 1 243 ? -5.504 18.672 2.965 1 98.69 243 ALA B O 1
ATOM 5390 N N . TYR B 1 244 ? -6.387 19.5 1.133 1 98.44 244 TYR B N 1
ATOM 5391 C CA . TYR B 1 244 ? -5.309 20.469 1.01 1 98.44 244 TYR B CA 1
ATOM 5392 C C . TYR B 1 244 ? -5.742 21.672 0.172 1 98.44 244 TYR B C 1
ATOM 5394 O O . TYR B 1 244 ? -6.703 21.578 -0.599 1 98.44 244 TYR B O 1
ATOM 5402 N N . ALA B 1 245 ? -5.098 22.75 0.389 1 98.12 245 ALA B N 1
ATOM 5403 C CA . ALA B 1 245 ? -5.348 24 -0.316 1 98.12 245 ALA B CA 1
ATOM 5404 C C . ALA B 1 245 ? -4.051 24.766 -0.571 1 98.12 245 ALA B C 1
ATOM 5406 O O . ALA B 1 245 ? -3.018 24.453 0.032 1 98.12 245 ALA B O 1
ATOM 5407 N N . SER B 1 246 ? -4.105 25.625 -1.512 1 97.81 246 SER B N 1
ATOM 5408 C CA . SER B 1 246 ? -2.969 26.484 -1.841 1 97.81 246 SER B CA 1
ATOM 5409 C C . SER B 1 246 ? -3.391 27.938 -1.978 1 97.81 246 SER B C 1
ATOM 5411 O O . SER B 1 246 ? -4.41 28.234 -2.6 1 97.81 246 SER B O 1
ATOM 5413 N N . LEU B 1 247 ? -2.664 28.797 -1.285 1 97.94 247 LEU B N 1
ATOM 5414 C CA . LEU B 1 247 ? -2.873 30.25 -1.357 1 97.94 247 LEU B CA 1
ATOM 5415 C C . LEU B 1 247 ? -1.672 30.938 -1.994 1 97.94 247 LEU B C 1
ATOM 5417 O O . LEU B 1 247 ? -0.573 30.375 -2.025 1 97.94 247 LEU B O 1
ATOM 5421 N N . GLY B 1 248 ? -1.971 32.156 -2.506 1 97.12 248 GLY B N 1
ATOM 5422 C CA . GLY B 1 248 ? -0.869 32.938 -3.039 1 97.12 248 GLY B CA 1
ATOM 5423 C C . GLY B 1 248 ? -0.12 33.719 -1.975 1 97.12 248 GLY B C 1
ATOM 5424 O O . GLY B 1 248 ? -0.731 34.406 -1.167 1 97.12 248 GLY B O 1
ATOM 5425 N N . LEU B 1 249 ? 1.18 33.531 -1.975 1 95 249 LEU B N 1
ATOM 5426 C CA . LEU B 1 249 ? 1.993 34.25 -1 1 95 249 LEU B CA 1
ATOM 5427 C C . LEU B 1 249 ? 1.884 35.781 -1.206 1 95 249 LEU B C 1
ATOM 5429 O O . LEU B 1 249 ? 1.912 36.531 -0.241 1 95 249 LEU B O 1
ATOM 5433 N N . ASP B 1 250 ? 1.725 36.188 -2.453 1 95.75 250 ASP B N 1
ATOM 5434 C CA . ASP B 1 250 ? 1.591 37.625 -2.762 1 95.75 250 ASP B CA 1
ATOM 5435 C C . ASP B 1 250 ? 0.338 38.219 -2.113 1 95.75 250 ASP B C 1
ATOM 5437 O O . ASP B 1 250 ? 0.366 39.312 -1.596 1 95.75 250 ASP B O 1
ATOM 5441 N N . GLU B 1 251 ? -0.644 37.438 -2.184 1 97.44 251 GLU B N 1
ATOM 5442 C CA . GLU B 1 251 ? -1.884 37.906 -1.562 1 97.44 251 GLU B CA 1
ATOM 5443 C C . GLU B 1 251 ? -1.748 37.969 -0.043 1 97.44 251 GLU B C 1
ATOM 5445 O O . GLU B 1 251 ? -2.258 38.906 0.591 1 97.44 251 GLU B O 1
ATOM 5450 N N . VAL B 1 252 ? -1.092 37.031 0.508 1 96.5 252 VAL B N 1
ATOM 5451 C CA . VAL B 1 252 ? -0.847 37 1.947 1 96.5 252 VAL B CA 1
ATOM 5452 C C . VAL B 1 252 ? -0.022 38.219 2.342 1 96.5 252 VAL B C 1
ATOM 5454 O O . VAL B 1 252 ? -0.322 38.906 3.336 1 96.5 252 VAL B O 1
ATOM 5457 N N . LYS B 1 253 ? 0.918 38.562 1.571 1 94.69 253 LYS B N 1
ATOM 5458 C CA . LYS B 1 253 ? 1.776 39.688 1.832 1 94.69 253 LYS B CA 1
ATOM 5459 C C . LYS B 1 253 ? 1.002 41 1.684 1 94.69 253 LYS B C 1
ATOM 5461 O O . LYS B 1 253 ? 1.262 41.969 2.404 1 94.69 253 LYS B O 1
ATOM 5466 N N . GLN B 1 254 ? 0.153 41 0.756 1 97 254 GLN B N 1
ATOM 5467 C CA . GLN B 1 254 ? -0.705 42.188 0.596 1 97 254 GLN B CA 1
ATOM 5468 C C . GLN B 1 254 ? -1.478 42.469 1.878 1 97 254 GLN B C 1
ATOM 5470 O O . GLN B 1 254 ? -1.542 43.625 2.318 1 97 254 GLN B O 1
ATOM 5475 N N . VAL B 1 255 ? -2.025 41.438 2.428 1 97.06 255 VAL B N 1
ATOM 5476 C CA . VAL B 1 255 ? -2.789 41.594 3.664 1 97.06 255 VAL B CA 1
ATOM 5477 C C . VAL B 1 255 ? -1.857 42 4.797 1 97.06 255 VAL B C 1
ATOM 5479 O O . VAL B 1 255 ? -2.176 42.938 5.566 1 97.06 255 VAL B O 1
ATOM 5482 N N . LYS B 1 256 ? -0.748 41.375 4.938 1 95.31 256 LYS B N 1
ATOM 5483 C CA . LYS B 1 256 ? 0.271 41.688 5.934 1 95.31 256 LYS B CA 1
ATOM 5484 C C . LYS B 1 256 ? 0.639 43.156 5.895 1 95.31 256 LYS B C 1
ATOM 5486 O O . LYS B 1 256 ? 0.67 43.844 6.93 1 95.31 256 LYS B O 1
ATOM 5491 N N . ASN B 1 257 ? 0.87 43.656 4.73 1 95.88 257 ASN B N 1
ATOM 5492 C CA . ASN B 1 257 ? 1.292 45.062 4.551 1 95.88 257 ASN B CA 1
ATOM 5493 C C . ASN B 1 257 ? 0.156 46.031 4.852 1 95.88 257 ASN B C 1
ATOM 5495 O O . ASN B 1 257 ? 0.376 47.062 5.461 1 95.88 257 ASN B O 1
ATOM 5499 N N . ALA B 1 258 ? -0.946 45.688 4.438 1 96.62 258 ALA B N 1
ATOM 5500 C CA . ALA B 1 258 ? -2.098 46.562 4.629 1 96.62 258 ALA B CA 1
ATOM 5501 C C . ALA B 1 258 ? -2.422 46.75 6.113 1 96.62 258 ALA B C 1
ATOM 5503 O O . ALA B 1 258 ? -2.777 47.812 6.559 1 96.62 258 ALA B O 1
ATOM 5504 N N . PHE B 1 259 ? -2.332 45.656 6.883 1 95.25 259 PHE B N 1
ATOM 5505 C CA . PHE B 1 259 ? -2.695 45.688 8.297 1 95.25 259 PHE B CA 1
ATOM 5506 C C . PHE B 1 259 ? -1.479 46 9.156 1 95.25 259 PHE B C 1
ATOM 5508 O O . PHE B 1 259 ? -1.618 46.312 10.344 1 95.25 259 PHE B O 1
ATOM 5515 N N . GLY B 1 260 ? -0.246 45.906 8.633 1 93.69 260 GLY B N 1
ATOM 5516 C CA . GLY B 1 260 ? 0.979 46.094 9.391 1 93.69 260 GLY B CA 1
ATOM 5517 C C . GLY B 1 260 ? 1.265 45 10.375 1 93.69 260 GLY B C 1
ATOM 5518 O O . GLY B 1 260 ? 1.638 45.25 11.523 1 93.69 260 GLY B O 1
ATOM 5519 N N . VAL B 1 261 ? 1.013 43.781 10.016 1 91.44 261 VAL B N 1
ATOM 5520 C CA . VAL B 1 261 ? 1.204 42.625 10.867 1 91.44 261 VAL B CA 1
ATOM 5521 C C . VAL B 1 261 ? 2.182 41.656 10.203 1 91.44 261 VAL B C 1
ATOM 5523 O O . VAL B 1 261 ? 2.816 41.969 9.203 1 91.44 261 VAL B O 1
ATOM 5526 N N . THR B 1 262 ? 2.439 40.469 10.828 1 88.56 262 THR B N 1
ATOM 5527 C CA . THR B 1 262 ? 3.369 39.5 10.273 1 88.56 262 THR B CA 1
ATOM 5528 C C . THR B 1 262 ? 2.633 38.5 9.391 1 88.56 262 THR B C 1
ATOM 5530 O O . THR B 1 262 ? 1.403 38.406 9.43 1 88.56 262 THR B O 1
ATOM 5533 N N . VAL B 1 263 ? 3.373 37.719 8.594 1 88 263 VAL B N 1
ATOM 5534 C CA . VAL B 1 263 ? 2.812 36.656 7.762 1 88 263 VAL B CA 1
ATOM 5535 C C . VAL B 1 263 ? 2.113 35.625 8.641 1 88 263 VAL B C 1
ATOM 5537 O O . VAL B 1 263 ? 1.046 35.125 8.289 1 88 263 VAL B O 1
ATOM 5540 N N . ASN B 1 264 ? 2.695 35.312 9.758 1 85.25 264 ASN B N 1
ATOM 5541 C CA . ASN B 1 264 ? 2.109 34.344 10.695 1 85.25 264 ASN B CA 1
ATOM 5542 C C . ASN B 1 264 ? 0.738 34.812 11.18 1 85.25 264 ASN B C 1
ATOM 5544 O O . ASN B 1 264 ? -0.184 34 11.305 1 85.25 264 ASN B O 1
ATOM 5548 N N . ASP B 1 265 ? 0.628 36.094 11.484 1 89.75 265 ASP B N 1
ATOM 5549 C CA . ASP B 1 265 ? -0.654 36.656 11.914 1 89.75 265 ASP B CA 1
ATOM 5550 C C . ASP B 1 265 ? -1.721 36.469 10.836 1 89.75 265 ASP B C 1
ATOM 5552 O O . ASP B 1 265 ? -2.857 36.094 11.141 1 89.75 265 ASP B O 1
ATOM 5556 N N . VAL B 1 266 ? -1.282 36.75 9.625 1 94.75 266 VAL B N 1
ATOM 5557 C CA . VAL B 1 266 ? -2.221 36.625 8.516 1 94.75 266 VAL B CA 1
ATOM 5558 C C . VAL B 1 266 ? -2.639 35.156 8.344 1 94.75 266 VAL B C 1
ATOM 5560 O O . VAL B 1 266 ? -3.824 34.875 8.18 1 94.75 266 VAL B O 1
ATOM 5563 N N . VAL B 1 267 ? -1.66 34.219 8.406 1 93.5 267 VAL B N 1
ATOM 5564 C CA . VAL B 1 267 ? -1.942 32.812 8.242 1 93.5 267 VAL B CA 1
ATOM 5565 C C . VAL B 1 267 ? -2.902 32.344 9.336 1 93.5 267 VAL B C 1
ATOM 5567 O O . VAL B 1 267 ? -3.889 31.656 9.047 1 93.5 267 VAL B O 1
ATOM 5570 N N . LEU B 1 268 ? -2.68 32.719 10.539 1 93.62 268 LEU B N 1
ATOM 5571 C CA . LEU B 1 268 ? -3.549 32.312 11.641 1 93.62 268 LEU B CA 1
ATOM 5572 C C . LEU B 1 268 ? -4.941 32.938 11.484 1 93.62 268 LEU B C 1
ATOM 5574 O O . LEU B 1 268 ? -5.938 32.312 11.859 1 93.62 268 LEU B O 1
ATOM 5578 N N . ALA B 1 269 ? -4.996 34.156 10.992 1 96.69 269 ALA B N 1
ATOM 5579 C CA . ALA B 1 269 ? -6.289 34.781 10.734 1 96.69 269 ALA B CA 1
ATOM 5580 C C . ALA B 1 269 ? -7.066 34 9.664 1 96.69 269 ALA B C 1
ATOM 5582 O O . ALA B 1 269 ? -8.281 33.844 9.781 1 96.69 269 ALA B O 1
ATOM 5583 N N . VAL B 1 270 ? -6.328 33.625 8.641 1 98.12 270 VAL B N 1
ATOM 5584 C CA . VAL B 1 270 ? -6.945 32.844 7.578 1 98.12 270 VAL B CA 1
ATOM 5585 C C . VAL B 1 270 ? -7.445 31.5 8.133 1 98.12 270 VAL B C 1
ATOM 5587 O O . VAL B 1 270 ? -8.57 31.078 7.855 1 98.12 270 VAL B O 1
ATOM 5590 N N . VAL B 1 271 ? -6.609 30.828 8.898 1 97.69 271 VAL B N 1
ATOM 5591 C CA . VAL B 1 271 ? -6.988 29.562 9.531 1 97.69 271 VAL B CA 1
ATOM 5592 C C . VAL B 1 271 ? -8.227 29.766 10.398 1 97.69 271 VAL B C 1
ATOM 5594 O O . VAL B 1 271 ? -9.172 28.984 10.344 1 97.69 271 VAL B O 1
ATOM 5597 N N . SER B 1 272 ? -8.266 30.844 11.18 1 97.62 272 SER B N 1
ATOM 5598 C CA . SER B 1 272 ? -9.391 31.156 12.047 1 97.62 272 SER B CA 1
ATOM 5599 C C . SER B 1 272 ? -10.672 31.375 11.242 1 97.62 272 SER B C 1
ATOM 5601 O O . SER B 1 272 ? -11.742 30.891 11.625 1 97.62 272 SER B O 1
ATOM 5603 N N . GLY B 1 273 ? -10.516 32.156 10.203 1 98.31 273 GLY B N 1
ATOM 5604 C CA . GLY B 1 273 ? -11.672 32.375 9.352 1 98.31 273 GLY B CA 1
ATOM 5605 C C . GLY B 1 273 ? -12.219 31.109 8.719 1 98.31 273 GLY B C 1
ATOM 5606 O O . GLY B 1 273 ? -13.43 30.906 8.68 1 98.31 273 GLY B O 1
ATOM 5607 N N . ALA B 1 274 ? -11.328 30.312 8.164 1 98.62 274 ALA B N 1
ATOM 5608 C CA . ALA B 1 274 ? -11.742 29.047 7.547 1 98.62 274 ALA B CA 1
ATOM 5609 C C . ALA B 1 274 ? -12.414 28.141 8.562 1 98.62 274 ALA B C 1
ATOM 5611 O O . ALA B 1 274 ? -13.461 27.547 8.281 1 98.62 274 ALA B O 1
ATOM 5612 N N . LEU B 1 275 ? -11.844 28.031 9.766 1 98.38 275 LEU B N 1
ATOM 5613 C CA . LEU B 1 275 ? -12.398 27.188 10.82 1 98.38 275 LEU B CA 1
ATOM 5614 C C . LEU B 1 275 ? -13.758 27.703 11.273 1 98.38 275 LEU B C 1
ATOM 5616 O O . LEU B 1 275 ? -14.664 26.922 11.547 1 98.38 275 LEU B O 1
ATOM 5620 N N . ARG B 1 276 ? -13.883 29.016 11.438 1 98.19 276 ARG B N 1
ATOM 5621 C CA . ARG B 1 276 ? -15.156 29.625 11.812 1 98.19 276 ARG B CA 1
ATOM 5622 C C . ARG B 1 276 ? -16.266 29.188 10.867 1 98.19 276 ARG B C 1
ATOM 5624 O O . ARG B 1 276 ? -17.328 28.734 11.305 1 98.19 276 ARG B O 1
ATOM 5631 N N . ARG B 1 277 ? -16.031 29.344 9.609 1 98 277 ARG B N 1
ATOM 5632 C CA . ARG B 1 277 ? -17.031 28.984 8.625 1 98 277 ARG B CA 1
ATOM 5633 C C . ARG B 1 277 ? -17.328 27.484 8.656 1 98 277 ARG B C 1
ATOM 5635 O O . ARG B 1 277 ? -18.484 27.062 8.57 1 98 277 ARG B O 1
ATOM 5642 N N . PHE B 1 278 ? -16.266 26.719 8.75 1 98.06 278 PHE B N 1
ATOM 5643 C CA . PHE B 1 278 ? -16.375 25.266 8.797 1 98.06 278 PHE B CA 1
ATOM 5644 C C . PHE B 1 278 ? -17.266 24.828 9.961 1 98.06 278 PHE B C 1
ATOM 5646 O O . PHE B 1 278 ? -18.156 24 9.797 1 98.06 278 PHE B O 1
ATOM 5653 N N . LEU B 1 279 ? -17.031 25.359 11.156 1 97.81 279 LEU B N 1
ATOM 5654 C CA . LEU B 1 279 ? -17.797 25.016 12.352 1 97.81 279 LEU B CA 1
ATOM 5655 C C . LEU B 1 279 ? -19.203 25.594 12.297 1 97.81 279 LEU B C 1
ATOM 5657 O O . LEU B 1 279 ? -20.156 24.984 12.797 1 97.81 279 LEU B O 1
ATOM 5661 N N . ARG B 1 280 ? -19.328 26.734 11.711 1 97.62 280 ARG B N 1
ATOM 5662 C CA . ARG B 1 280 ? -20.641 27.344 11.539 1 97.62 280 ARG B CA 1
ATOM 5663 C C . ARG B 1 280 ? -21.531 26.469 10.641 1 97.62 280 ARG B C 1
ATOM 5665 O O . ARG B 1 280 ? -22.703 26.234 10.953 1 97.62 280 ARG B O 1
ATOM 5672 N N . ASP B 1 281 ? -20.969 26.047 9.547 1 96.94 281 ASP B N 1
ATOM 5673 C CA . ASP B 1 281 ? -21.703 25.203 8.609 1 96.94 281 ASP B CA 1
ATOM 5674 C C . ASP B 1 281 ? -22.156 23.906 9.281 1 96.94 281 ASP B C 1
ATOM 5676 O O . ASP B 1 281 ? -23.141 23.297 8.852 1 96.94 281 ASP B O 1
ATOM 5680 N N . ARG B 1 282 ? -21.484 23.578 10.312 1 95.75 282 ARG B N 1
ATOM 5681 C CA . ARG B 1 282 ? -21.797 22.344 11.039 1 95.75 282 ARG B CA 1
ATOM 5682 C C . ARG B 1 282 ? -22.641 22.641 12.281 1 95.75 282 ARG B C 1
ATOM 5684 O O . ARG B 1 282 ? -22.906 21.734 13.086 1 95.75 282 ARG B O 1
ATOM 5691 N N . ASP B 1 283 ? -22.969 23.828 12.539 1 96.12 283 ASP B N 1
ATOM 5692 C CA . ASP B 1 283 ? -23.719 24.281 13.703 1 96.12 283 ASP B CA 1
ATOM 5693 C C . ASP B 1 283 ? -22.984 23.953 14.992 1 96.12 283 ASP B C 1
ATOM 5695 O O . ASP B 1 283 ? -23.594 23.5 15.969 1 96.12 283 ASP B O 1
ATOM 5699 N N . GLU B 1 284 ? -21.641 24.156 14.984 1 96 284 GLU B N 1
ATOM 5700 C CA . GLU B 1 284 ? -20.797 23.812 16.125 1 96 284 GLU B CA 1
ATOM 5701 C C . GLU B 1 284 ? -19.922 25 16.531 1 96 284 GLU B C 1
ATOM 5703 O O . GLU B 1 284 ? -18.969 24.844 17.312 1 96 284 GLU B O 1
ATOM 5708 N N . LEU B 1 285 ? -20.188 26.156 15.992 1 97.31 285 LEU B N 1
ATOM 5709 C CA . LEU B 1 285 ? -19.328 27.297 16.25 1 97.31 285 LEU B CA 1
ATOM 5710 C C . LEU B 1 285 ? -19.484 27.781 17.703 1 97.31 285 LEU B C 1
ATOM 5712 O O . LEU B 1 285 ? -20.562 28.219 18.094 1 97.31 285 LEU B O 1
ATOM 5716 N N . PRO B 1 286 ? -18.422 27.719 18.438 1 95.75 286 PRO B N 1
ATOM 5717 C CA . PRO B 1 286 ? -18.5 28.188 19.828 1 95.75 286 PRO B CA 1
ATOM 5718 C C . PRO B 1 286 ? -18.5 29.719 19.938 1 95.75 286 PRO B C 1
ATOM 5720 O O . PRO B 1 286 ? -18.062 30.406 19 1 95.75 286 PRO B O 1
ATOM 5723 N N . ASP B 1 287 ? -18.844 30.188 21.125 1 94.56 287 ASP B N 1
ATOM 5724 C CA . ASP B 1 287 ? -18.812 31.609 21.406 1 94.56 287 ASP B CA 1
ATOM 5725 C C . ASP B 1 287 ? -17.406 32.062 21.812 1 94.56 287 ASP B C 1
ATOM 5727 O O . ASP B 1 287 ? -17.094 33.25 21.781 1 94.56 287 ASP B O 1
ATOM 5731 N N . ASP B 1 288 ? -16.609 31.125 22.188 1 93.88 288 ASP B N 1
ATOM 5732 C CA . ASP B 1 288 ? -15.227 31.391 22.594 1 93.88 288 ASP B CA 1
ATOM 5733 C C . ASP B 1 288 ? -14.242 31.031 21.484 1 93.88 288 ASP B C 1
ATOM 5735 O O . ASP B 1 288 ? -14.547 30.219 20.609 1 93.88 288 ASP B O 1
ATOM 5739 N N . PRO B 1 289 ? -13.125 31.766 21.453 1 93.94 289 PRO B N 1
ATOM 5740 C CA . PRO B 1 289 ? -12.117 31.406 20.469 1 93.94 289 PRO B CA 1
ATOM 5741 C C . PRO B 1 289 ? -11.602 29.984 20.625 1 93.94 289 PRO B C 1
ATOM 5743 O O . PRO B 1 289 ? -11.523 29.469 21.75 1 93.94 289 PRO B O 1
ATOM 5746 N N . LEU B 1 290 ? -11.32 29.328 19.5 1 94.25 290 LEU B N 1
ATOM 5747 C CA . LEU B 1 290 ? -10.625 28.047 19.562 1 94.25 290 LEU B CA 1
ATOM 5748 C C . LEU B 1 290 ? -9.195 28.234 20.047 1 94.25 290 LEU B C 1
ATOM 5750 O O . LEU B 1 290 ? -8.656 29.344 20.016 1 94.25 290 LEU B O 1
ATOM 5754 N N . VAL B 1 291 ? -8.641 27.172 20.594 1 88.75 291 VAL B N 1
ATOM 5755 C CA . VAL B 1 291 ? -7.262 27.188 21.062 1 88.75 291 VAL B CA 1
ATOM 5756 C C . VAL B 1 291 ? -6.441 26.172 20.266 1 88.75 291 VAL B C 1
ATOM 5758 O O . VAL B 1 291 ? -6.812 25 20.172 1 88.75 291 VAL B O 1
ATOM 5761 N N . ALA B 1 292 ? -5.387 26.672 19.656 1 87.25 292 ALA B N 1
ATOM 5762 C CA . ALA B 1 292 ? -4.496 25.812 18.875 1 87.25 292 ALA B CA 1
ATOM 5763 C C . ALA B 1 292 ? -3.154 25.641 19.578 1 87.25 292 ALA B C 1
ATOM 5765 O O . ALA B 1 292 ? -2.676 26.547 20.25 1 87.25 292 ALA B O 1
ATOM 5766 N N . THR B 1 293 ? -2.668 24.422 19.469 1 78.44 293 THR B N 1
ATOM 5767 C CA . THR B 1 293 ? -1.268 24.234 19.812 1 78.44 293 THR B CA 1
ATOM 5768 C C . THR B 1 293 ? -0.364 24.5 18.625 1 78.44 293 THR B C 1
ATOM 5770 O O . THR B 1 293 ? -0.578 23.953 17.531 1 78.44 293 THR B O 1
ATOM 5773 N N . VAL B 1 294 ? 0.502 25.453 18.812 1 64.31 294 VAL B N 1
ATOM 5774 C CA . VAL B 1 294 ? 1.437 25.828 17.75 1 64.31 294 VAL B CA 1
ATOM 5775 C C . VAL B 1 294 ? 2.861 25.469 18.172 1 64.31 294 VAL B C 1
ATOM 5777 O O . VAL B 1 294 ? 3.436 26.094 19.062 1 64.31 294 VAL B O 1
ATOM 5780 N N . PRO B 1 295 ? 3.324 24.484 17.484 1 56.91 295 PRO B N 1
ATOM 5781 C CA . PRO B 1 295 ? 4.703 24.125 17.828 1 56.91 295 PRO B CA 1
ATOM 5782 C C . PRO B 1 295 ? 5.711 25.188 17.391 1 56.91 295 PRO B C 1
ATOM 5784 O O . PRO B 1 295 ? 5.602 25.719 16.281 1 56.91 295 PRO B O 1
ATOM 5787 N N . VAL B 1 296 ? 6.445 25.969 18.406 1 46.5 296 VAL B N 1
ATOM 5788 C CA . VAL B 1 296 ? 7.449 26.969 18.031 1 46.5 296 VAL B CA 1
ATOM 5789 C C . VAL B 1 296 ? 8.828 26.5 18.5 1 46.5 296 VAL B C 1
ATOM 5791 O O . VAL B 1 296 ? 8.953 25.828 19.531 1 46.5 296 VAL B O 1
ATOM 5794 N N . SER B 1 297 ? 9.758 26.516 17.547 1 40.5 297 SER B N 1
ATOM 5795 C CA . SER B 1 297 ? 11.148 26.281 17.938 1 40.5 297 SER B CA 1
ATOM 5796 C C . SER B 1 297 ? 11.648 27.359 18.875 1 40.5 297 SER B C 1
ATOM 5798 O O . SER B 1 297 ? 11.539 28.562 18.578 1 40.5 297 SER B O 1
ATOM 5800 N N . VAL B 1 298 ? 11.711 27.234 20.141 1 35.72 298 VAL B N 1
ATOM 5801 C CA . VAL B 1 298 ? 12.32 28.266 21 1 35.72 298 VAL B CA 1
ATOM 5802 C C . VAL B 1 298 ? 13.828 28.062 21.047 1 35.72 298 VAL B C 1
ATOM 5804 O O . VAL B 1 298 ? 14.32 27.047 21.547 1 35.72 298 VAL B O 1
ATOM 5807 N N . HIS B 1 299 ? 14.555 28.484 20.031 1 36.72 299 HIS B N 1
ATOM 5808 C CA . HIS B 1 299 ? 16 28.484 20.203 1 36.72 299 HIS B CA 1
ATOM 5809 C C . HIS B 1 299 ? 16.406 29.375 21.375 1 36.72 299 HIS B C 1
ATOM 5811 O O . HIS B 1 299 ? 17.594 29.656 21.547 1 36.72 299 HIS B O 1
ATOM 5817 N N . GLY B 1 300 ? 15.688 29.969 22.078 1 33.5 300 GLY B N 1
ATOM 5818 C CA . GLY B 1 300 ? 16.203 31.078 22.859 1 33.5 300 GLY B CA 1
ATOM 5819 C C . GLY B 1 300 ? 17.391 30.688 23.719 1 33.5 300 GLY B C 1
ATOM 5820 O O . GLY B 1 300 ? 17.828 29.547 23.703 1 33.5 300 GLY B O 1
ATOM 5821 N N . ARG B 1 301 ? 17.406 31.453 25 1 34.84 301 ARG B N 1
ATOM 5822 C CA . ARG B 1 301 ? 18.25 32.219 25.906 1 34.84 301 ARG B CA 1
ATOM 5823 C C . ARG B 1 301 ? 19.125 31.312 26.766 1 34.84 301 ARG B C 1
ATOM 5825 O O . ARG B 1 301 ? 19.875 31.781 27.625 1 34.84 301 ARG B O 1
ATOM 5832 N N . THR B 1 302 ? 18.703 30.141 27.141 1 32 302 THR B N 1
ATOM 5833 C CA . THR B 1 302 ? 19.594 29.859 28.266 1 32 302 THR B CA 1
ATOM 5834 C C . THR B 1 302 ? 21.031 29.688 27.781 1 32 302 THR B C 1
ATOM 5836 O O . THR B 1 302 ? 21.266 29.016 26.781 1 32 302 THR B O 1
ATOM 5839 N N . GLY B 1 303 ? 21.859 30.734 27.859 1 30.67 303 GLY B N 1
ATOM 5840 C CA . GLY B 1 303 ? 23.312 30.719 27.781 1 30.67 303 GLY B CA 1
ATOM 5841 C C . GLY B 1 303 ? 23.906 29.344 27.922 1 30.67 303 GLY B C 1
ATOM 5842 O O . GLY B 1 303 ? 25.125 29.188 28.094 1 30.67 303 GLY B O 1
ATOM 5843 N N . ARG B 1 304 ? 23.281 28.578 28.719 1 33.66 304 ARG B N 1
ATOM 5844 C CA . ARG B 1 304 ? 24.109 27.406 28.938 1 33.66 304 ARG B CA 1
ATOM 5845 C C . ARG B 1 304 ? 24.281 26.594 27.656 1 33.66 304 ARG B C 1
ATOM 5847 O O . ARG B 1 304 ? 23.375 26.562 26.828 1 33.66 304 ARG B O 1
ATOM 5854 N N . GLU B 1 305 ? 25.422 26.125 27.344 1 32.31 305 GLU B N 1
ATOM 5855 C CA . GLU B 1 305 ? 26.078 25.484 26.203 1 32.31 305 GLU B CA 1
ATOM 5856 C C . GLU B 1 305 ? 25.078 24.703 25.359 1 32.31 305 GLU B C 1
ATOM 5858 O O . GLU B 1 305 ? 24.891 25 24.172 1 32.31 305 GLU B O 1
ATOM 5863 N N . HIS B 1 306 ? 25.328 23.406 25.219 1 32.88 306 HIS B N 1
ATOM 5864 C CA . HIS B 1 306 ? 25.141 22.375 24.188 1 32.88 306 HIS B CA 1
ATOM 5865 C C . HIS B 1 306 ? 23.672 22.016 24.016 1 32.88 306 HIS B C 1
ATOM 5867 O O . HIS B 1 306 ? 23.328 21.203 23.172 1 32.88 306 HIS B O 1
ATOM 5873 N N . GLY B 1 307 ? 22.953 21.812 25.109 1 29.98 307 GLY B N 1
ATOM 5874 C CA . GLY B 1 307 ? 22.062 20.656 25.094 1 29.98 307 GLY B CA 1
ATOM 5875 C C . GLY B 1 307 ? 20.828 20.891 24.234 1 29.98 307 GLY B C 1
ATOM 5876 O O . GLY B 1 307 ? 20.766 21.844 23.453 1 29.98 307 GLY B O 1
ATOM 5877 N N . SER B 1 308 ? 19.531 20.609 24.906 1 30.67 308 SER B N 1
ATOM 5878 C CA . SER B 1 308 ? 18.281 20.016 24.453 1 30.67 308 SER B CA 1
ATOM 5879 C C . SER B 1 308 ? 17.391 21.062 23.781 1 30.67 308 SER B C 1
ATOM 5881 O O . SER B 1 308 ? 17.25 22.188 24.281 1 30.67 308 SER B O 1
ATOM 5883 N N . ASN B 1 309 ? 17.391 21.219 22.578 1 34.31 309 ASN B N 1
ATOM 5884 C CA . ASN B 1 309 ? 16.391 21.859 21.734 1 34.31 309 ASN B CA 1
ATOM 5885 C C . ASN B 1 309 ? 15.008 21.797 22.375 1 34.31 309 ASN B C 1
ATOM 5887 O O . ASN B 1 309 ? 14.43 20.719 22.516 1 34.31 309 ASN B O 1
ATOM 5891 N N . LYS B 1 310 ? 14.75 22.656 23.359 1 35.19 310 LYS B N 1
ATOM 5892 C CA . LYS B 1 310 ? 13.461 22.688 24.047 1 35.19 310 LYS B CA 1
ATOM 5893 C C . LYS B 1 310 ? 12.344 23.141 23.125 1 35.19 310 LYS B C 1
ATOM 5895 O O . LYS B 1 310 ? 12.445 24.188 22.469 1 35.19 310 LYS B O 1
ATOM 5900 N N . VAL B 1 311 ? 11.633 22.266 22.438 1 39.34 311 VAL B N 1
ATOM 5901 C CA . VAL B 1 311 ? 10.406 22.5 21.688 1 39.34 311 VAL B CA 1
ATOM 5902 C C . VAL B 1 311 ? 9.32 23.031 22.625 1 39.34 311 VAL B C 1
ATOM 5904 O O . VAL B 1 311 ? 9.047 22.422 23.672 1 39.34 311 VAL B O 1
ATOM 5907 N N . SER B 1 312 ? 9.078 24.391 22.703 1 41.59 312 SER B N 1
ATOM 5908 C CA . SER B 1 312 ? 7.984 24.938 23.516 1 41.59 312 SER B CA 1
ATOM 5909 C C . SER B 1 312 ? 6.707 25.078 22.688 1 41.59 312 SER B C 1
ATOM 5911 O O . SER B 1 312 ? 6.762 25.375 21.484 1 41.59 312 SER B O 1
ATOM 5913 N N . ALA B 1 313 ? 5.633 24.156 22.922 1 51.62 313 ALA B N 1
ATOM 5914 C CA . ALA B 1 313 ? 4.297 24.359 22.359 1 51.62 313 ALA B CA 1
ATOM 5915 C C . ALA B 1 313 ? 3.609 25.562 23 1 51.62 313 ALA B C 1
ATOM 5917 O O . ALA B 1 313 ? 3.676 25.75 24.203 1 51.62 313 ALA B O 1
ATOM 5918 N N . PHE B 1 314 ? 3.391 26.641 22.094 1 58.78 314 PHE B N 1
ATOM 5919 C CA . PHE B 1 314 ? 2.576 27.75 22.578 1 58.78 314 PHE B CA 1
ATOM 5920 C C . PHE B 1 314 ? 1.113 27.547 22.188 1 58.78 314 PHE B C 1
ATOM 5922 O O . PHE B 1 314 ? 0.812 26.953 21.156 1 58.78 314 PHE B O 1
ATOM 5929 N N . PHE B 1 315 ? 0.251 27.797 23.156 1 71.12 315 PHE B N 1
ATOM 5930 C CA . PHE B 1 315 ? -1.18 27.812 22.875 1 71.12 315 PHE B CA 1
ATOM 5931 C C . PHE B 1 315 ? -1.588 29.141 22.25 1 71.12 315 PHE B C 1
ATOM 5933 O O . PHE B 1 315 ? -1.222 30.203 22.734 1 71.12 315 PHE B O 1
ATOM 5940 N N . ALA B 1 316 ? -2.07 29.094 21.062 1 77.94 316 ALA B N 1
ATOM 5941 C CA . ALA B 1 316 ? -2.551 30.281 20.375 1 77.94 316 ALA B CA 1
ATOM 5942 C C . ALA B 1 316 ? -4.074 30.312 20.328 1 77.94 316 ALA B C 1
ATOM 5944 O O . ALA B 1 316 ? -4.715 29.312 19.984 1 77.94 316 ALA B O 1
ATOM 5945 N N . SER B 1 317 ? -4.574 31.406 20.781 1 87.5 317 SER B N 1
ATOM 5946 C CA . SER B 1 317 ? -6.012 31.625 20.656 1 87.5 317 SER B CA 1
ATOM 5947 C C . SER B 1 317 ? -6.387 31.984 19.219 1 87.5 317 SER B C 1
ATOM 5949 O O . SER B 1 317 ? -5.852 32.938 18.656 1 87.5 317 SER B O 1
ATOM 5951 N N . LEU B 1 318 ? -7.27 31.172 18.609 1 94.12 318 LEU B N 1
ATOM 5952 C CA . LEU B 1 318 ? -7.797 31.453 17.266 1 94.12 318 LEU B CA 1
ATOM 5953 C C . LEU B 1 318 ? -9.148 32.125 17.359 1 94.12 318 LEU B C 1
ATOM 5955 O O . LEU B 1 318 ? -10.133 31.531 17.797 1 94.12 318 LEU B O 1
ATOM 5959 N N . PRO B 1 319 ? -9.219 33.375 16.938 1 95.94 319 PRO B N 1
ATOM 5960 C CA . PRO B 1 319 ? -10.445 34.156 17.156 1 95.94 319 PRO B CA 1
ATOM 5961 C C . PRO B 1 319 ? -11.578 33.75 16.203 1 95.94 319 PRO B C 1
ATOM 5963 O O . PRO B 1 319 ? -12.125 34.594 15.5 1 95.94 319 PRO B O 1
ATOM 5966 N N . THR B 1 320 ? -11.969 32.531 16.312 1 97.06 320 THR B N 1
ATOM 5967 C CA . THR B 1 320 ? -13.055 32 15.484 1 97.06 320 THR B CA 1
ATOM 5968 C C . THR B 1 320 ? -14.383 32.625 15.875 1 97.06 320 THR B C 1
ATOM 5970 O O . THR B 1 320 ? -15.336 32.625 15.094 1 97.06 320 THR B O 1
ATOM 5973 N N . HIS B 1 321 ? -14.492 33.219 17.078 1 95.31 321 HIS B N 1
ATOM 5974 C CA . HIS B 1 321 ? -15.734 33.812 17.562 1 95.31 321 HIS B CA 1
ATOM 5975 C C . HIS B 1 321 ? -15.992 35.156 16.922 1 95.31 321 HIS B C 1
ATOM 5977 O O . HIS B 1 321 ? -17.109 35.656 16.969 1 95.31 321 HIS B O 1
ATOM 5983 N N . LEU B 1 322 ? -15.008 35.75 16.344 1 96.62 322 LEU B N 1
ATOM 5984 C CA . LEU B 1 322 ? -15.141 37.094 15.734 1 96.62 322 LEU B CA 1
ATOM 5985 C C . LEU B 1 322 ? -15.57 36.969 14.273 1 96.62 322 LEU B C 1
ATOM 5987 O O . LEU B 1 322 ? -14.867 36.344 13.469 1 96.62 322 LEU B O 1
ATOM 5991 N N . GLU B 1 323 ? -16.625 37.531 13.891 1 95.94 323 GLU B N 1
ATOM 5992 C CA . GLU B 1 323 ? -17.141 37.531 12.531 1 95.94 323 GLU B CA 1
ATOM 5993 C C . GLU B 1 323 ? -16.359 38.469 11.625 1 95.94 323 GLU B C 1
ATOM 5995 O O . GLU B 1 323 ? -16.109 38.156 10.453 1 95.94 323 GLU B O 1
ATOM 6000 N N . ASP B 1 324 ? -15.953 39.594 12.141 1 96.12 324 ASP B N 1
ATOM 6001 C CA . ASP B 1 324 ? -15.234 40.594 11.375 1 96.12 324 ASP B CA 1
ATOM 6002 C C . ASP B 1 324 ? -13.789 40.156 11.117 1 96.12 324 ASP B C 1
ATOM 6004 O O . ASP B 1 324 ? -13.008 40 12.055 1 96.12 324 ASP B O 1
ATOM 6008 N N . PRO B 1 325 ? -13.43 40.094 9.867 1 96.88 325 PRO B N 1
ATOM 6009 C CA . PRO B 1 325 ? -12.094 39.594 9.547 1 96.88 325 PRO B CA 1
ATOM 6010 C C . PRO B 1 325 ? -10.984 40.531 10.062 1 96.88 325 PRO B C 1
ATOM 6012 O O . PRO B 1 325 ? -9.93 40.062 10.492 1 96.88 325 PRO B O 1
ATOM 6015 N N . ALA B 1 326 ? -11.172 41.812 10.008 1 96.25 326 ALA B N 1
ATOM 6016 C CA . ALA B 1 326 ? -10.164 42.75 10.5 1 96.25 326 ALA B CA 1
ATOM 6017 C C . ALA B 1 326 ? -9.953 42.594 12.008 1 96.25 326 ALA B C 1
ATOM 6019 O O . ALA B 1 326 ? -8.828 42.656 12.492 1 96.25 326 ALA B O 1
ATOM 6020 N N . ALA B 1 327 ? -11.055 42.406 12.703 1 96.06 327 ALA B N 1
ATOM 6021 C CA . ALA B 1 327 ? -10.977 42.188 14.148 1 96.06 327 ALA B CA 1
ATOM 6022 C C . ALA B 1 327 ? -10.141 40.969 14.484 1 96.06 327 ALA B C 1
ATOM 6024 O O . ALA B 1 327 ? -9.422 40.938 15.484 1 96.06 327 ALA B O 1
ATOM 6025 N N . ARG B 1 328 ? -10.266 39.906 13.688 1 96.06 328 ARG B N 1
ATOM 6026 C CA . ARG B 1 328 ? -9.484 38.688 13.906 1 96.06 328 ARG B CA 1
ATOM 6027 C C . ARG B 1 328 ? -7.992 38.969 13.766 1 96.06 328 ARG B C 1
ATOM 6029 O O . ARG B 1 328 ? -7.191 38.5 14.586 1 96.06 328 ARG B O 1
ATOM 6036 N N . VAL B 1 329 ? -7.613 39.719 12.719 1 94.94 329 VAL B N 1
ATOM 6037 C CA . VAL B 1 329 ? -6.211 40.031 12.477 1 94.94 329 VAL B CA 1
ATOM 6038 C C . VAL B 1 329 ? -5.656 40.844 13.656 1 94.94 329 VAL B C 1
ATOM 6040 O O . VAL B 1 329 ? -4.559 40.562 14.148 1 94.94 329 VAL B O 1
ATOM 6043 N N . PHE B 1 330 ? -6.398 41.812 14.164 1 93.12 330 PHE B N 1
ATOM 6044 C CA . PHE B 1 330 ? -5.938 42.656 15.234 1 93.12 330 PHE B CA 1
ATOM 6045 C C . PHE B 1 330 ? -5.789 41.875 16.547 1 93.12 330 PHE B C 1
ATOM 6047 O O . PHE B 1 330 ? -4.832 42.094 17.281 1 93.12 330 PHE B O 1
ATOM 6054 N N . MET B 1 331 ? -6.703 41.062 16.797 1 92.69 331 MET B N 1
ATOM 6055 C CA . MET B 1 331 ? -6.625 40.281 18.016 1 92.69 331 MET B CA 1
ATOM 6056 C C . MET B 1 331 ? -5.387 39.375 18 1 92.69 331 MET B C 1
ATOM 6058 O O . MET B 1 331 ? -4.703 39.25 19.016 1 92.69 331 MET B O 1
ATOM 6062 N N . LEU B 1 332 ? -5.184 38.75 16.922 1 90.69 332 LEU B N 1
ATOM 6063 C CA . LEU B 1 332 ? -4.027 37.875 16.797 1 90.69 332 LEU B CA 1
ATOM 6064 C C . LEU B 1 332 ? -2.729 38.688 16.891 1 90.69 332 LEU B C 1
ATOM 6066 O O . LEU B 1 332 ? -1.769 38.25 17.516 1 90.69 332 LEU B O 1
ATOM 6070 N N . ALA B 1 333 ? -2.66 39.844 16.25 1 87.06 333 ALA B N 1
ATOM 6071 C CA . ALA B 1 333 ? -1.479 40.688 16.297 1 87.06 333 ALA B CA 1
ATOM 6072 C C . ALA B 1 333 ? -1.176 41.125 17.734 1 87.06 333 ALA B C 1
ATOM 6074 O O . ALA B 1 333 ? -0.015 41.125 18.156 1 87.06 333 ALA B O 1
ATOM 6075 N N . GLU B 1 334 ? -2.186 41.438 18.453 1 83.94 334 GLU B N 1
ATOM 6076 C CA . GLU B 1 334 ? -2.037 41.844 19.844 1 83.94 334 GLU B CA 1
ATOM 6077 C C . GLU B 1 334 ? -1.553 40.719 20.719 1 83.94 334 GLU B C 1
ATOM 6079 O O . GLU B 1 334 ? -0.687 40.875 21.578 1 83.94 334 GLU B O 1
ATOM 6084 N N . SER B 1 335 ? -2.109 39.594 20.516 1 77.75 335 SER B N 1
ATOM 6085 C CA . SER B 1 335 ? -1.722 38.406 21.266 1 77.75 335 SER B CA 1
ATOM 6086 C C . SER B 1 335 ? -0.271 38.031 21 1 77.75 335 SER B C 1
ATOM 6088 O O . SER B 1 335 ? 0.454 37.625 21.906 1 77.75 335 SER B O 1
ATOM 6090 N N . ASN B 1 336 ? 0.076 38.094 19.766 1 72.38 336 ASN B N 1
ATOM 6091 C CA . ASN B 1 336 ? 1.438 37.719 19.375 1 72.38 336 ASN B CA 1
ATOM 6092 C C . ASN B 1 336 ? 2.449 38.75 19.906 1 72.38 336 ASN B C 1
ATOM 6094 O O . ASN B 1 336 ? 3.568 38.375 20.266 1 72.38 336 ASN B O 1
ATOM 6098 N N . ARG B 1 337 ? 2.084 40 19.828 1 63.31 337 ARG B N 1
ATOM 6099 C CA . ARG B 1 337 ? 2.936 41.062 20.375 1 63.31 337 ARG B CA 1
ATOM 6100 C C . ARG B 1 337 ? 3.172 40.812 21.875 1 63.31 337 ARG B C 1
ATOM 6102 O O . ARG B 1 337 ? 4.297 40.969 22.359 1 63.31 337 ARG B O 1
ATOM 6109 N N . LEU B 1 338 ? 2.154 40.406 22.531 1 54.41 338 LEU B N 1
ATOM 6110 C CA . LEU B 1 338 ? 2.246 40.156 23.969 1 54.41 338 LEU B CA 1
ATOM 6111 C C . LEU B 1 338 ? 3.115 38.938 24.25 1 54.41 338 LEU B C 1
ATOM 6113 O O . LEU B 1 338 ? 3.85 38.906 25.25 1 54.41 338 LEU B O 1
ATOM 6117 N N . SER B 1 339 ? 2.98 38 23.328 1 54.22 339 SER B N 1
ATOM 6118 C CA . SER B 1 339 ? 3.791 36.812 23.484 1 54.22 339 SER B CA 1
ATOM 6119 C C . SER B 1 339 ? 5.254 37.062 23.141 1 54.22 339 SER B C 1
ATOM 6121 O O . SER B 1 339 ? 6.156 36.5 23.734 1 54.22 339 SER B O 1
ATOM 6123 N N . LYS B 1 340 ? 5.527 37.844 22.031 1 49.38 340 LYS B N 1
ATOM 6124 C CA . LYS B 1 340 ? 6.891 38.25 21.672 1 49.38 340 LYS B CA 1
ATOM 6125 C C . LYS B 1 340 ? 7.523 39.094 22.766 1 49.38 340 LYS B C 1
ATOM 6127 O O . LYS B 1 340 ? 8.734 39.031 22.984 1 49.38 340 LYS B O 1
ATOM 6132 N N . ASP B 1 341 ? 6.758 40.062 23.328 1 41.75 341 ASP B N 1
ATOM 6133 C CA . ASP B 1 341 ? 7.352 40.781 24.438 1 41.75 341 ASP B CA 1
ATOM 6134 C C . ASP B 1 341 ? 7.855 39.844 25.516 1 41.75 341 ASP B C 1
ATOM 6136 O O . ASP B 1 341 ? 8.758 40.188 26.281 1 41.75 341 ASP B O 1
ATOM 6140 N N . HIS B 1 342 ? 7.316 38.625 25.656 1 33.53 342 HIS B N 1
ATOM 6141 C CA . HIS B 1 342 ? 7.918 37.562 26.484 1 33.53 342 HIS B CA 1
ATOM 6142 C C . HIS B 1 342 ? 8.883 36.719 25.656 1 33.53 342 HIS B C 1
ATOM 6144 O O . HIS B 1 342 ? 9.695 36 26.234 1 33.53 342 HIS B O 1
ATOM 6150 N N . HIS B 1 343 ? 8.617 36.406 24.391 1 34.81 343 HIS B N 1
ATOM 6151 C CA . HIS B 1 343 ? 9.461 35.625 23.484 1 34.81 343 HIS B CA 1
ATOM 6152 C C . HIS B 1 343 ? 10.336 36.531 22.625 1 34.81 343 HIS B C 1
ATOM 6154 O O . HIS B 1 343 ? 9.859 37.531 22.094 1 34.81 343 HIS B O 1
ATOM 6160 N N . TYR B 1 344 ? 11.688 36.75 22.938 1 29.52 344 TYR B N 1
ATOM 6161 C CA . TYR B 1 344 ? 12.703 37.531 22.25 1 29.52 344 TYR B CA 1
ATOM 6162 C C . TYR B 1 344 ? 12.57 37.438 20.734 1 29.52 344 TYR B C 1
ATOM 6164 O O . TYR B 1 344 ? 12.039 36.438 20.234 1 29.52 344 TYR B O 1
ATOM 6172 N N . ASP B 1 345 ? 12.914 38.531 19.984 1 28.16 345 ASP B N 1
ATOM 6173 C CA . ASP B 1 345 ? 12.969 38.812 18.562 1 28.16 345 ASP B CA 1
ATOM 6174 C C . ASP B 1 345 ? 13.648 37.688 17.797 1 28.16 345 ASP B C 1
ATOM 6176 O O . ASP B 1 345 ? 14.836 37.406 18 1 28.16 345 ASP B O 1
ATOM 6180 N N . ILE B 1 346 ? 13.102 36.594 17.5 1 30.7 346 ILE B N 1
ATOM 6181 C CA . ILE B 1 346 ? 13.695 35.75 16.484 1 30.7 346 ILE B CA 1
ATOM 6182 C C . ILE B 1 346 ? 14.156 36.562 15.297 1 30.7 346 ILE B C 1
ATOM 6184 O O . ILE B 1 346 ? 13.336 37.188 14.609 1 30.7 346 ILE B O 1
ATOM 6188 N N . ASP B 1 347 ? 15.344 37.25 15.305 1 27.06 347 ASP B N 1
ATOM 6189 C CA . ASP B 1 347 ? 16.016 38.094 14.305 1 27.06 347 ASP B CA 1
ATOM 6190 C C . ASP B 1 347 ? 15.828 37.5 12.898 1 27.06 347 ASP B C 1
ATOM 6192 O O . ASP B 1 347 ? 15.781 36.281 12.727 1 27.06 347 ASP B O 1
ATOM 6196 N N . ALA B 1 348 ? 15.461 38.344 11.938 1 31.05 348 ALA B N 1
ATOM 6197 C CA . ALA B 1 348 ? 15.391 38.25 10.477 1 31.05 348 ALA B CA 1
ATOM 6198 C C . ALA B 1 348 ? 16.531 37.406 9.914 1 31.05 348 ALA B C 1
ATOM 6200 O O . ALA B 1 348 ? 16.438 36.906 8.789 1 31.05 348 ALA B O 1
ATOM 6201 N N . ASP B 1 349 ? 17.719 37.469 10.547 1 28.72 349 ASP B N 1
ATOM 6202 C CA . ASP B 1 349 ? 18.891 36.781 10.031 1 28.72 349 ASP B CA 1
ATOM 6203 C C . ASP B 1 349 ? 18.703 35.281 10.023 1 28.72 349 ASP B C 1
ATOM 6205 O O . ASP B 1 349 ? 19.609 34.531 9.648 1 28.72 349 ASP B O 1
ATOM 6209 N N . MET B 1 350 ? 17.812 34.875 10.75 1 29.19 350 MET B N 1
ATOM 6210 C CA . MET B 1 350 ? 17.594 33.438 10.719 1 29.19 350 MET B CA 1
ATOM 6211 C C . MET B 1 350 ? 17.078 32.969 9.359 1 29.19 350 MET B C 1
ATOM 6213 O O . MET B 1 350 ? 16.875 31.781 9.117 1 29.19 350 MET B O 1
ATOM 6217 N N . LEU B 1 351 ? 16.672 34 8.539 1 30.47 351 LEU B N 1
ATOM 6218 C CA . LEU B 1 351 ? 16.312 33.656 7.168 1 30.47 351 LEU B CA 1
ATOM 6219 C C . LEU B 1 351 ? 17.516 33.062 6.426 1 30.47 351 LEU B C 1
ATOM 6221 O O . LEU B 1 351 ? 17.344 32.375 5.422 1 30.47 351 LEU B O 1
ATOM 6225 N N . GLY B 1 352 ? 18.703 33.75 6.715 1 30.03 352 GLY B N 1
ATOM 6226 C CA . GLY B 1 352 ? 19.844 33.25 5.953 1 30.03 352 GLY B CA 1
ATOM 6227 C C . GLY B 1 352 ? 20.062 31.766 6.09 1 30.03 352 GLY B C 1
ATOM 6228 O O . GLY B 1 352 ? 20.609 31.125 5.188 1 30.03 352 GLY B O 1
ATOM 6229 N N . ASP B 1 353 ? 20.297 31.375 7.391 1 29.89 353 ASP B N 1
ATOM 6230 C CA . ASP B 1 353 ? 20.688 29.969 7.504 1 29.89 353 ASP B CA 1
ATOM 6231 C C . ASP B 1 353 ? 19.484 29.062 7.234 1 29.89 353 ASP B C 1
ATOM 6233 O O . ASP B 1 353 ? 18.719 28.75 8.148 1 29.89 353 ASP B O 1
ATOM 6237 N N . TRP B 1 354 ? 18.844 29.344 6.258 1 31.58 354 TRP B N 1
ATOM 6238 C CA . TRP B 1 354 ? 17.891 28.359 5.746 1 31.58 354 TRP B CA 1
ATOM 6239 C C . TRP B 1 354 ? 18.328 26.938 6.102 1 31.58 354 TRP B C 1
ATOM 6241 O O . TRP B 1 354 ? 17.516 26.016 6.109 1 31.58 354 TRP B O 1
ATOM 6251 N N . ALA B 1 355 ? 19.703 26.828 6.105 1 33.03 355 ALA B N 1
ATOM 6252 C CA . ALA B 1 355 ? 20.188 25.547 6.598 1 33.03 355 ALA B CA 1
ATOM 6253 C C . ALA B 1 355 ? 19.625 25.234 7.984 1 33.03 355 ALA B C 1
ATOM 6255 O O . ALA B 1 355 ? 19.344 24.078 8.305 1 33.03 355 ALA B O 1
ATOM 6256 N N . GLN B 1 356 ? 19.734 26.25 8.898 1 32.88 356 GLN B N 1
ATOM 6257 C CA . GLN B 1 356 ? 19.344 26.031 10.281 1 32.88 356 GLN B CA 1
ATOM 6258 C C . GLN B 1 356 ? 17.828 26.062 10.438 1 32.88 356 GLN B C 1
ATOM 6260 O O . GLN B 1 356 ? 17.297 25.766 11.508 1 32.88 356 GLN B O 1
ATOM 6265 N N . PHE B 1 357 ? 17.188 27.094 9.898 1 33.91 357 PHE B N 1
ATOM 6266 C CA . PHE B 1 357 ? 15.742 27.109 9.977 1 33.91 357 PHE B CA 1
ATOM 6267 C C . PHE B 1 357 ? 15.164 25.766 9.531 1 33.91 357 PHE B C 1
ATOM 6269 O O . PHE B 1 357 ? 14.727 25.625 8.383 1 33.91 357 PHE B O 1
ATOM 6276 N N . SER B 1 358 ? 15.844 24.859 9.727 1 36.22 358 SER B N 1
ATOM 6277 C CA . SER B 1 358 ? 15.375 23.578 9.242 1 36.22 358 SER B CA 1
ATOM 6278 C C . SER B 1 358 ? 13.891 23.375 9.547 1 36.22 358 SER B C 1
ATOM 6280 O O . SER B 1 358 ? 13.484 23.422 10.711 1 36.22 358 SER B O 1
ATOM 6282 N N . ALA B 1 359 ? 13.031 23.984 8.719 1 38.28 359 ALA B N 1
ATOM 6283 C CA . ALA B 1 359 ? 11.656 23.5 8.625 1 38.28 359 ALA B CA 1
ATOM 6284 C C . ALA B 1 359 ? 11.5 22.156 9.328 1 38.28 359 ALA B C 1
ATOM 6286 O O . ALA B 1 359 ? 10.438 21.844 9.867 1 38.28 359 ALA B O 1
ATOM 6287 N N . ALA B 1 360 ? 12.664 21.453 9.281 1 38.69 360 ALA B N 1
ATOM 6288 C CA . ALA B 1 360 ? 12.82 20.156 9.922 1 38.69 360 ALA B CA 1
ATOM 6289 C C . ALA B 1 360 ? 12.602 20.25 11.43 1 38.69 360 ALA B C 1
ATOM 6291 O O . ALA B 1 360 ? 11.938 19.406 12.023 1 38.69 360 ALA B O 1
ATOM 6292 N N . THR B 1 361 ? 13.391 21.328 11.945 1 39.88 361 THR B N 1
ATOM 6293 C CA . THR B 1 361 ? 13.32 21.484 13.391 1 39.88 361 THR B CA 1
ATOM 6294 C C . THR B 1 361 ? 11.914 21.859 13.836 1 39.88 361 THR B C 1
ATOM 6296 O O . THR B 1 361 ? 11.422 21.359 14.852 1 39.88 361 THR B O 1
ATOM 6299 N N . LEU B 1 362 ? 11.398 22.609 12.938 1 41.94 362 LEU B N 1
ATOM 6300 C CA . LEU B 1 362 ? 10.094 23.078 13.391 1 41.94 362 LEU B CA 1
ATOM 6301 C C . LEU B 1 362 ? 9.047 21.984 13.305 1 41.94 362 LEU B C 1
ATOM 6303 O O . LEU B 1 362 ? 8.203 21.844 14.195 1 41.94 362 LEU B O 1
ATOM 6307 N N . PHE B 1 363 ? 9.125 21.219 12.195 1 44.03 363 PHE B N 1
ATOM 6308 C CA . PHE B 1 363 ? 8.188 20.109 12.078 1 44.03 363 PHE B CA 1
ATOM 6309 C C . PHE B 1 363 ? 8.398 19.109 13.203 1 44.03 363 PHE B C 1
ATOM 6311 O O . PHE B 1 363 ? 7.438 18.625 13.797 1 44.03 363 PHE B O 1
ATOM 6318 N N . GLY B 1 364 ? 9.703 18.797 13.445 1 42.28 364 GLY B N 1
ATOM 6319 C CA . GLY B 1 364 ? 10.039 17.953 14.578 1 42.28 364 GLY B CA 1
ATOM 6320 C C . GLY B 1 364 ? 9.539 18.5 15.906 1 42.28 364 GLY B C 1
ATOM 6321 O O . GLY B 1 364 ? 9.047 17.75 16.75 1 42.28 364 GLY B O 1
ATOM 6322 N N . LEU B 1 365 ? 9.719 19.766 16 1 42.09 365 LEU B N 1
ATOM 6323 C CA . LEU B 1 365 ? 9.289 20.391 17.25 1 42.09 365 LEU B CA 1
ATOM 6324 C C . LEU B 1 365 ? 7.773 20.359 17.375 1 42.09 365 LEU B C 1
ATOM 6326 O O . LEU B 1 365 ? 7.25 20.125 18.469 1 42.09 365 LEU B O 1
ATOM 6330 N N . ALA B 1 366 ? 7.176 20.578 16.312 1 44.22 366 ALA B N 1
ATOM 6331 C CA . ALA B 1 366 ? 5.719 20.531 16.375 1 44.22 366 ALA B CA 1
ATOM 6332 C C . ALA B 1 366 ? 5.223 19.156 16.766 1 44.22 366 ALA B C 1
ATOM 6334 O O . ALA B 1 366 ? 4.301 19.016 17.578 1 44.22 366 ALA B O 1
ATOM 6335 N N . VAL B 1 367 ? 5.898 18.234 16.219 1 43.5 367 VAL B N 1
ATOM 6336 C CA . VAL B 1 367 ? 5.539 16.844 16.5 1 43.5 367 VAL B CA 1
ATOM 6337 C C . VAL B 1 367 ? 5.871 16.516 17.953 1 43.5 367 VAL B C 1
ATOM 6339 O O . VAL B 1 367 ? 5.086 15.852 18.641 1 43.5 367 VAL B O 1
ATOM 6342 N N . ARG B 1 368 ? 7.113 16.969 18.359 1 43.06 368 ARG B N 1
ATOM 6343 C CA . ARG B 1 368 ? 7.504 16.734 19.75 1 43.06 368 ARG B CA 1
ATOM 6344 C C . ARG B 1 368 ? 6.516 17.375 20.719 1 43.06 368 ARG B C 1
ATOM 6346 O O . ARG B 1 368 ? 6.199 16.797 21.75 1 43.06 368 ARG B O 1
ATOM 6353 N N . ALA B 1 369 ? 6.195 18.422 20.359 1 41.09 369 ALA B N 1
ATOM 6354 C CA . ALA B 1 369 ? 5.254 19.109 21.234 1 41.09 369 ALA B CA 1
ATOM 6355 C C . ALA B 1 369 ? 3.943 18.328 21.344 1 41.09 369 ALA B C 1
ATOM 6357 O O . ALA B 1 369 ? 3.381 18.203 22.438 1 41.09 369 ALA B O 1
ATOM 6358 N N . TYR B 1 370 ? 3.564 17.891 20.203 1 41.16 370 TYR B N 1
ATOM 6359 C CA . TYR B 1 370 ? 2.309 17.141 20.141 1 41.16 370 TYR B CA 1
ATOM 6360 C C . TYR B 1 370 ? 2.373 15.891 21 1 41.16 370 TYR B C 1
ATOM 6362 O O . TYR B 1 370 ? 1.408 15.562 21.703 1 41.16 370 TYR B O 1
ATOM 6370 N N . SER B 1 371 ? 3.453 15.203 20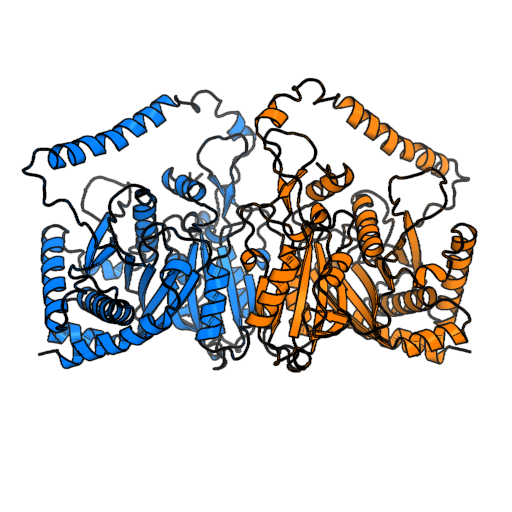.812 1 39.88 371 SER B N 1
ATOM 6371 C CA . SER B 1 371 ? 3.609 13.961 21.562 1 39.88 371 SER B CA 1
ATOM 6372 C C . SER B 1 371 ? 3.627 14.219 23.062 1 39.88 371 SER B C 1
ATOM 6374 O O . SER B 1 371 ? 3.234 13.359 23.859 1 39.88 371 SER B O 1
ATOM 6376 N N . ALA B 1 372 ? 4.195 15.281 23.391 1 37.72 372 ALA B N 1
ATOM 6377 C CA . ALA B 1 372 ? 4.262 15.602 24.812 1 37.72 372 ALA B CA 1
ATOM 6378 C C . ALA B 1 372 ? 2.871 15.867 25.391 1 37.72 372 ALA B C 1
ATOM 6380 O O . ALA B 1 372 ? 2.648 15.727 26.594 1 37.72 372 ALA B O 1
ATOM 6381 N N . LEU B 1 373 ? 1.992 16.25 24.531 1 39.5 373 LEU B N 1
ATOM 6382 C CA . LEU B 1 373 ? 0.698 16.625 25.078 1 39.5 373 LEU B CA 1
ATOM 6383 C C . LEU B 1 373 ? -0.153 15.398 25.359 1 39.5 373 LEU B C 1
ATOM 6385 O O . LEU B 1 373 ? -1.303 15.516 25.797 1 39.5 373 LEU B O 1
ATOM 6389 N N . ARG B 1 374 ? 0.412 14.203 25.453 1 37.81 374 ARG B N 1
ATOM 6390 C CA . ARG B 1 374 ? -0.205 12.984 25.953 1 37.81 374 ARG B CA 1
ATOM 6391 C C . ARG B 1 374 ? -1.385 13.297 26.875 1 37.81 374 ARG B C 1
ATOM 6393 O O . ARG B 1 374 ? -1.806 12.453 27.656 1 37.81 374 ARG B O 1
ATOM 6400 N N . LEU B 1 375 ? -1.751 14.531 27.062 1 35.97 375 LEU B N 1
ATOM 6401 C CA . LEU B 1 375 ? -2.648 14.812 28.188 1 35.97 375 LEU B CA 1
ATOM 6402 C C . LEU B 1 375 ? -4.102 14.562 27.781 1 35.97 375 LEU B C 1
ATOM 6404 O O . LEU B 1 375 ? -5.016 15.141 28.375 1 35.97 375 LEU B O 1
ATOM 6408 N N . ALA B 1 376 ? -4.477 13.836 26.844 1 36.22 376 ALA B N 1
ATOM 6409 C CA . ALA B 1 376 ? -5.816 13.875 26.266 1 36.22 376 ALA B CA 1
ATOM 6410 C C . ALA B 1 376 ? -6.855 13.312 27.234 1 36.22 376 ALA B C 1
ATOM 6412 O O . ALA B 1 376 ? -8.047 13.609 27.109 1 36.22 376 ALA B O 1
ATOM 6413 N N . GLU B 1 377 ? -6.715 12.102 27.719 1 34.12 377 GLU B N 1
ATOM 6414 C CA . GLU B 1 377 ? -7.965 11.461 28.109 1 34.12 377 GLU B CA 1
ATOM 6415 C C . GLU B 1 377 ? -8.742 12.328 29.094 1 34.12 377 GLU B C 1
ATOM 6417 O O . GLU B 1 377 ? -9.969 12.445 29 1 34.12 377 GLU B O 1
ATOM 6422 N N . ARG B 1 378 ? -8.461 12.273 30.422 1 36.41 378 ARG B N 1
ATOM 6423 C CA . ARG B 1 378 ? -9.383 12.625 31.5 1 36.41 378 ARG B CA 1
ATOM 6424 C C . ARG B 1 378 ? -9.508 14.141 31.641 1 36.41 378 ARG B C 1
ATOM 6426 O O . ARG B 1 378 ? -10.18 14.633 32.562 1 36.41 378 ARG B O 1
ATOM 6433 N N . HIS B 1 379 ? -8.633 14.953 31.125 1 45.06 379 HIS B N 1
ATOM 6434 C CA . HIS B 1 379 ? -8.547 16.328 31.609 1 45.06 379 HIS B CA 1
ATOM 6435 C C . HIS B 1 379 ? -9.242 17.281 30.641 1 45.06 379 HIS B C 1
ATOM 6437 O O . HIS B 1 379 ? -9.492 16.938 29.484 1 45.06 379 HIS B O 1
ATOM 6443 N N . PRO B 1 380 ? -9.742 18.391 31.109 1 49.72 380 PRO B N 1
ATOM 6444 C CA . PRO B 1 380 ? -10.297 19.516 30.344 1 49.72 380 PRO B CA 1
ATOM 6445 C C . PRO B 1 380 ? -9.578 19.734 29.016 1 49.72 380 PRO B C 1
ATOM 6447 O O . PRO B 1 380 ? -8.391 19.422 28.891 1 49.72 380 PRO B O 1
ATOM 6450 N N . VAL B 1 381 ? -10.375 19.734 27.922 1 56.47 381 VAL B N 1
ATOM 6451 C CA . VAL B 1 381 ? -9.844 20.031 26.609 1 56.47 381 VAL B CA 1
ATOM 6452 C C . VAL B 1 381 ? -8.852 21.188 26.688 1 56.47 381 VAL B C 1
ATOM 6454 O O . VAL B 1 381 ? -9.242 22.312 27.016 1 56.47 381 VAL B O 1
ATOM 6457 N N . VAL B 1 382 ? -7.637 21 26.578 1 66.44 382 VAL B N 1
ATOM 6458 C CA . VAL B 1 382 ? -6.617 22.047 26.703 1 66.44 382 VAL B CA 1
ATOM 6459 C C . VAL B 1 382 ? -6.422 22.734 25.375 1 66.44 382 VAL B C 1
ATOM 6461 O O . VAL B 1 382 ? -6.184 23.953 25.312 1 66.44 382 VAL B O 1
ATOM 6464 N N . HIS B 1 383 ? -6.742 22.031 24.25 1 79.88 383 HIS B N 1
ATOM 6465 C CA . HIS B 1 383 ? -6.621 22.609 22.906 1 79.88 383 HIS B CA 1
ATOM 6466 C C . HIS B 1 383 ? -7.547 21.891 21.922 1 79.88 383 HIS B C 1
ATOM 6468 O O . HIS B 1 383 ? -8 20.781 22.188 1 79.88 383 HIS B O 1
ATOM 6474 N N . ASN B 1 384 ? -7.875 22.609 20.938 1 89.56 384 ASN B N 1
ATOM 6475 C CA . ASN B 1 384 ? -8.844 22.078 19.969 1 89.56 384 ASN B CA 1
ATOM 6476 C C . ASN B 1 384 ? -8.148 21.375 18.812 1 89.56 384 ASN B C 1
ATOM 6478 O O . ASN B 1 384 ? -8.672 20.391 18.297 1 89.56 384 ASN B O 1
ATOM 6482 N N . LEU B 1 385 ? -7.062 21.938 18.391 1 90.5 385 LEU B N 1
ATOM 6483 C CA . LEU B 1 385 ? -6.383 21.422 17.203 1 90.5 385 LEU B CA 1
ATOM 6484 C C . LEU B 1 385 ? -4.914 21.828 17.203 1 90.5 385 LEU B C 1
ATOM 6486 O O . LEU B 1 385 ? -4.48 22.609 18.047 1 90.5 385 LEU B O 1
ATOM 6490 N N . VAL B 1 386 ? -4.188 21.25 16.25 1 86.19 386 VAL B N 1
ATOM 6491 C CA . VAL B 1 386 ? -2.785 21.609 16.062 1 86.19 386 VAL B CA 1
ATOM 6492 C C . VAL B 1 386 ? -2.629 22.453 14.797 1 86.19 386 VAL B C 1
ATOM 6494 O O . VAL B 1 386 ? -3.191 22.109 13.758 1 86.19 386 VAL B O 1
ATOM 6497 N N . VAL B 1 387 ? -1.946 23.594 14.938 1 88.81 387 VAL B N 1
ATOM 6498 C CA . VAL B 1 387 ? -1.645 24.438 13.789 1 88.81 387 VAL B CA 1
ATOM 6499 C C . VAL B 1 387 ? -0.143 24.703 13.719 1 88.81 387 VAL B C 1
ATOM 6501 O O . VAL B 1 387 ? 0.472 25.062 14.727 1 88.81 387 VAL B O 1
ATOM 6504 N N . SER B 1 388 ? 0.395 24.453 12.531 1 83.5 388 SER B N 1
ATOM 6505 C CA . SER B 1 388 ? 1.807 24.75 12.312 1 83.5 388 SER B CA 1
ATOM 6506 C C . SER B 1 388 ? 2.004 25.625 11.078 1 83.5 388 SER B C 1
ATOM 6508 O O . SER B 1 388 ? 1.351 25.406 10.055 1 83.5 388 SER B O 1
ATOM 6510 N N . ASN B 1 389 ? 2.762 26.656 11.281 1 81.31 389 ASN B N 1
ATOM 6511 C CA . ASN B 1 389 ? 3.201 27.5 10.172 1 81.31 389 ASN B CA 1
ATOM 6512 C C . ASN B 1 389 ? 4.711 27.422 9.969 1 81.31 389 ASN B C 1
ATOM 6514 O O . ASN B 1 389 ? 5.484 27.906 10.789 1 81.31 389 ASN B O 1
ATOM 6518 N N . VAL B 1 390 ? 5.066 26.812 8.852 1 74 390 VAL B N 1
ATOM 6519 C CA . VAL B 1 390 ? 6.48 26.562 8.586 1 74 390 VAL B CA 1
ATOM 6520 C C . VAL B 1 390 ? 6.918 27.312 7.336 1 74 390 VAL B C 1
ATOM 6522 O O . VAL B 1 390 ? 6.41 27.062 6.242 1 74 390 VAL B O 1
ATOM 6525 N N . PRO B 1 391 ? 7.789 28.312 7.547 1 76.75 391 PRO B N 1
ATOM 6526 C CA . PRO B 1 391 ? 8.344 28.938 6.344 1 76.75 391 PRO B CA 1
ATOM 6527 C C . PRO B 1 391 ? 9.219 28 5.531 1 76.75 391 PRO B C 1
ATOM 6529 O O . PRO B 1 391 ? 10.094 27.328 6.086 1 76.75 391 PRO B O 1
ATOM 6532 N N . GLY B 1 392 ? 8.938 27.812 4.242 1 74.06 392 GLY B N 1
ATOM 6533 C CA . GLY B 1 392 ? 9.75 26.984 3.352 1 74.06 392 GLY B CA 1
ATOM 6534 C C . GLY B 1 392 ? 10.68 27.812 2.475 1 74.06 392 GLY B C 1
ATOM 6535 O O . GLY B 1 392 ? 10.719 29.031 2.58 1 74.06 392 GLY B O 1
ATOM 6536 N N . PRO B 1 393 ? 11.469 27.109 1.662 1 74.19 393 PRO B N 1
ATOM 6537 C CA . PRO B 1 393 ? 12.375 27.812 0.758 1 74.19 393 PRO B CA 1
ATOM 6538 C C . PRO B 1 393 ? 11.641 28.703 -0.253 1 74.19 393 PRO B C 1
ATOM 6540 O O . PRO B 1 393 ? 10.633 28.281 -0.824 1 74.19 393 PRO B O 1
ATOM 6543 N N . PRO B 1 394 ? 12.188 29.938 -0.392 1 82.38 394 PRO B N 1
ATOM 6544 C CA . PRO B 1 394 ? 11.516 30.844 -1.328 1 82.38 394 PRO B CA 1
ATOM 6545 C C . PRO B 1 394 ? 11.758 30.469 -2.789 1 82.38 394 PRO B C 1
ATOM 6547 O O . PRO B 1 394 ? 11.078 30.984 -3.682 1 82.38 394 PRO B O 1
ATOM 6550 N N . MET B 1 395 ? 12.719 29.625 -3.018 1 86.88 395 MET B N 1
ATOM 6551 C CA . MET B 1 395 ? 13.023 29.188 -4.375 1 86.88 395 MET B CA 1
ATOM 6552 C C . MET B 1 395 ? 12.344 27.859 -4.688 1 86.88 395 MET B C 1
ATOM 6554 O O . MET B 1 395 ? 12.039 27.094 -3.777 1 86.88 395 MET B O 1
ATOM 6558 N N . PRO B 1 396 ? 12.234 27.578 -5.973 1 89.62 396 PRO B N 1
ATOM 6559 C CA . PRO B 1 396 ? 11.656 26.297 -6.352 1 89.62 396 PRO B CA 1
ATOM 6560 C C . PRO B 1 396 ? 12.516 25.109 -5.898 1 89.62 396 PRO B C 1
ATOM 6562 O O . PRO B 1 396 ? 13.742 25.188 -5.93 1 89.62 396 PRO B O 1
ATOM 6565 N N . LEU B 1 397 ? 11.844 24.078 -5.469 1 88.88 397 LEU B N 1
ATOM 6566 C CA . LEU B 1 397 ? 12.492 22.828 -5.062 1 88.88 397 LEU B CA 1
ATOM 6567 C C . LEU B 1 397 ? 12.289 21.734 -6.113 1 88.88 397 LEU B C 1
ATOM 6569 O O . LEU B 1 397 ? 11.281 21.734 -6.82 1 88.88 397 LEU B O 1
ATOM 6573 N N . TYR B 1 398 ? 13.25 20.953 -6.25 1 92.38 398 TYR B N 1
ATOM 6574 C CA . TYR B 1 398 ? 13.172 19.797 -7.137 1 92.38 398 TYR B CA 1
ATOM 6575 C C . TYR B 1 398 ? 13.398 18.516 -6.363 1 92.38 398 TYR B C 1
ATOM 6577 O O . TYR B 1 398 ? 14.43 18.344 -5.707 1 92.38 398 TYR B O 1
ATOM 6585 N N . LEU B 1 399 ? 12.422 17.625 -6.387 1 94.06 399 LEU B N 1
ATOM 6586 C CA . LEU B 1 399 ? 12.578 16.312 -5.793 1 94.06 399 LEU B CA 1
ATOM 6587 C C . LEU B 1 399 ? 13.078 15.305 -6.828 1 94.06 399 LEU B C 1
ATOM 6589 O O . LEU B 1 399 ? 12.328 14.914 -7.73 1 94.06 399 LEU B O 1
ATOM 6593 N N . LEU B 1 400 ? 14.297 14.93 -6.738 1 94.06 400 LEU B N 1
ATOM 6594 C CA . LEU B 1 400 ? 14.93 13.945 -7.609 1 94.06 400 LEU B CA 1
ATOM 6595 C C . LEU B 1 400 ? 14.734 14.312 -9.078 1 94.06 400 LEU B C 1
ATOM 6597 O O . LEU B 1 400 ? 14.375 13.461 -9.891 1 94.06 400 LEU B O 1
ATOM 6601 N N . GLY B 1 401 ? 14.758 15.578 -9.383 1 93.88 401 GLY B N 1
ATOM 6602 C CA . GLY B 1 401 ? 14.719 16.078 -10.75 1 93.88 401 GLY B CA 1
ATOM 6603 C C . GLY B 1 401 ? 13.367 16.656 -11.133 1 93.88 401 GLY B C 1
ATOM 6604 O O . GLY B 1 401 ? 13.25 17.328 -12.156 1 93.88 401 GLY B O 1
ATOM 6605 N N . CYS B 1 402 ? 12.367 16.422 -10.383 1 96.44 402 CYS B N 1
ATOM 6606 C CA . CYS B 1 402 ? 11.023 16.906 -10.68 1 96.44 402 CYS B CA 1
ATOM 6607 C C . CYS B 1 402 ? 10.703 18.156 -9.859 1 96.44 402 CYS B C 1
ATOM 6609 O O . CYS B 1 402 ? 10.867 18.156 -8.641 1 96.44 402 CYS B O 1
ATOM 6611 N N . ARG B 1 403 ? 10.219 19.156 -10.492 1 95.88 403 ARG B N 1
ATOM 6612 C CA . ARG B 1 403 ? 9.875 20.391 -9.805 1 95.88 403 ARG B CA 1
ATOM 6613 C C . ARG B 1 403 ? 8.664 20.188 -8.891 1 95.88 403 ARG B C 1
ATOM 6615 O O . ARG B 1 403 ? 7.672 19.578 -9.297 1 95.88 403 ARG B O 1
ATOM 6622 N N . VAL B 1 404 ? 8.836 20.672 -7.668 1 94.12 404 VAL B N 1
ATOM 6623 C CA . VAL B 1 404 ? 7.73 20.594 -6.715 1 94.12 404 VAL B CA 1
ATOM 6624 C C . VAL B 1 404 ? 6.738 21.719 -6.984 1 94.12 404 VAL B C 1
ATOM 6626 O O . VAL B 1 404 ? 7.094 22.906 -6.891 1 94.12 404 VAL B O 1
ATOM 6629 N N . THR B 1 405 ? 5.484 21.359 -7.332 1 95.88 405 THR B N 1
ATOM 6630 C CA . THR B 1 405 ? 4.465 22.344 -7.648 1 95.88 405 THR B CA 1
ATOM 6631 C C . THR B 1 405 ? 3.434 22.438 -6.527 1 95.88 405 THR B C 1
ATOM 6633 O O . THR B 1 405 ? 2.586 23.344 -6.531 1 95.88 405 THR B O 1
ATOM 6636 N N . GLY B 1 406 ? 3.49 21.578 -5.598 1 94.5 406 GLY B N 1
ATOM 6637 C CA . GLY B 1 406 ? 2.709 21.547 -4.371 1 94.5 406 GLY B CA 1
ATOM 6638 C C . GLY B 1 406 ? 3.393 20.797 -3.242 1 94.5 406 GLY B C 1
ATOM 6639 O O . GLY B 1 406 ? 4.02 19.766 -3.471 1 94.5 406 GLY B O 1
ATOM 6640 N N . LEU B 1 407 ? 3.41 21.359 -2.104 1 92.81 407 LEU B N 1
ATOM 6641 C CA . LEU B 1 407 ? 4.012 20.766 -0.916 1 92.81 407 LEU B CA 1
ATOM 6642 C C . LEU B 1 407 ? 3.078 20.875 0.283 1 92.81 407 LEU B C 1
ATOM 6644 O O . LEU B 1 407 ? 3.047 21.906 0.953 1 92.81 407 LEU B O 1
ATOM 6648 N N . TYR B 1 408 ? 2.408 19.781 0.608 1 94.19 408 TYR B N 1
ATOM 6649 C CA . TYR B 1 408 ? 1.37 19.797 1.632 1 94.19 408 TYR B CA 1
ATOM 6650 C C . TYR B 1 408 ? 1.765 18.906 2.812 1 94.19 408 TYR B C 1
ATOM 6652 O O . TYR B 1 408 ? 1.617 17.688 2.76 1 94.19 408 TYR B O 1
ATOM 6660 N N . PRO B 1 409 ? 2.238 19.547 3.871 1 89.62 409 PRO B N 1
ATOM 6661 C CA . PRO B 1 409 ? 2.559 18.75 5.062 1 89.62 409 PRO B CA 1
ATOM 6662 C C . PRO B 1 409 ? 1.313 18.25 5.789 1 89.62 409 PRO B C 1
ATOM 6664 O O . PRO B 1 409 ? 0.324 18.984 5.902 1 89.62 409 PRO B O 1
ATOM 6667 N N . LEU B 1 410 ? 1.325 17.047 6.16 1 91.94 410 LEU B N 1
ATOM 6668 C CA . LEU B 1 410 ? 0.244 16.422 6.91 1 91.94 410 LEU B CA 1
ATOM 6669 C C . LEU B 1 410 ? 0.72 15.992 8.289 1 91.94 410 LEU B C 1
ATOM 6671 O O . LEU B 1 410 ? 1.307 14.922 8.445 1 91.94 410 LEU B O 1
ATOM 6675 N N . GLY B 1 411 ? 0.447 16.844 9.234 1 85.44 411 GLY B N 1
ATOM 6676 C CA . GLY B 1 411 ? 0.862 16.547 10.602 1 85.44 411 GLY B CA 1
ATOM 6677 C C . GLY B 1 411 ? -0.028 15.531 11.289 1 85.44 411 GLY B C 1
ATOM 6678 O O . GLY B 1 411 ? -1.132 15.25 10.82 1 85.44 411 GLY B O 1
ATOM 6679 N N . PRO B 1 412 ? 0.408 15.062 12.367 1 83.75 412 PRO B N 1
ATOM 6680 C CA . PRO B 1 412 ? -0.335 14.023 13.078 1 83.75 412 PRO B CA 1
ATOM 6681 C C . PRO B 1 412 ? -1.515 14.578 13.875 1 83.75 412 PRO B C 1
ATOM 6683 O O . PRO B 1 412 ? -1.595 15.789 14.102 1 83.75 412 PRO B O 1
ATOM 6686 N N . VAL B 1 413 ? -2.424 13.734 14.188 1 85.88 413 VAL B N 1
ATOM 6687 C CA . VAL B 1 413 ? -3.543 14.055 15.07 1 85.88 413 VAL B CA 1
ATOM 6688 C C . VAL B 1 413 ? -3.426 13.25 16.359 1 85.88 413 VAL B C 1
ATOM 6690 O O . VAL B 1 413 ? -2.711 12.25 16.422 1 85.88 413 VAL B O 1
ATOM 6693 N N . PHE B 1 414 ? -4.145 13.758 17.406 1 77.56 414 PHE B N 1
ATOM 6694 C CA . PHE B 1 414 ? -4.082 13.156 18.734 1 77.56 414 PHE B CA 1
ATOM 6695 C C . PHE B 1 414 ? -5.473 13.07 19.359 1 77.56 414 PHE B C 1
ATOM 6697 O O . PHE B 1 414 ? -6.406 13.727 18.891 1 77.56 414 PHE B O 1
ATOM 6704 N N . HIS B 1 415 ? -5.469 12.203 20.375 1 80 415 HIS B N 1
ATOM 6705 C CA . HIS B 1 415 ? -6.695 12.227 21.156 1 80 415 HIS B CA 1
ATOM 6706 C C . HIS B 1 415 ? -6.98 13.625 21.703 1 80 415 HIS B C 1
ATOM 6708 O O . HIS B 1 415 ? -6.078 14.289 22.219 1 80 415 HIS B O 1
ATOM 6714 N N . GLY B 1 416 ? -8.148 14.102 21.469 1 82.44 416 GLY B N 1
ATOM 6715 C CA . GLY B 1 416 ? -8.539 15.422 21.922 1 82.44 416 GLY B CA 1
ATOM 6716 C C . GLY B 1 416 ? -8.312 16.5 20.891 1 82.44 416 GLY B C 1
ATOM 6717 O O . GLY B 1 416 ? -8.852 17.609 21 1 82.44 416 GLY B O 1
ATOM 6718 N N . ALA B 1 417 ? -7.52 16.234 19.969 1 87.75 417 ALA B N 1
ATOM 6719 C CA . ALA B 1 417 ? -7.246 17.141 18.859 1 87.75 417 ALA B CA 1
ATOM 6720 C C . ALA B 1 417 ? -7.25 16.406 17.531 1 87.75 417 ALA B C 1
ATOM 6722 O O . ALA B 1 417 ? -6.191 16.078 16.984 1 87.75 417 ALA B O 1
ATOM 6723 N N . GLY B 1 418 ? -8.383 16.344 16.969 1 92.44 418 GLY B N 1
ATOM 6724 C CA . GLY B 1 418 ? -8.594 15.477 15.82 1 92.44 418 GLY B CA 1
ATOM 6725 C C . GLY B 1 418 ? -8.32 16.156 14.5 1 92.44 418 GLY B C 1
ATOM 6726 O O . GLY B 1 418 ? -8.609 15.602 13.438 1 92.44 418 GLY B O 1
ATOM 6727 N N . LEU B 1 419 ? -7.762 17.375 14.57 1 95.56 419 LEU B N 1
ATOM 6728 C CA . LEU B 1 419 ? -7.457 18.094 13.344 1 95.56 419 LEU B CA 1
ATOM 6729 C C . LEU B 1 419 ? -6.07 18.734 13.414 1 95.56 419 LEU B C 1
ATOM 6731 O O . LEU B 1 419 ? -5.695 19.297 14.445 1 95.56 419 LEU B O 1
ATOM 6735 N N . ASN B 1 420 ? -5.301 18.484 12.367 1 93 420 ASN B N 1
ATOM 6736 C CA . ASN B 1 420 ? -4.008 19.141 12.203 1 93 420 ASN B CA 1
ATOM 6737 C C . ASN B 1 420 ? -3.977 20 10.938 1 93 420 ASN B C 1
ATOM 6739 O O . ASN B 1 420 ? -4.348 19.547 9.859 1 93 420 ASN B O 1
ATOM 6743 N N . VAL B 1 421 ? -3.613 21.25 11.133 1 94.81 421 VAL B N 1
ATOM 6744 C CA . VAL B 1 421 ? -3.428 22.188 10.031 1 94.81 421 VAL B CA 1
ATOM 6745 C C . VAL B 1 421 ? -1.957 22.594 9.945 1 94.81 421 VAL B C 1
ATOM 6747 O O . VAL B 1 421 ? -1.426 23.234 10.852 1 94.81 421 VAL B O 1
ATOM 6750 N N . THR B 1 422 ? -1.34 22.203 8.883 1 91 422 THR B N 1
ATOM 6751 C CA . THR B 1 422 ? 0.054 22.594 8.688 1 91 422 THR B CA 1
ATOM 6752 C C . THR B 1 422 ? 0.209 23.422 7.414 1 91 422 THR B C 1
ATOM 6754 O O . THR B 1 422 ? -0.188 22.984 6.332 1 91 422 THR B O 1
ATOM 6757 N N . VAL B 1 423 ? 0.751 24.578 7.629 1 91.06 423 VAL B N 1
ATOM 6758 C CA . VAL B 1 423 ? 0.934 25.531 6.535 1 91.06 423 VAL B CA 1
ATOM 6759 C C . VAL B 1 423 ? 2.418 25.656 6.199 1 91.06 423 VAL B C 1
ATOM 6761 O O . VAL B 1 423 ? 3.256 25.766 7.098 1 91.06 423 VAL B O 1
ATOM 6764 N N . LEU B 1 424 ? 2.711 25.547 4.895 1 87.06 424 LEU B N 1
ATOM 6765 C CA . LEU B 1 424 ? 4.09 25.641 4.426 1 87.06 424 LEU B CA 1
ATOM 6766 C C . LEU B 1 424 ? 4.188 26.547 3.211 1 87.06 424 LEU B C 1
ATOM 6768 O O . LEU B 1 424 ? 3.414 26.422 2.26 1 87.06 424 LEU B O 1
ATOM 6772 N N . SER B 1 425 ? 5.109 27.531 3.326 1 88.44 425 SER B N 1
ATOM 6773 C CA . SER B 1 425 ? 5.328 28.406 2.184 1 88.44 425 SER B CA 1
ATOM 6774 C C . SER B 1 425 ? 6.496 27.922 1.33 1 88.44 425 SER B C 1
ATOM 6776 O O . SER B 1 425 ? 7.508 27.453 1.858 1 88.44 425 SER B O 1
ATOM 6778 N N . ASN B 1 426 ? 6.293 27.891 0.023 1 86.19 426 ASN B N 1
ATOM 6779 C CA . ASN B 1 426 ? 7.34 27.516 -0.919 1 86.19 426 ASN B CA 1
ATOM 6780 C C . ASN B 1 426 ? 7.152 28.188 -2.273 1 86.19 426 ASN B C 1
ATOM 6782 O O . ASN B 1 426 ? 6.086 28.094 -2.881 1 86.19 426 ASN B O 1
ATOM 6786 N N . ALA B 1 427 ? 8.211 28.906 -2.719 1 90.31 427 ALA B N 1
ATOM 6787 C CA . ALA B 1 427 ? 8.305 29.469 -4.062 1 90.31 427 ALA B CA 1
ATOM 6788 C C . ALA B 1 427 ? 7.027 30.219 -4.43 1 90.31 427 ALA B C 1
ATOM 6790 O O . ALA B 1 427 ? 6.43 29.953 -5.477 1 90.31 427 ALA B O 1
ATOM 6791 N N . GLY B 1 428 ? 6.539 31.062 -3.574 1 92.38 428 GLY B N 1
ATOM 6792 C CA . GLY B 1 428 ? 5.441 31.953 -3.879 1 92.38 428 GLY B CA 1
ATOM 6793 C C . GLY B 1 428 ? 4.082 31.391 -3.516 1 92.38 428 GLY B C 1
ATOM 6794 O O . GLY B 1 428 ? 3.055 32.031 -3.736 1 92.38 428 GLY B O 1
ATOM 6795 N N . ARG B 1 429 ? 4.164 30.219 -2.939 1 95.38 429 ARG B N 1
ATOM 6796 C CA . ARG B 1 429 ? 2.918 29.562 -2.555 1 95.38 429 ARG B CA 1
ATOM 6797 C C . ARG B 1 429 ? 2.852 29.359 -1.046 1 95.38 429 ARG B C 1
ATOM 6799 O O . ARG B 1 429 ? 3.885 29.219 -0.387 1 95.38 429 ARG B O 1
ATOM 6806 N N . VAL B 1 430 ? 1.659 29.391 -0.516 1 95.19 430 VAL B N 1
ATOM 6807 C CA . VAL B 1 430 ? 1.352 28.984 0.851 1 95.19 430 VAL B CA 1
ATOM 6808 C C . VAL B 1 430 ? 0.451 27.75 0.833 1 95.19 430 VAL B C 1
ATOM 6810 O O . VAL B 1 430 ? -0.769 27.875 0.695 1 95.19 430 VAL B O 1
ATOM 6813 N N . ASP B 1 431 ? 1.095 26.625 0.988 1 95.75 431 ASP B N 1
ATOM 6814 C CA . ASP B 1 431 ? 0.381 25.359 0.896 1 95.75 431 ASP B CA 1
ATOM 6815 C C . ASP B 1 431 ? -0.115 24.906 2.268 1 95.75 431 ASP B C 1
ATOM 6817 O O . ASP B 1 431 ? 0.614 25 3.258 1 95.75 431 ASP B O 1
ATOM 6821 N N . VAL B 1 432 ? -1.389 24.5 2.295 1 97 432 VAL B N 1
ATOM 6822 C CA . VAL B 1 432 ? -2.039 24.094 3.535 1 97 432 VAL B CA 1
ATOM 6823 C C . VAL B 1 432 ? -2.371 22.609 3.475 1 97 432 VAL B C 1
ATOM 6825 O O . VAL B 1 432 ? -3.119 22.156 2.598 1 97 432 VAL B O 1
ATOM 6828 N N . GLY B 1 433 ? -1.783 21.844 4.324 1 96.75 433 GLY B N 1
ATOM 6829 C CA . GLY B 1 433 ? -2.154 20.453 4.504 1 96.75 433 GLY B CA 1
ATOM 6830 C C . GLY B 1 433 ? -3.07 20.219 5.691 1 96.75 433 GLY B C 1
ATOM 6831 O O . GLY B 1 433 ? -2.811 20.719 6.789 1 96.75 433 GLY B O 1
ATOM 6832 N N . LEU B 1 434 ? -4.207 19.516 5.445 1 98 434 LEU B N 1
ATOM 6833 C CA . LEU B 1 434 ? -5.176 19.172 6.48 1 98 434 LEU B CA 1
ATOM 6834 C C . LEU B 1 434 ? -5.227 17.672 6.703 1 98 434 LEU B C 1
ATOM 6836 O O . LEU B 1 434 ? -5.418 16.906 5.754 1 98 434 LEU B O 1
ATOM 6840 N N . LEU B 1 435 ? -4.984 17.281 7.867 1 96.31 435 LEU B N 1
ATOM 6841 C CA . LEU B 1 435 ? -5.164 15.883 8.258 1 96.31 435 LEU B CA 1
ATOM 6842 C C . LEU B 1 435 ? -6.074 15.773 9.477 1 96.31 435 LEU B C 1
ATOM 6844 O O . LEU B 1 435 ? -5.852 16.438 10.484 1 96.31 435 LEU B O 1
ATOM 6848 N N . GLY B 1 436 ? -7.133 15 9.375 1 96.62 436 GLY B N 1
ATOM 6849 C CA . GLY B 1 436 ? -8.086 14.844 10.461 1 96.62 436 GLY B CA 1
ATOM 6850 C C . GLY B 1 436 ? -8.422 13.391 10.75 1 96.62 436 GLY B C 1
ATOM 6851 O O . GLY B 1 436 ? -8.203 12.516 9.906 1 96.62 436 GLY B O 1
ATOM 6852 N N . ALA B 1 437 ? -8.828 13.203 12.016 1 94.75 437 ALA B N 1
ATOM 6853 C CA . ALA B 1 437 ? -9.484 11.938 12.328 1 94.75 437 ALA B CA 1
ATOM 6854 C C . ALA B 1 437 ? -10.883 11.883 11.711 1 94.75 437 ALA B C 1
ATOM 6856 O O . ALA B 1 437 ? -11.758 12.68 12.062 1 94.75 437 ALA B O 1
ATOM 6857 N N . ARG B 1 438 ? -11.086 10.891 10.922 1 96.38 438 ARG B N 1
ATOM 6858 C CA . ARG B 1 438 ? -12.266 10.867 10.062 1 96.38 438 ARG B CA 1
ATOM 6859 C C . ARG B 1 438 ? -13.547 10.922 10.891 1 96.38 438 ARG B C 1
ATOM 6861 O O . ARG B 1 438 ? -14.492 11.625 10.531 1 96.38 438 ARG B O 1
ATOM 6868 N N . GLU B 1 439 ? -13.625 10.227 12 1 94.5 439 GLU B N 1
ATOM 6869 C CA . GLU B 1 439 ? -14.836 10.164 12.812 1 94.5 439 GLU B CA 1
ATOM 6870 C C . GLU B 1 439 ? -15.125 11.508 13.477 1 94.5 439 GLU B C 1
ATOM 6872 O O . GLU B 1 439 ? -16.281 11.797 13.812 1 94.5 439 GLU B O 1
ATOM 6877 N N . LEU B 1 440 ? -14.117 12.297 13.617 1 94.94 440 LEU B N 1
ATOM 6878 C CA . LEU B 1 440 ? -14.281 13.586 14.289 1 94.94 440 LEU B CA 1
ATOM 6879 C C . LEU B 1 440 ? -14.484 14.703 13.273 1 94.94 440 LEU B C 1
ATOM 6881 O O . LEU B 1 440 ? -15.375 15.547 13.445 1 94.94 440 LEU B O 1
ATOM 6885 N N . THR B 1 441 ? -13.789 14.742 12.219 1 96.81 441 THR B N 1
ATOM 6886 C CA . THR B 1 441 ? -13.797 15.867 11.297 1 96.81 441 THR B CA 1
ATOM 6887 C C . THR B 1 441 ? -14.734 15.602 10.117 1 96.81 441 THR B C 1
ATOM 6889 O O . THR B 1 441 ? -15.234 16.531 9.5 1 96.81 441 THR B O 1
ATOM 6892 N N . GLY B 1 442 ? -14.914 14.281 9.781 1 96.38 442 GLY B N 1
ATOM 6893 C CA . GLY B 1 442 ? -15.594 13.992 8.531 1 96.38 442 GLY B CA 1
ATOM 6894 C C . GLY B 1 442 ? -14.82 14.453 7.312 1 96.38 442 GLY B C 1
ATOM 6895 O O . GLY B 1 442 ? -13.594 14.352 7.273 1 96.38 442 GLY B O 1
ATOM 6896 N N . ASP B 1 443 ? -15.57 14.906 6.336 1 97.38 443 ASP B N 1
ATOM 6897 C CA . ASP B 1 443 ? -14.977 15.438 5.113 1 97.38 443 ASP B CA 1
ATOM 6898 C C . ASP B 1 443 ? -14.305 16.781 5.367 1 97.38 443 ASP B C 1
ATOM 6900 O O . ASP B 1 443 ? -14.914 17.688 5.945 1 97.38 443 ASP B O 1
ATOM 6904 N N . LEU B 1 444 ? -13.062 16.938 4.898 1 98.44 444 LEU B N 1
ATOM 6905 C CA . LEU B 1 444 ? -12.297 18.141 5.203 1 98.44 444 LEU B CA 1
ATOM 6906 C C . LEU B 1 444 ? -12.281 19.078 4.012 1 98.44 444 LEU B C 1
ATOM 6908 O 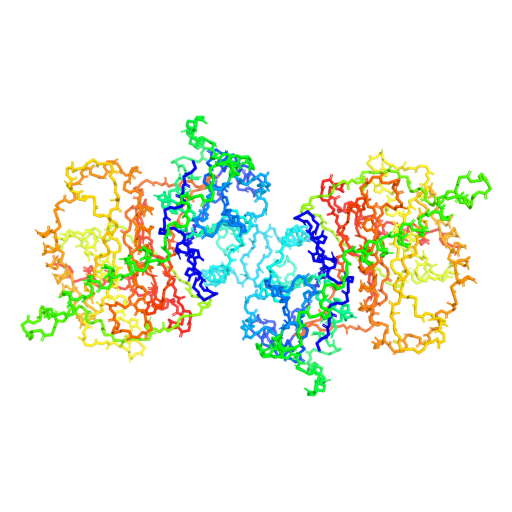O . LEU B 1 444 ? -11.789 20.219 4.117 1 98.44 444 LEU B O 1
ATOM 6912 N N . TRP B 1 445 ? -12.82 18.719 2.928 1 98.38 445 TRP B N 1
ATOM 6913 C CA . TRP B 1 445 ? -12.742 19.547 1.729 1 98.38 445 TRP B CA 1
ATOM 6914 C C . TRP B 1 445 ? -13.516 20.859 1.919 1 98.38 445 TRP B C 1
ATOM 6916 O O . TRP B 1 445 ? -13.07 21.922 1.479 1 98.38 445 TRP B O 1
ATOM 6926 N N . PRO B 1 446 ? -14.68 20.812 2.562 1 98.19 446 PRO B N 1
ATOM 6927 C CA . PRO B 1 446 ? -15.312 22.109 2.844 1 98.19 446 PRO B CA 1
ATOM 6928 C C . PRO B 1 446 ? -14.398 23.062 3.605 1 98.19 446 PRO B C 1
ATOM 6930 O O . PRO B 1 446 ? -14.375 24.266 3.318 1 98.19 446 PRO B O 1
ATOM 6933 N N . LEU B 1 447 ? -13.656 22.562 4.555 1 98.5 447 LEU B N 1
ATOM 6934 C CA . LEU B 1 447 ? -12.695 23.391 5.27 1 98.5 447 LEU B CA 1
ATOM 6935 C C . LEU B 1 447 ? -11.617 23.906 4.324 1 98.5 447 LEU B C 1
ATOM 6937 O O . LEU B 1 447 ? -11.281 25.094 4.352 1 98.5 447 LEU B O 1
ATOM 6941 N N . ALA B 1 448 ? -11.047 23.031 3.551 1 98.56 448 ALA B N 1
ATOM 6942 C CA . ALA B 1 448 ? -10.016 23.406 2.588 1 98.56 448 ALA B CA 1
ATOM 6943 C C . ALA B 1 448 ? -10.508 24.531 1.673 1 98.56 448 ALA B C 1
ATOM 6945 O O . ALA B 1 448 ? -9.766 25.484 1.388 1 98.56 448 ALA B O 1
ATOM 6946 N N . ASP B 1 449 ? -11.734 24.453 1.271 1 97.5 449 ASP B N 1
ATOM 6947 C CA . ASP B 1 449 ? -12.312 25.422 0.353 1 97.5 449 ASP B CA 1
ATOM 6948 C C . ASP B 1 449 ? -12.484 26.781 1.031 1 97.5 449 ASP B C 1
ATOM 6950 O O . ASP B 1 449 ? -12.469 27.828 0.367 1 97.5 449 ASP B O 1
ATOM 6954 N N . HIS B 1 450 ? -12.602 26.781 2.262 1 98.31 450 HIS B N 1
ATOM 6955 C CA . HIS B 1 450 ? -12.844 28.016 2.99 1 98.31 450 HIS B CA 1
ATOM 6956 C C . HIS B 1 450 ? -11.555 28.812 3.15 1 98.31 450 HIS B C 1
ATOM 6958 O O . HIS B 1 450 ? -11.586 30 3.52 1 98.31 450 HIS B O 1
ATOM 6964 N N . PHE B 1 451 ? -10.391 28.266 2.93 1 98.56 451 PHE B N 1
ATOM 6965 C CA . PHE B 1 451 ? -9.133 28.984 3.115 1 98.56 451 PHE B CA 1
ATOM 6966 C C . PHE B 1 451 ? -9.023 30.141 2.135 1 98.56 451 PHE B C 1
ATOM 6968 O O . PHE B 1 451 ? -8.672 31.25 2.521 1 98.56 451 PHE B O 1
ATOM 6975 N N . GLN B 1 452 ? -9.352 29.875 0.916 1 97.75 452 GLN B N 1
ATOM 6976 C CA . GLN B 1 452 ? -9.305 30.938 -0.078 1 97.75 452 GLN B CA 1
ATOM 6977 C C . GLN B 1 452 ? -10.336 32.031 0.233 1 97.75 452 GLN B C 1
ATOM 6979 O O . GLN B 1 452 ? -10.062 33.219 0.083 1 97.75 452 GLN B O 1
ATOM 6984 N N . ASP B 1 453 ? -11.5 31.578 0.611 1 97.69 453 ASP B N 1
ATOM 6985 C CA . ASP B 1 453 ? -12.547 32.531 0.992 1 97.69 453 ASP B CA 1
ATOM 6986 C C . ASP B 1 453 ? -12.086 33.406 2.145 1 97.69 453 ASP B C 1
ATOM 6988 O O . ASP B 1 453 ? -12.328 34.625 2.139 1 97.69 453 ASP B O 1
ATOM 6992 N N . ALA B 1 454 ? -11.5 32.781 3.104 1 98.19 454 ALA B N 1
ATOM 6993 C CA . ALA B 1 454 ? -11.023 33.5 4.277 1 98.19 454 ALA B CA 1
ATOM 6994 C C . ALA B 1 454 ? -9.969 34.562 3.887 1 98.19 454 ALA B C 1
ATOM 6996 O O . ALA B 1 454 ? -9.969 35.656 4.41 1 98.19 454 ALA B O 1
ATOM 6997 N N . LEU B 1 455 ? -9.062 34.188 3.002 1 98.19 455 LEU B N 1
ATOM 6998 C CA . LEU B 1 455 ? -8.039 35.125 2.545 1 98.19 455 LEU B CA 1
ATOM 6999 C C . LEU B 1 455 ? -8.68 36.281 1.794 1 98.19 455 LEU B C 1
ATOM 7001 O O . LEU B 1 455 ? -8.297 37.438 1.994 1 98.19 455 LEU B O 1
ATOM 7005 N N . GLN B 1 456 ? -9.633 36 0.977 1 97.81 456 GLN B N 1
ATOM 7006 C CA . GLN B 1 456 ? -10.312 37.062 0.214 1 97.81 456 GLN B CA 1
ATOM 7007 C C . GLN B 1 456 ? -11.047 38.031 1.137 1 97.81 456 GLN B C 1
ATOM 7009 O O . GLN B 1 456 ? -11.094 39.219 0.876 1 97.81 456 GLN B O 1
ATOM 7014 N N . GLU B 1 457 ? -11.625 37.469 2.133 1 97.62 457 GLU B N 1
ATOM 7015 C CA . GLU B 1 457 ? -12.281 38.344 3.121 1 97.62 457 GLU B CA 1
ATOM 7016 C C . GLU B 1 457 ? -11.297 39.312 3.742 1 97.62 457 GLU B C 1
ATOM 7018 O O . GLU B 1 457 ? -11.641 40.469 3.986 1 97.62 457 GLU B O 1
ATOM 7023 N N . LEU B 1 458 ? -10.133 38.844 4.031 1 97.88 458 LEU B N 1
ATOM 7024 C CA . LEU B 1 458 ? -9.117 39.688 4.637 1 97.88 458 LEU B CA 1
ATOM 7025 C C . LEU B 1 458 ? -8.633 40.75 3.654 1 97.88 458 LEU B C 1
ATOM 7027 O O . LEU B 1 458 ? -8.391 41.906 4.039 1 97.88 458 LEU B O 1
ATOM 7031 N N . ILE B 1 459 ? -8.523 40.375 2.406 1 97.31 459 ILE B N 1
ATOM 7032 C CA . ILE B 1 459 ? -8.102 41.344 1.372 1 97.31 459 ILE B CA 1
ATOM 7033 C C . ILE B 1 459 ? -9.133 42.438 1.242 1 97.31 459 ILE B C 1
ATOM 7035 O O . ILE B 1 459 ? -8.781 43.625 1.148 1 97.31 459 ILE B O 1
ATOM 7039 N N . LYS B 1 460 ? -10.391 42.062 1.292 1 97.06 460 LYS B N 1
ATOM 7040 C CA . LYS B 1 460 ? -11.469 43.031 1.176 1 97.06 460 LYS B CA 1
ATOM 7041 C C . LYS B 1 460 ? -11.531 43.938 2.404 1 97.06 460 LYS B C 1
ATOM 7043 O O . LYS B 1 460 ? -11.906 45.125 2.305 1 97.06 460 LYS B O 1
ATOM 7048 N N . ALA B 1 461 ? -11.18 43.406 3.508 1 96.06 461 ALA B N 1
ATOM 7049 C CA . ALA B 1 461 ? -11.289 44.125 4.773 1 96.06 461 ALA B CA 1
ATOM 7050 C C . ALA B 1 461 ? -10.062 45 5.012 1 96.06 461 ALA B C 1
ATOM 7052 O O . ALA B 1 461 ? -10.039 45.812 5.934 1 96.06 461 ALA B O 1
ATOM 7053 N N . ALA B 1 462 ? -9.117 44.844 4.199 1 91.81 462 ALA B N 1
ATOM 7054 C CA . ALA B 1 462 ? -7.863 45.562 4.395 1 91.81 462 ALA B CA 1
ATOM 7055 C C . ALA B 1 462 ? -8.078 47.062 4.25 1 91.81 462 ALA B C 1
ATOM 7057 O O . ALA B 1 462 ? -8.844 47.5 3.395 1 91.81 462 ALA B O 1
ATOM 7058 N N . PRO B 1 463 ? -7.457 47.875 5.055 1 86.5 463 PRO B N 1
ATOM 7059 C CA . PRO B 1 463 ? -7.621 49.344 4.98 1 86.5 463 PRO B CA 1
ATOM 7060 C C . PRO B 1 463 ? -7.051 49.938 3.693 1 86.5 463 PRO B C 1
ATOM 7062 O O . PRO B 1 463 ? -6.145 49.344 3.09 1 86.5 463 PRO B O 1
#

Secondary structure (DSSP, 8-state):
--B--HHHHHHHHH-BTTB--EEEEEEEEEGGGSTT---HHHHHHHHHHHHHH-GGGGEEEE--SS--S--EEEE-TT--GGGTEEEEEPPTT--HHHHHHHHHHHHHSPPPTTS-SEEEEEEE--TTS-EEEEEEEETTTS-SS-HHHHHHHHEESSTTPPPP---GGGG-PPP---HHHHHHS-TTTT---HHHHHHHHHHHHHHHHHHHHHHHSSS-SS----PPP-TTSS---S-EEEEEEEEEHHHHHHHHHHHT--HHHHHHHHHHHHHHHHHHHTT---SSPEEEEEEEE------S-S----EEEEEEEE-TT---HHHHHHHHHHHHHHHHHHS----GGGGT-TTTS-HHHHHHHHHHHHHH---TTTS----SEEEEEEE--SS--EETTEEEEEEEEE---BTTB-EEEEEEEETTEEEEEEEEEHHHH---HHHHHHHHHHHHHHHHH--/--B--HHHHHHHHH-BTTB--EEEEEEEEEGGGSTT---HHHHHHHHHHHHHH-GGGGEEEE--SS--S--EEEE-TT--GGGTEEEEEPPTT--HHHHHHHHHHHHHSPPPTTS-SEEEEEEE--TTS-EEEEEEEETTTS-SS-HHHHHHHHEESSTTPPPP---GGGG-PPP---HHHHHHS-TTTT---HHHHHHHHHHHHHHHHHHHHHHHTSS-SS----PPP-TTSS---S-EEEEEEEEEHHHHHHHHHHHT--HHHHHHHHHHHHHHHHHHHTT---SSPEEEEEEEE--------S----EEEEEEEE-TT---HHHHHHHHHHHHHHHHHHS----GGGGT-TTTS-HHHHHHHHHHHHHHT---SSS----SEEEEEEE--SS--EETTEEEEEEEEE---BTTB-EEEEEEEETTEEEEEEEEEHHHH---HHHHHHHHHHHHHHHHH--

Radius of gyration: 31.26 Å; Cα contacts (8 Å, |Δi|>4): 1828; chains: 2; bounding box: 59×101×80 Å

Nearest PDB structures (foldseek):
  6chj-assembly1_A  TM=8.261E-01  e=1.212E-39  Marinobacter nauticus VT8
  6chj-assembly1_B  TM=8.131E-01  e=3.368E-40  Marinobacter nauticus VT8
  7nxg-assembly1_A-2  TM=8.220E-01  e=5.478E-36  Acinetobacter baylyi ADP1
  7jua-assembly1_A  TM=5.371E-01  e=1.096E-13  Yersinia pestis
  7r9x-assembly2_B  TM=4.823E-01  e=9.128E-14  Pseudomonas aeruginosa PAO1

InterPro domains:
  IPR004255 O-acyltransferase, WSD1-like, N-terminal [PF03007] (4-267)
  IPR009721 O-acyltransferase WSD1, C-terminal [PF06974] (309-458)
  IPR014292 Acyltransferase, WS/DGAT/MGAT [TIGR02946] (4-462)
  IPR023213 Chloramphenicol acetyltransferase-like domain superfamily [G3DSA:3.30.559.10] (17-174)
  IPR045034 O-acyltransferase WSD1-like [PTHR31650] (22-462)

pLDDT: mean 71.96, std 26.11, range [22.78, 98.69]

Organism: Amycolatopsis orientalis (NCBI:txid31958)

Foldseek 3Di:
DPFLPPLLQVLVVPDDLFFFQKWKKKFWWFQCQAVVGDDPVLLLVLQVVLCLQAQLQQWAFDDPPPQPDTGDTAGNPPDDVVVAEAEEEFPPPQEQQSVQQVLQVVQLDHADRVGAFKHKYWYANHNVRIIMIMIMGRLSSCVLVAPLNVQVQQKDQALPDDHDDDDPVNRDDDHDPPPVVVPPVDPPPRCPDPVVVVVVVVVVVVVVCVLVVCCPVVVRDPPADQFDDFLQAAFFGSGKGKDKAKDFPVLLVLLCVLLVADSVLSQLLLLLQLVLVLCVVVVGRDQFFFKAWEFDQQPDPPPPDDDDRQGDTDIATRPNNDPQSSVRSVVRRVVVVVVCVVRPDPDPCVVVCCVNSNPRNSLSSSSSVVSVCPPRDPDRLNGAAYEYEEEDELHWMGRNSITGPAMEIDGTADNGRFKYWYWYDYNRMIMIIIMGRCSRSPHCVSSNVSSVVSSVSSSVSRD/DPFLPPLLQVQVVPDDLFFFQKWKKKFWWFQCQAVVGDDPVLLLVLQVVLCLQAQLQQWAFDDPPPQPDTGDTAGNPPDDVVVAEAEEEFPPPQEQQSVQQVLQVVQLDHADRVGAFKHKYWYANHNVRIIMIMIMGRLSSCVLQAPLNVQVQQKDQALPDDHDDDPPVNRDDDHDPPPVVVPPVDPPVRCPDPVVVVVVVVVVVVVVCVLVVLVPVVVRDPPADQFDDFLQFAFFGSGKGKDKAKDFPVLLVLLCVLLVADSVLSQLLLLLQLVLVLCVVVVGRDQFFFKAWEFDQQPDDDPPDDDDRPGDTDIATRPNNDPQSSVRSVVRRVVVVVVCVVRPPPDPCVVVCLVPLSLRNRNSSLSSVVSVCVVRDPDRLNGAAYEYEREDELHWMGRNSITGPAMEIDGTADNGRFKYWYWYDYNRMIMIIIMGRCSRSPHCVSSNVSSVVSSVSSSVSRD